Protein AF-0000000069679833 (afdb_homodimer)

Solvent-accessible surface area (backbone atoms only — not comparable to full-atom values): 54817 Å² total; per-residue (Å²): 126,82,73,79,55,44,36,32,39,26,39,21,33,15,62,58,23,42,49,40,37,37,52,37,57,72,70,52,66,48,42,59,41,27,30,17,51,47,87,65,64,36,44,54,43,39,76,55,87,65,67,48,91,70,42,39,51,49,42,84,78,40,56,51,85,48,33,42,67,57,35,17,51,43,86,48,79,66,63,44,75,46,34,39,25,27,32,38,68,57,46,37,48,54,53,48,51,56,29,53,75,58,62,28,65,79,37,50,40,57,31,21,31,71,61,34,38,39,76,30,96,55,22,92,82,67,3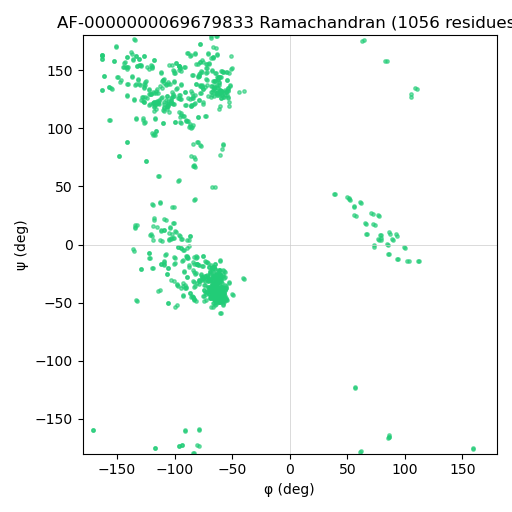6,25,31,30,42,29,36,30,28,68,82,82,61,52,71,51,74,52,77,25,54,26,39,40,45,21,68,69,56,66,30,36,78,39,79,86,85,55,52,46,49,88,53,37,71,56,49,75,46,44,54,57,61,42,59,71,49,72,90,41,48,67,29,32,35,35,28,36,28,67,40,46,64,17,45,50,48,46,57,58,36,31,75,43,26,65,35,28,37,39,20,23,79,45,44,59,61,61,37,41,52,59,17,73,38,47,38,48,25,63,58,68,61,45,21,44,56,58,51,53,48,48,71,73,43,58,67,70,56,51,29,48,50,48,38,59,57,63,26,26,47,59,43,26,59,80,54,36,32,49,49,47,72,62,59,57,73,25,51,74,76,21,56,52,72,53,57,67,55,33,39,40,35,47,37,34,36,58,39,46,28,79,56,30,35,35,53,56,27,34,26,38,55,94,53,88,57,75,46,70,32,55,32,38,36,38,24,59,54,50,44,80,80,64,85,29,49,40,90,70,58,79,42,71,57,96,65,27,61,50,26,33,91,45,28,30,44,36,89,55,90,52,79,31,50,36,41,41,61,58,61,48,46,65,56,51,59,54,33,48,23,49,49,48,41,54,45,50,46,34,35,67,72,64,79,37,79,80,74,54,52,67,58,32,46,50,52,36,51,52,52,41,56,51,34,66,75,56,35,54,90,52,78,61,41,54,35,48,46,54,41,69,65,48,48,45,53,52,29,48,71,57,49,12,44,70,58,61,71,59,28,52,73,76,37,47,69,60,36,49,42,54,38,72,29,49,59,43,39,27,51,48,15,68,36,46,72,81,44,34,93,59,19,64,60,51,64,75,45,42,66,59,37,64,48,28,48,38,20,72,81,64,49,79,75,82,74,71,64,60,63,59,52,51,50,52,45,52,52,48,52,72,72,95,127,84,75,78,55,44,35,31,39,26,39,22,32,15,63,57,23,41,47,41,36,36,49,36,57,71,70,52,66,47,41,61,41,24,31,16,50,46,87,63,63,36,42,54,44,39,76,54,87,63,68,48,90,70,42,38,49,47,42,84,80,38,55,52,84,46,34,41,67,56,35,18,50,43,84,48,77,66,61,43,74,46,35,39,25,28,33,38,67,55,46,36,48,54,54,47,51,55,27,54,75,57,63,26,67,80,38,51,40,57,30,21,32,69,60,35,37,38,77,30,96,55,24,94,81,67,36,24,32,31,41,29,33,30,28,69,82,83,61,53,70,52,72,51,76,26,52,25,38,39,43,21,67,69,56,66,32,36,79,39,78,84,85,53,51,45,48,87,54,37,72,57,49,76,47,45,54,55,62,42,59,71,50,70,90,40,49,67,29,33,35,35,28,35,28,68,41,43,64,17,46,51,48,47,57,58,35,31,74,45,24,64,35,26,38,40,21,24,79,46,44,58,61,61,36,43,51,59,16,73,39,47,40,49,24,62,58,68,62,45,22,44,56,58,52,53,50,49,70,71,42,57,66,69,55,50,27,47,49,48,38,58,57,63,26,25,46,60,44,25,59,79,54,36,33,48,49,47,72,62,60,56,73,25,50,74,74,20,58,52,72,53,58,67,54,32,41,40,36,47,36,34,37,58,39,45,29,79,54,30,36,35,52,56,25,35,24,37,55,94,53,88,58,75,45,68,32,55,30,38,36,37,23,59,54,52,45,79,77,64,84,28,48,43,88,71,59,79,41,72,55,96,65,26,61,49,25,33,94,44,28,29,43,35,88,53,90,51,78,29,49,35,42,40,60,55,59,47,46,65,56,50,58,53,33,48,23,49,48,48,40,54,44,50,44,34,35,67,71,64,78,35,81,79,75,53,52,66,58,30,45,50,52,35,51,51,51,41,56,52,34,66,75,55,33,53,92,52,80,61,41,54,35,48,47,53,42,68,64,49,49,45,53,53,28,49,70,58,50,11,44,71,57,62,72,58,28,53,74,76,37,48,68,60,36,48,41,53,39,72,28,48,60,43,37,27,51,48,14,68,34,46,72,82,44,34,92,58,17,64,57,51,64,74,44,40,65,58,36,63,48,28,49,39,21,72,80,64,50,77,77,81,74,70,64,61,61,58,52,52,51,51,45,50,52,48,50,71,71,96

Organism: Araneus ventricosus (NCBI:txid182803)

pLDDT: mean 92.43, std 10.34, range [39.34, 98.88]

InterPro domains:
  IPR000960 Flavin monooxygenase FMO [PIRSF000332] (5-528)
  IPR000960 Flavin monooxygenase FMO [PR00370] (6-22)
  IPR000960 Flavin monooxygenase FMO [PR00370] (31-55)
  IPR000960 Flavin monooxygenase FMO [PR00370] (59-77)
  IPR000960 Flavin monooxygenase FMO [PR00370] (83-98)
  IPR000960 Flavin monooxygenase FMO [PR00370] (108-120)
  IPR000960 Flavin monooxygenase FMO [PR00370] (146-162)
  IPR000960 Flavin monooxygenase FMO [PR00370] (202-217)
  IPR000960 Flavin monooxygenase FMO [PR00370] (301-318)
  IPR000960 Flavin monooxygenase FMO [PR00370] (320-347)
  IPR000960 Flavin monooxygenase FMO [PR00370] (368-385)
  IPR000960 Flavin monooxygenase FMO [PR00370] (385-398)
  IPR020946 Flavin monooxygenase-like [PF00743] (5-529)
  IPR036188 FAD/NAD(P)-binding domain superfamily [G3DSA:3.50.50.60] (5-182)
  IPR036188 FAD/NAD(P)-binding domain superfamily [G3DSA:3.50.50.60] (324-460)
  IPR036188 FAD/NAD(P)-binding domain superfamily [SSF51905] (4-222)
  IPR036188 FAD/NAD(P)-binding domain superfamily [SSF51905] (319-491)
  IPR050346 Flavin-containing monooxygenases-like [PTHR23023] (5-513)

Structure (mmCIF, N/CA/C/O backbone):
data_AF-0000000069679833-model_v1
#
loop_
_entity.id
_entity.type
_entity.pdbx_description
1 polymer 'Flavin-containing monooxygenase'
#
loop_
_atom_site.group_PDB
_atom_site.id
_atom_site.type_symbol
_atom_site.label_atom_id
_atom_site.label_alt_id
_atom_site.label_comp_id
_atom_site.label_asym_id
_atom_site.label_entity_id
_atom_site.label_seq_id
_atom_site.pdbx_PDB_ins_code
_atom_site.Cartn_x
_atom_site.Cartn_y
_atom_site.Cartn_z
_atom_site.occupancy
_atom_site.B_iso_or_equiv
_atom_site.auth_seq_id
_atom_site.auth_comp_id
_atom_site.auth_asym_id
_atom_site.auth_atom_id
_atom_site.pdbx_PDB_model_num
ATOM 1 N N . MET A 1 1 ? 17.375 -48.25 -36.469 1 39.34 1 MET A N 1
ATOM 2 C CA . MET A 1 1 ? 16.359 -47.25 -36.75 1 39.34 1 MET A CA 1
ATOM 3 C C . MET A 1 1 ? 15.867 -46.625 -35.438 1 39.34 1 MET A C 1
ATOM 5 O O . MET A 1 1 ? 15.617 -47.312 -34.469 1 39.34 1 MET A O 1
ATOM 9 N N . ALA A 1 2 ? 16.109 -45.344 -35.25 1 55.06 2 ALA A N 1
ATOM 10 C CA . ALA A 1 2 ? 15.75 -44.75 -33.969 1 55.06 2 ALA A CA 1
ATOM 11 C C . ALA A 1 2 ? 14.281 -45.031 -33.625 1 55.06 2 ALA A C 1
ATOM 13 O O . ALA A 1 2 ? 13.43 -45.062 -34.531 1 55.06 2 ALA A O 1
ATOM 14 N N . ALA A 1 3 ? 14.023 -45.719 -32.531 1 68.12 3 ALA A N 1
ATOM 15 C CA . ALA A 1 3 ? 12.641 -46 -32.125 1 68.12 3 ALA A CA 1
ATOM 16 C C . ALA A 1 3 ? 11.742 -44.781 -32.375 1 68.12 3 ALA A C 1
ATOM 18 O O . ALA A 1 3 ? 12.18 -43.656 -32.219 1 68.12 3 ALA A O 1
ATOM 19 N N . PRO A 1 4 ? 10.664 -45.031 -32.969 1 85 4 PRO A N 1
ATOM 20 C CA . PRO A 1 4 ? 9.766 -43.906 -33.281 1 85 4 PRO A CA 1
ATOM 21 C C . PRO A 1 4 ? 9.422 -43.062 -32.062 1 85 4 PRO A C 1
ATOM 23 O O . PRO A 1 4 ? 9.297 -43.625 -30.953 1 85 4 PRO A O 1
ATOM 26 N N . LYS A 1 5 ? 9.469 -41.812 -32.188 1 94.5 5 LYS A N 1
ATOM 27 C CA . LYS A 1 5 ? 9.141 -40.906 -31.109 1 94.5 5 LYS A CA 1
ATOM 28 C C . LYS A 1 5 ? 7.66 -41 -30.734 1 94.5 5 LYS A C 1
ATOM 30 O O . LYS A 1 5 ? 6.805 -41.156 -31.609 1 94.5 5 LYS A O 1
ATOM 35 N N . LYS A 1 6 ? 7.371 -41.031 -29.484 1 97.38 6 LYS A N 1
ATOM 36 C CA . LYS A 1 6 ? 5.996 -40.969 -29 1 97.38 6 LYS A CA 1
ATOM 37 C C . LYS A 1 6 ? 5.402 -39.594 -29.203 1 97.38 6 LYS A C 1
ATOM 39 O O . LYS A 1 6 ? 6.012 -38.594 -28.844 1 97.38 6 LYS A O 1
ATOM 44 N N . ARG A 1 7 ? 4.281 -39.5 -29.812 1 98.44 7 ARG A N 1
ATOM 45 C CA . ARG A 1 7 ? 3.59 -38.25 -30.047 1 98.44 7 ARG A CA 1
ATOM 46 C C . ARG A 1 7 ? 2.721 -37.875 -28.844 1 98.44 7 ARG A C 1
ATOM 48 O O . ARG A 1 7 ? 1.828 -38.625 -28.469 1 98.44 7 ARG A O 1
ATOM 55 N N . ILE A 1 8 ? 3.023 -36.75 -28.281 1 98.75 8 ILE A N 1
ATOM 56 C CA . ILE A 1 8 ? 2.291 -36.344 -27.094 1 98.75 8 ILE A CA 1
ATOM 57 C C . ILE A 1 8 ? 1.485 -35.062 -27.422 1 98.75 8 ILE A C 1
ATOM 59 O O . ILE A 1 8 ? 2.049 -34.062 -27.828 1 98.75 8 ILE A O 1
ATOM 63 N N . ALA A 1 9 ? 0.122 -35.094 -27.219 1 98.88 9 ALA A N 1
ATOM 64 C CA . ALA A 1 9 ? -0.739 -33.938 -27.375 1 98.88 9 ALA A CA 1
ATOM 65 C C . ALA A 1 9 ? -0.74 -33.062 -26.094 1 98.88 9 ALA A C 1
ATOM 67 O O . ALA A 1 9 ? -0.991 -33.594 -25 1 98.88 9 ALA A O 1
ATOM 68 N N . ILE A 1 10 ? -0.378 -31.891 -26.234 1 98.75 10 ILE A N 1
ATOM 69 C CA . ILE A 1 10 ? -0.419 -30.922 -25.141 1 98.75 10 ILE A CA 1
ATOM 70 C C . ILE A 1 10 ? -1.558 -29.938 -25.375 1 98.75 10 ILE A C 1
ATOM 72 O O . ILE A 1 10 ? -1.573 -29.219 -26.375 1 98.75 10 ILE A O 1
ATOM 76 N N . LEU A 1 11 ? -2.525 -29.891 -24.453 1 98.31 11 LEU A N 1
ATOM 77 C CA . LEU A 1 11 ? -3.703 -29.047 -24.609 1 98.31 11 LEU A CA 1
ATOM 78 C C . LEU A 1 11 ? -3.514 -27.703 -23.906 1 98.31 11 LEU A C 1
ATOM 80 O O . LEU A 1 11 ? -3.66 -27.625 -22.688 1 98.31 11 LEU A O 1
ATOM 84 N N . GLY A 1 12 ? -3.283 -26.688 -24.688 1 96.81 12 GLY A N 1
ATOM 85 C CA . GLY A 1 12 ? -3.047 -25.359 -24.141 1 96.81 12 GLY A CA 1
ATOM 86 C C . GLY A 1 12 ? -1.592 -24.938 -24.203 1 96.81 12 GLY A C 1
ATOM 87 O O . GLY A 1 12 ? -0.706 -25.672 -23.75 1 96.81 12 GLY A O 1
ATOM 88 N N . GLY A 1 13 ? -1.39 -23.781 -24.719 1 96.31 13 GLY A N 1
ATOM 89 C CA . GLY A 1 13 ? -0.042 -23.25 -24.859 1 96.31 13 GLY A CA 1
ATOM 90 C C . GLY A 1 13 ? 0.312 -22.219 -23.812 1 96.31 13 GLY A C 1
ATOM 91 O O . GLY A 1 13 ? 1.031 -21.266 -24.094 1 96.31 13 GLY A O 1
ATOM 92 N N . GLY A 1 14 ? -0.238 -22.359 -22.594 1 94.94 14 GLY A N 1
ATOM 93 C CA . GLY A 1 14 ? 0.151 -21.516 -21.484 1 94.94 14 GLY A CA 1
ATOM 94 C C . GLY A 1 14 ? 1.469 -21.922 -20.844 1 94.94 14 GLY A C 1
ATOM 95 O O . GLY A 1 14 ? 2.281 -22.609 -21.484 1 94.94 14 GLY A O 1
ATOM 96 N N . PHE A 1 15 ? 1.703 -21.531 -19.625 1 93 15 PHE A N 1
ATOM 97 C CA . PHE A 1 15 ? 2.947 -21.828 -18.938 1 93 15 PHE A CA 1
ATOM 98 C C . PHE A 1 15 ? 3.158 -23.344 -18.844 1 93 15 PHE A C 1
ATOM 100 O O . PHE A 1 15 ? 4.242 -23.844 -19.156 1 93 15 PHE A O 1
ATOM 107 N N . ALA A 1 16 ? 2.146 -24.031 -18.406 1 95.25 16 ALA A N 1
ATOM 108 C CA . ALA A 1 16 ? 2.25 -25.484 -18.281 1 95.25 16 ALA A CA 1
ATOM 109 C C . ALA A 1 16 ? 2.516 -26.141 -19.625 1 95.25 16 ALA A C 1
ATOM 111 O O . ALA A 1 16 ? 3.303 -27.094 -19.719 1 95.25 16 ALA A O 1
ATOM 112 N N . GLY A 1 17 ? 1.812 -25.656 -20.656 1 96.31 17 GLY A N 1
ATOM 113 C CA . GLY A 1 17 ? 2.023 -26.203 -21.984 1 96.31 17 GLY A CA 1
ATOM 114 C C . GLY A 1 17 ? 3.441 -26.016 -22.5 1 96.31 17 GLY A C 1
ATOM 115 O O . GLY A 1 17 ? 4.074 -26.969 -22.969 1 96.31 17 GLY A O 1
ATOM 116 N N . MET A 1 18 ? 3.91 -24.828 -22.406 1 95.12 18 MET A N 1
ATOM 117 C CA . MET A 1 18 ? 5.273 -24.531 -22.844 1 95.12 18 MET A CA 1
ATOM 118 C C . MET A 1 18 ? 6.285 -25.344 -22.047 1 95.12 18 MET A C 1
ATOM 120 O O . MET A 1 18 ? 7.23 -25.891 -22.625 1 95.12 18 MET A O 1
ATOM 124 N N . CYS A 1 19 ? 6.07 -25.469 -20.781 1 93.81 19 CYS A N 1
ATOM 125 C CA . CYS A 1 19 ? 6.953 -26.266 -19.922 1 93.81 19 CYS A CA 1
ATOM 126 C C . CYS A 1 19 ? 6.902 -27.734 -20.281 1 93.81 19 CYS A C 1
ATOM 128 O O . CYS A 1 19 ? 7.91 -28.438 -20.203 1 93.81 19 CYS A O 1
ATOM 130 N N . SER A 1 20 ? 5.75 -28.188 -20.641 1 96.38 20 SER A N 1
ATOM 131 C CA . SER A 1 20 ? 5.605 -29.562 -21.078 1 96.38 20 SER A CA 1
ATOM 132 C C . SER A 1 20 ? 6.465 -29.859 -22.297 1 96.38 20 SER A C 1
ATOM 134 O O . SER A 1 20 ? 7.145 -30.891 -22.359 1 96.38 20 SER A O 1
ATOM 136 N N . ILE A 1 21 ? 6.41 -28.953 -23.266 1 96.75 21 ILE A N 1
ATOM 137 C CA . ILE A 1 21 ? 7.191 -29.125 -24.5 1 96.75 21 ILE A CA 1
ATOM 138 C C . ILE A 1 21 ? 8.672 -29.25 -24.141 1 96.75 21 ILE A C 1
ATOM 140 O O . ILE A 1 21 ? 9.336 -30.203 -24.547 1 96.75 21 ILE A O 1
ATOM 144 N N . TRP A 1 22 ? 9.133 -28.312 -23.391 1 92.69 22 TRP A N 1
ATOM 145 C CA . TRP A 1 22 ? 10.57 -28.297 -23.109 1 92.69 22 TRP A CA 1
ATOM 146 C C . TRP A 1 22 ? 10.977 -29.5 -22.281 1 92.69 22 TRP A C 1
ATOM 148 O O . TRP A 1 22 ? 12.047 -30.078 -22.5 1 92.69 22 TRP A O 1
ATOM 158 N N . THR A 1 23 ? 10.164 -29.953 -21.328 1 93.81 23 THR A N 1
ATOM 159 C CA . THR A 1 23 ? 10.492 -31.109 -20.516 1 93.81 23 THR A CA 1
ATOM 160 C C . THR A 1 23 ? 10.516 -32.375 -21.344 1 93.81 23 THR A C 1
ATOM 162 O O . THR A 1 23 ? 11.406 -33.219 -21.172 1 93.81 23 THR A O 1
ATOM 165 N N . LEU A 1 24 ? 9.609 -32.562 -22.25 1 95.75 24 LEU A N 1
ATOM 166 C CA . LEU A 1 24 ? 9.562 -33.688 -23.141 1 95.75 24 LEU A CA 1
ATOM 167 C C . LEU A 1 24 ? 10.781 -33.719 -24.047 1 95.75 24 LEU A C 1
ATOM 169 O O . LEU A 1 24 ? 11.375 -34.781 -24.281 1 95.75 24 LEU A O 1
ATOM 173 N N . LEU A 1 25 ? 11.07 -32.531 -24.547 1 93.69 25 LEU A N 1
ATOM 174 C CA . LEU A 1 25 ? 12.234 -32.438 -25.422 1 93.69 25 LEU A CA 1
ATOM 175 C C . LEU A 1 25 ? 13.516 -32.781 -24.656 1 93.69 25 LEU A C 1
ATOM 177 O O . LEU A 1 25 ? 14.398 -33.438 -25.188 1 93.69 25 LEU A O 1
ATOM 181 N N . GLU A 1 26 ? 13.594 -32.281 -23.422 1 90.88 26 GLU A N 1
ATOM 182 C CA . GLU A 1 26 ? 14.758 -32.531 -22.578 1 90.88 26 GLU A CA 1
ATOM 183 C C . GLU A 1 26 ? 14.914 -34.031 -22.328 1 90.88 26 GLU A C 1
ATOM 185 O O . GLU A 1 26 ? 16.031 -34.562 -22.328 1 90.88 26 GLU A O 1
ATOM 190 N N . GLU A 1 27 ? 13.867 -34.719 -22.125 1 94 27 GLU A N 1
ATOM 191 C CA . GLU A 1 27 ? 13.891 -36.188 -21.906 1 94 27 GLU A CA 1
ATOM 192 C C . GLU A 1 27 ? 14.273 -36.938 -23.172 1 94 27 GLU A C 1
ATOM 194 O O . GLU A 1 27 ? 15.023 -37.906 -23.109 1 94 27 GLU A O 1
ATOM 199 N N . GLY A 1 28 ? 13.789 -36.5 -24.266 1 93.38 28 GLY A N 1
ATOM 200 C CA . GLY A 1 28 ? 14.008 -37.219 -25.516 1 93.38 28 GLY A CA 1
ATOM 201 C C . GLY A 1 28 ? 13.023 -38.344 -25.75 1 93.38 28 GLY A C 1
ATOM 202 O O . GLY A 1 28 ? 12.336 -38.781 -24.812 1 93.38 28 GLY A O 1
ATOM 203 N N . GLY A 1 29 ? 12.914 -38.688 -27.047 1 95.12 29 GLY A N 1
ATOM 204 C CA . GLY A 1 29 ? 12.047 -39.781 -27.391 1 95.12 29 GLY A CA 1
ATOM 205 C C . GLY A 1 29 ? 10.602 -39.375 -27.594 1 95.12 29 GLY A C 1
ATOM 206 O O . GLY A 1 29 ? 9.727 -40.219 -27.766 1 95.12 29 GLY A O 1
ATOM 207 N N . PHE A 1 30 ? 10.383 -38.125 -27.641 1 97.06 30 PHE A N 1
ATOM 208 C CA . PHE A 1 30 ? 9.016 -37.625 -27.75 1 97.06 30 PHE A CA 1
ATOM 209 C C . PHE A 1 30 ? 8.898 -36.625 -28.875 1 97.06 30 PHE A C 1
ATOM 211 O O . PHE A 1 30 ? 9.891 -36 -29.281 1 97.06 30 PHE A O 1
ATOM 218 N N . GLU A 1 31 ? 7.754 -36.469 -29.438 1 96.94 31 GLU A N 1
ATOM 219 C CA . GLU A 1 31 ? 7.312 -35.406 -30.328 1 96.94 31 GLU A CA 1
ATOM 220 C C . GLU A 1 31 ? 6.133 -34.656 -29.734 1 96.94 31 GLU A C 1
ATOM 222 O O . GLU A 1 31 ? 4.977 -35.031 -29.922 1 96.94 31 GLU A O 1
ATOM 227 N N . PRO A 1 32 ? 6.48 -33.594 -29.125 1 97.75 32 PRO A N 1
ATOM 228 C CA . PRO A 1 32 ? 5.391 -32.812 -28.562 1 97.75 32 PRO A CA 1
ATOM 229 C C . PRO A 1 32 ? 4.574 -32.062 -29.609 1 97.75 32 PRO A C 1
ATOM 231 O O . PRO A 1 32 ? 5.141 -31.516 -30.562 1 97.75 32 PRO A O 1
ATOM 234 N N . VAL A 1 33 ? 3.264 -32.094 -29.5 1 98.44 33 VAL A N 1
ATOM 235 C CA . VAL A 1 33 ? 2.322 -31.328 -30.312 1 98.44 33 VAL A CA 1
ATOM 236 C C . VAL A 1 33 ? 1.394 -30.516 -29.406 1 98.44 33 VAL A C 1
ATOM 238 O O . VAL A 1 33 ? 0.455 -31.062 -28.828 1 98.44 33 VAL A O 1
ATOM 241 N N . CYS A 1 34 ? 1.648 -29.25 -29.375 1 98.56 34 CYS A N 1
ATOM 242 C CA . CYS A 1 34 ? 0.882 -28.391 -28.484 1 98.56 34 CYS A CA 1
ATOM 243 C C . CYS A 1 34 ? -0.178 -27.609 -29.25 1 98.56 34 CYS A C 1
ATOM 245 O O . CYS A 1 34 ? 0.109 -27.047 -30.297 1 98.56 34 CYS A O 1
ATOM 247 N N . PHE A 1 35 ? -1.377 -27.625 -28.766 1 98.69 35 PHE A N 1
ATOM 248 C CA . PHE A 1 35 ? -2.477 -26.906 -29.391 1 98.69 35 PHE A CA 1
ATOM 249 C C . PHE A 1 35 ? -2.848 -25.672 -28.547 1 98.69 35 PHE A C 1
ATOM 251 O O . PHE A 1 35 ? -3.107 -25.781 -27.359 1 98.69 35 PHE A O 1
ATOM 258 N N . GLU A 1 36 ? -2.834 -24.547 -29.109 1 97.75 36 GLU A N 1
ATOM 259 C CA . GLU A 1 36 ? -3.223 -23.281 -28.5 1 97.75 36 GLU A CA 1
ATOM 260 C C . GLU A 1 36 ? -4.352 -22.609 -29.281 1 97.75 36 GLU A C 1
ATOM 262 O O . GLU A 1 36 ? -4.199 -22.312 -30.469 1 97.75 36 GLU A O 1
ATOM 267 N N . LYS A 1 37 ? -5.453 -22.406 -28.594 1 96.06 37 LYS A N 1
ATOM 268 C CA . LYS A 1 37 ? -6.645 -21.922 -29.297 1 96.06 37 LYS A CA 1
ATOM 269 C C . LYS A 1 37 ? -6.465 -20.484 -29.766 1 96.06 37 LYS A C 1
ATOM 271 O O . LYS A 1 37 ? -7.145 -20.031 -30.688 1 96.06 37 LYS A O 1
ATOM 276 N N . THR A 1 38 ? -5.594 -19.719 -29.109 1 96.19 38 THR A N 1
ATOM 277 C CA . THR A 1 38 ? -5.379 -18.328 -29.469 1 96.19 38 THR A CA 1
ATOM 278 C C . THR A 1 38 ? -4.168 -18.188 -30.391 1 96.19 38 THR A C 1
ATOM 280 O O . THR A 1 38 ? -3.588 -19.188 -30.812 1 96.19 38 THR A O 1
ATOM 283 N N . ASP A 1 39 ? -3.75 -16.938 -30.719 1 96.81 39 ASP A N 1
ATOM 284 C CA . ASP A 1 39 ? -2.732 -16.641 -31.719 1 96.81 39 ASP A CA 1
ATOM 285 C C . ASP A 1 39 ? -1.355 -16.5 -31.078 1 96.81 39 ASP A C 1
ATOM 287 O O . ASP A 1 39 ? -0.354 -16.328 -31.781 1 96.81 39 ASP A O 1
ATOM 291 N N . LYS A 1 40 ? -1.276 -16.594 -29.766 1 95.94 40 LYS A N 1
ATOM 292 C CA . LYS A 1 40 ? -0.021 -16.406 -29.047 1 95.94 40 LYS A CA 1
ATOM 293 C C . LYS A 1 40 ? 0.085 -17.391 -27.875 1 95.94 40 LYS A C 1
ATOM 295 O O . LYS A 1 40 ? -0.929 -17.781 -27.297 1 95.94 40 LYS A O 1
ATOM 300 N N . PRO A 1 41 ? 1.286 -17.75 -27.484 1 96.06 41 PRO A N 1
ATOM 301 C CA . PRO A 1 41 ? 1.451 -18.594 -26.281 1 96.06 41 PRO A CA 1
ATOM 302 C C . PRO A 1 41 ? 1.311 -17.797 -24.984 1 96.06 41 PRO A C 1
ATOM 304 O O . PRO A 1 41 ? 1.184 -16.578 -25.016 1 96.06 41 PRO A O 1
ATOM 307 N N . GLY A 1 42 ? 1.288 -18.5 -23.891 1 94.38 42 GLY A N 1
ATOM 308 C CA . GLY A 1 42 ? 1.447 -17.859 -22.609 1 94.38 42 GLY A CA 1
ATOM 309 C C . GLY A 1 42 ? 0.189 -17.891 -21.75 1 94.38 42 GLY A C 1
ATOM 310 O O . GLY A 1 42 ? 0.243 -17.672 -20.547 1 94.38 42 GLY A O 1
ATOM 311 N N . GLY A 1 43 ? -0.979 -18.234 -22.391 1 93.69 43 GLY A N 1
ATOM 312 C CA . GLY A 1 43 ? -2.209 -18.391 -21.625 1 93.69 43 GLY A CA 1
ATOM 313 C C . GLY A 1 43 ? -2.58 -17.156 -20.828 1 93.69 43 GLY A C 1
ATOM 314 O O . GLY A 1 43 ? -2.633 -16.047 -21.375 1 93.69 43 GLY A O 1
ATOM 315 N N . THR A 1 44 ? -2.732 -17.297 -19.516 1 93.31 44 THR A N 1
ATOM 316 C CA . THR A 1 44 ? -3.168 -16.25 -18.594 1 93.31 44 THR A CA 1
ATOM 317 C C . THR A 1 44 ? -2.211 -15.07 -18.625 1 93.31 44 THR A C 1
ATOM 319 O O . THR A 1 44 ? -2.633 -13.922 -18.469 1 93.31 44 THR A O 1
ATOM 322 N N . TRP A 1 45 ? -1 -15.273 -18.891 1 94.44 45 TRP A N 1
ATOM 323 C CA . TRP A 1 45 ? 0.021 -14.25 -18.688 1 94.44 45 TRP A CA 1
ATOM 324 C C . TRP A 1 45 ? 0.313 -13.516 -19.984 1 94.44 45 TRP A C 1
ATOM 326 O O . TRP A 1 45 ? 1.112 -12.578 -20.016 1 94.44 45 TRP A O 1
ATOM 336 N N . CYS A 1 46 ? -0.372 -13.984 -21.016 1 94.88 46 CYS A N 1
ATOM 337 C CA . CYS A 1 46 ? -0.401 -13.195 -22.25 1 94.88 46 CYS A CA 1
ATOM 338 C C . CYS A 1 46 ? -1.506 -12.148 -22.188 1 94.88 46 CYS A C 1
ATOM 340 O O . CYS A 1 46 ? -2.672 -12.453 -22.453 1 94.88 46 CYS A O 1
ATOM 342 N N . TYR A 1 47 ? -1.137 -10.961 -21.891 1 95.25 47 TYR A N 1
ATOM 343 C CA . TYR A 1 47 ? -2.125 -9.891 -21.766 1 95.25 47 TYR A CA 1
ATOM 344 C C . TYR A 1 47 ? -2.779 -9.594 -23.109 1 95.25 47 TYR A C 1
ATOM 346 O O . TYR A 1 47 ? -2.102 -9.523 -24.125 1 95.25 47 TYR A O 1
ATOM 354 N N . ARG A 1 48 ? -4.082 -9.477 -23.031 1 94.81 48 ARG A N 1
ATOM 355 C CA . ARG A 1 48 ? -4.887 -9.086 -24.188 1 94.81 48 ARG A CA 1
ATOM 356 C C . ARG A 1 48 ? -5.766 -7.883 -23.859 1 94.81 48 ARG A C 1
ATOM 358 O O . ARG A 1 48 ? -6.344 -7.809 -22.766 1 94.81 48 ARG A O 1
ATOM 365 N N . GLU A 1 49 ? -5.914 -6.941 -24.766 1 93.31 49 GLU A N 1
ATOM 366 C CA . GLU A 1 49 ? -6.688 -5.723 -24.547 1 93.31 49 GLU A CA 1
ATOM 367 C C . GLU A 1 49 ? -8.18 -6.031 -24.453 1 93.31 49 GLU A C 1
ATOM 369 O O . GLU A 1 49 ? -8.906 -5.359 -23.719 1 93.31 49 GLU A O 1
ATOM 374 N N . GLU A 1 50 ? -8.5 -7.047 -25.156 1 93.12 50 GLU A N 1
ATOM 375 C CA . GLU A 1 50 ? -9.906 -7.441 -25.141 1 93.12 50 GLU A CA 1
ATOM 376 C C . GLU A 1 50 ? -10.102 -8.75 -24.375 1 93.12 50 GLU A C 1
ATOM 378 O O . GLU A 1 50 ? -9.258 -9.648 -24.438 1 93.12 50 GLU A O 1
ATOM 383 N N . ALA A 1 51 ? -11.211 -8.758 -23.672 1 91.12 51 ALA A N 1
ATOM 384 C CA . ALA A 1 51 ? -11.586 -10.008 -23 1 91.12 51 ALA A CA 1
ATOM 385 C C . ALA A 1 51 ? -12.32 -10.938 -23.953 1 91.12 51 ALA A C 1
ATOM 387 O O . ALA A 1 51 ? -13.258 -10.523 -24.641 1 91.12 51 ALA A O 1
ATOM 388 N N . ILE A 1 52 ? -11.82 -12.141 -24.016 1 88.69 52 ILE A N 1
ATOM 389 C CA . ILE A 1 52 ? -12.414 -13.156 -24.875 1 88.69 52 ILE A CA 1
ATOM 390 C C . ILE A 1 52 ? -12.969 -14.289 -24.016 1 88.69 52 ILE A C 1
ATOM 392 O O . ILE A 1 52 ? -12.281 -14.797 -23.125 1 88.69 52 ILE A O 1
ATOM 396 N N . ASP A 1 53 ? -14.203 -14.695 -24.344 1 84.5 53 ASP A N 1
ATOM 397 C CA . ASP A 1 53 ? -14.82 -15.789 -23.609 1 84.5 53 ASP A CA 1
ATOM 398 C C . ASP A 1 53 ? -14 -17.078 -23.734 1 84.5 53 ASP A C 1
ATOM 400 O O . ASP A 1 53 ? -13.555 -17.422 -24.828 1 84.5 53 ASP A O 1
ATOM 404 N N . GLY A 1 54 ? -13.766 -17.656 -22.656 1 87.12 54 GLY A N 1
ATOM 405 C CA . GLY A 1 54 ? -13.039 -18.922 -22.656 1 87.12 54 GLY A CA 1
ATOM 406 C C . GLY A 1 54 ? -11.531 -18.734 -22.641 1 87.12 54 GLY A C 1
ATOM 407 O O . GLY A 1 54 ? -10.781 -19.719 -22.562 1 87.12 54 GLY A O 1
ATOM 408 N N . VAL A 1 55 ? -11.078 -17.562 -22.797 1 91.94 55 VAL A N 1
ATOM 409 C CA . VAL A 1 55 ? -9.656 -17.25 -22.75 1 91.94 55 VAL A CA 1
ATOM 410 C C . VAL A 1 55 ? -9.328 -16.531 -21.438 1 91.94 55 VAL A C 1
ATOM 412 O O . VAL A 1 55 ? -10.039 -15.602 -21.047 1 91.94 55 VAL A O 1
ATOM 415 N N . PRO A 1 56 ? -8.344 -17.047 -20.734 1 93.31 56 PRO A N 1
ATOM 416 C CA . PRO A 1 56 ? -7.977 -16.328 -19.516 1 93.31 56 PRO A CA 1
ATOM 417 C C . PRO A 1 56 ? -7.656 -14.859 -19.75 1 93.31 56 PRO A C 1
ATOM 419 O O . PRO A 1 56 ? -7.184 -14.492 -20.828 1 93.31 56 PRO A O 1
ATOM 422 N N . SER A 1 57 ? -7.953 -14.062 -18.734 1 94.19 57 SER A N 1
ATOM 423 C CA . SER A 1 57 ? -7.777 -12.625 -18.859 1 94.19 57 SER A CA 1
ATOM 424 C C . SER A 1 57 ? -7.234 -12.008 -17.578 1 94.19 57 SER A C 1
ATOM 426 O O . SER A 1 57 ? -7.617 -12.422 -16.484 1 94.19 57 SER A O 1
ATOM 428 N N . ILE A 1 58 ? -6.289 -11.07 -17.719 1 94.5 58 ILE A N 1
ATOM 429 C CA . ILE A 1 58 ? -5.746 -10.344 -16.562 1 94.5 58 ILE A CA 1
ATOM 430 C C . ILE A 1 58 ? -5.867 -8.844 -16.797 1 94.5 58 ILE A C 1
ATOM 432 O O . ILE A 1 58 ? -6.082 -8.398 -17.938 1 94.5 58 ILE A O 1
ATOM 436 N N . MET A 1 59 ? -5.762 -8.117 -15.727 1 93.25 59 MET A N 1
ATOM 437 C CA . MET A 1 59 ? -5.766 -6.656 -15.789 1 93.25 59 MET A CA 1
ATOM 438 C C . MET A 1 59 ? -4.414 -6.125 -16.25 1 93.25 59 MET A C 1
ATOM 440 O O . MET A 1 59 ? -3.393 -6.801 -16.109 1 93.25 59 MET A O 1
ATOM 444 N N . PRO A 1 60 ? -4.391 -4.906 -16.797 1 90.19 60 PRO A N 1
ATOM 445 C CA . PRO A 1 60 ? -3.127 -4.34 -17.266 1 90.19 60 PRO A CA 1
ATOM 446 C C . PRO A 1 60 ? -2.096 -4.191 -16.156 1 90.19 60 PRO A C 1
ATOM 448 O O . PRO A 1 60 ? -0.891 -4.25 -16.406 1 90.19 60 PRO A O 1
ATOM 451 N N . SER A 1 61 ? -2.564 -4.062 -14.953 1 90.56 61 SER A N 1
ATOM 452 C CA . SER A 1 61 ? -1.668 -3.789 -13.836 1 90.56 61 SER A CA 1
ATOM 453 C C . SER A 1 61 ? -1.355 -5.059 -13.047 1 90.56 61 SER A C 1
ATOM 455 O O . SER A 1 61 ? -0.721 -5.004 -11.992 1 90.56 61 SER A O 1
ATOM 457 N N . THR A 1 62 ? -1.704 -6.168 -13.562 1 95.19 62 THR A N 1
ATOM 458 C CA . THR A 1 62 ? -1.596 -7.41 -12.805 1 95.19 62 THR A CA 1
ATOM 459 C C . THR A 1 62 ? -0.137 -7.723 -12.484 1 95.19 62 THR A C 1
ATOM 461 O O . THR A 1 62 ? 0.73 -7.625 -13.352 1 95.19 62 THR A O 1
ATOM 464 N N . ILE A 1 63 ? 0.126 -8.016 -11.242 1 96.12 63 ILE A N 1
ATOM 465 C CA . ILE A 1 63 ? 1.405 -8.461 -10.703 1 96.12 63 ILE A CA 1
ATOM 466 C C . ILE A 1 63 ? 1.253 -9.859 -10.102 1 96.12 63 ILE A C 1
ATOM 468 O O . ILE A 1 63 ? 0.276 -10.141 -9.398 1 96.12 63 ILE A O 1
ATOM 472 N N . ILE A 1 64 ? 2.104 -10.719 -10.445 1 96.75 64 ILE A N 1
ATOM 473 C CA . ILE A 1 64 ? 2.064 -12.078 -9.906 1 96.75 64 ILE A CA 1
ATOM 474 C C . ILE A 1 64 ? 2.188 -12.031 -8.391 1 96.75 64 ILE A C 1
ATOM 476 O O . ILE A 1 64 ? 2.871 -11.164 -7.84 1 96.75 64 ILE A O 1
ATOM 480 N N . ASN A 1 65 ? 1.568 -13.008 -7.719 1 96.5 65 ASN A N 1
ATOM 481 C CA . ASN A 1 65 ? 1.501 -12.977 -6.262 1 96.5 65 ASN A CA 1
ATOM 482 C C . ASN A 1 65 ? 2.652 -13.758 -5.633 1 96.5 65 ASN A C 1
ATOM 484 O O . ASN A 1 65 ? 2.895 -13.648 -4.43 1 96.5 65 ASN A O 1
ATOM 488 N N . HIS A 1 66 ? 3.346 -14.547 -6.371 1 97.12 66 HIS A N 1
ATOM 489 C CA . HIS A 1 66 ? 4.539 -15.188 -5.836 1 97.12 66 HIS A CA 1
ATOM 490 C C . HIS A 1 66 ? 5.805 -14.469 -6.297 1 97.12 66 HIS A C 1
ATOM 492 O O . HIS A 1 66 ? 5.828 -13.875 -7.375 1 97.12 66 HIS A O 1
ATOM 498 N N . SER A 1 67 ? 6.84 -14.477 -5.527 1 98.19 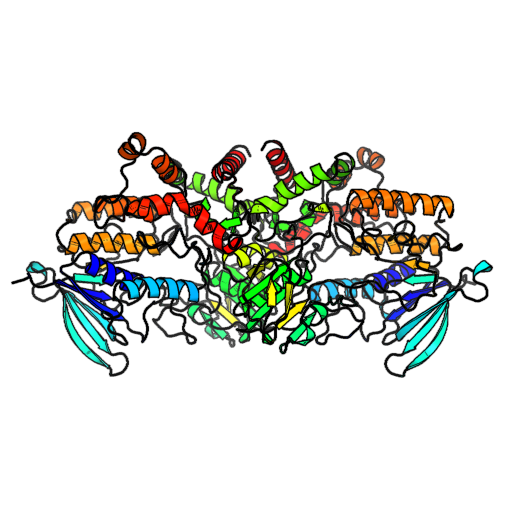67 SER A N 1
ATOM 499 C CA . SER A 1 67 ? 8.094 -13.812 -5.875 1 98.19 67 SER A CA 1
ATOM 500 C C . SER A 1 67 ? 8.875 -14.625 -6.91 1 98.19 67 SER A C 1
ATOM 502 O O . SER A 1 67 ? 8.664 -15.828 -7.051 1 98.19 67 SER A O 1
ATOM 504 N N . LYS A 1 68 ? 9.742 -13.953 -7.59 1 98.12 68 LYS A N 1
ATOM 505 C CA . LYS A 1 68 ? 10.414 -14.531 -8.75 1 98.12 68 LYS A CA 1
ATOM 506 C C . LYS A 1 68 ? 11.172 -15.805 -8.367 1 98.12 68 LYS A C 1
ATOM 508 O O . LYS A 1 68 ? 11.156 -16.781 -9.109 1 98.12 68 LYS A O 1
ATOM 513 N N . GLU A 1 69 ? 11.797 -15.82 -7.18 1 97.75 69 GLU A N 1
ATOM 514 C CA . GLU A 1 69 ? 12.594 -16.969 -6.773 1 97.75 69 GLU A CA 1
ATOM 515 C C . GLU A 1 69 ? 11.711 -18.141 -6.371 1 97.75 69 GLU A C 1
ATOM 517 O O . GLU A 1 69 ? 12 -19.297 -6.707 1 97.75 69 GLU A O 1
ATOM 522 N N . MET A 1 70 ? 10.617 -17.844 -5.691 1 97.88 70 MET A N 1
ATOM 523 C CA . MET A 1 70 ? 9.734 -18.891 -5.195 1 97.88 70 MET A CA 1
ATOM 524 C C . MET A 1 70 ? 8.938 -19.516 -6.336 1 97.88 70 MET A C 1
ATOM 526 O O . MET A 1 70 ? 8.57 -20.703 -6.273 1 97.88 70 MET A O 1
ATOM 530 N N . GLY A 1 71 ? 8.703 -18.781 -7.375 1 97.44 71 GLY A N 1
ATOM 531 C CA . GLY A 1 71 ? 7.926 -19.266 -8.508 1 97.44 71 GLY A CA 1
ATOM 532 C C . GLY A 1 71 ? 8.789 -19.688 -9.68 1 97.44 71 GLY A C 1
ATOM 533 O O . GLY A 1 71 ? 8.281 -19.891 -10.789 1 97.44 71 GLY A O 1
ATOM 534 N N . ALA A 1 72 ? 10.055 -19.938 -9.5 1 97.06 72 ALA A N 1
ATOM 535 C CA . ALA A 1 72 ? 11 -20.219 -10.578 1 97.06 72 ALA A CA 1
ATOM 536 C C . ALA A 1 72 ? 10.859 -21.641 -11.078 1 97.06 72 ALA A C 1
ATOM 538 O O . ALA A 1 72 ? 10.523 -22.547 -10.305 1 97.06 72 ALA A O 1
ATOM 539 N N . ILE A 1 73 ? 11.117 -21.766 -12.336 1 95.31 73 ILE A N 1
ATOM 540 C CA . ILE A 1 73 ? 11.328 -23.094 -12.906 1 95.31 73 ILE A CA 1
ATOM 541 C C . ILE A 1 73 ? 12.609 -23.688 -12.344 1 95.31 73 ILE A C 1
ATOM 543 O O . ILE A 1 73 ? 13.617 -23 -12.195 1 95.31 73 ILE A O 1
ATOM 547 N N . SER A 1 74 ? 12.594 -24.938 -12.07 1 96.75 74 SER A N 1
ATOM 548 C CA . SER A 1 74 ? 13.578 -25.578 -11.195 1 96.75 74 SER A CA 1
ATOM 549 C C . SER A 1 74 ? 14.984 -25.484 -11.781 1 96.75 74 SER A C 1
ATOM 551 O O . SER A 1 74 ? 15.969 -25.531 -11.047 1 96.75 74 SER A O 1
ATOM 553 N N . ASN A 1 75 ? 15.172 -25.422 -13.031 1 95.25 75 ASN A N 1
ATOM 554 C CA . ASN A 1 75 ? 16.516 -25.359 -13.602 1 95.25 75 ASN A CA 1
ATOM 555 C C . ASN A 1 75 ? 16.719 -24.047 -14.367 1 95.25 75 ASN A C 1
ATOM 557 O O . ASN A 1 75 ? 17.562 -23.984 -15.266 1 95.25 75 ASN A O 1
ATOM 561 N N . TRP A 1 76 ? 15.961 -23.062 -14.102 1 94.25 76 TRP A N 1
ATOM 562 C CA . TRP A 1 76 ? 16.078 -21.75 -14.75 1 94.25 76 TRP A CA 1
ATOM 563 C C . TRP A 1 76 ? 15.836 -20.625 -13.75 1 94.25 76 TRP A C 1
ATOM 565 O O . TRP A 1 76 ? 14.734 -20.062 -13.688 1 94.25 76 TRP A O 1
ATOM 575 N N . ALA A 1 77 ? 16.859 -20.234 -13.141 1 95.5 77 ALA A N 1
ATOM 576 C CA . ALA A 1 77 ? 16.75 -19.125 -12.188 1 95.5 77 ALA A CA 1
ATOM 577 C C . ALA A 1 77 ? 16.453 -17.812 -12.898 1 95.5 77 ALA A C 1
ATOM 579 O O . ALA A 1 77 ? 17.016 -17.531 -13.953 1 95.5 77 ALA A O 1
ATOM 580 N N . PRO A 1 78 ? 15.461 -17.062 -12.422 1 96.06 78 PRO A N 1
ATOM 581 C CA . PRO A 1 78 ? 15.219 -15.758 -13.031 1 96.06 78 PRO A CA 1
ATOM 582 C C . PRO A 1 78 ? 16.438 -14.844 -12.984 1 96.06 78 PRO A C 1
ATOM 584 O O . PRO A 1 78 ? 17.25 -14.938 -12.055 1 96.06 78 PRO A O 1
ATOM 587 N N . PRO A 1 79 ? 16.578 -13.984 -13.984 1 94.69 79 PRO A N 1
ATOM 588 C CA . PRO A 1 79 ? 17.672 -13.016 -13.938 1 94.69 79 PRO A CA 1
ATOM 589 C C . PRO A 1 79 ? 17.688 -12.188 -12.656 1 94.69 79 PRO A C 1
ATOM 591 O O . PRO A 1 79 ? 16.625 -11.812 -12.156 1 94.69 79 PRO A O 1
ATOM 594 N N . LYS A 1 80 ? 18.891 -11.938 -12.188 1 94.62 80 LYS A N 1
ATOM 595 C CA . LYS A 1 80 ? 19.031 -11.188 -10.938 1 94.62 80 LYS A CA 1
ATOM 596 C C . LYS A 1 80 ? 18.438 -9.789 -11.078 1 94.62 80 LYS A C 1
ATOM 598 O O . LYS A 1 80 ? 18.047 -9.172 -10.078 1 94.62 80 LYS A O 1
ATOM 603 N N . GLU A 1 81 ? 18.297 -9.234 -12.312 1 94.5 81 GLU A N 1
ATOM 604 C CA . GLU A 1 81 ? 17.797 -7.891 -12.578 1 94.5 81 GLU A CA 1
ATOM 605 C C . GLU A 1 81 ? 16.281 -7.848 -12.539 1 94.5 81 GLU A C 1
ATOM 607 O O . GLU A 1 81 ? 15.688 -6.77 -12.438 1 94.5 81 GLU A O 1
ATOM 612 N N . SER A 1 82 ? 15.633 -9.008 -12.617 1 96.31 82 SER A N 1
ATOM 613 C CA . SER A 1 82 ? 14.18 -9.055 -12.641 1 96.31 82 SER A CA 1
ATOM 614 C C . SER A 1 82 ? 13.594 -8.602 -11.305 1 96.31 82 SER A C 1
ATOM 616 O O . SER A 1 82 ? 14.211 -8.789 -10.258 1 96.31 82 SER A O 1
ATOM 618 N N . SER A 1 83 ? 12.422 -8.023 -11.375 1 97.25 83 SER A N 1
ATOM 619 C CA . SER A 1 83 ? 11.703 -7.625 -10.164 1 97.25 83 SER A CA 1
ATOM 620 C C . SER A 1 83 ? 11.32 -8.836 -9.32 1 97.25 83 SER A C 1
ATOM 622 O O . SER A 1 83 ? 11.078 -9.922 -9.859 1 97.25 83 SER A O 1
ATOM 624 N N . ASN A 1 84 ? 11.289 -8.648 -8.016 1 98.12 84 ASN A N 1
ATOM 625 C CA . ASN A 1 84 ? 10.922 -9.75 -7.133 1 98.12 84 ASN A CA 1
ATOM 626 C C . ASN A 1 84 ? 9.484 -10.203 -7.383 1 98.12 84 ASN A C 1
ATOM 628 O O . ASN A 1 84 ? 9.195 -11.406 -7.375 1 98.12 84 ASN A O 1
ATOM 632 N N . PHE A 1 85 ? 8.633 -9.227 -7.539 1 98.5 85 PHE A N 1
ATOM 633 C CA . PHE A 1 85 ? 7.281 -9.508 -8.016 1 98.5 85 PHE A CA 1
ATOM 634 C C . PHE A 1 85 ? 7.082 -8.977 -9.43 1 98.5 85 PHE A C 1
ATOM 636 O O . PHE A 1 85 ? 6.875 -7.777 -9.625 1 98.5 85 PHE A O 1
ATOM 643 N N . MET A 1 86 ? 7.082 -9.898 -10.359 1 97.94 86 MET A N 1
ATOM 644 C CA . MET A 1 86 ? 7.078 -9.531 -11.773 1 97.94 86 MET A CA 1
ATOM 645 C C . MET A 1 86 ? 5.691 -9.078 -12.219 1 97.94 86 MET A C 1
ATOM 647 O O . MET A 1 86 ? 4.688 -9.711 -11.875 1 97.94 86 MET A O 1
ATOM 651 N N . ARG A 1 87 ? 5.68 -8.008 -12.977 1 96.19 87 ARG A N 1
ATOM 652 C CA . ARG A 1 87 ? 4.477 -7.656 -13.719 1 96.19 87 ARG A CA 1
ATOM 653 C C . ARG A 1 87 ? 4.18 -8.688 -14.805 1 96.19 87 ARG A C 1
ATOM 655 O O . ARG A 1 87 ? 5.07 -9.43 -15.211 1 96.19 87 ARG A O 1
ATOM 662 N N . HIS A 1 88 ? 2.92 -8.602 -15.203 1 95.31 88 HIS A N 1
ATOM 663 C CA . HIS A 1 88 ? 2.51 -9.641 -16.141 1 95.31 88 HIS A CA 1
ATOM 664 C C . HIS A 1 88 ? 3.42 -9.68 -17.359 1 95.31 88 HIS A C 1
ATOM 666 O O . HIS A 1 88 ? 3.732 -10.75 -17.875 1 95.31 88 HIS A O 1
ATOM 672 N N . ASN A 1 89 ? 3.881 -8.492 -17.844 1 94.75 89 ASN A N 1
ATOM 673 C CA . ASN A 1 89 ? 4.727 -8.461 -19.031 1 94.75 89 ASN A CA 1
ATOM 674 C C . ASN A 1 89 ? 6.113 -9.031 -18.75 1 94.75 89 ASN A C 1
ATOM 676 O O . ASN A 1 89 ? 6.684 -9.727 -19.594 1 94.75 89 ASN A O 1
ATOM 680 N N . GLU A 1 90 ? 6.652 -8.742 -17.609 1 96.12 90 GLU A N 1
ATOM 681 C CA . GLU A 1 90 ? 7.938 -9.305 -17.203 1 96.12 90 GLU A CA 1
ATOM 682 C C . GLU A 1 90 ? 7.855 -10.82 -17.047 1 96.12 90 GLU A C 1
ATOM 684 O O . GLU A 1 90 ? 8.758 -11.547 -17.469 1 96.12 90 GLU A O 1
ATOM 689 N N . LEU A 1 91 ? 6.82 -11.266 -16.438 1 96.81 91 LEU A N 1
ATOM 690 C CA . LEU A 1 91 ? 6.598 -12.695 -16.25 1 96.81 91 LEU A CA 1
ATOM 691 C C . LEU A 1 91 ? 6.438 -13.398 -17.594 1 96.81 91 LEU A C 1
ATOM 693 O O . LEU A 1 91 ? 6.965 -14.492 -17.797 1 96.81 91 LEU A O 1
ATOM 697 N N . TYR A 1 92 ? 5.715 -12.734 -18.469 1 96.69 92 TYR A N 1
ATOM 698 C CA . TYR A 1 92 ? 5.527 -13.258 -19.828 1 96.69 92 TYR A CA 1
ATOM 699 C C . TYR A 1 92 ? 6.867 -13.414 -20.531 1 96.69 92 TYR A C 1
ATOM 701 O O . TYR A 1 92 ? 7.129 -14.453 -21.156 1 96.69 92 TYR A O 1
ATOM 709 N N . GLN A 1 93 ? 7.719 -12.461 -20.422 1 96.25 93 GLN A N 1
ATOM 710 C CA . GLN A 1 93 ? 9.031 -12.523 -21.047 1 96.25 93 GLN A CA 1
ATOM 711 C C . GLN A 1 93 ? 9.883 -13.641 -20.453 1 96.25 93 GLN A C 1
ATOM 713 O O . GLN A 1 93 ? 10.609 -14.328 -21.172 1 96.25 93 GLN A O 1
ATOM 718 N N . TYR A 1 94 ? 9.828 -13.781 -19.156 1 94.81 94 TYR A N 1
ATOM 719 C CA . TYR A 1 94 ? 10.516 -14.875 -18.5 1 94.81 94 TYR A CA 1
ATOM 720 C C . TYR A 1 94 ? 10.102 -16.219 -19.078 1 94.81 94 TYR A C 1
ATOM 722 O O . TYR A 1 94 ? 10.945 -17.047 -19.406 1 94.81 94 TYR A O 1
ATOM 730 N N . ALA A 1 95 ? 8.797 -16.422 -19.25 1 93.25 95 ALA A N 1
ATOM 731 C CA . ALA A 1 95 ? 8.273 -17.656 -19.812 1 93.25 95 ALA A CA 1
ATOM 732 C C . ALA A 1 95 ? 8.727 -17.844 -21.266 1 93.25 95 ALA A C 1
ATOM 734 O O . ALA A 1 95 ? 9.102 -18.953 -21.656 1 93.25 95 ALA A O 1
ATOM 735 N N . LEU A 1 96 ? 8.727 -16.797 -22.016 1 94.62 96 LEU A N 1
ATOM 736 C CA . LEU A 1 96 ? 9.125 -16.859 -23.422 1 94.62 96 LEU A CA 1
ATOM 737 C C . LEU A 1 96 ? 10.609 -17.172 -23.547 1 94.62 96 LEU A C 1
ATOM 739 O O . LEU A 1 96 ? 11.016 -17.922 -24.453 1 94.62 96 LEU A O 1
ATOM 743 N N . ASP A 1 97 ? 11.367 -16.578 -22.688 1 93.81 97 ASP A N 1
ATOM 744 C CA . ASP A 1 97 ? 12.805 -16.828 -22.703 1 93.81 97 ASP A CA 1
ATOM 745 C C . ASP A 1 97 ? 13.109 -18.312 -22.484 1 93.81 97 ASP A C 1
ATOM 747 O O . ASP A 1 97 ? 13.945 -18.891 -23.188 1 93.81 97 ASP A O 1
ATOM 751 N N . ILE A 1 98 ? 12.445 -18.891 -21.578 1 89.75 98 ILE A N 1
ATOM 752 C CA . ILE A 1 98 ? 12.633 -20.312 -21.297 1 89.75 98 ILE A CA 1
ATOM 753 C C . ILE A 1 98 ? 12.195 -21.125 -22.5 1 89.75 98 ILE A C 1
ATOM 755 O O . ILE A 1 98 ? 12.93 -22.016 -22.969 1 89.75 98 ILE A O 1
ATOM 759 N N . ALA A 1 99 ? 11.023 -20.812 -23.031 1 90.56 99 ALA A N 1
ATOM 760 C CA . ALA A 1 99 ? 10.477 -21.562 -24.156 1 90.56 99 ALA A CA 1
ATOM 761 C C . ALA A 1 99 ? 11.383 -21.453 -25.375 1 90.56 99 ALA A C 1
ATOM 763 O O . ALA A 1 99 ? 11.609 -22.438 -26.078 1 90.56 99 ALA A O 1
ATOM 764 N N . ASN A 1 100 ? 11.875 -20.312 -25.594 1 91.06 100 ASN A N 1
ATOM 765 C CA . ASN A 1 100 ? 12.742 -20.062 -26.734 1 91.06 100 ASN A CA 1
ATOM 766 C C . ASN A 1 100 ? 14.078 -20.781 -26.594 1 91.06 100 ASN A C 1
ATOM 768 O O . ASN A 1 100 ? 14.617 -21.297 -27.578 1 91.06 100 ASN A O 1
ATOM 772 N N . SER A 1 101 ? 14.57 -20.766 -25.531 1 87.5 101 SER A N 1
ATOM 773 C CA . SER A 1 101 ? 15.867 -21.391 -25.281 1 87.5 101 SER A CA 1
ATOM 774 C C . SER A 1 101 ? 15.844 -22.875 -25.641 1 87.5 101 SER A C 1
ATOM 776 O O . SER A 1 101 ? 16.875 -23.453 -26 1 87.5 101 SER A O 1
ATOM 778 N N . LYS A 1 102 ? 14.75 -23.469 -25.688 1 78.69 102 LYS A N 1
ATOM 779 C CA . LYS A 1 102 ? 14.648 -24.906 -25.953 1 78.69 102 LYS A CA 1
ATOM 780 C C . LYS A 1 102 ? 13.852 -25.156 -27.234 1 78.69 102 LYS A C 1
ATOM 782 O O . LYS A 1 102 ? 13.352 -26.266 -27.453 1 78.69 102 LYS A O 1
ATOM 787 N N . ASP A 1 103 ? 13.672 -24.109 -28.047 1 84.69 103 ASP A N 1
ATOM 788 C CA . ASP A 1 103 ? 12.953 -24.141 -29.312 1 84.69 103 ASP A CA 1
ATOM 789 C C . ASP A 1 103 ? 11.578 -24.766 -29.156 1 84.69 103 ASP A C 1
ATOM 791 O O . ASP A 1 103 ? 11.156 -25.578 -29.984 1 84.69 103 ASP A O 1
ATOM 795 N N . ALA A 1 104 ? 10.953 -24.469 -28.125 1 89.69 104 ALA A N 1
ATOM 796 C CA . ALA A 1 104 ? 9.656 -25.047 -27.781 1 89.69 104 ALA A CA 1
ATOM 797 C C . ALA A 1 104 ? 8.539 -24.438 -28.625 1 89.69 104 ALA A C 1
ATOM 799 O O . ALA A 1 104 ? 7.57 -25.125 -28.969 1 89.69 104 ALA A O 1
ATOM 800 N N . LEU A 1 105 ? 8.664 -23.234 -29.062 1 93.31 105 LEU A N 1
ATOM 801 C CA . LEU A 1 105 ? 7.57 -22.484 -29.672 1 93.31 105 LEU A CA 1
ATOM 802 C C . LEU A 1 105 ? 7.195 -23.062 -31.031 1 93.31 105 LEU A C 1
ATOM 804 O O . LEU A 1 105 ? 6.051 -22.953 -31.469 1 93.31 105 LEU A O 1
ATOM 808 N N . LYS A 1 106 ? 8.148 -23.766 -31.641 1 94.25 106 LYS A N 1
ATOM 809 C CA . LYS A 1 106 ? 7.891 -24.359 -32.938 1 94.25 106 LYS A CA 1
ATOM 810 C C . LYS A 1 106 ? 6.934 -25.531 -32.844 1 94.25 106 LYS A C 1
ATOM 812 O O . LYS A 1 106 ? 6.379 -25.984 -33.844 1 94.25 106 LYS A O 1
ATOM 817 N N . HIS A 1 107 ? 6.73 -26.031 -31.688 1 97.06 107 HIS A N 1
ATOM 818 C CA . HIS A 1 107 ? 5.895 -27.203 -31.453 1 97.06 107 HIS A CA 1
ATOM 819 C C . HIS A 1 107 ? 4.473 -26.812 -31.078 1 97.06 107 HIS A C 1
ATOM 821 O O . HIS A 1 107 ? 3.658 -27.656 -30.719 1 97.06 107 HIS A O 1
ATOM 827 N N . ILE A 1 108 ? 4.152 -25.516 -31.172 1 97.81 108 ILE A N 1
ATOM 828 C CA . ILE A 1 108 ? 2.824 -25.016 -30.828 1 97.81 108 ILE A CA 1
ATOM 829 C C . ILE A 1 108 ? 2.037 -24.734 -32.094 1 97.81 108 ILE A C 1
ATOM 831 O O . ILE A 1 108 ? 2.525 -24.031 -33 1 97.81 108 ILE A O 1
ATOM 835 N N . GLN A 1 109 ? 0.895 -25.328 -32.219 1 98.31 109 GLN A N 1
ATOM 836 C CA . GLN A 1 109 ? -0.069 -25 -33.25 1 98.31 109 GLN A CA 1
ATOM 837 C C . GLN A 1 109 ? -1.067 -23.953 -32.75 1 98.31 109 GLN A C 1
ATOM 839 O O . GLN A 1 109 ? -1.938 -24.25 -31.938 1 98.31 109 GLN A O 1
ATOM 844 N N . TYR A 1 110 ? -0.933 -22.797 -33.312 1 97.94 110 TYR A N 1
ATOM 845 C CA . TYR A 1 110 ? -1.775 -21.672 -32.906 1 97.94 110 TYR A CA 1
ATOM 846 C C . TYR A 1 110 ? -3.129 -21.719 -33.594 1 97.94 110 TYR A C 1
ATOM 848 O O . TYR A 1 110 ? -3.318 -22.484 -34.531 1 97.94 110 TYR A O 1
ATOM 856 N N . ASN A 1 111 ? -4.066 -20.906 -33 1 98.06 111 ASN A N 1
ATOM 857 C CA . ASN A 1 111 ? -5.418 -20.828 -33.562 1 98.06 111 ASN A CA 1
ATOM 858 C C . ASN A 1 111 ? -6.02 -22.219 -33.75 1 98.06 111 ASN A C 1
ATOM 860 O O . ASN A 1 111 ? -6.621 -22.484 -34.812 1 98.06 111 ASN A O 1
ATOM 864 N N . THR A 1 112 ? -5.758 -23.062 -32.812 1 98.38 112 THR A N 1
ATOM 865 C CA . THR A 1 112 ? -6.223 -24.453 -32.875 1 98.38 112 THR A CA 1
ATOM 866 C C . THR A 1 112 ? -6.832 -24.859 -31.531 1 98.38 112 THR A C 1
ATOM 868 O O . THR A 1 112 ? -6.113 -25.047 -30.547 1 98.38 112 THR A O 1
ATOM 871 N N . GLU A 1 113 ? -8.125 -25 -31.484 1 97.5 113 GLU A N 1
ATOM 872 C CA . GLU A 1 113 ? -8.844 -25.375 -30.266 1 97.5 113 GLU A CA 1
ATOM 873 C C . GLU A 1 113 ? -9.094 -26.891 -30.219 1 97.5 113 GLU A C 1
ATOM 875 O O . GLU A 1 113 ? -9.539 -27.469 -31.219 1 97.5 113 GLU A O 1
ATOM 880 N N . VAL A 1 114 ? -8.742 -27.516 -29.141 1 98.31 114 VAL A N 1
ATOM 881 C CA . VAL A 1 114 ? -9.094 -28.922 -28.922 1 98.31 114 VAL A CA 1
ATOM 882 C C . VAL A 1 114 ? -10.57 -29.031 -28.547 1 98.31 114 VAL A C 1
ATOM 884 O O . VAL A 1 114 ? -11 -28.484 -27.531 1 98.31 114 VAL A O 1
ATOM 887 N N . ILE A 1 115 ? -11.336 -29.75 -29.297 1 97.88 115 ILE A N 1
ATOM 888 C CA . ILE A 1 115 ? -12.773 -29.766 -29.062 1 97.88 115 ILE A CA 1
ATOM 889 C C . ILE A 1 115 ? -13.188 -31.141 -28.547 1 97.88 115 ILE A C 1
ATOM 891 O O . ILE A 1 115 ? -14.281 -31.312 -28 1 97.88 115 ILE A O 1
ATOM 895 N N . LYS A 1 116 ? -12.25 -32.188 -28.75 1 98.38 116 LYS A N 1
ATOM 896 C CA . LYS A 1 116 ? -12.586 -33.5 -28.25 1 98.38 116 LYS A CA 1
ATOM 897 C C . LYS A 1 116 ? -11.328 -34.344 -27.984 1 98.38 116 LYS A C 1
ATOM 899 O O . LYS A 1 116 ? -10.391 -34.312 -28.781 1 98.38 116 LYS A O 1
ATOM 904 N N . VAL A 1 117 ? -11.281 -35 -26.875 1 98.69 117 VAL A N 1
ATOM 905 C CA . VAL A 1 117 ? -10.289 -36 -26.516 1 98.69 117 VAL A CA 1
ATOM 906 C C . VAL A 1 117 ? -10.984 -37.281 -26.094 1 98.69 117 VAL A C 1
ATOM 908 O O . VAL A 1 117 ? -11.781 -37.281 -25.141 1 98.69 117 VAL A O 1
ATOM 911 N N . GLU A 1 118 ? -10.68 -38.406 -26.766 1 98.38 118 GLU A N 1
ATOM 912 C CA . GLU A 1 118 ? -11.336 -39.656 -26.469 1 98.38 118 GLU A CA 1
ATOM 913 C C . GLU A 1 118 ? -10.367 -40.844 -26.609 1 98.38 118 GLU A C 1
ATOM 915 O O . GLU A 1 118 ? -9.367 -40.719 -27.312 1 98.38 118 GLU A O 1
ATOM 920 N N . ARG A 1 119 ? -10.688 -41.938 -25.906 1 97.81 119 ARG A N 1
ATOM 921 C CA . ARG A 1 119 ? -9.891 -43.125 -26.062 1 97.81 119 ARG A CA 1
ATOM 922 C C . ARG A 1 119 ? -9.875 -43.594 -27.5 1 97.81 119 ARG A C 1
ATOM 924 O O . ARG A 1 119 ? -10.906 -43.625 -28.172 1 97.81 119 ARG A O 1
ATOM 931 N N . ALA A 1 120 ? -8.656 -43.875 -27.984 1 97.81 120 ALA A N 1
ATOM 932 C CA . ALA A 1 120 ? -8.562 -44.406 -29.328 1 97.81 120 ALA A CA 1
ATOM 933 C C . ALA A 1 120 ? -9.188 -45.812 -29.391 1 97.81 120 ALA A C 1
ATOM 935 O O . ALA A 1 120 ? -9.477 -46.406 -28.359 1 97.81 120 ALA A O 1
ATOM 936 N N . HIS A 1 121 ? -9.344 -46.312 -30.625 1 96.25 121 HIS A N 1
ATOM 937 C CA . HIS A 1 121 ? -9.992 -47.594 -30.844 1 96.25 121 HIS A CA 1
ATOM 938 C C . HIS A 1 121 ? -9.203 -48.719 -30.188 1 96.25 121 HIS A C 1
ATOM 940 O O . HIS A 1 121 ? -9.797 -49.688 -29.688 1 96.25 121 HIS A O 1
ATOM 946 N N . ASP A 1 122 ? -7.961 -48.594 -30.047 1 96.88 122 ASP A N 1
ATOM 947 C CA . ASP A 1 122 ? -7.117 -49.656 -29.469 1 96.88 122 ASP A CA 1
ATOM 948 C C . ASP A 1 122 ? -6.621 -49.25 -28.094 1 96.88 122 ASP A C 1
ATOM 950 O O . ASP A 1 122 ? -5.539 -49.656 -27.656 1 96.88 122 ASP A O 1
ATOM 954 N N . TYR A 1 123 ? -7.258 -48.344 -27.406 1 96.94 123 TYR A N 1
ATOM 955 C CA . TYR A 1 123 ? -6.84 -47.75 -26.141 1 96.94 123 TYR A CA 1
ATOM 956 C C . TYR A 1 123 ? -6.457 -48.844 -25.141 1 96.94 123 TYR A C 1
ATOM 958 O O . TYR A 1 123 ? -5.449 -48.719 -24.438 1 96.94 123 TYR A O 1
ATOM 966 N N . GLU A 1 124 ? -7.215 -49.969 -25.016 1 96 124 GLU A N 1
ATOM 967 C CA . GLU A 1 124 ? -6.973 -51 -24 1 96 124 GLU A CA 1
ATOM 968 C C . GLU A 1 124 ? -5.594 -51.625 -24.172 1 96 124 GLU A C 1
ATOM 970 O O . GLU A 1 124 ? -4.938 -51.969 -23.188 1 96 124 GLU A O 1
ATOM 975 N N . GLU A 1 125 ? -5.141 -51.688 -25.375 1 96.19 125 GLU A N 1
ATOM 976 C CA . GLU A 1 125 ? -3.844 -52.281 -25.656 1 96.19 125 GLU A CA 1
ATOM 977 C C . GLU A 1 125 ? -2.742 -51.25 -25.719 1 96.19 125 GLU A C 1
ATOM 979 O O . GLU A 1 125 ? -1.642 -51.469 -25.203 1 96.19 125 GLU A O 1
ATOM 984 N N . SER A 1 126 ? -3.074 -50.094 -26.266 1 95.31 126 SER A N 1
ATOM 985 C CA . SER A 1 126 ? -2.018 -49.156 -26.625 1 95.31 126 SER A CA 1
ATOM 986 C C . SER A 1 126 ? -1.976 -47.969 -25.641 1 95.31 126 SER A C 1
ATOM 988 O O . SER A 1 126 ? -0.938 -47.344 -25.484 1 95.31 126 SER A O 1
ATOM 990 N N . GLY A 1 127 ? -3.135 -47.688 -25 1 97.25 127 GLY A N 1
ATOM 991 C CA . GLY A 1 127 ? -3.238 -46.531 -24.141 1 97.25 127 GLY A CA 1
ATOM 992 C C . GLY A 1 127 ? -3.277 -45.219 -24.922 1 97.25 127 GLY A C 1
ATOM 993 O O . GLY A 1 127 ? -3.096 -44.156 -24.344 1 97.25 127 GLY A O 1
ATOM 994 N N . ARG A 1 128 ? -3.572 -45.219 -26.234 1 98.5 128 ARG A N 1
ATOM 995 C CA . ARG A 1 128 ? -3.508 -44.031 -27.078 1 98.5 128 ARG A CA 1
ATOM 996 C C . ARG A 1 128 ? -4.836 -43.281 -27.062 1 98.5 128 ARG A C 1
ATOM 998 O O . ARG A 1 128 ? -5.859 -43.812 -26.656 1 98.5 128 ARG A O 1
ATOM 1005 N N . TRP A 1 129 ? -4.805 -42 -27.547 1 98.75 129 TRP A N 1
ATOM 1006 C CA . TRP A 1 129 ? -5.953 -41.125 -27.469 1 98.75 129 TRP A CA 1
ATOM 1007 C C . TRP A 1 129 ? -6.223 -40.469 -28.828 1 98.75 129 TRP A C 1
ATOM 1009 O O . TRP A 1 129 ? -5.289 -40.094 -29.531 1 98.75 129 TRP A O 1
ATOM 1019 N N . GLY A 1 130 ? -7.512 -40.406 -29.188 1 98.69 130 GLY A N 1
ATOM 1020 C CA . GLY A 1 130 ? -7.926 -39.531 -30.297 1 98.69 130 GLY A CA 1
ATOM 1021 C C . GLY A 1 130 ? -8.172 -38.094 -29.891 1 98.69 130 GLY A C 1
ATOM 1022 O O . GLY A 1 130 ? -8.914 -37.844 -28.938 1 98.69 130 GLY A O 1
ATOM 1023 N N . VAL A 1 131 ? -7.5 -37.156 -30.578 1 98.81 131 VAL A N 1
ATOM 1024 C CA . VAL A 1 131 ? -7.656 -35.719 -30.297 1 98.81 131 VAL A CA 1
ATOM 1025 C C . VAL A 1 131 ? -8.219 -35 -31.531 1 98.81 131 VAL A C 1
ATOM 1027 O O . VAL A 1 131 ? -7.637 -35.094 -32.625 1 98.81 131 VAL A O 1
ATOM 1030 N N . THR A 1 132 ? -9.359 -34.406 -31.359 1 98.88 132 THR A N 1
ATOM 1031 C CA . THR A 1 132 ? -9.984 -33.625 -32.406 1 98.88 132 THR A CA 1
ATOM 1032 C C . THR A 1 132 ? -9.781 -32.125 -32.188 1 98.88 132 THR A C 1
ATOM 1034 O O . THR A 1 132 ? -10.055 -31.641 -31.094 1 98.88 132 THR A O 1
ATOM 1037 N N . VAL A 1 133 ? -9.289 -31.453 -33.188 1 98.75 133 VAL A N 1
ATOM 1038 C CA . VAL A 1 133 ? -9.023 -30.031 -33.062 1 98.75 133 VAL A CA 1
ATOM 1039 C C . VAL A 1 133 ? -9.773 -29.266 -34.156 1 98.75 133 VAL A C 1
ATOM 1041 O O . VAL A 1 133 ? -10.156 -29.828 -35.188 1 98.75 133 VAL A O 1
ATOM 1044 N N . GLN A 1 134 ? -10.078 -28.047 -33.844 1 98.56 134 GLN A N 1
ATOM 1045 C CA . GLN A 1 134 ? -10.719 -27.141 -34.781 1 98.56 134 GLN A CA 1
ATOM 1046 C C . GLN A 1 134 ? -9.922 -25.844 -34.938 1 98.56 134 GLN A C 1
ATOM 1048 O O . GLN A 1 134 ? -9.57 -25.203 -33.938 1 98.56 134 GLN A O 1
ATOM 1053 N N . ASN A 1 135 ? -9.594 -25.484 -36.156 1 98.38 135 ASN A N 1
ATOM 1054 C CA . ASN A 1 135 ? -8.984 -24.188 -36.375 1 98.38 135 ASN A CA 1
ATOM 1055 C C . ASN A 1 135 ? -9.953 -23.047 -36.094 1 98.38 135 ASN A C 1
ATOM 1057 O O . ASN A 1 135 ? -11.07 -23.016 -36.594 1 98.38 135 ASN A O 1
ATOM 1061 N N . THR A 1 136 ? -9.516 -22.141 -35.312 1 96.38 136 THR A N 1
ATOM 1062 C CA . THR A 1 136 ? -10.43 -21.109 -34.812 1 96.38 136 THR A CA 1
ATOM 1063 C C . THR A 1 136 ? -10.609 -20.016 -35.844 1 96.38 136 THR A C 1
ATOM 1065 O O . THR A 1 136 ? -11.477 -19.156 -35.719 1 96.38 136 THR A O 1
ATOM 1068 N N . ILE A 1 137 ? -9.828 -20 -36.906 1 96.69 137 ILE A N 1
ATOM 1069 C CA . ILE A 1 137 ? -9.945 -19.016 -38 1 96.69 137 ILE A CA 1
ATOM 1070 C C . ILE A 1 137 ? -10.703 -19.641 -39.156 1 96.69 137 ILE A C 1
ATOM 1072 O O . ILE A 1 137 ? -11.734 -19.109 -39.594 1 96.69 137 ILE A O 1
ATOM 1076 N N . THR A 1 138 ? -10.289 -20.844 -39.688 1 97.44 138 THR A N 1
ATOM 1077 C CA . THR A 1 138 ? -10.844 -21.469 -40.906 1 97.44 138 THR A CA 1
ATOM 1078 C C . THR A 1 138 ? -11.984 -22.406 -40.531 1 97.44 138 THR A C 1
ATOM 1080 O O . THR A 1 138 ? -12.75 -22.828 -41.406 1 97.44 138 THR A O 1
ATOM 1083 N N . GLU A 1 139 ? -12.055 -22.922 -39.312 1 96.94 139 GLU A N 1
ATOM 1084 C CA . GLU A 1 139 ? -13.102 -23.812 -38.812 1 96.94 139 GLU A CA 1
ATOM 1085 C C . GLU A 1 139 ? -12.875 -25.25 -39.281 1 96.94 139 GLU A C 1
ATOM 1087 O O . GLU A 1 139 ? -13.711 -26.125 -39.031 1 96.94 139 GLU A O 1
ATOM 1092 N N . GLN A 1 140 ? -11.766 -25.484 -39.875 1 98.06 140 GLN A N 1
ATOM 1093 C CA . GLN A 1 140 ? -11.438 -26.844 -40.312 1 98.06 140 GLN A CA 1
ATOM 1094 C C . GLN A 1 140 ? -11.227 -27.75 -39.094 1 98.06 140 GLN A C 1
ATOM 1096 O O . GLN A 1 140 ? -10.609 -27.344 -38.125 1 98.06 140 GLN A O 1
ATOM 1101 N N . VAL A 1 141 ? -11.781 -28.922 -39.188 1 98.5 141 VAL A N 1
ATOM 1102 C CA . VAL A 1 141 ? -11.688 -29.891 -38.094 1 98.5 141 VAL A CA 1
ATOM 1103 C C . VAL A 1 141 ? -10.828 -31.078 -38.562 1 98.5 141 VAL A C 1
ATOM 1105 O O . VAL A 1 141 ? -10.898 -31.516 -39.719 1 98.5 141 VAL A O 1
ATOM 1108 N N . SER A 1 142 ? -9.938 -31.547 -37.719 1 98.38 142 SER A N 1
ATOM 1109 C CA . SER A 1 142 ? -9.117 -32.719 -37.969 1 98.38 142 SER A CA 1
ATOM 1110 C C . SER A 1 142 ? -8.938 -33.562 -36.719 1 98.38 142 SER A C 1
ATOM 1112 O O . SER A 1 142 ? -9.039 -33.062 -35.594 1 98.38 142 SER A O 1
ATOM 1114 N N . THR A 1 143 ? -8.758 -34.844 -36.875 1 98.31 143 THR A N 1
ATOM 1115 C CA . THR A 1 143 ? -8.523 -35.781 -35.781 1 98.31 143 THR A CA 1
ATOM 1116 C C . THR A 1 143 ? -7.246 -36.594 -36.031 1 98.31 143 THR A C 1
ATOM 1118 O O . THR A 1 143 ? -6.957 -37 -37.156 1 98.31 143 THR A O 1
ATOM 1121 N N . ASP A 1 144 ? -6.453 -36.719 -35 1 98.44 144 ASP A N 1
ATOM 1122 C CA . ASP A 1 144 ? -5.258 -37.531 -35.031 1 98.44 144 ASP A CA 1
ATOM 1123 C C . ASP A 1 144 ? -5.117 -38.344 -33.75 1 98.44 144 ASP A C 1
ATOM 1125 O O . ASP A 1 144 ? -5.828 -38.094 -32.781 1 98.44 144 ASP A O 1
ATOM 1129 N N . VAL A 1 145 ? -4.27 -39.344 -33.781 1 98.5 145 VAL A N 1
ATOM 1130 C CA . VAL A 1 145 ? -4.055 -40.219 -32.625 1 98.5 145 VAL A CA 1
ATOM 1131 C C . VAL A 1 145 ? -2.707 -39.906 -31.969 1 98.5 145 VAL A C 1
ATOM 1133 O O . VAL A 1 145 ? -1.717 -39.688 -32.688 1 98.5 145 VAL A O 1
ATOM 1136 N N . TYR A 1 146 ? -2.668 -39.906 -30.672 1 98.69 146 TYR A N 1
ATOM 1137 C CA . TYR A 1 146 ? -1.468 -39.562 -29.922 1 98.69 146 TYR A CA 1
ATOM 1138 C C . TYR A 1 146 ? -1.172 -40.625 -28.875 1 98.69 146 TYR A C 1
ATOM 1140 O O . TYR A 1 146 ? -2.084 -41.312 -28.391 1 98.69 146 TYR A O 1
ATOM 1148 N N . ASP A 1 147 ? 0.096 -40.75 -28.484 1 98.38 147 ASP A N 1
ATOM 1149 C CA . ASP A 1 147 ? 0.546 -41.75 -27.516 1 98.38 147 ASP A CA 1
ATOM 1150 C C . ASP A 1 147 ? 0.264 -41.281 -26.078 1 98.38 147 ASP A C 1
ATOM 1152 O O . ASP A 1 147 ? 0.28 -42.094 -25.141 1 98.38 147 ASP A O 1
ATOM 1156 N N . GLY A 1 148 ? 0.021 -40.062 -25.844 1 98.5 148 GLY A N 1
ATOM 1157 C CA . GLY A 1 148 ? -0.306 -39.469 -24.562 1 98.5 148 GLY A CA 1
ATOM 1158 C C . GLY A 1 148 ? -0.92 -38.094 -24.688 1 98.5 148 GLY A C 1
ATOM 1159 O O . GLY A 1 148 ? -0.833 -37.438 -25.734 1 98.5 148 GLY A O 1
ATOM 1160 N N . VAL A 1 149 ? -1.579 -37.625 -23.578 1 98.81 149 VAL A N 1
ATOM 1161 C CA . VAL A 1 149 ? -2.236 -36.312 -23.531 1 98.81 149 VAL A CA 1
ATOM 1162 C C . VAL A 1 149 ? -1.898 -35.625 -22.219 1 98.81 149 VAL A C 1
ATOM 1164 O O . VAL A 1 149 ? -2.057 -36.188 -21.141 1 98.81 149 VAL A O 1
ATOM 1167 N N . LEU A 1 150 ? -1.385 -34.438 -22.297 1 98.81 150 LEU A N 1
ATOM 1168 C CA . LEU A 1 150 ? -1.22 -33.562 -21.141 1 98.81 150 LEU A CA 1
ATOM 1169 C C . LEU A 1 150 ? -2.246 -32.438 -21.172 1 98.81 150 LEU A C 1
ATOM 1171 O O . LEU A 1 150 ? -2.246 -31.609 -22.094 1 98.81 150 LEU A O 1
ATOM 1175 N N . VAL A 1 151 ? -3.129 -32.406 -20.188 1 98.19 151 VAL A N 1
ATOM 1176 C CA . VAL A 1 151 ? -4.176 -31.391 -20.094 1 98.19 151 VAL A CA 1
ATOM 1177 C C . VAL A 1 151 ? -3.635 -30.156 -19.375 1 98.19 151 VAL A C 1
ATOM 1179 O O . VAL A 1 151 ? -3.602 -30.109 -18.156 1 98.19 151 VAL A O 1
ATOM 1182 N N . CYS A 1 152 ? -3.348 -29.125 -20.172 1 97.12 152 CYS A N 1
ATOM 1183 C CA . CYS A 1 152 ? -2.699 -27.922 -19.672 1 97.12 152 CYS A CA 1
ATOM 1184 C C . CYS A 1 152 ? -3.58 -26.703 -19.891 1 97.12 152 CYS A C 1
ATOM 1186 O O . CYS A 1 152 ? -3.076 -25.609 -20.188 1 97.12 152 CYS A O 1
ATOM 1188 N N . VAL A 1 153 ? -4.883 -26.719 -19.812 1 92.06 153 VAL A N 1
ATOM 1189 C CA . VAL A 1 153 ? -5.797 -25.656 -20.219 1 92.06 153 VAL A CA 1
ATOM 1190 C C . VAL A 1 153 ? -6.031 -24.703 -19.047 1 92.06 153 VAL A C 1
ATOM 1192 O O . VAL A 1 153 ? -6.621 -23.641 -19.219 1 92.06 153 VAL A O 1
ATOM 1195 N N . GLY A 1 154 ? -5.547 -24.875 -17.938 1 84.19 154 GLY A N 1
ATOM 1196 C CA . GLY A 1 154 ? -5.812 -24 -16.797 1 84.19 154 GLY A CA 1
ATOM 1197 C C . GLY A 1 154 ? -7.262 -24.031 -16.359 1 84.19 154 GLY A C 1
ATOM 1198 O O . GLY A 1 154 ? -8.102 -24.688 -16.984 1 84.19 154 GLY A O 1
ATOM 1199 N N . HIS A 1 155 ? -7.594 -23.312 -15.25 1 81.06 155 HIS A N 1
ATOM 1200 C CA . HIS A 1 155 ? -8.969 -23.359 -14.758 1 81.06 155 HIS A CA 1
ATOM 1201 C C . HIS A 1 155 ? -9.484 -21.969 -14.422 1 81.06 155 HIS A C 1
ATOM 1203 O O . HIS A 1 155 ? -10.484 -21.828 -13.711 1 81.06 155 HIS A O 1
ATOM 1209 N N . ILE A 1 156 ? -8.82 -20.938 -14.906 1 83.5 156 ILE A N 1
ATOM 1210 C CA . ILE A 1 156 ? -9.258 -19.562 -14.672 1 83.5 156 ILE A CA 1
ATOM 1211 C C . ILE A 1 156 ? -9.68 -18.922 -15.992 1 83.5 156 ILE A C 1
ATOM 1213 O O . ILE A 1 156 ? -9.141 -17.891 -16.391 1 83.5 156 ILE A O 1
ATOM 1217 N N . ASN A 1 157 ? -10.641 -19.484 -16.672 1 85.25 157 ASN A N 1
ATOM 1218 C CA . ASN A 1 157 ? -10.977 -18.984 -18 1 85.25 157 ASN A CA 1
ATOM 1219 C C . ASN A 1 157 ? -12.484 -18.859 -18.188 1 85.25 157 ASN A C 1
ATOM 1221 O O . ASN A 1 157 ? -12.945 -18.328 -19.188 1 85.25 157 ASN A O 1
ATOM 1225 N N . ARG A 1 158 ? -13.258 -19.297 -17.234 1 88.81 158 ARG A N 1
ATOM 1226 C CA . ARG A 1 158 ? -14.711 -19.172 -17.312 1 88.81 158 ARG A CA 1
ATOM 1227 C C . ARG A 1 158 ? -15.273 -18.516 -16.062 1 88.81 158 ARG A C 1
ATOM 1229 O O . ARG A 1 158 ? -15.477 -19.172 -15.047 1 88.81 158 ARG A O 1
ATOM 1236 N N . PRO A 1 159 ? -15.734 -17.25 -16.234 1 93.25 159 PRO A N 1
ATOM 1237 C CA . PRO A 1 159 ? -16.219 -16.5 -15.07 1 93.25 159 PRO A CA 1
ATOM 1238 C C . PRO A 1 159 ? -17.438 -17.141 -14.422 1 93.25 159 PRO A C 1
ATOM 1240 O O . PRO A 1 159 ? -18.328 -17.641 -15.125 1 93.25 159 PRO A O 1
ATOM 1243 N N . LYS A 1 160 ? -17.453 -17.219 -13.133 1 92.75 160 LYS A N 1
ATOM 1244 C CA . LYS A 1 160 ? -18.641 -17.562 -12.367 1 92.75 160 LYS A CA 1
ATOM 1245 C C . LYS A 1 160 ? -19.484 -16.312 -12.094 1 92.75 160 LYS A C 1
ATOM 1247 O O . LYS A 1 160 ? -19.016 -15.352 -11.484 1 92.75 160 LYS A O 1
ATOM 1252 N N . MET A 1 161 ? -20.719 -16.281 -12.547 1 93.75 161 MET A N 1
ATOM 1253 C CA . MET A 1 161 ? -21.625 -15.148 -12.367 1 93.75 161 MET A CA 1
ATOM 1254 C C . MET A 1 161 ? -22.828 -15.539 -11.523 1 93.75 161 MET A C 1
ATOM 1256 O O . MET A 1 161 ? -23.812 -16.062 -12.055 1 93.75 161 MET A O 1
ATOM 1260 N N . PRO A 1 162 ? -22.75 -15.227 -10.242 1 93.56 162 PRO A N 1
ATOM 1261 C CA . PRO A 1 162 ? -23.938 -15.523 -9.422 1 93.56 162 PRO A CA 1
ATOM 1262 C C . PRO A 1 162 ? -25.125 -14.625 -9.742 1 93.56 162 PRO A C 1
ATOM 1264 O O . PRO A 1 162 ? -24.938 -13.531 -10.281 1 93.56 162 PRO A O 1
ATOM 1267 N N . SER A 1 163 ? -26.25 -15.18 -9.43 1 95.12 163 SER A N 1
ATOM 1268 C CA . SER A 1 163 ? -27.484 -14.398 -9.586 1 95.12 163 SER A CA 1
ATOM 1269 C C . SER A 1 163 ? -28 -13.922 -8.242 1 95.12 163 SER A C 1
ATOM 1271 O O . SER A 1 163 ? -27.969 -14.656 -7.254 1 95.12 163 SER A O 1
ATOM 1273 N N . TYR A 1 164 ? -28.438 -12.688 -8.234 1 97.06 164 TYR A N 1
ATOM 1274 C CA . TYR A 1 164 ? -29.016 -12.078 -7.043 1 97.06 164 TYR A CA 1
ATOM 1275 C C . TYR A 1 164 ? -30.453 -11.641 -7.301 1 97.06 164 TYR A C 1
ATOM 1277 O O . TYR A 1 164 ? -30.828 -11.336 -8.438 1 97.06 164 TYR A O 1
ATOM 1285 N N . PRO A 1 165 ? -31.281 -11.617 -6.234 1 97.56 165 PRO A N 1
ATOM 1286 C CA . PRO A 1 165 ? -32.625 -11.07 -6.402 1 97.56 165 PRO A CA 1
ATOM 1287 C C . PRO A 1 165 ? -32.625 -9.648 -6.961 1 97.56 165 PRO A C 1
ATOM 1289 O O . PRO A 1 165 ? -31.797 -8.828 -6.562 1 97.56 165 PRO A O 1
ATOM 1292 N N . GLY A 1 166 ? -33.469 -9.438 -7.973 1 97.94 166 GLY A N 1
ATOM 1293 C CA . GLY A 1 166 ? -33.656 -8.094 -8.5 1 97.94 166 GLY A CA 1
ATOM 1294 C C . GLY A 1 166 ? -32.625 -7.723 -9.539 1 97.94 166 GLY A C 1
ATOM 1295 O O . GLY A 1 166 ? -32.625 -6.617 -10.086 1 97.94 166 GLY A O 1
ATOM 1296 N N . GLN A 1 167 ? -31.734 -8.562 -9.836 1 97.38 167 GLN A N 1
ATOM 1297 C CA . GLN A 1 167 ? -30.641 -8.281 -10.766 1 97.38 167 GLN A CA 1
ATOM 1298 C C . GLN A 1 167 ? -31.172 -7.898 -12.141 1 97.38 167 GLN A C 1
ATOM 1300 O O . GLN A 1 167 ? -30.578 -7.066 -12.836 1 97.38 167 GLN A O 1
ATOM 1305 N N . GLU A 1 168 ? -32.281 -8.453 -12.555 1 96.12 168 GLU A N 1
ATOM 1306 C CA . GLU A 1 168 ? -32.875 -8.195 -13.852 1 96.12 168 GLU A CA 1
ATOM 1307 C C . GLU A 1 168 ? -33.375 -6.754 -13.945 1 96.12 168 GLU A C 1
ATOM 1309 O O . GLU A 1 168 ? -33.594 -6.23 -15.047 1 96.12 168 GLU A O 1
ATOM 1314 N N . LEU A 1 169 ? -33.625 -6.129 -12.789 1 97.12 169 LEU A N 1
ATOM 1315 C CA . LEU A 1 169 ? -34.125 -4.762 -12.742 1 97.12 169 LEU A CA 1
ATOM 1316 C C . LEU A 1 169 ? -33 -3.756 -12.914 1 97.12 169 LEU A C 1
ATOM 1318 O O . LEU A 1 169 ? -33.219 -2.596 -13.258 1 97.12 169 LEU A O 1
ATOM 1322 N N . TYR A 1 170 ? -31.828 -4.191 -12.578 1 97.56 170 TYR A N 1
ATOM 1323 C CA . TYR A 1 170 ? -30.688 -3.299 -12.555 1 97.56 170 TYR A CA 1
ATOM 1324 C C . TYR A 1 170 ? -30.391 -2.744 -13.945 1 97.56 170 TYR A C 1
ATOM 1326 O O . TYR A 1 170 ? -30.234 -3.506 -14.906 1 97.56 170 TYR A O 1
ATOM 1334 N N . LYS A 1 171 ? -30.266 -1.421 -14.102 1 97.69 171 LYS A N 1
ATOM 1335 C CA . LYS A 1 171 ? -30.172 -0.78 -15.414 1 97.69 171 LYS A CA 1
ATOM 1336 C C . LYS A 1 171 ? -28.734 -0.445 -15.773 1 97.69 171 LYS A C 1
ATOM 1338 O O . LYS A 1 171 ? -28.438 -0.146 -16.938 1 97.69 171 LYS A O 1
ATOM 1343 N N . ASN A 1 172 ? -27.891 -0.469 -14.734 1 97.44 172 ASN A N 1
ATOM 1344 C CA . ASN A 1 172 ? -26.5 -0.108 -14.984 1 97.44 172 ASN A CA 1
ATOM 1345 C C . ASN A 1 172 ? -25.656 -1.331 -15.328 1 97.44 172 ASN A C 1
ATOM 1347 O O . ASN A 1 172 ? -26.188 -2.357 -15.758 1 97.44 172 ASN A O 1
ATOM 1351 N N . GLN A 1 173 ? -24.406 -1.254 -15.203 1 97.12 173 GLN A N 1
ATOM 1352 C CA . GLN A 1 173 ? -23.516 -2.252 -15.781 1 97.12 173 GLN A CA 1
ATOM 1353 C C . GLN A 1 173 ? -23.094 -3.279 -14.734 1 97.12 173 GLN A C 1
ATOM 1355 O O . GLN A 1 173 ? -22.797 -2.924 -13.594 1 97.12 173 GLN A O 1
ATOM 1360 N N . ILE A 1 174 ? -23.141 -4.527 -15.117 1 97.69 174 ILE A N 1
ATOM 1361 C CA . ILE A 1 174 ? -22.562 -5.625 -14.352 1 97.69 174 ILE A CA 1
ATOM 1362 C C . ILE A 1 174 ? -21.469 -6.301 -15.172 1 97.69 174 ILE A C 1
ATOM 1364 O O . ILE A 1 174 ? -21.703 -6.746 -16.297 1 97.69 174 ILE A O 1
ATOM 1368 N N . ILE A 1 175 ? -20.266 -6.379 -14.68 1 96.88 175 ILE A N 1
ATOM 1369 C CA . ILE A 1 175 ? -19.188 -7.051 -15.383 1 96.88 175 ILE A CA 1
ATOM 1370 C C . ILE A 1 175 ? -18.438 -7.973 -14.422 1 96.88 175 ILE A C 1
ATOM 1372 O O . ILE A 1 175 ? -18.641 -7.918 -13.211 1 96.88 175 ILE A O 1
ATOM 1376 N N . HIS A 1 176 ? -17.688 -8.906 -14.938 1 97.31 176 HIS A N 1
ATOM 1377 C CA . HIS A 1 176 ? -16.75 -9.734 -14.172 1 97.31 176 HIS A CA 1
ATOM 1378 C C . HIS A 1 176 ? -15.336 -9.164 -14.242 1 97.31 176 HIS A C 1
ATOM 1380 O O . HIS A 1 176 ? -14.977 -8.492 -15.211 1 97.31 176 HIS A O 1
ATOM 1386 N N . THR A 1 177 ? -14.5 -9.438 -13.211 1 96.88 177 THR A N 1
ATOM 1387 C CA . THR A 1 177 ? -13.125 -8.977 -13.219 1 96.88 177 THR A CA 1
ATOM 1388 C C . THR A 1 177 ? -12.391 -9.461 -14.461 1 96.88 177 THR A C 1
ATOM 1390 O O . THR A 1 177 ? -11.422 -8.836 -14.906 1 96.88 177 THR A O 1
ATOM 1393 N N . HIS A 1 178 ? -12.852 -10.508 -15.039 1 96.12 178 HIS A N 1
ATOM 1394 C CA . HIS A 1 178 ? -12.297 -11.062 -16.281 1 96.12 178 HIS A CA 1
ATOM 1395 C C . HIS A 1 178 ? -12.289 -10.023 -17.391 1 96.12 178 HIS A C 1
ATOM 1397 O O . HIS A 1 178 ? -11.383 -10.008 -18.219 1 96.12 178 HIS A O 1
ATOM 1403 N N . SER A 1 179 ? -13.203 -9.094 -17.328 1 95.12 179 SER A N 1
ATOM 1404 C CA . SER A 1 179 ? -13.383 -8.133 -18.422 1 95.12 179 SER A CA 1
ATOM 1405 C C . SER A 1 179 ? -12.82 -6.766 -18.047 1 95.12 179 SER A C 1
ATOM 1407 O O . SER A 1 179 ? -12.977 -5.801 -18.797 1 95.12 179 SER A O 1
ATOM 1409 N N . LEU A 1 180 ? -12.219 -6.633 -16.938 1 95.56 180 LEU A N 1
ATOM 1410 C CA . LEU A 1 180 ? -11.688 -5.348 -16.484 1 95.56 180 LEU A CA 1
ATOM 1411 C C . LEU A 1 180 ? -10.352 -5.051 -17.156 1 95.56 180 LEU A C 1
ATOM 1413 O O . LEU A 1 180 ? -9.336 -5.676 -16.844 1 95.56 180 LEU A O 1
ATOM 1417 N N . LYS A 1 181 ? -10.344 -4.051 -18.078 1 93.88 181 LYS A N 1
ATOM 1418 C CA . LYS A 1 181 ? -9.148 -3.789 -18.875 1 93.88 181 LYS A CA 1
ATOM 1419 C C . LYS A 1 181 ? -8.648 -2.359 -18.672 1 93.88 181 LYS A C 1
ATOM 1421 O O . LYS A 1 181 ? -7.555 -2.008 -19.109 1 93.88 181 LYS A O 1
ATOM 1426 N N . GLU A 1 182 ? -9.469 -1.554 -18.047 1 89.75 182 GLU A N 1
ATOM 1427 C CA . GLU A 1 182 ? -9.102 -0.165 -17.781 1 89.75 182 GLU A CA 1
ATOM 1428 C C . GLU A 1 182 ? -9.812 0.372 -16.547 1 89.75 182 GLU A C 1
ATOM 1430 O O . GLU A 1 182 ? -10.875 -0.124 -16.172 1 89.75 182 GLU A O 1
ATOM 1435 N N . VAL A 1 183 ? -9.188 1.417 -15.992 1 91.12 183 VAL A N 1
ATOM 1436 C CA . VAL A 1 183 ? -9.805 1.972 -14.789 1 91.12 183 VAL A CA 1
ATOM 1437 C C . VAL A 1 183 ? -10.484 3.297 -15.125 1 91.12 183 VAL A C 1
ATOM 1439 O O . VAL A 1 183 ? -11.391 3.73 -14.406 1 91.12 183 VAL A O 1
ATOM 1442 N N . GLU A 1 184 ? -10.094 3.934 -16.234 1 90.44 184 GLU A N 1
ATOM 1443 C CA . GLU A 1 184 ? -10.539 5.285 -16.562 1 90.44 184 GLU A CA 1
ATOM 1444 C C . GLU A 1 184 ? -12.055 5.355 -16.703 1 90.44 184 GLU A C 1
ATOM 1446 O O . GLU A 1 184 ? -12.68 6.324 -16.266 1 90.44 184 GLU A O 1
ATOM 1451 N N . PRO A 1 185 ? -12.695 4.316 -17.281 1 94.44 185 PRO A N 1
ATOM 1452 C CA . PRO A 1 185 ? -14.148 4.352 -17.422 1 94.44 185 PRO A CA 1
ATOM 1453 C C . PRO A 1 185 ? -14.867 4.449 -16.078 1 94.44 185 PRO A C 1
ATOM 1455 O O . PRO A 1 185 ? -16.062 4.742 -16.031 1 94.44 185 PRO A O 1
ATOM 1458 N N . TYR A 1 186 ? -14.227 4.238 -15.008 1 96.44 186 TYR A N 1
ATOM 1459 C CA . TYR A 1 186 ? -14.867 4.215 -13.695 1 96.44 186 TYR A CA 1
ATOM 1460 C C . TYR A 1 186 ? -14.594 5.504 -12.93 1 96.44 186 TYR A C 1
ATOM 1462 O O . TYR A 1 186 ? -14.961 5.629 -11.758 1 96.44 186 TYR A O 1
ATOM 1470 N N . ARG A 1 187 ? -13.938 6.438 -13.57 1 94.56 187 ARG A N 1
ATOM 1471 C CA . ARG A 1 187 ? -13.648 7.727 -12.953 1 94.56 187 ARG A CA 1
ATOM 1472 C C . ARG A 1 187 ? -14.922 8.383 -12.422 1 94.56 187 ARG A C 1
ATOM 1474 O O . ARG A 1 187 ? -15.922 8.469 -13.133 1 94.56 187 ARG A O 1
ATOM 1481 N N . ASN A 1 188 ? -14.945 8.773 -11.148 1 94.88 188 ASN A N 1
ATOM 1482 C CA . ASN A 1 188 ? -15.984 9.508 -10.445 1 94.88 188 ASN A CA 1
ATOM 1483 C C . ASN A 1 188 ? -17.266 8.695 -10.336 1 94.88 188 ASN A C 1
ATOM 1485 O O . ASN A 1 188 ? -18.344 9.258 -10.133 1 94.88 188 ASN A O 1
ATOM 1489 N N . LYS A 1 189 ? -17.203 7.359 -10.508 1 98.06 189 LYS A N 1
ATOM 1490 C CA . LYS A 1 189 ? -18.359 6.484 -10.375 1 98.06 189 LYS A CA 1
ATOM 1491 C C . LYS A 1 189 ? -18.391 5.82 -9 1 98.06 189 LYS A C 1
ATOM 1493 O O . LYS A 1 189 ? -17.375 5.762 -8.312 1 98.06 189 LYS A O 1
ATOM 1498 N N . THR A 1 190 ? -19.578 5.441 -8.641 1 98.62 190 THR A N 1
ATOM 1499 C CA . THR A 1 190 ? -19.75 4.547 -7.504 1 98.62 190 THR A CA 1
ATOM 1500 C C . THR A 1 190 ? -19.75 3.09 -7.953 1 98.62 190 THR A C 1
ATOM 1502 O O . THR A 1 190 ? -20.594 2.674 -8.742 1 98.62 190 THR A O 1
ATOM 1505 N N . VAL A 1 191 ? -18.812 2.322 -7.445 1 98.81 191 VAL A N 1
ATOM 1506 C CA . VAL A 1 191 ? -18.578 0.963 -7.93 1 98.81 191 VAL A CA 1
ATOM 1507 C C . VAL A 1 191 ? -18.719 -0.025 -6.773 1 98.81 191 VAL A C 1
ATOM 1509 O O . VAL A 1 191 ? -18.234 0.225 -5.672 1 98.81 191 VAL A O 1
ATOM 1512 N N . VAL A 1 192 ? -19.438 -1.09 -6.969 1 98.81 192 VAL A N 1
ATOM 1513 C CA . VAL A 1 192 ? -19.484 -2.203 -6.027 1 98.81 192 VAL A CA 1
ATOM 1514 C C . VAL A 1 192 ? -18.688 -3.385 -6.57 1 98.81 192 VAL A C 1
ATOM 1516 O O . VAL A 1 192 ? -18.938 -3.842 -7.691 1 98.81 192 VAL A O 1
ATOM 1519 N N . VAL A 1 193 ? -17.734 -3.822 -5.883 1 98.81 193 VAL A N 1
ATOM 1520 C CA . VAL A 1 193 ? -16.984 -5.031 -6.207 1 98.81 193 VAL A CA 1
ATOM 1521 C C . VAL A 1 193 ? -17.438 -6.176 -5.301 1 98.81 193 VAL A C 1
ATOM 1523 O O . VAL A 1 193 ? -17.391 -6.051 -4.074 1 98.81 193 VAL A O 1
ATOM 1526 N N . VAL A 1 194 ? -17.812 -7.285 -5.895 1 98.69 194 VAL A N 1
ATOM 1527 C CA . VAL A 1 194 ? -18.328 -8.422 -5.133 1 98.69 194 VAL A CA 1
ATOM 1528 C C . VAL A 1 194 ? -17.266 -9.523 -5.086 1 98.69 194 VAL A C 1
ATOM 1530 O O . VAL A 1 194 ? -16.875 -10.07 -6.121 1 98.69 194 VAL A O 1
ATOM 1533 N N . GLY A 1 195 ? -16.875 -9.844 -3.898 1 97.5 195 GLY A N 1
ATOM 1534 C CA . GLY A 1 195 ? -15.844 -10.859 -3.709 1 97.5 195 GLY A CA 1
ATOM 1535 C C . GLY A 1 195 ? -14.516 -10.289 -3.238 1 97.5 195 GLY A C 1
ATOM 1536 O O . GLY A 1 195 ? -14.023 -9.305 -3.799 1 97.5 195 GLY A O 1
ATOM 1537 N N . MET A 1 196 ? -13.938 -10.961 -2.236 1 96.31 196 MET A N 1
ATOM 1538 C CA . MET A 1 196 ? -12.68 -10.508 -1.645 1 96.31 196 MET A CA 1
ATOM 1539 C C . MET A 1 196 ? -11.555 -11.492 -1.939 1 96.31 196 MET A C 1
ATOM 1541 O O . MET A 1 196 ? -10.719 -11.766 -1.074 1 96.31 196 MET A O 1
ATOM 1545 N N . GLY A 1 197 ? -11.555 -12.102 -3.129 1 96.06 197 GLY A N 1
ATOM 1546 C CA . GLY A 1 197 ? -10.391 -12.812 -3.637 1 96.06 197 GLY A CA 1
ATOM 1547 C C . GLY A 1 197 ? -9.336 -11.891 -4.211 1 96.06 197 GLY A C 1
ATOM 1548 O O . GLY A 1 197 ? -9.469 -10.664 -4.145 1 96.06 197 GLY A O 1
ATOM 1549 N N . CYS A 1 198 ? -8.312 -12.453 -4.809 1 96.31 198 CYS A N 1
ATOM 1550 C CA . CYS A 1 198 ? -7.199 -11.656 -5.316 1 96.31 198 CYS A CA 1
ATOM 1551 C C . CYS A 1 198 ? -7.664 -10.703 -6.406 1 96.31 198 CYS A C 1
ATOM 1553 O O . CYS A 1 198 ? -7.379 -9.5 -6.352 1 96.31 198 CYS A O 1
ATOM 1555 N N . SER A 1 199 ? -8.398 -11.18 -7.348 1 96.19 199 SER A N 1
ATOM 1556 C CA . SER A 1 199 ? -8.852 -10.336 -8.453 1 96.19 199 SER A CA 1
ATOM 1557 C C . SER A 1 199 ? -9.82 -9.258 -7.973 1 96.19 199 SER A C 1
ATOM 1559 O O . SER A 1 199 ? -9.805 -8.141 -8.477 1 96.19 199 SER A O 1
ATOM 1561 N N . GLY A 1 200 ? -10.711 -9.656 -7.043 1 97.81 200 GLY A N 1
ATOM 1562 C CA . GLY A 1 200 ? -11.625 -8.672 -6.477 1 97.81 200 GLY A CA 1
ATOM 1563 C C . GLY A 1 200 ? -10.914 -7.547 -5.75 1 97.81 200 GLY A C 1
ATOM 1564 O O . GLY A 1 200 ? -11.258 -6.375 -5.938 1 97.81 200 GLY A O 1
ATOM 1565 N N . LEU A 1 201 ? -9.938 -7.895 -4.945 1 98.25 201 LEU A N 1
ATOM 1566 C CA . LEU A 1 201 ? -9.18 -6.895 -4.203 1 98.25 201 LEU A CA 1
ATOM 1567 C C . LEU A 1 201 ? -8.391 -5.996 -5.148 1 98.25 201 LEU A C 1
ATOM 1569 O O . LEU A 1 201 ? -8.328 -4.781 -4.957 1 98.25 201 LEU A O 1
ATOM 1573 N N . ASP A 1 202 ? -7.797 -6.613 -6.164 1 97.44 202 ASP A N 1
ATOM 1574 C CA . ASP A 1 202 ? -7.066 -5.816 -7.148 1 97.44 202 ASP A CA 1
ATOM 1575 C C . ASP A 1 202 ? -7.992 -4.824 -7.844 1 97.44 202 ASP A C 1
ATOM 1577 O O . ASP A 1 202 ? -7.641 -3.656 -8.016 1 97.44 202 ASP A O 1
ATOM 1581 N N . ALA A 1 203 ? -9.133 -5.316 -8.219 1 98 203 ALA A N 1
ATOM 1582 C CA . ALA A 1 203 ? -10.109 -4.445 -8.867 1 98 203 ALA A CA 1
ATOM 1583 C C . ALA A 1 203 ? -10.508 -3.289 -7.961 1 98 203 ALA A C 1
ATOM 1585 O O . ALA A 1 203 ? -10.492 -2.127 -8.375 1 98 203 ALA A O 1
ATOM 1586 N N . ALA A 1 204 ? -10.836 -3.625 -6.715 1 98.56 204 ALA A N 1
ATOM 1587 C CA . ALA A 1 204 ? -11.273 -2.613 -5.758 1 98.56 204 ALA A CA 1
ATOM 1588 C C . ALA A 1 204 ? -10.195 -1.553 -5.551 1 98.56 204 ALA A C 1
ATOM 1590 O O . ALA A 1 204 ? -10.484 -0.353 -5.598 1 98.56 204 ALA A O 1
ATOM 1591 N N . VAL A 1 205 ? -8.992 -1.99 -5.387 1 97.62 205 VAL A N 1
ATOM 1592 C CA . VAL A 1 205 ? -7.875 -1.097 -5.09 1 97.62 205 VAL A CA 1
ATOM 1593 C C . VAL A 1 205 ? -7.562 -0.238 -6.312 1 97.62 205 VAL A C 1
ATOM 1595 O O . VAL A 1 205 ? -7.438 0.984 -6.207 1 97.62 205 VAL A O 1
ATOM 1598 N N . GLU A 1 206 ? -7.492 -0.818 -7.457 1 95.69 206 GLU A N 1
ATOM 1599 C CA . GLU A 1 206 ? -7.141 -0.085 -8.672 1 95.69 206 GLU A CA 1
ATOM 1600 C C . GLU A 1 206 ? -8.219 0.933 -9.031 1 95.69 206 GLU A C 1
ATOM 1602 O O . GLU A 1 206 ? -7.91 2.088 -9.336 1 95.69 206 GLU A O 1
ATOM 1607 N N . ILE A 1 207 ? -9.422 0.517 -8.953 1 96.88 207 ILE A N 1
ATOM 1608 C CA . ILE A 1 207 ? -10.531 1.382 -9.344 1 96.88 207 ILE A CA 1
ATOM 1609 C C . ILE A 1 207 ? -10.672 2.525 -8.344 1 96.88 207 ILE A C 1
ATOM 1611 O O . ILE A 1 207 ? -11.047 3.643 -8.711 1 96.88 207 ILE A O 1
ATOM 1615 N N . SER A 1 208 ? -10.297 2.283 -7.109 1 96.69 208 SER A N 1
ATOM 1616 C CA . SER A 1 208 ? -10.453 3.287 -6.059 1 96.69 208 SER A CA 1
ATOM 1617 C C . SER A 1 208 ? -9.578 4.508 -6.332 1 96.69 208 SER A C 1
ATOM 1619 O O . SER A 1 208 ? -9.797 5.574 -5.758 1 96.69 208 SER A O 1
ATOM 1621 N N . SER A 1 209 ? -8.617 4.383 -7.188 1 91.38 209 SER A N 1
ATOM 1622 C CA . SER A 1 209 ? -7.734 5.5 -7.512 1 91.38 209 SER A CA 1
ATOM 1623 C C . SER A 1 209 ? -8.469 6.566 -8.312 1 91.38 209 SER A C 1
ATOM 1625 O O . SER A 1 209 ? -8.031 7.719 -8.375 1 91.38 209 SER A O 1
ATOM 1627 N N . VAL A 1 210 ? -9.617 6.215 -8.953 1 92.69 210 VAL A N 1
ATOM 1628 C CA . VAL A 1 210 ? -10.281 7.184 -9.812 1 92.69 210 VAL A CA 1
ATOM 1629 C C . VAL A 1 210 ? -11.758 7.281 -9.445 1 92.69 210 VAL A C 1
ATOM 1631 O O . VAL A 1 210 ? -12.422 8.266 -9.773 1 92.69 210 VAL A O 1
ATOM 1634 N N . ALA A 1 211 ? -12.289 6.258 -8.781 1 96.31 211 ALA A N 1
ATOM 1635 C CA . ALA A 1 211 ? -13.719 6.195 -8.492 1 96.31 211 ALA A CA 1
ATOM 1636 C C . ALA A 1 211 ? -14.102 7.203 -7.41 1 96.31 211 ALA A C 1
ATOM 16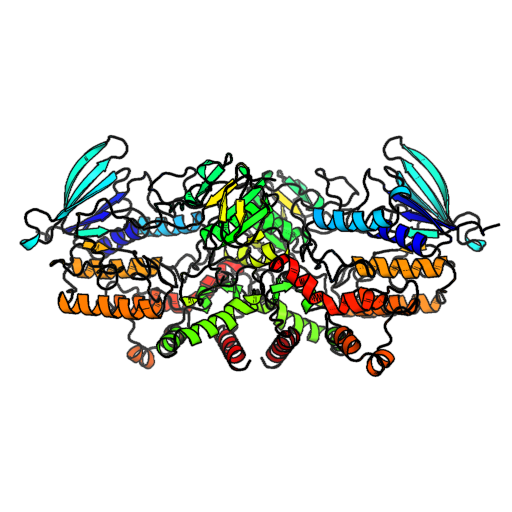38 O O . ALA A 1 211 ? -13.25 7.637 -6.629 1 96.31 211 ALA A O 1
ATOM 1639 N N . LYS A 1 212 ? -15.367 7.582 -7.438 1 96.31 212 LYS A N 1
ATOM 1640 C CA . LYS A 1 212 ? -15.914 8.359 -6.332 1 96.31 212 LYS A CA 1
ATOM 1641 C C . LYS A 1 212 ? -15.945 7.543 -5.043 1 96.31 212 LYS A C 1
ATOM 1643 O O . LYS A 1 212 ? -15.562 8.039 -3.98 1 96.31 212 LYS A O 1
ATOM 1648 N N . GLN A 1 213 ? -16.406 6.355 -5.18 1 97.62 213 GLN A N 1
ATOM 1649 C CA . GLN A 1 213 ? -16.484 5.445 -4.039 1 97.62 213 GLN A CA 1
ATOM 1650 C C . GLN A 1 213 ? -16.5 3.99 -4.496 1 97.62 213 GLN A C 1
ATOM 1652 O O . GLN A 1 213 ? -17.156 3.648 -5.477 1 97.62 213 GLN A O 1
ATOM 1657 N N . VAL A 1 214 ? -15.719 3.152 -3.822 1 98.69 214 VAL A N 1
ATOM 1658 C CA . VAL A 1 214 ? -15.75 1.713 -4.062 1 98.69 214 VAL A CA 1
ATOM 1659 C C . VAL A 1 214 ? -16.281 0.995 -2.826 1 98.69 214 VAL A C 1
ATOM 1661 O O . VAL A 1 214 ? -15.789 1.203 -1.717 1 98.69 214 VAL A O 1
ATOM 1664 N N . TYR A 1 215 ? -17.328 0.218 -2.986 1 98.62 215 TYR A N 1
ATOM 1665 C CA . TYR A 1 215 ? -17.812 -0.696 -1.965 1 98.62 215 TYR A CA 1
ATOM 1666 C C . TYR A 1 215 ? -17.375 -2.125 -2.244 1 98.62 215 TYR A C 1
ATOM 1668 O O . TYR A 1 215 ? -17.625 -2.664 -3.324 1 98.62 215 TYR A O 1
ATOM 1676 N N . LEU A 1 216 ? -16.656 -2.705 -1.316 1 98.69 216 LEU A N 1
ATOM 1677 C CA . LEU A 1 216 ? -16.172 -4.074 -1.429 1 98.69 216 LEU A CA 1
ATOM 1678 C C . LEU A 1 216 ? -17.047 -5.039 -0.648 1 98.69 216 LEU A C 1
ATOM 1680 O O . LEU A 1 216 ? -16.984 -5.094 0.581 1 98.69 216 LEU A O 1
ATOM 1684 N N . SER A 1 217 ? -17.812 -5.773 -1.361 1 98.44 217 SER A N 1
ATOM 1685 C CA . SER A 1 217 ? -18.797 -6.68 -0.766 1 98.44 217 SER A CA 1
ATOM 1686 C C . SER A 1 217 ? -18.219 -8.086 -0.613 1 98.44 217 SER A C 1
ATOM 1688 O O . SER A 1 217 ? -17.531 -8.586 -1.507 1 98.44 217 SER A O 1
ATOM 1690 N N . THR A 1 218 ? -18.484 -8.695 0.487 1 97.06 218 THR A N 1
ATOM 1691 C CA . THR A 1 218 ? -18 -10.047 0.729 1 97.06 218 THR A CA 1
ATOM 1692 C C . THR A 1 218 ? -18.953 -10.812 1.643 1 97.06 218 THR A C 1
ATOM 1694 O O . THR A 1 218 ? -19.578 -10.227 2.529 1 97.06 218 THR A O 1
ATOM 1697 N N . ARG A 1 219 ? -19.062 -12.047 1.36 1 94.06 219 ARG A N 1
ATOM 1698 C CA . ARG A 1 219 ? -19.938 -12.906 2.154 1 94.06 219 ARG A CA 1
ATOM 1699 C C . ARG A 1 219 ? -19.219 -13.406 3.402 1 94.06 219 ARG A C 1
ATOM 1701 O O . ARG A 1 219 ? -19.766 -13.336 4.508 1 94.06 219 ARG A O 1
ATOM 1708 N N . SER A 1 220 ? -17.969 -13.859 3.24 1 93.75 220 SER A N 1
ATOM 1709 C CA . SER A 1 220 ? -17.328 -14.586 4.332 1 93.75 220 SER A CA 1
ATOM 1710 C C . SER A 1 220 ? -16.047 -13.898 4.766 1 93.75 220 SER A C 1
ATOM 1712 O O . SER A 1 220 ? -15.289 -14.438 5.582 1 93.75 220 SER A O 1
ATOM 1714 N N . GLY A 1 221 ? -15.75 -12.719 4.285 1 94.12 221 GLY A N 1
ATOM 1715 C CA . GLY A 1 221 ? -14.5 -12.055 4.625 1 94.12 221 GLY A CA 1
ATOM 1716 C C . GLY A 1 221 ? -13.273 -12.828 4.172 1 94.12 221 GLY A C 1
ATOM 1717 O O . GLY A 1 221 ? -13.391 -13.836 3.477 1 94.12 221 GLY A O 1
ATOM 1718 N N . ALA A 1 222 ? -12.094 -12.305 4.484 1 95.38 222 ALA A N 1
ATOM 1719 C CA . ALA A 1 222 ? -10.852 -12.969 4.109 1 95.38 222 ALA A CA 1
ATOM 1720 C C . ALA A 1 222 ? -9.68 -12.445 4.941 1 95.38 222 ALA A C 1
ATOM 1722 O O . ALA A 1 222 ? -9.695 -11.297 5.391 1 95.38 222 ALA A O 1
ATOM 1723 N N . HIS A 1 223 ? -8.773 -13.375 5.234 1 96 223 HIS A N 1
ATOM 1724 C CA . HIS A 1 223 ? -7.453 -12.961 5.707 1 96 223 HIS A CA 1
ATOM 1725 C C . HIS A 1 223 ? -6.57 -12.5 4.551 1 96 223 HIS A C 1
ATOM 1727 O O . HIS A 1 223 ? -6.395 -13.227 3.574 1 96 223 HIS A O 1
ATOM 1733 N N . VAL A 1 224 ? -6.043 -11.281 4.621 1 96.81 224 VAL A N 1
ATOM 1734 C CA . VAL A 1 224 ? -5.312 -10.711 3.492 1 96.81 224 VAL A CA 1
ATOM 1735 C C . VAL A 1 224 ? -3.824 -10.641 3.822 1 96.81 224 VAL A C 1
ATOM 1737 O O . VAL A 1 224 ? -3.426 -9.984 4.789 1 96.81 224 VAL A O 1
ATOM 1740 N N . PHE A 1 225 ? -3.016 -11.359 3.037 1 95.62 225 PHE A N 1
ATOM 1741 C CA . PHE A 1 225 ? -1.563 -11.25 3.107 1 95.62 225 PHE A CA 1
ATOM 1742 C C . PHE A 1 225 ? -1.062 -10.117 2.225 1 95.62 225 PHE A C 1
ATOM 1744 O O . PHE A 1 225 ? -1.798 -9.609 1.374 1 95.62 225 PHE A O 1
ATOM 1751 N N . GLN A 1 226 ? 0.162 -9.719 2.5 1 95.94 226 GLN A N 1
ATOM 1752 C CA . GLN A 1 226 ? 0.844 -8.75 1.644 1 95.94 226 GLN A CA 1
ATOM 1753 C C . GLN A 1 226 ? 2.014 -9.398 0.909 1 95.94 226 GLN A C 1
ATOM 1755 O O . GLN A 1 226 ? 2.611 -10.359 1.404 1 95.94 226 GLN A O 1
ATOM 1760 N N . ARG A 1 227 ? 2.299 -8.93 -0.287 1 97.38 227 ARG A N 1
ATOM 1761 C CA . ARG A 1 227 ? 3.521 -9.328 -0.975 1 97.38 227 ARG A CA 1
ATOM 1762 C C . ARG A 1 227 ? 4.758 -8.875 -0.203 1 97.38 227 ARG A C 1
ATOM 1764 O O . ARG A 1 227 ? 5.738 -9.609 -0.104 1 97.38 227 ARG A O 1
ATOM 1771 N N . VAL A 1 228 ? 4.605 -7.648 0.329 1 96.62 228 VAL A N 1
ATOM 1772 C CA . VAL A 1 228 ? 5.684 -7.105 1.145 1 96.62 228 VAL A CA 1
ATOM 1773 C C . VAL A 1 228 ? 5.723 -7.816 2.494 1 96.62 228 VAL A C 1
ATOM 1775 O O . VAL A 1 228 ? 4.824 -7.641 3.322 1 96.62 228 VAL A O 1
ATOM 1778 N N . GLY A 1 229 ? 6.754 -8.609 2.707 1 94 229 GLY A N 1
ATOM 1779 C CA . GLY A 1 229 ? 6.898 -9.328 3.965 1 94 229 GLY A CA 1
ATOM 1780 C C . GLY A 1 229 ? 7.75 -8.586 4.977 1 94 229 GLY A C 1
ATOM 1781 O O . GLY A 1 229 ? 8.062 -7.406 4.789 1 94 229 GLY A O 1
ATOM 1782 N N . PRO A 1 230 ? 8.016 -9.234 6.012 1 89.94 230 PRO A N 1
ATOM 1783 C CA . PRO A 1 230 ? 8.836 -8.617 7.059 1 89.94 230 PRO A CA 1
ATOM 1784 C C . PRO A 1 230 ? 10.164 -8.086 6.535 1 89.94 230 PRO A C 1
ATOM 1786 O O . PRO A 1 230 ? 10.812 -8.727 5.703 1 89.94 230 PRO A O 1
ATOM 1789 N N . HIS A 1 231 ? 10.492 -6.824 6.93 1 91.62 231 HIS A N 1
ATOM 1790 C CA . HIS A 1 231 ? 11.742 -6.148 6.617 1 91.62 231 HIS A CA 1
ATOM 1791 C C . HIS A 1 231 ? 11.867 -5.875 5.121 1 91.62 231 HIS A C 1
ATOM 1793 O O . HIS A 1 231 ? 12.961 -5.59 4.625 1 91.62 231 HIS A O 1
ATOM 1799 N N . GLY A 1 232 ? 10.812 -6.105 4.422 1 93.38 232 GLY A N 1
ATOM 1800 C CA . GLY A 1 232 ? 10.805 -5.754 3.012 1 93.38 232 GLY A CA 1
ATOM 1801 C C . GLY A 1 232 ? 11.062 -6.938 2.1 1 93.38 232 GLY A C 1
ATOM 1802 O O . GLY A 1 232 ? 11.008 -6.809 0.875 1 93.38 232 GLY A O 1
ATOM 1803 N N . TYR A 1 233 ? 11.312 -8.117 2.658 1 94.81 233 TYR A N 1
ATOM 1804 C CA . TYR A 1 233 ? 11.477 -9.32 1.85 1 94.81 233 TYR A CA 1
ATOM 1805 C C . TYR A 1 233 ? 10.133 -9.781 1.282 1 94.81 233 TYR A C 1
ATOM 1807 O O . TYR A 1 233 ? 9.078 -9.492 1.854 1 94.81 233 TYR A O 1
ATOM 1815 N N . PRO A 1 234 ? 10.195 -10.469 0.096 1 96.56 234 PRO A N 1
ATOM 1816 C CA . PRO A 1 234 ? 8.945 -11.078 -0.353 1 96.56 234 PRO A CA 1
ATOM 1817 C C . PRO A 1 234 ? 8.336 -12.016 0.692 1 96.56 234 PRO A C 1
ATOM 1819 O O . PRO A 1 234 ? 9.047 -12.82 1.294 1 96.56 234 PRO A O 1
ATOM 1822 N N . PHE A 1 235 ? 7.113 -11.883 0.966 1 96.06 235 PHE A N 1
ATOM 1823 C CA . PHE A 1 235 ? 6.441 -12.609 2.037 1 96.06 235 PHE A CA 1
ATOM 1824 C C . PHE A 1 235 ? 6.594 -14.109 1.852 1 96.06 235 PHE A C 1
ATOM 1826 O O . PHE A 1 235 ? 6.859 -14.836 2.811 1 96.06 235 PHE A O 1
ATOM 1833 N N . ASP A 1 236 ? 6.34 -14.602 0.623 1 95.5 236 ASP A N 1
ATOM 1834 C CA . ASP A 1 236 ? 6.434 -16.031 0.372 1 95.5 236 ASP A CA 1
ATOM 1835 C C . ASP A 1 236 ? 7.863 -16.531 0.585 1 95.5 236 ASP A C 1
ATOM 1837 O O . ASP A 1 236 ? 8.07 -17.672 1.026 1 95.5 236 ASP A O 1
ATOM 1841 N N . TYR A 1 237 ? 8.852 -15.656 0.265 1 95.12 237 TYR A N 1
ATOM 1842 C CA . TYR A 1 237 ? 10.266 -15.945 0.508 1 95.12 237 TYR A CA 1
ATOM 1843 C C . TYR A 1 237 ? 10.523 -16.156 1.994 1 95.12 237 TYR A C 1
ATOM 1845 O O . TYR A 1 237 ? 11.398 -16.953 2.367 1 95.12 237 TYR A O 1
ATOM 1853 N N . ILE A 1 238 ? 9.711 -15.531 2.824 1 93 238 ILE A N 1
ATOM 1854 C CA . ILE A 1 238 ? 9.883 -15.617 4.27 1 93 238 ILE A CA 1
ATOM 1855 C C . ILE A 1 238 ? 9.078 -16.797 4.816 1 93 238 ILE A C 1
ATOM 1857 O O . ILE A 1 238 ? 9.547 -17.531 5.691 1 93 238 ILE A O 1
ATOM 1861 N N . LEU A 1 239 ? 7.953 -17.047 4.316 1 91.69 239 LEU A N 1
ATOM 1862 C CA . LEU A 1 239 ? 7 -17.969 4.922 1 91.69 239 LEU A CA 1
ATOM 1863 C C . LEU A 1 239 ? 7.281 -19.391 4.496 1 91.69 239 LEU A C 1
ATOM 1865 O O . LEU A 1 239 ? 7.227 -20.312 5.316 1 91.69 239 LEU A O 1
ATOM 1869 N N . LEU A 1 240 ? 7.535 -19.641 3.209 1 94.31 240 LEU A N 1
ATOM 1870 C CA . LEU A 1 240 ? 7.617 -21 2.67 1 94.31 240 LEU A CA 1
ATOM 1871 C C . LEU A 1 240 ? 8.977 -21.609 2.963 1 94.31 240 LEU A C 1
ATOM 1873 O O . LEU A 1 240 ? 9.875 -21.594 2.113 1 94.31 240 LEU A O 1
ATOM 1877 N N . ARG A 1 241 ? 9 -22.203 4.105 1 92.81 241 ARG A N 1
ATOM 1878 C CA . ARG A 1 241 ? 10.203 -22.875 4.602 1 92.81 241 ARG A CA 1
ATOM 1879 C C . ARG A 1 241 ? 9.867 -24.266 5.109 1 92.81 241 ARG A C 1
ATOM 1881 O O . ARG A 1 241 ? 8.828 -24.484 5.738 1 92.81 241 ARG A O 1
ATOM 1888 N N . ARG A 1 242 ? 10.727 -25.141 4.855 1 93.94 242 ARG A N 1
ATOM 1889 C CA . ARG A 1 242 ? 10.477 -26.547 5.129 1 93.94 242 ARG A CA 1
ATOM 1890 C C . ARG A 1 242 ? 10.227 -26.781 6.613 1 93.94 242 ARG A C 1
ATOM 1892 O O . ARG A 1 242 ? 9.305 -27.516 6.988 1 93.94 242 ARG A O 1
ATOM 1899 N N . TRP A 1 243 ? 11.062 -26.266 7.488 1 90 243 TRP A N 1
ATOM 1900 C CA . TRP A 1 243 ? 10.914 -26.516 8.914 1 90 243 TRP A CA 1
ATOM 1901 C C . TRP A 1 243 ? 9.562 -26.031 9.422 1 90 243 TRP A C 1
ATOM 1903 O O . TRP A 1 243 ? 8.945 -26.672 10.281 1 90 243 TRP A O 1
ATOM 1913 N N . LEU A 1 244 ? 9.07 -24.922 8.906 1 87.38 244 LEU A N 1
ATOM 1914 C CA . LEU A 1 244 ? 7.77 -24.406 9.305 1 87.38 244 LEU A CA 1
ATOM 1915 C C . LEU A 1 244 ? 6.652 -25.344 8.867 1 87.38 244 LEU A C 1
ATOM 1917 O O . LEU A 1 244 ? 5.699 -25.562 9.617 1 87.38 244 LEU A O 1
ATOM 1921 N N . PHE A 1 245 ? 6.789 -25.875 7.734 1 86.5 245 PHE A N 1
ATOM 1922 C CA . PHE A 1 245 ? 5.75 -26.75 7.211 1 86.5 245 PHE A CA 1
ATOM 1923 C C . PHE A 1 245 ? 5.801 -28.125 7.883 1 86.5 245 PHE A C 1
ATOM 1925 O O . PHE A 1 245 ? 4.793 -28.828 7.941 1 86.5 245 PHE A O 1
ATOM 1932 N N . ILE A 1 246 ? 6.98 -28.531 8.328 1 85.88 246 ILE A N 1
ATOM 1933 C CA . ILE A 1 246 ? 7.066 -29.719 9.18 1 85.88 246 ILE A CA 1
ATOM 1934 C C . ILE A 1 246 ? 6.285 -29.469 10.469 1 85.88 246 ILE A C 1
ATOM 1936 O O . ILE A 1 246 ? 5.531 -30.344 10.914 1 85.88 246 ILE A O 1
ATOM 1940 N N . LEU A 1 247 ? 6.434 -28.344 10.969 1 84.12 247 LEU A N 1
ATOM 1941 C CA . LEU A 1 247 ? 5.695 -27.969 12.172 1 84.12 247 LEU A CA 1
ATOM 1942 C C . LEU A 1 247 ? 4.195 -27.984 11.914 1 84.12 247 LEU A C 1
ATOM 1944 O O . LEU A 1 247 ? 3.412 -28.406 12.766 1 84.12 247 LEU A O 1
ATOM 1948 N N . PHE A 1 248 ? 3.85 -27.562 10.711 1 81.88 248 PHE A N 1
ATOM 1949 C CA . PHE A 1 248 ? 2.447 -27.531 10.312 1 81.88 248 PHE A CA 1
ATOM 1950 C C . PHE A 1 248 ? 1.872 -28.938 10.25 1 81.88 248 PHE A C 1
ATOM 1952 O O . PHE A 1 248 ? 0.683 -29.141 10.5 1 81.88 248 PHE A O 1
ATOM 1959 N N . ASP A 1 249 ? 2.666 -29.844 9.984 1 83.62 249 ASP A N 1
ATOM 1960 C CA . ASP A 1 249 ? 2.229 -31.234 9.859 1 83.62 249 ASP A CA 1
ATOM 1961 C C . ASP A 1 249 ? 1.999 -31.859 11.234 1 83.62 249 ASP A C 1
ATOM 1963 O O . ASP A 1 249 ? 1.201 -32.781 11.375 1 83.62 249 ASP A O 1
ATOM 1967 N N . ILE A 1 250 ? 2.676 -31.312 12.148 1 86.81 250 ILE A N 1
ATOM 1968 C CA . ILE A 1 250 ? 2.645 -31.906 13.484 1 86.81 250 ILE A CA 1
ATOM 1969 C C . ILE A 1 250 ? 1.523 -31.266 14.305 1 86.81 250 ILE A C 1
ATOM 1971 O O . ILE A 1 250 ? 0.82 -31.953 15.047 1 86.81 250 ILE A O 1
ATOM 1975 N N . LEU A 1 251 ? 1.288 -30 14.094 1 86.38 251 LEU A N 1
ATOM 1976 C CA . LEU A 1 251 ? 0.334 -29.25 14.898 1 86.38 251 LEU A CA 1
ATOM 1977 C C . LEU A 1 251 ? -1.055 -29.281 14.273 1 86.38 251 LEU A C 1
ATOM 1979 O O . LEU A 1 251 ? -1.183 -29.375 13.047 1 86.38 251 LEU A O 1
ATOM 1983 N N . PRO A 1 252 ? -2.053 -29.156 15.148 1 86.75 252 PRO A N 1
ATOM 1984 C CA . PRO A 1 252 ? -3.412 -29.078 14.602 1 86.75 252 PRO A CA 1
ATOM 1985 C C . PRO A 1 252 ? -3.619 -27.859 13.695 1 86.75 252 PRO A C 1
ATOM 1987 O O . PRO A 1 252 ? -3.09 -26.781 13.969 1 86.75 252 PRO A O 1
ATOM 1990 N N . PRO A 1 253 ? -4.375 -28.031 12.688 1 83.31 253 PRO A N 1
ATOM 1991 C CA . PRO A 1 253 ? -4.562 -26.984 11.695 1 83.31 253 PRO A CA 1
ATOM 1992 C C . PRO A 1 253 ? -5.074 -25.672 12.305 1 83.31 253 PRO A C 1
ATOM 1994 O O . PRO A 1 253 ? -4.672 -24.594 11.883 1 83.31 253 PRO A O 1
ATOM 1997 N N . HIS A 1 254 ? -5.883 -25.734 13.281 1 84.5 254 HIS A N 1
ATOM 1998 C CA . HIS A 1 254 ? -6.422 -24.516 13.898 1 84.5 254 HIS A CA 1
ATOM 1999 C C . HIS A 1 254 ? -5.332 -23.734 14.617 1 84.5 254 HIS A C 1
ATOM 2001 O O . HIS A 1 254 ? -5.359 -22.5 14.633 1 84.5 254 HIS A O 1
ATOM 2007 N N . PHE A 1 255 ? -4.434 -24.438 15.148 1 86.88 255 PHE A N 1
ATOM 2008 C CA . PHE A 1 255 ? -3.359 -23.797 15.883 1 86.88 255 PHE A CA 1
ATOM 2009 C C . PHE A 1 255 ? -2.391 -23.094 14.938 1 86.88 255 PHE A C 1
ATOM 2011 O O . PHE A 1 255 ? -1.988 -21.953 15.18 1 86.88 255 PHE A O 1
ATOM 2018 N N . TYR A 1 256 ? -2.004 -23.812 13.93 1 86.88 256 TYR A N 1
ATOM 2019 C CA . TYR A 1 256 ? -1.071 -23.188 12.992 1 86.88 256 TYR A CA 1
ATOM 2020 C C . TYR A 1 256 ? -1.729 -22.031 12.25 1 86.88 256 TYR A C 1
ATOM 2022 O O . TYR A 1 256 ? -1.072 -21.031 11.93 1 86.88 256 TYR A O 1
ATOM 2030 N N . SER A 1 257 ? -2.994 -22.172 11.953 1 90.12 257 SER A N 1
ATOM 2031 C CA . SER A 1 257 ? -3.717 -21.047 11.359 1 90.12 257 SER A CA 1
ATOM 2032 C C . SER A 1 257 ? -3.725 -19.844 12.281 1 90.12 257 SER A C 1
ATOM 2034 O O . SER A 1 257 ? -3.496 -18.719 11.836 1 90.12 257 SER A O 1
ATOM 2036 N N . TRP A 1 258 ? -3.949 -20.141 13.484 1 88.5 258 TRP A N 1
ATOM 2037 C CA . TRP A 1 258 ? -3.939 -19.062 14.477 1 88.5 258 TRP A CA 1
ATOM 2038 C C . TRP A 1 258 ? -2.572 -18.391 14.531 1 88.5 258 TRP A C 1
ATOM 2040 O O . TRP A 1 258 ? -2.48 -17.156 14.609 1 88.5 258 TRP A O 1
ATOM 2050 N N . LEU A 1 259 ? -1.562 -19.188 14.5 1 85.69 259 LEU A N 1
ATOM 2051 C CA . LEU A 1 259 ? -0.202 -18.672 14.539 1 85.69 259 LEU A CA 1
ATOM 2052 C C . LEU A 1 259 ? 0.075 -17.781 13.328 1 85.69 259 LEU A C 1
ATOM 2054 O O . LEU A 1 259 ? 0.61 -16.688 13.469 1 85.69 259 LEU A O 1
ATOM 2058 N N . LEU A 1 260 ? -0.297 -18.281 12.18 1 88.81 260 LEU A N 1
ATOM 2059 C CA . LEU A 1 260 ? -0.081 -17.516 10.961 1 88.81 260 LEU A CA 1
ATOM 2060 C C . LEU A 1 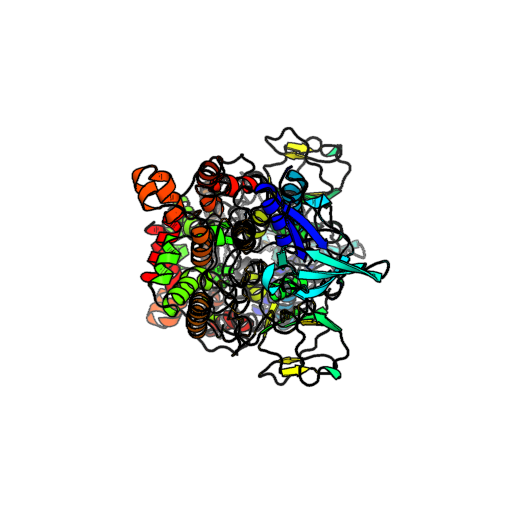260 ? -0.856 -16.203 10.992 1 88.81 260 LEU A C 1
ATOM 2062 O O . LEU A 1 260 ? -0.327 -15.148 10.617 1 88.81 260 LEU A O 1
ATOM 2066 N N . GLU A 1 261 ? -2.09 -16.25 11.43 1 92.38 261 GLU A N 1
ATOM 2067 C CA . GLU A 1 261 ? -2.932 -15.062 11.531 1 92.38 261 GLU A CA 1
ATOM 2068 C C . GLU A 1 261 ? -2.35 -14.055 12.516 1 92.38 261 GLU A C 1
ATOM 2070 O O . GLU A 1 261 ? -2.25 -12.867 12.211 1 92.38 261 GLU A O 1
ATOM 2075 N N . SER A 1 262 ? -1.842 -14.547 13.625 1 87.69 262 SER A N 1
ATOM 2076 C CA . SER A 1 262 ? -1.37 -13.695 14.719 1 87.69 262 SER A CA 1
ATOM 2077 C C . SER A 1 262 ? -0.027 -13.062 14.383 1 87.69 262 SER A C 1
ATOM 2079 O O . SER A 1 262 ? 0.266 -11.945 14.828 1 87.69 262 SER A O 1
ATOM 2081 N N . VAL A 1 263 ? 0.723 -13.75 13.57 1 84.69 263 VAL A N 1
ATOM 2082 C CA . VAL A 1 263 ? 2.094 -13.305 13.336 1 84.69 263 VAL A CA 1
ATOM 2083 C C . VAL A 1 263 ? 2.164 -12.508 12.039 1 84.69 263 VAL A C 1
ATOM 2085 O O . VAL A 1 263 ? 2.906 -11.523 11.945 1 84.69 263 VAL A O 1
ATOM 2088 N N . PHE A 1 264 ? 1.34 -12.922 11.094 1 87.94 264 PHE A N 1
ATOM 2089 C CA . PHE A 1 264 ? 1.611 -12.367 9.773 1 87.94 264 PHE A CA 1
ATOM 2090 C C . PHE A 1 264 ? 0.417 -11.57 9.266 1 87.94 264 PHE A C 1
ATOM 2092 O O . PHE A 1 264 ? 0.561 -10.727 8.383 1 87.94 264 PHE A O 1
ATOM 2099 N N . VAL A 1 265 ? -0.759 -11.781 9.781 1 92.5 265 VAL A N 1
ATOM 2100 C CA . VAL A 1 265 ? -1.952 -11.148 9.234 1 92.5 265 VAL A CA 1
ATOM 2101 C C . VAL A 1 265 ? -2.424 -10.031 10.164 1 92.5 265 VAL A C 1
ATOM 2103 O O . VAL A 1 265 ? -2.408 -8.852 9.789 1 92.5 265 VAL A O 1
ATOM 2106 N N . ASP A 1 266 ? -2.568 -10.289 11.391 1 91.81 266 ASP A N 1
ATOM 2107 C CA . ASP A 1 266 ? -3.195 -9.383 12.344 1 91.81 266 ASP A CA 1
ATOM 2108 C C . ASP A 1 266 ? -2.301 -8.172 12.625 1 91.81 266 ASP A C 1
ATOM 2110 O O . ASP A 1 266 ? -2.793 -7.055 12.797 1 91.81 266 ASP A O 1
ATOM 2114 N N . PRO A 1 267 ? -0.995 -8.383 12.664 1 88.31 267 PRO A N 1
ATOM 2115 C CA . PRO A 1 267 ? -0.153 -7.207 12.914 1 88.31 267 PRO A CA 1
ATOM 2116 C C . PRO A 1 267 ? -0.221 -6.18 11.781 1 88.31 267 PRO A C 1
ATOM 2118 O O . PRO A 1 267 ? 0.04 -4.996 12.008 1 88.31 267 PRO A O 1
ATOM 2121 N N . GLN A 1 268 ? -0.559 -6.625 10.594 1 89.88 268 GLN A N 1
ATOM 2122 C CA . GLN A 1 268 ? -0.667 -5.715 9.461 1 89.88 268 GLN A CA 1
ATOM 2123 C C . GLN A 1 268 ? -2.029 -5.027 9.438 1 89.88 268 GLN A C 1
ATOM 2125 O O . GLN A 1 268 ? -2.111 -3.809 9.266 1 89.88 268 GLN A O 1
ATOM 2130 N N . PHE A 1 269 ? -3.014 -5.77 9.602 1 93.94 269 PHE A N 1
ATOM 2131 C CA . PHE A 1 269 ? -4.391 -5.293 9.688 1 93.94 269 PHE A CA 1
ATOM 2132 C C . PHE A 1 269 ? -5.262 -6.293 10.438 1 93.94 269 PHE A C 1
ATOM 2134 O O . PHE A 1 269 ? -5.637 -7.332 9.891 1 93.94 269 PHE A O 1
ATOM 2141 N N . ASN A 1 270 ? -5.594 -5.957 11.57 1 92.75 270 ASN A N 1
ATOM 2142 C CA . ASN A 1 270 ? -6.281 -6.879 12.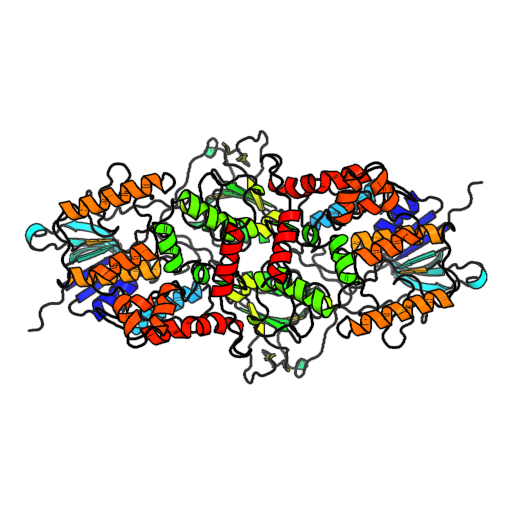469 1 92.75 270 ASN A CA 1
ATOM 2143 C C . ASN A 1 270 ? -7.664 -7.25 11.938 1 92.75 270 ASN A C 1
ATOM 2145 O O . ASN A 1 270 ? -8.414 -6.379 11.492 1 92.75 270 ASN A O 1
ATOM 2149 N N . THR A 1 271 ? -7.992 -8.531 12.117 1 90.69 271 THR A N 1
ATOM 2150 C CA . THR A 1 271 ? -9.25 -9.062 11.594 1 90.69 271 THR A CA 1
ATOM 2151 C C . THR A 1 271 ? -10.438 -8.391 12.273 1 90.69 271 THR A C 1
ATOM 2153 O O . THR A 1 271 ? -11.508 -8.25 11.664 1 90.69 271 THR A O 1
ATOM 2156 N N . ASN A 1 272 ? -10.234 -7.926 13.422 1 87.88 272 ASN A N 1
ATOM 2157 C CA . ASN A 1 272 ? -11.328 -7.32 14.18 1 87.88 272 ASN A CA 1
ATOM 2158 C C . ASN A 1 272 ? -11.672 -5.934 13.648 1 87.88 272 ASN A C 1
ATOM 2160 O O . ASN A 1 272 ? -12.711 -5.371 14 1 87.88 272 ASN A O 1
ATOM 2164 N N . MET A 1 273 ? -10.859 -5.426 12.773 1 92 273 MET A N 1
ATOM 2165 C CA . MET A 1 273 ? -11.094 -4.09 12.234 1 92 273 MET A CA 1
ATOM 2166 C C . MET A 1 273 ? -11.977 -4.148 10.992 1 92 273 MET A C 1
ATOM 2168 O O . MET A 1 273 ? -12.516 -3.131 10.555 1 92 273 MET A O 1
ATOM 2172 N N . TYR A 1 274 ? -12.211 -5.32 10.469 1 93.69 274 TYR A N 1
ATOM 2173 C CA . TYR A 1 274 ? -13.016 -5.484 9.266 1 93.69 274 TYR A CA 1
ATOM 2174 C C . TYR A 1 274 ? -14.5 -5.391 9.578 1 93.69 274 TYR A C 1
ATOM 2176 O O . TYR A 1 274 ? -14.945 -5.816 10.641 1 93.69 274 TYR A O 1
ATOM 2184 N N . ALA A 1 275 ? -15.219 -4.832 8.656 1 94.19 275 ALA A N 1
ATOM 2185 C CA . ALA A 1 275 ? -16.672 -4.832 8.766 1 94.19 275 ALA A CA 1
ATOM 2186 C C . ALA A 1 275 ? -17.234 -6.254 8.695 1 94.19 275 ALA A C 1
ATOM 2188 O O . ALA A 1 275 ? -18.203 -6.578 9.367 1 94.19 275 ALA A O 1
ATOM 2189 N N . VAL A 1 276 ? -16.641 -7.016 7.855 1 95.12 276 VAL A N 1
ATOM 2190 C CA . VAL A 1 276 ? -16.953 -8.438 7.738 1 95.12 276 VAL A CA 1
ATOM 2191 C C . VAL A 1 276 ? -15.719 -9.266 8.102 1 95.12 276 VAL A C 1
ATOM 2193 O O . VAL A 1 276 ? -14.766 -9.344 7.324 1 95.12 276 VAL A O 1
ATOM 2196 N N . LYS A 1 277 ? -15.805 -9.867 9.234 1 93.94 277 LYS A N 1
ATOM 2197 C CA . LYS A 1 277 ? -14.695 -10.695 9.711 1 93.94 277 LYS A CA 1
ATOM 2198 C C . LYS A 1 277 ? -14.594 -11.992 8.914 1 93.94 277 LYS A C 1
ATOM 2200 O O . LYS A 1 277 ? -15.609 -12.531 8.469 1 93.94 277 LYS A O 1
ATOM 2205 N N . PRO A 1 278 ? -13.398 -12.469 8.773 1 94.38 278 PRO A N 1
ATOM 2206 C CA . PRO A 1 278 ? -13.273 -13.758 8.094 1 94.38 278 PRO A CA 1
ATOM 2207 C C . PRO A 1 278 ? -14.008 -14.883 8.82 1 94.38 278 PRO A C 1
ATOM 2209 O O . PRO A 1 278 ? -13.836 -15.07 10.023 1 94.38 278 PRO A O 1
ATOM 2212 N N . GLN A 1 279 ? -14.75 -15.609 8.039 1 93.06 279 GLN A N 1
ATOM 2213 C CA . GLN A 1 279 ? -15.531 -16.719 8.586 1 93.06 279 GLN A CA 1
ATOM 2214 C C . GLN A 1 279 ? -14.656 -17.938 8.844 1 93.06 279 GLN A C 1
ATOM 2216 O O . GLN A 1 279 ? -14.914 -18.703 9.766 1 93.06 279 GLN A O 1
ATOM 2221 N N . TYR A 1 280 ? -13.648 -18.125 8.078 1 92.38 280 TYR A N 1
ATOM 2222 C CA . TYR A 1 280 ? -12.789 -19.312 8.133 1 92.38 280 TYR A CA 1
ATOM 2223 C C . TYR A 1 280 ? -11.352 -18.922 8.484 1 92.38 280 TYR A C 1
ATOM 2225 O O . TYR A 1 280 ? -10.961 -17.766 8.328 1 92.38 280 TYR A O 1
ATOM 2233 N N . HIS A 1 281 ? -10.633 -19.906 8.977 1 92 281 HIS A N 1
ATOM 2234 C CA . HIS A 1 281 ? -9.234 -19.641 9.297 1 92 281 HIS A CA 1
ATOM 2235 C C . HIS A 1 281 ? -8.398 -19.469 8.031 1 92 281 HIS A C 1
ATOM 2237 O O . HIS A 1 281 ? -8.836 -19.844 6.945 1 92 281 HIS A O 1
ATOM 2243 N N . VAL A 1 282 ? -7.254 -18.938 8.148 1 91.94 282 VAL A N 1
ATOM 2244 C CA . VAL A 1 282 ? -6.449 -18.406 7.051 1 91.94 282 VAL A CA 1
ATOM 2245 C C . VAL A 1 282 ? -6.059 -19.547 6.109 1 91.94 282 VAL A C 1
ATOM 2247 O O . VAL A 1 282 ? -5.922 -19.344 4.898 1 91.94 282 VAL A O 1
ATOM 2250 N N . LEU A 1 283 ? -5.867 -20.766 6.566 1 89.62 283 LEU A N 1
ATOM 2251 C CA . LEU A 1 283 ? -5.391 -21.859 5.734 1 89.62 283 LEU A CA 1
ATOM 2252 C C . LEU A 1 283 ? -6.559 -22.672 5.172 1 89.62 283 LEU A C 1
ATOM 2254 O O . LEU A 1 283 ? -6.352 -23.672 4.48 1 89.62 283 LEU A O 1
ATOM 2258 N N . ALA A 1 284 ? -7.762 -22.188 5.445 1 89.69 284 ALA A N 1
ATOM 2259 C CA . ALA A 1 284 ? -8.945 -22.906 4.984 1 89.69 284 ALA A CA 1
ATOM 2260 C C . ALA A 1 284 ? -9.273 -22.547 3.537 1 89.69 284 ALA A C 1
ATOM 2262 O O . ALA A 1 284 ? -10.039 -23.266 2.877 1 89.69 284 ALA A O 1
ATOM 2263 N N . LYS A 1 285 ? -8.68 -21.484 3.092 1 87.69 285 LYS A N 1
ATOM 2264 C CA . LYS A 1 285 ? -8.938 -21.016 1.734 1 87.69 285 LYS A CA 1
ATOM 2265 C C . LYS A 1 285 ? -7.637 -20.625 1.031 1 87.69 285 LYS A C 1
ATOM 2267 O O . LYS A 1 285 ? -6.555 -20.75 1.606 1 87.69 285 LYS A O 1
ATOM 2272 N N . ASP A 1 286 ? -7.836 -20.266 -0.236 1 86.44 286 ASP A N 1
ATOM 2273 C CA . ASP A 1 286 ? -6.691 -19.75 -0.985 1 86.44 286 ASP A CA 1
ATOM 2274 C C . ASP A 1 286 ? -6.152 -18.469 -0.363 1 86.44 286 ASP A C 1
ATOM 2276 O O . ASP A 1 286 ? -6.918 -17.656 0.164 1 86.44 286 ASP A O 1
ATOM 2280 N N . PRO A 1 287 ? -4.863 -18.438 -0.431 1 89.25 287 PRO A N 1
ATOM 2281 C CA . PRO A 1 287 ? -4.316 -17.188 0.095 1 89.25 287 PRO A CA 1
ATOM 2282 C C . PRO A 1 287 ? -4.805 -15.961 -0.672 1 89.25 287 PRO A C 1
ATOM 2284 O O . PRO A 1 287 ? -4.859 -15.977 -1.904 1 89.25 287 PRO A O 1
ATOM 2287 N N . VAL A 1 288 ? -5.219 -14.961 0.021 1 95.44 288 VAL A N 1
ATOM 2288 C CA . VAL A 1 288 ? -5.609 -13.672 -0.541 1 95.44 288 VAL A CA 1
ATOM 2289 C C . VAL A 1 288 ? -4.492 -12.648 -0.318 1 95.44 288 VAL A C 1
ATOM 2291 O O . VAL A 1 288 ? -4.059 -12.438 0.815 1 95.44 288 VAL A O 1
ATOM 2294 N N . VAL A 1 289 ? -4.027 -12.109 -1.451 1 97.12 289 VAL A N 1
ATOM 2295 C CA . VAL A 1 289 ? -2.852 -11.25 -1.365 1 97.12 289 VAL A CA 1
ATOM 2296 C C . VAL A 1 289 ? -3.182 -9.867 -1.922 1 97.12 289 VAL A C 1
ATOM 2298 O O . VAL A 1 289 ? -3.699 -9.75 -3.033 1 97.12 289 VAL A O 1
ATOM 2301 N N . ASN A 1 290 ? -2.885 -8.852 -1.188 1 97.5 290 ASN A N 1
ATOM 2302 C CA . ASN A 1 290 ? -2.992 -7.457 -1.618 1 97.5 290 ASN A CA 1
ATOM 2303 C C . ASN A 1 290 ? -2.205 -6.523 -0.703 1 97.5 290 ASN A C 1
ATOM 2305 O O . ASN A 1 290 ? -2.338 -6.59 0.521 1 97.5 290 ASN A O 1
ATOM 2309 N N . ASP A 1 291 ? -1.438 -5.629 -1.275 1 97 291 ASP A N 1
ATOM 2310 C CA . ASP A 1 291 ? -0.545 -4.789 -0.484 1 97 291 ASP A CA 1
ATOM 2311 C C . ASP A 1 291 ? -1.242 -3.5 -0.055 1 97 291 ASP A C 1
ATOM 2313 O O . ASP A 1 291 ? -0.75 -2.781 0.817 1 97 291 ASP A O 1
ATOM 2317 N N . HIS A 1 292 ? -2.424 -3.199 -0.587 1 97.12 292 HIS A N 1
ATOM 2318 C CA . HIS A 1 292 ? -2.863 -1.811 -0.524 1 97.12 292 HIS A CA 1
ATOM 2319 C C . HIS A 1 292 ? -4.203 -1.689 0.196 1 97.12 292 HIS A C 1
ATOM 2321 O O . HIS A 1 292 ? -4.641 -0.583 0.52 1 97.12 292 HIS A O 1
ATOM 2327 N N . LEU A 1 293 ? -4.844 -2.781 0.52 1 97.88 293 LEU A N 1
ATOM 2328 C CA . LEU A 1 293 ? -6.219 -2.748 1.013 1 97.88 293 LEU A CA 1
ATOM 2329 C C . LEU A 1 293 ? -6.309 -1.961 2.316 1 97.88 293 LEU A C 1
ATOM 2331 O O . LEU A 1 293 ? -7.199 -1.121 2.479 1 97.88 293 LEU A O 1
ATOM 2335 N N . ALA A 1 294 ? -5.387 -2.182 3.219 1 97.31 294 ALA A N 1
ATOM 2336 C CA . ALA A 1 294 ? -5.43 -1.542 4.531 1 97.31 294 ALA A CA 1
ATOM 2337 C C . ALA A 1 294 ? -5.445 -0.021 4.402 1 97.31 294 ALA A C 1
ATOM 2339 O O . ALA A 1 294 ? -6.254 0.654 5.039 1 97.31 294 ALA A O 1
ATOM 2340 N N . SER A 1 295 ? -4.57 0.469 3.57 1 97.69 295 SER A N 1
ATOM 2341 C CA . SER A 1 295 ? -4.484 1.909 3.348 1 97.69 295 SER A CA 1
ATOM 2342 C C . SER A 1 295 ? -5.773 2.449 2.734 1 97.69 295 SER A C 1
ATOM 2344 O O . SER A 1 295 ? -6.246 3.523 3.113 1 97.69 295 SER A O 1
ATOM 2346 N N . LYS A 1 296 ? -6.363 1.669 1.78 1 98.19 296 LYS A N 1
ATOM 2347 C CA . LYS A 1 296 ? -7.586 2.098 1.11 1 98.19 296 LYS A CA 1
ATOM 2348 C C . LYS A 1 296 ? -8.773 2.084 2.072 1 98.19 296 LYS A C 1
ATOM 2350 O O . LYS A 1 296 ? -9.672 2.922 1.97 1 98.19 296 LYS A O 1
ATOM 2355 N N . LEU A 1 297 ? -8.727 1.178 3.043 1 98 297 LEU A N 1
ATOM 2356 C CA . LEU A 1 297 ? -9.781 1.128 4.055 1 98 297 LEU A CA 1
ATOM 2357 C C . LEU A 1 297 ? -9.672 2.311 5.012 1 98 297 LEU A C 1
ATOM 2359 O O . LEU A 1 297 ? -10.672 2.969 5.309 1 98 297 LEU A O 1
ATOM 2363 N N . LEU A 1 298 ? -8.477 2.654 5.398 1 98.06 298 LEU A N 1
ATOM 2364 C CA . LEU A 1 298 ? -8.266 3.723 6.371 1 98.06 298 LEU A CA 1
ATOM 2365 C C . LEU A 1 298 ? -8.57 5.086 5.758 1 98.06 298 LEU A C 1
ATOM 2367 O O . LEU A 1 298 ? -9 6.004 6.461 1 98.06 298 LEU A O 1
ATOM 2371 N N . SER A 1 299 ? -8.398 5.207 4.469 1 97.5 299 SER A N 1
ATOM 2372 C CA . SER A 1 299 ? -8.664 6.473 3.795 1 97.5 299 SER A CA 1
ATOM 2373 C C . SER A 1 299 ? -10.094 6.539 3.27 1 97.5 299 SER A C 1
ATOM 2375 O O . SER A 1 299 ? -10.5 7.551 2.699 1 97.5 299 SER A O 1
ATOM 2377 N N . GLY A 1 300 ? -10.836 5.414 3.41 1 96.88 300 GLY A N 1
ATOM 2378 C CA . GLY A 1 300 ? -12.234 5.387 3.023 1 96.88 300 GLY A CA 1
ATOM 2379 C C . GLY A 1 300 ? -12.445 5.238 1.529 1 96.88 300 GLY A C 1
ATOM 2380 O O . GLY A 1 300 ? -13.578 5.289 1.044 1 96.88 300 GLY A O 1
ATOM 2381 N N . LEU A 1 301 ? -11.352 5.066 0.795 1 97.44 301 LEU A N 1
ATOM 2382 C CA . LEU A 1 301 ? -11.461 4.871 -0.647 1 97.44 301 LEU A CA 1
ATOM 2383 C C . LEU A 1 301 ? -12.188 3.568 -0.967 1 97.44 301 LEU A C 1
ATOM 2385 O O . LEU A 1 301 ? -12.867 3.465 -1.991 1 97.44 301 LEU A O 1
ATOM 2389 N N . VAL A 1 302 ? -11.969 2.639 -0.128 1 98.25 302 VAL A N 1
ATOM 2390 C CA . VAL A 1 302 ? -12.695 1.372 -0.176 1 98.25 302 VAL A CA 1
ATOM 2391 C C . VAL A 1 302 ? -13.453 1.161 1.132 1 98.25 302 VAL A C 1
ATOM 2393 O O . VAL A 1 302 ? -12.914 1.394 2.215 1 98.25 302 VAL A O 1
ATOM 2396 N N . LYS A 1 303 ? -14.664 0.868 1.037 1 97.69 303 LYS A N 1
ATOM 2397 C CA . LYS A 1 303 ? -15.484 0.499 2.189 1 97.69 303 LYS A CA 1
ATOM 2398 C C . LYS A 1 303 ? -15.945 -0.954 2.096 1 97.69 303 LYS A C 1
ATOM 2400 O O . LYS A 1 303 ? -16.578 -1.352 1.113 1 97.69 303 LYS A O 1
ATOM 2405 N N . GLN A 1 304 ? -15.609 -1.719 3.08 1 97.56 304 GLN A N 1
ATOM 2406 C CA . GLN A 1 304 ? -16.031 -3.117 3.092 1 97.56 304 GLN A CA 1
ATOM 2407 C C . GLN A 1 304 ? -17.484 -3.252 3.504 1 97.56 304 GLN A C 1
ATOM 2409 O O . GLN A 1 304 ? -17.938 -2.584 4.438 1 97.56 304 GLN A O 1
ATOM 2414 N N . MET A 1 305 ? -18.234 -4.09 2.818 1 97.06 305 MET A N 1
ATOM 2415 C CA . MET A 1 305 ? -19.656 -4.293 3.049 1 97.06 305 MET A CA 1
ATOM 2416 C C . MET A 1 305 ? -20 -5.777 3.104 1 97.06 305 MET A C 1
ATOM 2418 O O . MET A 1 305 ? -19.297 -6.598 2.508 1 97.06 305 MET A O 1
ATOM 2422 N N . PRO A 1 306 ? -21.078 -6.098 3.811 1 96.38 306 PRO A N 1
ATOM 2423 C CA . PRO A 1 306 ? -21.562 -7.48 3.738 1 96.38 306 PRO A CA 1
ATOM 2424 C C . PRO A 1 306 ? -22.016 -7.875 2.336 1 96.38 306 PRO A C 1
ATOM 2426 O O . PRO A 1 306 ? -21.969 -7.055 1.415 1 96.38 306 PRO A O 1
ATOM 2429 N N . ASP A 1 307 ? -22.438 -9.102 2.234 1 96.75 307 ASP A N 1
ATOM 2430 C CA . ASP A 1 307 ? -22.844 -9.641 0.943 1 96.75 307 ASP A CA 1
ATOM 2431 C C . ASP A 1 307 ? -24.047 -8.898 0.39 1 96.75 307 ASP A C 1
ATOM 2433 O O . ASP A 1 307 ? -24.703 -8.141 1.111 1 96.75 307 ASP A O 1
ATOM 2437 N N . LEU A 1 308 ? -24.297 -9.078 -0.928 1 97.75 308 LEU A N 1
ATOM 2438 C CA . LEU A 1 308 ? -25.469 -8.477 -1.566 1 97.75 308 LEU A CA 1
ATOM 2439 C C . LEU A 1 308 ? -26.734 -9.234 -1.195 1 97.75 308 LEU A C 1
ATOM 2441 O O . LEU A 1 308 ? -26.75 -10.469 -1.22 1 97.75 308 LEU A O 1
ATOM 2445 N N . GLN A 1 309 ? -27.719 -8.461 -0.854 1 97.5 309 GLN A N 1
ATOM 2446 C CA . GLN A 1 309 ? -29.031 -9.031 -0.638 1 97.5 309 GLN A CA 1
ATOM 2447 C C . GLN A 1 309 ? -29.875 -8.984 -1.913 1 97.5 309 GLN A C 1
ATOM 2449 O O . GLN A 1 309 ? -30.578 -9.945 -2.242 1 97.5 309 GLN A O 1
ATOM 2454 N N . ALA A 1 310 ? -29.781 -7.816 -2.541 1 98.06 310 ALA A N 1
ATOM 2455 C CA . ALA A 1 310 ? -30.594 -7.652 -3.746 1 98.06 310 ALA A CA 1
ATOM 2456 C C . ALA A 1 310 ? -30.094 -6.473 -4.582 1 98.06 310 ALA A C 1
ATOM 2458 O O . ALA A 1 310 ? -29.344 -5.637 -4.094 1 98.06 310 ALA A O 1
ATOM 2459 N N . PHE A 1 311 ? -30.5 -6.52 -5.891 1 98.19 311 PHE A N 1
ATOM 2460 C CA . PHE A 1 311 ? -30.312 -5.383 -6.789 1 98.19 311 PHE A CA 1
ATOM 2461 C C . PHE A 1 311 ? -31.594 -4.543 -6.852 1 98.19 311 PHE A C 1
ATOM 2463 O O . PHE A 1 311 ? -32.688 -5.039 -6.574 1 98.19 311 PHE A O 1
ATOM 2470 N N . THR A 1 312 ? -31.406 -3.301 -7.066 1 98 312 THR A N 1
ATOM 2471 C CA . THR A 1 312 ? -32.469 -2.393 -7.457 1 98 312 THR A CA 1
ATOM 2472 C C . THR A 1 312 ? -32.219 -1.804 -8.836 1 98 312 THR A C 1
ATOM 2474 O O . THR A 1 312 ? -31.281 -2.223 -9.531 1 98 312 THR A O 1
ATOM 2477 N N . GLU A 1 313 ? -33.062 -0.875 -9.273 1 97.88 313 GLU A N 1
ATOM 2478 C CA . GLU A 1 313 ? -32.938 -0.308 -10.609 1 97.88 313 GLU A CA 1
ATOM 2479 C C . GLU A 1 313 ? -31.625 0.429 -10.789 1 97.88 313 GLU A C 1
ATOM 2481 O O . GLU A 1 313 ? -31.047 0.423 -11.883 1 97.88 313 GLU A O 1
ATOM 2486 N N . ASP A 1 314 ? -31.172 1.015 -9.688 1 97.81 314 ASP A N 1
ATOM 2487 C CA . ASP A 1 314 ? -29.984 1.858 -9.859 1 97.81 314 ASP A CA 1
ATOM 2488 C C . ASP A 1 314 ? -28.953 1.582 -8.773 1 97.81 314 ASP A C 1
ATOM 2490 O O . ASP A 1 314 ? -28.031 2.379 -8.562 1 97.81 314 ASP A O 1
ATOM 2494 N N . GLY A 1 315 ? -29.156 0.427 -8.047 1 98.31 315 GLY A N 1
ATOM 2495 C CA . GLY A 1 315 ? -28.203 0.154 -6.977 1 98.31 315 GLY A CA 1
ATOM 2496 C C . GLY A 1 315 ? -28.359 -1.231 -6.379 1 98.31 315 GLY A C 1
ATOM 2497 O O . GLY A 1 315 ? -28.812 -2.156 -7.055 1 98.31 315 GLY A O 1
ATOM 2498 N N . VAL A 1 316 ? -27.812 -1.354 -5.121 1 98.5 316 VAL A N 1
ATOM 2499 C CA . VAL A 1 316 ? -27.828 -2.639 -4.43 1 98.5 316 VAL A CA 1
ATOM 2500 C C . VAL A 1 316 ? -28.234 -2.438 -2.971 1 98.5 316 VAL A C 1
ATOM 2502 O O . VAL A 1 316 ? -28.172 -1.319 -2.453 1 98.5 316 VAL A O 1
ATOM 2505 N N . ILE A 1 317 ? -28.672 -3.484 -2.389 1 98.38 317 ILE A N 1
ATOM 2506 C CA . ILE A 1 317 ? -28.922 -3.562 -0.953 1 98.38 317 ILE A CA 1
ATOM 2507 C C . ILE A 1 317 ? -28 -4.617 -0.331 1 98.38 317 ILE A C 1
ATOM 2509 O O . ILE A 1 317 ? -28 -5.77 -0.761 1 98.38 317 ILE A O 1
ATOM 2513 N N . PHE A 1 318 ? -27.219 -4.168 0.567 1 97.25 318 PHE A N 1
ATOM 2514 C CA . PHE A 1 318 ? -26.344 -5.102 1.266 1 97.25 318 PHE A CA 1
ATOM 2515 C C . PHE A 1 318 ? -27.109 -5.84 2.361 1 97.25 318 PHE A C 1
ATOM 2517 O O . PHE A 1 318 ? -28.094 -5.336 2.885 1 97.25 318 PHE A O 1
ATOM 2524 N N . GLU A 1 319 ? -26.609 -7.016 2.695 1 95.88 319 GLU A N 1
ATOM 2525 C CA . GLU A 1 319 ? -27.219 -7.781 3.779 1 95.88 319 GLU A CA 1
ATOM 2526 C C . GLU A 1 319 ? -27.234 -6.98 5.082 1 95.88 319 GLU A C 1
ATOM 2528 O O . GLU A 1 319 ? -26.203 -6.434 5.488 1 95.88 319 GLU A O 1
ATOM 2533 N N . GLY A 1 320 ? -28.391 -6.867 5.684 1 91.62 320 GLY A N 1
ATOM 2534 C CA . GLY A 1 320 ? -28.531 -6.16 6.949 1 91.62 320 GLY A CA 1
ATOM 2535 C C . GLY A 1 320 ? -28.906 -4.699 6.777 1 91.62 320 GLY A C 1
ATOM 2536 O O . GLY A 1 320 ? -29.266 -4.027 7.746 1 91.62 320 GLY A O 1
ATOM 2537 N N . ASP A 1 321 ? -28.812 -4.184 5.516 1 92.06 321 ASP A N 1
ATOM 2538 C CA . ASP A 1 321 ? -29.172 -2.793 5.254 1 92.06 321 ASP A CA 1
ATOM 2539 C C . ASP A 1 321 ? -30.609 -2.688 4.746 1 92.06 321 ASP A C 1
ATOM 2541 O O . ASP A 1 321 ? -31.156 -3.66 4.227 1 92.06 321 ASP A O 1
ATOM 2545 N N . THR A 1 322 ? -31.172 -1.508 5.023 1 91.5 322 THR A N 1
ATOM 2546 C CA . THR A 1 322 ? -32.5 -1.24 4.504 1 91.5 322 THR A CA 1
ATOM 2547 C C . THR A 1 322 ? -32.469 -0.192 3.395 1 91.5 322 THR A C 1
ATOM 2549 O O . THR A 1 322 ? -33.406 -0.085 2.592 1 91.5 322 THR A O 1
ATOM 2552 N N . GLU A 1 323 ? -31.391 0.45 3.314 1 93.94 323 GLU A N 1
ATOM 2553 C CA . GLU A 1 323 ? -31.281 1.526 2.336 1 93.94 323 GLU A CA 1
ATOM 2554 C C . GLU A 1 323 ? -30.516 1.071 1.099 1 93.94 323 GLU A C 1
ATOM 2556 O O . GLU A 1 323 ? -29.641 0.209 1.188 1 93.94 323 GLU A O 1
ATOM 2561 N N . VAL A 1 324 ? -30.953 1.673 0.03 1 96.31 324 VAL A N 1
ATOM 2562 C CA . VAL A 1 324 ? -30.297 1.391 -1.245 1 96.31 324 VAL A CA 1
ATOM 2563 C C . VAL A 1 324 ? -28.984 2.154 -1.332 1 96.31 324 VAL A C 1
ATOM 2565 O O . VAL A 1 324 ? -28.922 3.342 -1.006 1 96.31 324 VAL A O 1
ATOM 2568 N N . THR A 1 325 ? -27.922 1.445 -1.688 1 97.25 325 THR A N 1
ATOM 2569 C CA . THR A 1 325 ? -26.672 2.082 -2.104 1 97.25 325 THR A CA 1
ATOM 2570 C C . THR A 1 325 ? -26.625 2.213 -3.623 1 97.25 325 THR A C 1
ATOM 2572 O O . THR A 1 325 ? -26.516 1.21 -4.332 1 97.25 325 THR A O 1
ATOM 2575 N N . LYS A 1 326 ? -26.688 3.398 -4.078 1 97.94 326 LYS A N 1
ATOM 2576 C CA . LYS A 1 326 ? -26.609 3.617 -5.52 1 97.94 326 LYS A CA 1
ATOM 2577 C C . LYS A 1 326 ? -25.266 3.162 -6.066 1 97.94 326 LYS A C 1
ATOM 2579 O O . LYS A 1 326 ? -24.234 3.346 -5.418 1 97.94 326 LYS A O 1
ATOM 2584 N N . ALA A 1 327 ? -25.266 2.486 -7.203 1 98.44 327 ALA A N 1
ATOM 2585 C CA . ALA A 1 327 ? -24.047 1.974 -7.832 1 98.44 327 ALA A CA 1
ATOM 2586 C C . ALA A 1 327 ? -24.109 2.123 -9.352 1 98.44 327 ALA A C 1
ATOM 2588 O O . ALA A 1 327 ? -25.078 1.691 -9.984 1 98.44 327 ALA A O 1
ATOM 2589 N N . ASP A 1 328 ? -23.062 2.707 -9.883 1 98.5 328 ASP A N 1
ATOM 2590 C CA . ASP A 1 328 ? -22.984 2.881 -11.336 1 98.5 328 ASP A CA 1
ATOM 2591 C C . ASP A 1 328 ? -22.562 1.586 -12.023 1 98.5 328 ASP A C 1
ATOM 2593 O O . ASP A 1 328 ? -22.906 1.351 -13.18 1 98.5 328 ASP A O 1
ATOM 2597 N N . VAL A 1 329 ? -21.781 0.825 -11.344 1 98.5 329 VAL A N 1
ATOM 2598 C CA . VAL A 1 329 ? -21.25 -0.42 -11.883 1 98.5 329 VAL A CA 1
ATOM 2599 C C . VAL A 1 329 ? -21.109 -1.445 -10.758 1 98.5 329 VAL A C 1
ATOM 2601 O O . VAL A 1 329 ? -20.75 -1.094 -9.633 1 98.5 329 VAL A O 1
ATOM 2604 N N . VAL A 1 330 ? -21.406 -2.652 -11.039 1 98.62 330 VAL A N 1
ATOM 2605 C CA . VAL A 1 330 ? -21.125 -3.779 -10.156 1 98.62 330 VAL A CA 1
ATOM 2606 C C . VAL A 1 330 ? -20.125 -4.723 -10.828 1 98.62 330 VAL A C 1
ATOM 2608 O O . VAL A 1 330 ? -20.359 -5.188 -11.953 1 98.62 330 VAL A O 1
ATOM 2611 N N . ILE A 1 331 ? -19.016 -4.98 -10.219 1 98.44 331 ILE A N 1
ATOM 2612 C CA . ILE A 1 331 ? -17.969 -5.855 -10.734 1 98.44 331 ILE A CA 1
ATOM 2613 C C . ILE A 1 331 ? -17.922 -7.145 -9.922 1 98.44 331 ILE A C 1
ATOM 2615 O O . ILE A 1 331 ? -17.688 -7.117 -8.711 1 98.44 331 ILE A O 1
ATOM 2619 N N . MET A 1 332 ? -18.109 -8.227 -10.609 1 98.25 332 MET A N 1
ATOM 2620 C CA . MET A 1 332 ? -18.109 -9.539 -9.969 1 98.25 332 MET A CA 1
ATOM 2621 C C . MET A 1 332 ? -16.703 -10.133 -9.914 1 98.25 332 MET A C 1
ATOM 2623 O O . MET A 1 332 ? -16.125 -10.453 -10.953 1 98.25 332 MET A O 1
ATOM 2627 N N . GLY A 1 333 ? -16.125 -10.141 -8.742 1 97.19 333 GLY A N 1
ATOM 2628 C CA . GLY A 1 333 ? -14.93 -10.922 -8.469 1 97.19 333 GLY A CA 1
ATOM 2629 C C . GLY A 1 333 ? -15.227 -12.258 -7.816 1 97.19 333 GLY A C 1
ATOM 2630 O O . GLY A 1 333 ? -14.68 -12.578 -6.762 1 97.19 333 GLY A O 1
ATOM 2631 N N . THR A 1 334 ? -16.062 -13.016 -8.438 1 95.62 334 THR A N 1
ATOM 2632 C CA . THR A 1 334 ? -16.703 -14.188 -7.848 1 95.62 334 THR A CA 1
ATOM 2633 C C . THR A 1 334 ? -16.062 -15.469 -8.359 1 95.62 334 THR A C 1
ATOM 2635 O O . THR A 1 334 ? -16.656 -16.547 -8.266 1 95.62 334 THR A O 1
ATOM 2638 N N . GLY A 1 335 ? -14.961 -15.383 -8.945 1 92.56 335 GLY A N 1
ATOM 2639 C CA . GLY A 1 335 ? -14.18 -16.562 -9.297 1 92.56 335 GLY A CA 1
ATOM 2640 C C . GLY A 1 335 ? -14.57 -17.156 -10.633 1 92.56 335 GLY A C 1
ATOM 2641 O O . GLY A 1 335 ? -15.133 -16.469 -11.484 1 92.56 335 GLY A O 1
ATOM 2642 N N . TYR A 1 336 ? -14.102 -18.406 -10.883 1 91.5 336 TYR A N 1
ATOM 2643 C CA . TYR A 1 336 ? -14.266 -19.094 -12.156 1 91.5 336 TYR A CA 1
ATOM 2644 C C . TYR A 1 336 ? -14.797 -20.516 -11.945 1 91.5 336 TYR A C 1
ATOM 2646 O O . TYR A 1 336 ? -14.68 -21.062 -10.852 1 91.5 336 TYR A O 1
ATOM 2654 N N . THR A 1 337 ? -15.336 -20.984 -12.992 1 86.44 337 THR A N 1
ATOM 2655 C CA . THR A 1 337 ? -15.797 -22.359 -13.008 1 86.44 337 THR A CA 1
ATOM 2656 C C . THR A 1 337 ? -14.789 -23.266 -13.727 1 86.44 337 THR A C 1
ATOM 2658 O O . THR A 1 337 ? -14.148 -22.844 -14.688 1 86.44 337 THR A O 1
ATOM 2661 N N . CYS A 1 338 ? -14.609 -24.484 -13.164 1 82.69 338 CYS A N 1
ATOM 2662 C CA . CYS A 1 338 ? -13.711 -25.438 -13.797 1 82.69 338 CYS A CA 1
ATOM 2663 C C . CYS A 1 338 ? -14.477 -26.406 -14.68 1 82.69 338 CYS A C 1
ATOM 2665 O O . CYS A 1 338 ? -15.328 -27.156 -14.195 1 82.69 338 CYS A O 1
ATOM 2667 N N . LYS A 1 339 ? -14.266 -26.344 -15.961 1 83.5 339 LYS A N 1
ATOM 2668 C CA . LYS A 1 339 ? -14.883 -27.281 -16.891 1 83.5 339 LYS A CA 1
ATOM 2669 C C . LYS A 1 339 ? -13.883 -27.75 -17.953 1 83.5 339 LYS A C 1
ATOM 2671 O O . LYS A 1 339 ? -12.977 -27 -18.328 1 83.5 339 LYS A O 1
ATOM 2676 N N . PHE A 1 340 ? -14.078 -29.031 -18.312 1 91.31 340 PHE A N 1
ATOM 2677 C CA . PHE A 1 340 ? -13.289 -29.641 -19.375 1 91.31 340 PHE A CA 1
ATOM 2678 C C . PHE A 1 340 ? -14.203 -30.234 -20.453 1 91.31 340 PHE A C 1
ATOM 2680 O O . PHE A 1 340 ? -14.227 -31.453 -20.625 1 91.31 340 PHE A O 1
ATOM 2687 N N . PRO A 1 341 ? -14.82 -29.391 -21.203 1 90.25 341 PRO A N 1
ATOM 2688 C CA . PRO A 1 341 ? -15.859 -29.859 -22.109 1 90.25 341 PRO A CA 1
ATOM 2689 C C . PRO A 1 341 ? -15.297 -30.734 -23.234 1 90.25 341 PRO A C 1
ATOM 2691 O O . PRO A 1 341 ? -16.031 -31.516 -23.844 1 90.25 341 PRO A O 1
ATOM 2694 N N . PHE A 1 342 ? -14.055 -30.672 -23.516 1 95.44 342 PHE A N 1
ATOM 2695 C CA . PHE A 1 342 ? -13.43 -31.406 -24.625 1 95.44 342 PHE A CA 1
ATOM 2696 C C . PHE A 1 342 ? -13.172 -32.844 -24.219 1 95.44 342 PHE A C 1
ATOM 2698 O O . PHE A 1 342 ? -12.914 -33.719 -25.078 1 95.44 342 PHE A O 1
ATOM 2705 N N . LEU A 1 343 ? -13.195 -33.125 -22.984 1 96.25 343 LEU A N 1
ATOM 2706 C CA . LEU A 1 343 ? -12.859 -34.469 -22.5 1 96.25 343 LEU A CA 1
ATOM 2707 C C . LEU A 1 343 ? -14.047 -35.406 -22.625 1 96.25 343 LEU A C 1
ATOM 2709 O O . LEU A 1 343 ? -15.18 -35.031 -22.312 1 96.25 343 LEU A O 1
ATOM 2713 N N . GLU A 1 344 ? -13.766 -36.594 -23.062 1 96.06 344 GLU A N 1
ATOM 2714 C CA . GLU A 1 344 ? -14.781 -37.625 -23.062 1 96.06 344 GLU A CA 1
ATOM 2715 C C . GLU A 1 344 ? -15.453 -37.781 -21.703 1 96.06 344 GLU A C 1
ATOM 2717 O O . GLU A 1 344 ? -14.789 -37.719 -20.672 1 96.06 344 GLU A O 1
ATOM 2722 N N . GLU A 1 345 ? -16.797 -37.938 -21.766 1 92.56 345 GLU A N 1
ATOM 2723 C CA . GLU A 1 345 ? -17.547 -38.094 -20.516 1 92.56 345 GLU A CA 1
ATOM 2724 C C . GLU A 1 345 ? -17.016 -39.281 -19.703 1 92.56 345 GLU A C 1
ATOM 2726 O O . GLU A 1 345 ? -16.719 -40.344 -20.25 1 92.56 345 GLU A O 1
ATOM 2731 N N . GLY A 1 346 ? -16.75 -39 -18.484 1 91.38 346 GLY A N 1
ATOM 2732 C CA . GLY A 1 346 ? -16.344 -40.094 -17.594 1 91.38 346 GLY A CA 1
ATOM 2733 C C . GLY A 1 346 ? -14.852 -40.094 -17.328 1 91.38 346 GLY A C 1
ATOM 2734 O O . GLY A 1 346 ? -14.383 -40.812 -16.422 1 91.38 346 GLY A O 1
ATOM 2735 N N . ILE A 1 347 ? -14.125 -39.375 -18.078 1 93.25 347 ILE A N 1
ATOM 2736 C CA . ILE A 1 347 ? -12.688 -39.375 -17.859 1 93.25 347 ILE A CA 1
ATOM 2737 C C . ILE A 1 347 ? -12.391 -38.688 -16.531 1 93.25 347 ILE A C 1
ATOM 2739 O O . ILE A 1 347 ? -11.656 -39.219 -15.688 1 93.25 347 ILE A O 1
ATOM 2743 N N . LEU A 1 348 ? -12.891 -37.469 -16.375 1 90.44 348 LEU A N 1
ATOM 2744 C CA . LEU A 1 348 ? -12.797 -36.812 -15.086 1 90.44 348 LEU A CA 1
ATOM 2745 C C . LEU A 1 348 ? -14 -37.125 -14.211 1 90.44 348 LEU A C 1
ATOM 2747 O O . LEU A 1 348 ? -15.102 -36.656 -14.461 1 90.44 348 LEU A O 1
ATOM 2751 N N . VAL A 1 349 ? -13.781 -37.938 -13.242 1 84.25 349 VAL A N 1
ATOM 2752 C CA . VAL A 1 349 ? -14.859 -38.406 -12.383 1 84.25 349 VAL A CA 1
ATOM 2753 C C . VAL A 1 349 ? -14.961 -37.531 -11.141 1 84.25 349 VAL A C 1
ATOM 2755 O O . VAL A 1 349 ? -13.953 -37.25 -10.484 1 84.25 349 VAL A O 1
ATOM 2758 N N . ARG A 1 350 ? -16.156 -37.062 -11.016 1 84.25 350 ARG A N 1
ATOM 2759 C CA . ARG A 1 350 ? -16.5 -36.344 -9.789 1 84.25 350 ARG A CA 1
ATOM 2760 C C . ARG A 1 350 ? -17.453 -37.156 -8.922 1 84.25 350 ARG A C 1
ATOM 2762 O O . ARG A 1 350 ? -18.547 -37.531 -9.367 1 84.25 350 ARG A O 1
ATOM 2769 N N . LYS A 1 351 ? -17 -37.531 -7.809 1 80.75 351 LYS A N 1
ATOM 2770 C CA . LYS A 1 351 ? -17.828 -38.312 -6.879 1 80.75 351 LYS A CA 1
ATOM 2771 C C . LYS A 1 351 ? -17.844 -37.656 -5.496 1 80.75 351 LYS A C 1
ATOM 2773 O O . LYS A 1 351 ? -16.797 -37.375 -4.926 1 80.75 351 LYS A O 1
ATOM 2778 N N . GLN A 1 352 ? -19.016 -37.406 -4.961 1 77.44 352 GLN A N 1
ATOM 2779 C CA . GLN A 1 352 ? -19.203 -36.875 -3.621 1 77.44 352 GLN A CA 1
ATOM 2780 C C . GLN A 1 352 ? -18.438 -35.562 -3.447 1 77.44 352 GLN A C 1
ATOM 2782 O O . GLN A 1 352 ? -17.719 -35.375 -2.461 1 77.44 352 GLN A O 1
ATOM 2787 N N . GLY A 1 353 ? -18.375 -34.844 -4.566 1 75.81 353 GLY A N 1
ATOM 2788 C CA . GLY A 1 353 ? -17.797 -33.5 -4.461 1 75.81 353 GLY A CA 1
ATOM 2789 C C . GLY A 1 353 ? -16.297 -33.5 -4.66 1 75.81 353 GLY A C 1
ATOM 2790 O O . GLY A 1 353 ? -15.656 -32.438 -4.484 1 75.81 353 GLY A O 1
ATOM 2791 N N . ARG A 1 354 ? -15.734 -34.688 -5.004 1 85.25 354 ARG A N 1
ATOM 2792 C CA . ARG A 1 354 ? -14.281 -34.719 -5.176 1 85.25 354 ARG A CA 1
ATOM 2793 C C . ARG A 1 354 ? -13.914 -35.156 -6.59 1 85.25 354 ARG A C 1
ATOM 2795 O O . ARG A 1 354 ? -14.672 -35.875 -7.246 1 85.25 354 ARG A O 1
ATOM 2802 N N . PHE A 1 355 ? -12.773 -34.75 -7.027 1 90.56 355 PHE A N 1
ATOM 2803 C CA . PHE A 1 355 ? -12.164 -35.25 -8.25 1 90.56 355 PHE A CA 1
ATOM 2804 C C . PHE A 1 355 ? -11.344 -36.531 -7.969 1 90.56 355 PHE A C 1
ATOM 2806 O O . PHE A 1 355 ? -10.508 -36.531 -7.062 1 90.56 355 PHE A O 1
ATOM 2813 N N . ASP A 1 356 ? -11.602 -37.531 -8.625 1 93.62 356 ASP A N 1
ATOM 2814 C CA . ASP A 1 356 ? -10.852 -38.781 -8.445 1 93.62 356 ASP A CA 1
ATOM 2815 C C . ASP A 1 356 ? -9.562 -38.781 -9.266 1 93.62 356 ASP A C 1
ATOM 2817 O O . ASP A 1 356 ? -9.406 -39.562 -10.188 1 93.62 356 ASP A O 1
ATOM 2821 N N . LEU A 1 357 ? -8.695 -37.938 -8.859 1 96 357 LEU A N 1
ATOM 2822 C CA . LEU A 1 357 ? -7.387 -37.812 -9.484 1 96 357 LEU A CA 1
ATOM 2823 C C . LEU A 1 357 ? -6.273 -38.188 -8.516 1 96 357 LEU A C 1
ATOM 2825 O O . LEU A 1 357 ? -6.113 -37.531 -7.469 1 96 357 LEU A O 1
ATOM 2829 N N . TYR A 1 358 ? -5.551 -39.25 -8.867 1 97.19 358 TYR A N 1
ATOM 2830 C CA . TYR A 1 358 ? -4.371 -39.594 -8.086 1 97.19 358 TYR A CA 1
ATOM 2831 C C . TYR A 1 358 ? -3.34 -38.5 -8.109 1 97.19 358 TYR A C 1
ATOM 2833 O O . TYR A 1 358 ? -2.889 -38.062 -9.18 1 97.19 358 TYR A O 1
ATOM 2841 N N . LYS A 1 359 ? -3.01 -37.875 -6.918 1 97.44 359 LYS A N 1
ATOM 2842 C CA . LYS A 1 359 ? -2.08 -36.781 -6.715 1 97.44 359 LYS A CA 1
ATOM 2843 C C . LYS A 1 359 ? -2.475 -35.562 -7.559 1 97.44 359 LYS A C 1
ATOM 2845 O O . LYS A 1 359 ? -1.612 -34.844 -8.039 1 97.44 359 LYS A O 1
ATOM 2850 N N . CYS A 1 360 ? -3.73 -35.438 -7.922 1 96.06 360 CYS A N 1
ATOM 2851 C CA . CYS A 1 360 ? -4.324 -34.312 -8.664 1 96.06 360 CYS A CA 1
ATOM 2852 C C . CYS A 1 360 ? -3.877 -34.344 -10.125 1 96.06 360 CYS A C 1
ATOM 2854 O O . CYS A 1 360 ? -3.828 -33.312 -10.781 1 96.06 360 CYS A O 1
ATOM 2856 N N . MET A 1 361 ? -3.531 -35.531 -10.641 1 97.81 361 MET A N 1
ATOM 2857 C CA . MET A 1 361 ? -3.004 -35.562 -12 1 97.81 361 MET A CA 1
ATOM 2858 C C . MET A 1 361 ? -3.695 -36.656 -12.812 1 97.81 361 MET A C 1
ATOM 2860 O O . MET A 1 361 ? -4.168 -36.406 -13.922 1 97.81 361 MET A O 1
ATOM 2864 N N . TYR A 1 362 ? -3.773 -37.875 -12.227 1 98.06 362 TYR A N 1
ATOM 2865 C CA . TYR A 1 362 ? -4.141 -39.031 -13.023 1 98.06 362 TYR A CA 1
ATOM 2866 C C . TYR A 1 362 ? -5.516 -39.531 -12.625 1 98.06 362 TYR A C 1
ATOM 2868 O O . TYR A 1 362 ? -5.758 -39.844 -11.453 1 98.06 362 TYR A O 1
ATOM 2876 N N . PRO A 1 363 ? -6.43 -39.688 -13.602 1 97.06 363 PRO A N 1
ATOM 2877 C CA . PRO A 1 363 ? -7.695 -40.344 -13.289 1 97.06 363 PRO A CA 1
ATOM 2878 C C . PRO A 1 363 ? -7.496 -41.781 -12.797 1 97.06 363 PRO A C 1
ATOM 2880 O O . PRO A 1 363 ? -6.891 -42.594 -13.5 1 97.06 363 PRO A O 1
ATOM 2883 N N . VAL A 1 364 ? -8.07 -42.125 -11.711 1 96.38 364 VAL A N 1
ATOM 2884 C CA . VAL A 1 364 ? -7.789 -43.344 -10.984 1 96.38 364 VAL A CA 1
ATOM 2885 C C . VAL A 1 364 ? -8.289 -44.531 -11.789 1 96.38 364 VAL A C 1
ATOM 2887 O O . VAL A 1 364 ? -7.668 -45.594 -11.773 1 96.38 364 VAL A O 1
ATOM 2890 N N . HIS A 1 365 ? -9.391 -44.438 -12.477 1 95 365 HIS A N 1
ATOM 2891 C CA . HIS A 1 365 ? -10.07 -45.594 -13.086 1 95 365 HIS A CA 1
ATOM 2892 C C . HIS A 1 365 ? -9.43 -45.969 -14.414 1 95 365 HIS A C 1
ATOM 2894 O O . HIS A 1 365 ? -9.727 -47.031 -14.969 1 95 365 HIS A O 1
ATOM 2900 N N . LEU A 1 366 ? -8.562 -45.125 -14.953 1 95.81 366 LEU A N 1
ATOM 2901 C CA . LEU A 1 366 ? -7.938 -45.438 -16.234 1 95.81 366 LEU A CA 1
ATOM 2902 C C . LEU A 1 366 ? -6.812 -46.438 -16.062 1 95.81 366 LEU A C 1
ATOM 2904 O O . LEU A 1 366 ? -6.055 -46.375 -15.094 1 95.81 366 LEU A O 1
ATOM 2908 N N . HIS A 1 367 ? -6.652 -47.312 -17.031 1 92.44 367 HIS A N 1
ATOM 2909 C CA . HIS A 1 367 ? -5.668 -48.406 -16.984 1 92.44 367 HIS A CA 1
ATOM 2910 C C . HIS A 1 367 ? -4.273 -47.906 -17.344 1 92.44 367 HIS A C 1
ATOM 2912 O O . HIS A 1 367 ? -3.273 -48.438 -16.875 1 92.44 367 HIS A O 1
ATOM 2918 N N . HIS A 1 368 ? -4.246 -46.938 -18.219 1 95.62 368 HIS A N 1
ATOM 2919 C CA . HIS A 1 368 ? -2.971 -46.438 -18.703 1 95.62 368 HIS A CA 1
ATOM 2920 C C . HIS A 1 368 ? -2.703 -45.031 -18.141 1 95.62 368 HIS A C 1
ATOM 2922 O O . HIS A 1 368 ? -3.629 -44.25 -17.984 1 95.62 368 HIS A O 1
ATOM 2928 N N . GLY A 1 369 ? -1.546 -44.75 -17.75 1 96.81 369 GLY A N 1
ATOM 2929 C CA . GLY A 1 369 ? -1.138 -43.438 -17.281 1 96.81 369 GLY A CA 1
ATOM 2930 C C . GLY A 1 369 ? -0.771 -42.469 -18.406 1 96.81 369 GLY A C 1
ATOM 2931 O O . GLY A 1 369 ? 0.206 -41.75 -18.297 1 96.81 369 GLY A O 1
ATOM 2932 N N . THR A 1 370 ? -1.498 -42.5 -19.531 1 98.31 370 THR A N 1
ATOM 2933 C CA . THR A 1 370 ? -1.107 -41.75 -20.734 1 98.31 370 THR A CA 1
ATOM 2934 C C . THR A 1 370 ? -1.914 -40.469 -20.844 1 98.31 370 THR A C 1
ATOM 2936 O O . THR A 1 370 ? -1.808 -39.75 -21.844 1 98.31 370 THR A O 1
ATOM 2939 N N . LEU A 1 371 ? -2.756 -40.125 -19.844 1 98.5 371 LEU A N 1
ATOM 2940 C CA . LEU A 1 371 ? -3.426 -38.844 -19.719 1 98.5 371 LEU A CA 1
ATOM 2941 C C . LEU A 1 371 ? -3.199 -38.219 -18.344 1 98.5 371 LEU A C 1
ATOM 2943 O O . LEU A 1 371 ? -3.471 -38.875 -17.328 1 98.5 371 LEU A O 1
ATOM 2947 N N . ALA A 1 372 ? -2.697 -37.062 -18.297 1 98.5 372 ALA A N 1
ATOM 2948 C CA . ALA A 1 372 ? -2.408 -36.406 -17.031 1 98.5 372 ALA A CA 1
ATOM 2949 C C . ALA A 1 372 ? -2.902 -34.969 -17.016 1 98.5 372 ALA A C 1
ATOM 2951 O O . ALA A 1 372 ? -2.775 -34.25 -18.016 1 98.5 372 ALA A O 1
ATOM 2952 N N . PHE A 1 373 ? -3.494 -34.531 -15.906 1 97.44 373 PHE A N 1
ATOM 2953 C CA . PHE A 1 373 ? -3.812 -33.125 -15.672 1 97.44 373 PHE A CA 1
ATOM 2954 C C . PHE A 1 373 ? -2.613 -32.406 -15.086 1 97.44 373 PHE A C 1
ATOM 2956 O O . PHE A 1 373 ? -1.982 -32.875 -14.141 1 97.44 373 PHE A O 1
ATOM 2963 N N . ILE A 1 374 ? -2.305 -31.25 -15.672 1 97.81 374 ILE A N 1
ATOM 2964 C CA . ILE A 1 374 ? -1.16 -30.469 -15.219 1 97.81 374 ILE A CA 1
ATOM 2965 C C . ILE A 1 374 ? -1.641 -29.125 -14.656 1 97.81 374 ILE A C 1
ATOM 2967 O O . ILE A 1 374 ? -2.436 -28.438 -15.289 1 97.81 374 ILE A O 1
ATOM 2971 N N . GLY A 1 375 ? -1.179 -28.781 -13.477 1 95.25 375 GLY A N 1
ATOM 2972 C CA . GLY A 1 375 ? -1.478 -27.484 -12.875 1 95.25 375 GLY A CA 1
ATOM 2973 C C . GLY A 1 375 ? -2.875 -27.406 -12.297 1 95.25 375 GLY A C 1
ATOM 2974 O O . GLY A 1 375 ? -3.32 -26.328 -11.875 1 95.25 375 GLY A O 1
ATOM 2975 N N . PHE A 1 376 ? -3.617 -28.516 -12.312 1 93.81 376 PHE A N 1
ATOM 2976 C CA . PHE A 1 376 ? -4.965 -28.531 -11.758 1 93.81 376 PHE A CA 1
ATOM 2977 C C . PHE A 1 376 ? -4.926 -28.734 -10.25 1 93.81 376 PHE A C 1
ATOM 2979 O O . PHE A 1 376 ? -5.363 -29.766 -9.742 1 93.81 376 PHE A O 1
ATOM 2986 N N . VAL A 1 377 ? -4.406 -27.734 -9.555 1 93.38 377 VAL A N 1
ATOM 2987 C CA . VAL A 1 377 ? -4.207 -27.719 -8.109 1 93.38 377 VAL A CA 1
ATOM 2988 C C . VAL A 1 377 ? -4.449 -26.312 -7.566 1 93.38 377 VAL A C 1
ATOM 2990 O O . VAL A 1 377 ? -4.375 -25.328 -8.312 1 93.38 377 VAL A O 1
ATOM 2993 N N . LEU A 1 378 ? -4.824 -26.219 -6.379 1 91.94 378 LEU A N 1
ATOM 2994 C CA . LEU A 1 378 ? -4.93 -24.969 -5.637 1 91.94 378 LEU A CA 1
ATOM 2995 C C . LEU A 1 378 ? -4 -24.969 -4.43 1 91.94 378 LEU A C 1
ATOM 2997 O O . LEU A 1 378 ? -4.391 -25.406 -3.342 1 91.94 378 LEU A O 1
ATOM 3001 N N . PRO A 1 379 ? -2.84 -24.438 -4.617 1 91.5 379 PRO A N 1
ATOM 3002 C CA . PRO A 1 379 ? -1.837 -24.516 -3.555 1 91.5 379 PRO A CA 1
ATOM 3003 C C . PRO A 1 379 ? -1.818 -23.266 -2.67 1 91.5 379 PRO A C 1
ATOM 3005 O O . PRO A 1 379 ? -2.23 -22.188 -3.109 1 91.5 379 PRO A O 1
ATOM 3008 N N . PHE A 1 380 ? -1.418 -23.453 -1.422 1 89.44 380 PHE A N 1
ATOM 3009 C CA . PHE A 1 380 ? -0.899 -22.328 -0.64 1 89.44 380 PHE A CA 1
ATOM 3010 C C . PHE A 1 380 ? 0.572 -22.094 -0.951 1 89.44 380 PHE A C 1
ATOM 3012 O O . PHE A 1 380 ? 1.448 -22.469 -0.17 1 89.44 380 PHE A O 1
ATOM 3019 N N . GLY A 1 381 ? 0.839 -21.547 -2.047 1 92.75 381 GLY A N 1
ATOM 3020 C CA . GLY A 1 381 ? 2.168 -21.375 -2.609 1 92.75 381 GLY A CA 1
ATOM 3021 C C . GLY A 1 381 ? 2.156 -21.156 -4.109 1 92.75 381 GLY A C 1
ATOM 3022 O O . GLY A 1 381 ? 1.092 -21.031 -4.715 1 92.75 381 GLY A O 1
ATOM 3023 N N . PRO A 1 382 ? 3.365 -21.094 -4.668 1 95.88 382 PRO A N 1
ATOM 3024 C CA . PRO A 1 382 ? 3.471 -20.812 -6.105 1 95.88 382 PRO A CA 1
ATOM 3025 C C . PRO A 1 382 ? 3.035 -22 -6.961 1 95.88 382 PRO A C 1
ATOM 3027 O O . PRO A 1 382 ? 3.35 -23.156 -6.641 1 95.88 382 PRO A O 1
ATOM 3030 N N . GLY A 1 383 ? 2.373 -21.734 -8.055 1 94.94 383 GLY A N 1
ATOM 3031 C CA . GLY A 1 383 ? 1.831 -22.781 -8.898 1 94.94 383 GLY A CA 1
ATOM 3032 C C . GLY A 1 383 ? 2.807 -23.25 -9.961 1 94.94 383 GLY A C 1
ATOM 3033 O O . GLY A 1 383 ? 2.793 -24.422 -10.352 1 94.94 383 GLY A O 1
ATOM 3034 N N . PHE A 1 384 ? 3.746 -22.422 -10.43 1 95.56 384 PHE A N 1
ATOM 3035 C CA . PHE A 1 384 ? 4.605 -22.75 -11.57 1 95.56 384 PHE A CA 1
ATOM 3036 C C . PHE A 1 384 ? 5.523 -23.922 -11.242 1 95.56 384 PHE A C 1
ATOM 3038 O O . PHE A 1 384 ? 5.582 -24.891 -11.992 1 95.56 384 PHE A O 1
ATOM 3045 N N . PRO A 1 385 ? 6.164 -23.875 -10.07 1 96.81 385 PRO A N 1
ATOM 3046 C CA . PRO A 1 385 ? 7.023 -25 -9.742 1 96.81 385 PRO A CA 1
ATOM 3047 C C . PRO A 1 385 ? 6.246 -26.312 -9.609 1 96.81 385 PRO A C 1
ATOM 3049 O O . PRO A 1 385 ? 6.766 -27.375 -9.953 1 96.81 385 PRO A O 1
ATOM 3052 N N . ILE A 1 386 ? 5.035 -26.219 -9.148 1 97.5 386 ILE A N 1
ATOM 3053 C CA . ILE A 1 386 ? 4.199 -27.406 -9 1 97.5 386 ILE A CA 1
ATOM 3054 C C . ILE A 1 386 ? 3.9 -27.984 -10.383 1 97.5 386 ILE A C 1
ATOM 3056 O O . ILE A 1 386 ? 4.074 -29.188 -10.602 1 97.5 386 ILE A O 1
ATOM 3060 N N . GLY A 1 387 ? 3.447 -27.125 -11.25 1 97.06 387 GLY A N 1
ATOM 3061 C CA . GLY A 1 387 ? 3.176 -27.578 -12.602 1 97.06 387 GLY A CA 1
ATOM 3062 C C . GLY A 1 387 ? 4.383 -28.219 -13.273 1 97.06 387 GLY A C 1
ATOM 3063 O O . GLY A 1 387 ? 4.266 -29.266 -13.914 1 97.06 387 GLY A O 1
ATOM 3064 N N . GLU A 1 388 ? 5.512 -27.625 -13.133 1 96.94 388 GLU A N 1
ATOM 3065 C CA . GLU A 1 388 ? 6.738 -28.156 -13.719 1 96.94 388 GLU A CA 1
ATOM 3066 C C . GLU A 1 388 ? 7.078 -29.531 -13.156 1 96.94 388 GLU A C 1
ATOM 3068 O O . GLU A 1 388 ? 7.445 -30.438 -13.898 1 96.94 388 GLU A O 1
ATOM 3073 N N . LEU A 1 389 ? 6.969 -29.641 -11.867 1 98 389 LEU A N 1
ATOM 3074 C CA . LEU A 1 389 ? 7.262 -30.906 -11.234 1 98 389 LEU A CA 1
ATOM 3075 C C . LEU A 1 389 ? 6.293 -31.984 -11.703 1 98 389 LEU A C 1
ATOM 3077 O O . LEU A 1 389 ? 6.688 -33.125 -11.922 1 98 389 LEU A O 1
ATOM 3081 N N . GLN A 1 390 ? 5.047 -31.625 -11.828 1 98.56 390 GLN A N 1
ATOM 3082 C CA . GLN A 1 390 ? 4.055 -32.562 -12.359 1 98.56 390 GLN A CA 1
ATOM 3083 C C . GLN A 1 390 ? 4.441 -33.031 -13.758 1 98.56 390 GLN A C 1
ATOM 3085 O O . GLN A 1 390 ? 4.328 -34.219 -14.07 1 98.56 390 GLN A O 1
ATOM 3090 N N . ILE A 1 391 ? 4.906 -32.156 -14.578 1 98.19 391 ILE A N 1
ATOM 3091 C CA . ILE A 1 391 ? 5.27 -32.469 -15.961 1 98.19 391 ILE A CA 1
ATOM 3092 C C . ILE A 1 391 ? 6.48 -33.375 -15.969 1 98.19 391 ILE A C 1
ATOM 3094 O O . ILE A 1 391 ? 6.551 -34.312 -16.781 1 98.19 391 ILE A O 1
ATOM 3098 N N . ARG A 1 392 ? 7.418 -33.094 -15.125 1 98.19 392 ARG A N 1
ATOM 3099 C CA . ARG A 1 392 ? 8.594 -33.969 -15.031 1 98.19 392 ARG A CA 1
ATOM 3100 C C . ARG A 1 392 ? 8.188 -35.406 -14.672 1 98.19 392 ARG A C 1
ATOM 3102 O O . ARG A 1 392 ? 8.695 -36.344 -15.258 1 98.19 392 ARG A O 1
ATOM 3109 N N . TRP A 1 393 ? 7.297 -35.5 -13.711 1 98.69 393 TRP A N 1
ATOM 3110 C CA . TRP A 1 393 ? 6.82 -36.844 -13.336 1 98.69 393 TRP A CA 1
ATOM 3111 C C . TRP A 1 393 ? 6.051 -37.469 -14.484 1 98.69 393 TRP A C 1
ATOM 3113 O O . TRP A 1 393 ? 6.301 -38.625 -14.828 1 98.69 393 TRP A O 1
ATOM 3123 N N . ALA A 1 394 ? 5.141 -36.75 -15.102 1 98.69 394 ALA A N 1
ATOM 3124 C CA . ALA A 1 394 ? 4.355 -37.281 -16.219 1 98.69 394 ALA A CA 1
ATOM 3125 C C . ALA A 1 394 ? 5.258 -37.75 -17.359 1 98.69 394 ALA A C 1
ATOM 3127 O O . ALA A 1 394 ? 4.977 -38.781 -17.984 1 98.69 394 ALA A O 1
ATOM 3128 N N . THR A 1 395 ? 6.285 -37 -17.641 1 98.19 395 THR A N 1
ATOM 3129 C CA . THR A 1 395 ? 7.23 -37.344 -18.688 1 98.19 395 THR A CA 1
ATOM 3130 C C . THR A 1 395 ? 7.898 -38.688 -18.391 1 98.19 395 THR A C 1
ATOM 3132 O O . THR A 1 395 ? 8.047 -39.531 -19.297 1 98.19 395 THR A O 1
ATOM 3135 N N . GLN A 1 396 ? 8.281 -38.906 -17.156 1 98.06 396 GLN A N 1
ATOM 3136 C CA . GLN A 1 396 ? 8.906 -40.156 -16.781 1 98.06 396 GLN A CA 1
ATOM 3137 C C . GLN A 1 396 ? 7.926 -41.312 -16.875 1 98.06 396 GLN A C 1
ATOM 3139 O O . GLN A 1 396 ? 8.312 -42.438 -17.219 1 98.06 396 GLN A O 1
ATOM 3144 N N . VAL A 1 397 ? 6.688 -41.062 -16.547 1 98.12 397 VAL A N 1
ATOM 3145 C CA . VAL A 1 397 ? 5.656 -42.094 -16.688 1 98.12 397 VAL A CA 1
ATOM 3146 C C . VAL A 1 397 ? 5.465 -42.438 -18.156 1 98.12 397 VAL A C 1
ATOM 3148 O O . VAL A 1 397 ? 5.426 -43.625 -18.547 1 98.12 397 VAL A O 1
ATOM 3151 N N . LEU A 1 398 ? 5.379 -41.438 -19.016 1 97.88 398 LEU A N 1
ATOM 3152 C CA . LEU A 1 398 ? 5.195 -41.625 -20.453 1 97.88 398 LEU A CA 1
ATOM 3153 C C . LEU A 1 398 ? 6.391 -42.344 -21.062 1 97.88 398 LEU A C 1
ATOM 3155 O O . LEU A 1 398 ? 6.238 -43.125 -22.016 1 97.88 398 LEU A O 1
ATOM 3159 N N . ALA A 1 399 ? 7.562 -42.062 -20.531 1 96.44 399 ALA A N 1
ATOM 3160 C CA . ALA A 1 399 ? 8.789 -42.688 -21.031 1 96.44 399 ALA A CA 1
ATOM 3161 C C . ALA A 1 399 ? 8.906 -44.156 -20.562 1 96.44 399 ALA A C 1
ATOM 3163 O O . ALA A 1 399 ? 9.703 -44.906 -21.109 1 96.44 399 ALA A O 1
ATOM 3164 N N . GLY A 1 400 ? 8.164 -44.5 -19.531 1 95.12 400 GLY A N 1
ATOM 3165 C CA . GLY A 1 400 ? 8.211 -45.875 -19.016 1 95.12 400 GLY A CA 1
ATOM 3166 C C . GLY A 1 400 ? 9.211 -46.031 -17.891 1 95.12 400 GLY A C 1
ATOM 3167 O O . GLY A 1 400 ? 9.453 -47.156 -17.422 1 95.12 400 GLY A O 1
ATOM 3168 N N . ASN A 1 401 ? 9.766 -44.938 -17.438 1 95.62 401 ASN A N 1
ATOM 3169 C CA . ASN A 1 401 ? 10.773 -44.969 -16.375 1 95.62 401 ASN A CA 1
ATOM 3170 C C . ASN A 1 401 ? 10.125 -45.062 -14.992 1 95.62 401 ASN A C 1
ATOM 3172 O O . ASN A 1 401 ? 10.781 -45.406 -14.016 1 95.62 401 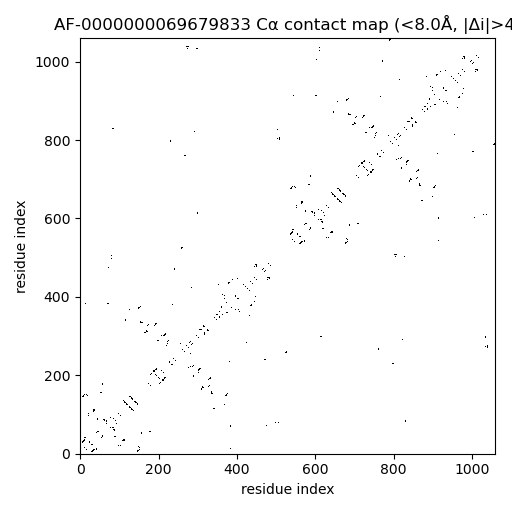ASN A O 1
ATOM 3176 N N . CYS A 1 402 ? 8.875 -44.594 -14.891 1 94.19 402 CYS A N 1
ATOM 3177 C CA . CYS A 1 402 ? 8.078 -44.625 -13.672 1 94.19 402 CYS A CA 1
ATOM 3178 C C . CYS A 1 402 ? 6.738 -45.312 -13.922 1 94.19 402 CYS A C 1
ATOM 3180 O O . CYS A 1 402 ? 6.121 -45.125 -14.969 1 94.19 402 CYS A O 1
ATOM 3182 N N . LYS A 1 403 ? 6.363 -46.156 -12.969 1 94 403 LYS A N 1
ATOM 3183 C CA . LYS A 1 403 ? 5.062 -46.812 -13.086 1 94 403 LYS A CA 1
ATOM 3184 C C . LYS A 1 403 ? 4.09 -46.281 -12.031 1 94 403 LYS A C 1
ATOM 3186 O O . LYS A 1 403 ? 4.477 -46.031 -10.891 1 94 403 LYS A O 1
ATOM 3191 N N . LEU A 1 404 ? 2.838 -46.125 -12.453 1 97.44 404 LEU A N 1
ATOM 3192 C CA . LEU A 1 404 ? 1.789 -45.75 -11.508 1 97.44 404 LEU A CA 1
ATOM 3193 C C . LEU A 1 404 ? 1.377 -46.938 -10.648 1 97.44 404 LEU A C 1
ATOM 3195 O O . LEU A 1 404 ? 1.48 -48.094 -11.086 1 97.44 404 LEU A O 1
ATOM 3199 N N . PRO A 1 405 ? 1.001 -46.688 -9.477 1 96.69 405 PRO A N 1
ATOM 3200 C CA . PRO A 1 405 ? 0.513 -47.781 -8.641 1 96.69 405 PRO A CA 1
ATOM 3201 C C . PRO A 1 405 ? -0.812 -48.344 -9.141 1 96.69 405 PRO A C 1
ATOM 3203 O O . PRO A 1 405 ? -1.346 -47.906 -10.156 1 96.69 405 PRO A O 1
ATOM 3206 N N . SER A 1 406 ? -1.273 -49.344 -8.414 1 96.75 406 SER A N 1
ATOM 3207 C CA . SER A 1 406 ? -2.547 -49.969 -8.766 1 96.75 406 SER A CA 1
ATOM 3208 C C . SER A 1 406 ? -3.713 -49.031 -8.523 1 96.75 406 SER A C 1
ATOM 3210 O O . SER A 1 406 ? -3.576 -48.031 -7.785 1 96.75 406 SER A O 1
ATOM 3212 N N . LYS A 1 407 ? -4.816 -49.344 -9.172 1 96.38 407 LYS A N 1
ATOM 3213 C CA . LYS A 1 407 ? -6.031 -48.531 -9.016 1 96.38 407 LYS A CA 1
ATOM 3214 C C . LYS A 1 407 ? -6.438 -48.438 -7.551 1 96.38 407 LYS A C 1
ATOM 3216 O O . LYS A 1 407 ? -6.863 -47.375 -7.09 1 96.38 407 LYS A O 1
ATOM 3221 N N . GLU A 1 408 ? -6.301 -49.5 -6.844 1 96.62 408 GLU A N 1
ATOM 3222 C CA . GLU A 1 408 ? -6.68 -49.531 -5.434 1 96.62 408 GLU A CA 1
ATOM 3223 C C . GLU A 1 408 ? -5.809 -48.594 -4.605 1 96.62 408 GLU A C 1
ATOM 3225 O O . GLU A 1 408 ? -6.316 -47.875 -3.746 1 96.62 408 GLU A O 1
ATOM 3230 N N . VAL A 1 409 ? -4.574 -48.656 -4.883 1 97.38 409 VAL A N 1
ATOM 3231 C CA . VAL A 1 409 ? -3.635 -47.812 -4.152 1 97.38 409 VAL A CA 1
ATOM 3232 C C . VAL A 1 409 ? -3.891 -46.344 -4.488 1 97.38 409 VAL A C 1
ATOM 3234 O O . VAL A 1 409 ? -3.879 -45.469 -3.6 1 97.38 409 VAL A O 1
ATOM 3237 N N . MET A 1 410 ? -4.148 -46.031 -5.746 1 97.56 410 MET A N 1
ATOM 3238 C CA . MET A 1 410 ? -4.426 -44.656 -6.172 1 97.56 410 MET A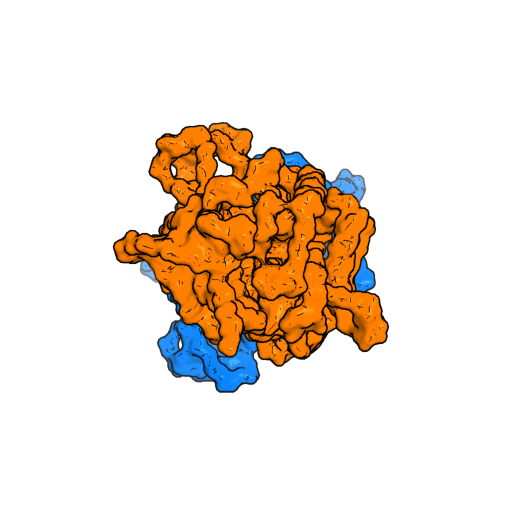 CA 1
ATOM 3239 C C . MET A 1 410 ? -5.703 -44.125 -5.527 1 97.56 410 MET A C 1
ATOM 3241 O O . MET A 1 410 ? -5.75 -43 -5.062 1 97.56 410 MET A O 1
ATOM 3245 N N . LEU A 1 411 ? -6.707 -44.969 -5.508 1 95.88 411 LEU A N 1
ATOM 3246 C CA . LEU A 1 411 ? -7.984 -44.562 -4.922 1 95.88 411 LEU A CA 1
ATOM 3247 C C . LEU A 1 411 ? -7.836 -44.312 -3.426 1 95.88 411 LEU A C 1
ATOM 3249 O O . LEU A 1 411 ? -8.422 -43.375 -2.891 1 95.88 411 LEU A O 1
ATOM 3253 N N . LYS A 1 412 ? -7.086 -45.188 -2.785 1 96.69 412 LYS A N 1
ATOM 3254 C CA . LYS A 1 412 ? -6.84 -45 -1.357 1 96.69 412 LYS A CA 1
ATOM 3255 C C . LYS A 1 412 ? -6.172 -43.656 -1.087 1 96.69 412 LYS A C 1
ATOM 3257 O O . LYS A 1 412 ? -6.5 -42.969 -0.11 1 96.69 412 LYS A O 1
ATOM 3262 N N . ASP A 1 413 ? -5.23 -43.312 -1.88 1 95.69 413 ASP A N 1
ATOM 3263 C CA . ASP A 1 413 ? -4.547 -42.031 -1.764 1 95.69 413 ASP A CA 1
ATOM 3264 C C . ASP A 1 413 ? -5.523 -40.875 -1.939 1 95.69 413 ASP A C 1
ATOM 3266 O O . ASP A 1 413 ? -5.488 -39.906 -1.18 1 95.69 413 ASP A O 1
ATOM 3270 N N . VAL A 1 414 ? -6.406 -40.906 -2.953 1 95 414 VAL A N 1
ATOM 3271 C CA . VAL A 1 414 ? -7.395 -39.875 -3.246 1 95 414 VAL A CA 1
ATOM 3272 C C . VAL A 1 414 ? -8.344 -39.719 -2.061 1 95 414 VAL A C 1
ATOM 3274 O O . VAL A 1 414 ? -8.633 -38.594 -1.635 1 95 414 VAL A O 1
ATOM 3277 N N . LEU A 1 415 ? -8.773 -40.844 -1.523 1 94.25 415 LEU A N 1
ATOM 3278 C CA . LEU A 1 415 ? -9.727 -40.812 -0.415 1 94.25 415 LEU A CA 1
ATOM 3279 C C . LEU A 1 415 ? -9.078 -40.25 0.845 1 94.25 415 LEU A C 1
ATOM 3281 O O . LEU A 1 415 ? -9.711 -39.5 1.594 1 94.25 415 LEU A O 1
ATOM 3285 N N . LYS A 1 416 ? -7.879 -40.625 1.063 1 93.75 416 LYS A N 1
ATOM 3286 C CA . LYS A 1 416 ? -7.148 -40.125 2.211 1 93.75 416 LYS A CA 1
ATOM 3287 C C . LYS A 1 416 ? -7.016 -38.594 2.129 1 93.75 416 LYS A C 1
ATOM 3289 O O . LYS A 1 416 ? -7.25 -37.875 3.115 1 93.75 416 LYS A O 1
ATOM 3294 N N . ARG A 1 417 ? -6.613 -38.062 1.006 1 92 417 ARG A N 1
ATOM 3295 C CA . ARG A 1 417 ? -6.484 -36.625 0.81 1 92 417 ARG A CA 1
ATOM 3296 C C . ARG A 1 417 ? -7.832 -35.906 0.977 1 92 417 ARG A C 1
ATOM 3298 O O . ARG A 1 417 ? -7.906 -34.844 1.57 1 92 417 ARG A O 1
ATOM 3305 N N . HIS A 1 418 ? -8.836 -36.5 0.396 1 91.12 418 HIS A N 1
ATOM 3306 C CA . HIS A 1 418 ? -10.172 -35.938 0.502 1 91.12 418 HIS A CA 1
ATOM 3307 C C . HIS A 1 418 ? -10.609 -35.812 1.958 1 91.12 418 HIS A C 1
ATOM 3309 O O . HIS A 1 418 ? -11.164 -34.812 2.367 1 91.12 418 HIS A O 1
ATOM 3315 N N . SER A 1 419 ? -10.375 -36.875 2.707 1 90 419 SER A N 1
ATOM 3316 C CA . SER A 1 419 ? -10.727 -36.875 4.121 1 90 419 SER A CA 1
ATOM 3317 C C . SER A 1 419 ? -9.961 -35.781 4.883 1 90 419 SER A C 1
ATOM 3319 O O . SER A 1 419 ? -10.531 -35.094 5.738 1 90 419 SER A O 1
ATOM 3321 N N . TYR A 1 420 ? -8.758 -35.719 4.543 1 87.88 420 TYR A N 1
ATOM 3322 C CA . TYR A 1 420 ? -7.941 -34.688 5.16 1 87.88 420 TYR A CA 1
ATOM 3323 C C . TYR A 1 420 ? -8.461 -33.281 4.82 1 87.88 420 TYR A C 1
ATOM 3325 O O . TYR A 1 420 ? -8.586 -32.438 5.699 1 87.88 420 TYR A O 1
ATOM 3333 N N . ASN A 1 421 ? -8.789 -33 3.602 1 90.5 421 ASN A N 1
ATOM 3334 C CA . ASN A 1 421 ? -9.25 -31.719 3.119 1 90.5 421 ASN A CA 1
ATOM 3335 C C . ASN A 1 421 ? -10.602 -31.344 3.725 1 90.5 421 ASN A C 1
ATOM 3337 O O . ASN A 1 421 ? -10.859 -30.156 3.982 1 90.5 421 ASN A O 1
ATOM 3341 N N . LEU A 1 422 ? -11.422 -32.312 3.934 1 88.25 422 LEU A N 1
ATOM 3342 C CA . LEU A 1 422 ? -12.734 -32.062 4.523 1 88.25 422 LEU A CA 1
ATOM 3343 C C . LEU A 1 422 ? -12.602 -31.469 5.922 1 88.25 422 LEU A C 1
ATOM 3345 O O . LEU A 1 422 ? -13.422 -30.656 6.336 1 88.25 422 LEU A O 1
ATOM 3349 N N . GLY A 1 423 ? -11.586 -31.844 6.59 1 84.06 423 GLY A N 1
ATOM 3350 C CA . GLY A 1 423 ? -11.398 -31.375 7.953 1 84.06 423 GLY A CA 1
ATOM 3351 C C . GLY A 1 423 ? -10.633 -30.062 8.031 1 84.06 423 GLY A C 1
ATOM 3352 O O . GLY A 1 423 ? -10.664 -29.375 9.055 1 84.06 423 GLY A O 1
ATOM 3353 N N . ARG A 1 424 ? -10.109 -29.719 6.965 1 86.75 424 ARG A N 1
ATOM 3354 C CA . ARG A 1 424 ? -9.164 -28.609 7.023 1 86.75 424 ARG A CA 1
ATOM 3355 C C . ARG A 1 424 ? -9.688 -27.406 6.25 1 86.75 424 ARG A C 1
ATOM 3357 O O . ARG A 1 424 ? -9.594 -26.266 6.715 1 86.75 424 ARG A O 1
ATOM 3364 N N . TYR A 1 425 ? -10.273 -27.625 5.152 1 88 425 TYR A N 1
ATOM 3365 C CA . TYR A 1 425 ? -10.602 -26.531 4.246 1 88 425 TYR A CA 1
ATOM 3366 C C . TYR A 1 425 ? -12.086 -26.172 4.332 1 88 425 TYR A C 1
ATOM 3368 O O . TYR A 1 425 ? -12.906 -27.016 4.719 1 88 425 TYR A O 1
ATOM 3376 N N . ALA A 1 426 ? -12.352 -24.906 3.984 1 86.38 426 ALA A N 1
ATOM 3377 C CA . ALA A 1 426 ? -13.742 -24.484 3.836 1 86.38 426 ALA A CA 1
ATOM 3378 C C . ALA A 1 426 ? -14.438 -25.281 2.732 1 86.38 426 ALA A C 1
ATOM 3380 O O . ALA A 1 426 ? -13.828 -25.594 1.71 1 86.38 426 ALA A O 1
ATOM 3381 N N . PRO A 1 427 ? -15.672 -25.547 2.959 1 82.44 427 PRO A N 1
ATOM 3382 C CA . PRO A 1 427 ? -16.406 -26.312 1.953 1 82.44 427 PRO A CA 1
ATOM 3383 C C . PRO A 1 427 ? -16.453 -25.625 0.592 1 82.44 427 PRO A C 1
ATOM 3385 O O . PRO A 1 427 ? -16.703 -24.422 0.516 1 82.44 427 PRO A O 1
ATOM 3388 N N . SER A 1 428 ? -16.016 -26.375 -0.415 1 82.56 428 SER A N 1
ATOM 3389 C CA . SER A 1 428 ? -16.047 -25.875 -1.784 1 82.56 428 SER A CA 1
ATOM 3390 C C . SER A 1 428 ? -15.906 -27.016 -2.793 1 82.56 428 SER A C 1
ATOM 3392 O O . SER A 1 428 ? -15.438 -28.109 -2.447 1 82.56 428 SER A O 1
ATOM 3394 N N . GLU A 1 429 ? -16.281 -26.688 -4 1 76.75 429 GLU A N 1
ATOM 3395 C CA . GLU A 1 429 ? -16.141 -27.672 -5.078 1 76.75 429 GLU A CA 1
ATOM 3396 C C . GLU A 1 429 ? -14.68 -27.922 -5.398 1 76.75 429 GLU A C 1
ATOM 3398 O O . GLU A 1 429 ? -14.328 -28.984 -5.926 1 76.75 429 GLU A O 1
ATOM 3403 N N . LYS A 1 430 ? -13.844 -27.016 -4.965 1 79.69 430 LYS A N 1
ATOM 3404 C CA . LYS A 1 430 ? -12.438 -27.109 -5.352 1 79.69 430 LYS A CA 1
ATOM 3405 C C . LYS A 1 430 ? -11.586 -27.609 -4.199 1 79.69 430 LYS A C 1
ATOM 3407 O O . LYS A 1 430 ? -10.359 -27.703 -4.316 1 79.69 430 LYS A O 1
ATOM 3412 N N . MET A 1 431 ? -12.234 -28.031 -3.217 1 84.31 431 MET A N 1
ATOM 3413 C CA . MET A 1 431 ? -11.508 -28.422 -2.016 1 84.31 431 MET A CA 1
ATOM 3414 C C . MET A 1 431 ? -10.648 -29.672 -2.277 1 84.31 431 MET A C 1
ATOM 3416 O O . MET A 1 431 ? -9.57 -29.812 -1.703 1 84.31 431 MET A O 1
ATOM 3420 N N . SER A 1 432 ? -11.117 -30.469 -3.229 1 85.44 432 SER A N 1
ATOM 3421 C CA . SER A 1 432 ? -10.461 -31.766 -3.457 1 85.44 432 SER A CA 1
ATOM 3422 C C . SER A 1 432 ? -9.102 -31.578 -4.129 1 85.44 432 SER A C 1
ATOM 3424 O O . SER A 1 432 ? -8.266 -32.469 -4.113 1 85.44 432 SER A O 1
ATOM 3426 N N . ILE A 1 433 ? -8.852 -30.391 -4.68 1 89.19 433 ILE A N 1
ATOM 3427 C CA . ILE A 1 433 ? -7.586 -30.203 -5.387 1 89.19 433 ILE A CA 1
ATOM 3428 C C . ILE A 1 433 ? -6.695 -29.234 -4.617 1 89.19 433 ILE A C 1
ATOM 3430 O O . ILE A 1 433 ? -5.703 -28.734 -5.148 1 89.19 433 ILE A O 1
ATOM 3434 N N . ARG A 1 434 ? -7.043 -28.938 -3.445 1 91.5 434 ARG A N 1
ATOM 3435 C CA . ARG A 1 434 ? -6.207 -28.094 -2.584 1 91.5 434 ARG A CA 1
ATOM 3436 C C . ARG A 1 434 ? -5.043 -28.906 -2.014 1 91.5 434 ARG A C 1
ATOM 3438 O O . ARG A 1 434 ? -5.207 -30.062 -1.637 1 91.5 434 ARG A O 1
ATOM 3445 N N . ILE A 1 435 ? -3.895 -28.297 -2.025 1 91.81 435 ILE A N 1
ATOM 3446 C CA . ILE A 1 435 ? -2.707 -29 -1.557 1 91.81 435 ILE A CA 1
ATOM 3447 C C . ILE A 1 435 ? -1.815 -28.031 -0.771 1 91.81 435 ILE A C 1
ATOM 3449 O O . ILE A 1 435 ? -1.968 -26.812 -0.869 1 91.81 435 ILE A O 1
ATOM 3453 N N . ASP A 1 436 ? -0.934 -28.625 0.013 1 90.56 436 ASP A N 1
ATOM 3454 C CA . ASP A 1 436 ? 0.143 -27.891 0.66 1 90.56 436 ASP A CA 1
ATOM 3455 C C . ASP A 1 436 ? 1.399 -27.875 -0.209 1 90.56 436 ASP A C 1
ATOM 3457 O O . ASP A 1 436 ? 1.853 -28.922 -0.671 1 90.56 436 ASP A O 1
ATOM 3461 N N . PHE A 1 437 ? 1.93 -26.812 -0.372 1 94.56 437 PHE A N 1
ATOM 3462 C CA . PHE A 1 437 ? 2.939 -26.562 -1.392 1 94.56 437 PHE A CA 1
ATOM 3463 C C . PHE A 1 437 ? 4.148 -27.453 -1.193 1 94.56 437 PHE A C 1
ATOM 3465 O O . PHE A 1 437 ? 4.492 -28.25 -2.076 1 94.56 437 PHE A O 1
ATOM 3472 N N . ILE A 1 438 ? 4.816 -27.391 -0.066 1 96.31 438 ILE A N 1
ATOM 3473 C CA . ILE A 1 438 ? 6.09 -28.062 0.147 1 96.31 438 ILE A CA 1
ATOM 3474 C C . ILE A 1 438 ? 5.867 -29.578 0.208 1 96.31 438 ILE A C 1
ATOM 3476 O O . ILE A 1 438 ? 6.586 -30.344 -0.438 1 96.31 438 ILE A O 1
ATOM 3480 N N . GLN A 1 439 ? 4.832 -29.984 0.895 1 94.31 439 GLN A N 1
ATOM 3481 C CA . GLN A 1 439 ? 4.527 -31.406 1.022 1 94.31 439 GLN A CA 1
ATOM 3482 C C . GLN A 1 439 ? 4.199 -32.031 -0.335 1 94.31 439 GLN A C 1
ATOM 3484 O O . GLN A 1 439 ? 4.652 -33.125 -0.649 1 94.31 439 GLN A O 1
ATOM 3489 N N . TYR A 1 440 ? 3.42 -31.328 -1.035 1 96.56 440 TYR A N 1
ATOM 3490 C CA . TYR A 1 440 ? 3.035 -31.828 -2.35 1 96.56 440 TYR A CA 1
ATOM 3491 C C . TYR A 1 440 ? 4.242 -31.922 -3.277 1 96.56 440 TYR A C 1
ATOM 3493 O O . TYR A 1 440 ? 4.426 -32.906 -3.98 1 96.56 440 TYR A O 1
ATOM 3501 N N . CYS A 1 441 ? 5.09 -30.875 -3.336 1 98.06 441 CYS A N 1
ATOM 3502 C CA . CYS A 1 441 ? 6.285 -30.891 -4.176 1 98.06 441 CYS A CA 1
ATOM 3503 C C . CYS A 1 441 ? 7.195 -32.062 -3.807 1 98.06 441 CYS A C 1
ATOM 3505 O O . CYS A 1 441 ? 7.703 -32.75 -4.684 1 98.06 441 CYS A O 1
ATOM 3507 N N . ASP A 1 442 ? 7.363 -32.25 -2.533 1 97.31 442 ASP A N 1
ATOM 3508 C CA . ASP A 1 442 ? 8.188 -33.375 -2.074 1 97.31 442 ASP A CA 1
ATOM 3509 C C . ASP A 1 442 ? 7.594 -34.719 -2.514 1 97.31 442 ASP A C 1
ATOM 3511 O O . ASP A 1 442 ? 8.328 -35.625 -2.887 1 97.31 442 ASP A O 1
ATOM 3515 N N . ASP A 1 443 ? 6.305 -34.781 -2.393 1 97.19 443 ASP A N 1
ATOM 3516 C CA . ASP A 1 443 ? 5.609 -36 -2.773 1 97.19 443 ASP A CA 1
ATOM 3517 C C . ASP A 1 443 ? 5.82 -36.312 -4.254 1 97.19 443 ASP A C 1
ATOM 3519 O O . ASP A 1 443 ? 6.199 -37.438 -4.609 1 97.19 443 ASP A O 1
ATOM 3523 N N . ILE A 1 444 ? 5.605 -35.344 -5.109 1 98.31 444 ILE A N 1
ATOM 3524 C CA . ILE A 1 444 ? 5.758 -35.562 -6.547 1 98.31 444 ILE A CA 1
ATOM 3525 C C . ILE A 1 444 ? 7.23 -35.781 -6.883 1 98.31 444 ILE A C 1
ATOM 3527 O O . ILE A 1 444 ? 7.559 -36.656 -7.68 1 98.31 444 ILE A O 1
ATOM 3531 N N . ALA A 1 445 ? 8.148 -35.031 -6.289 1 98.44 445 ALA A N 1
ATOM 3532 C CA . ALA A 1 445 ? 9.586 -35.188 -6.527 1 98.44 445 ALA A CA 1
ATOM 3533 C C . ALA A 1 445 ? 10.047 -36.594 -6.145 1 98.44 445 ALA A C 1
ATOM 3535 O O . ALA A 1 445 ? 10.938 -37.156 -6.789 1 98.44 445 ALA A O 1
ATOM 3536 N N . SER A 1 446 ? 9.5 -37.125 -5.121 1 97.69 446 SER A N 1
ATOM 3537 C CA . SER A 1 446 ? 9.883 -38.469 -4.656 1 97.69 446 SER A CA 1
ATOM 3538 C C . SER A 1 446 ? 9.523 -39.531 -5.68 1 97.69 446 SER A C 1
ATOM 3540 O O . SER A 1 446 ? 10.195 -40.562 -5.766 1 97.69 446 SER A O 1
ATOM 3542 N N . GLN A 1 447 ? 8.484 -39.281 -6.449 1 97.44 447 GLN A N 1
ATOM 3543 C CA . GLN A 1 447 ? 8.062 -40.25 -7.453 1 97.44 447 GLN A CA 1
ATOM 3544 C C . GLN A 1 447 ? 9.156 -40.469 -8.5 1 97.44 447 GLN A C 1
ATOM 3546 O O . GLN A 1 447 ? 9.211 -41.531 -9.133 1 97.44 447 GLN A O 1
ATOM 3551 N N . ILE A 1 448 ? 10.039 -39.531 -8.68 1 97.44 448 ILE A N 1
ATOM 3552 C CA . ILE A 1 448 ? 11.039 -39.625 -9.734 1 97.44 448 ILE A CA 1
ATOM 3553 C C . ILE A 1 448 ? 12.438 -39.625 -9.125 1 97.44 448 ILE A C 1
ATOM 3555 O O . ILE A 1 448 ? 13.43 -39.469 -9.844 1 97.44 448 ILE A O 1
ATOM 3559 N N . GLY A 1 449 ? 12.492 -39.625 -7.809 1 97.19 449 GLY A N 1
ATOM 3560 C CA . GLY A 1 449 ? 13.781 -39.656 -7.133 1 97.19 449 GLY A CA 1
ATOM 3561 C C . GLY A 1 449 ? 14.484 -38.312 -7.113 1 97.19 449 GLY A C 1
ATOM 3562 O O . GLY A 1 449 ? 15.719 -38.25 -7.055 1 97.19 449 GLY A O 1
ATOM 3563 N N . ALA A 1 450 ? 13.727 -37.281 -7.211 1 98.06 450 ALA A N 1
ATOM 3564 C CA . ALA A 1 450 ? 14.32 -35.938 -7.281 1 98.06 450 ALA A CA 1
ATOM 3565 C C . ALA A 1 450 ? 14.281 -35.25 -5.922 1 98.06 450 ALA A C 1
ATOM 3567 O O . ALA A 1 450 ? 14.883 -34.188 -5.742 1 98.06 450 ALA A O 1
ATOM 3568 N N . LYS A 1 451 ? 13.57 -35.75 -4.957 1 98.25 451 LYS A N 1
ATOM 3569 C CA . LYS A 1 451 ? 13.562 -35.188 -3.617 1 98.25 451 LYS A CA 1
ATOM 3570 C C . LYS A 1 451 ? 14.945 -35.281 -2.979 1 98.25 451 LYS A C 1
ATOM 3572 O O . LYS A 1 451 ? 15.57 -36.344 -2.982 1 98.25 451 LYS A O 1
ATOM 3577 N N . PRO A 1 452 ? 15.406 -34.156 -2.439 1 97.31 452 PRO A N 1
ATOM 3578 C CA . PRO A 1 452 ? 16.734 -34.219 -1.825 1 97.31 452 PRO A CA 1
ATOM 3579 C C . PRO A 1 452 ? 16.812 -35.219 -0.674 1 97.31 452 PRO A C 1
ATOM 3581 O O . PRO A 1 452 ? 15.852 -35.375 0.084 1 97.31 452 PRO A O 1
ATOM 3584 N N . SER A 1 453 ? 18 -35.875 -0.572 1 96.25 453 SER A N 1
ATOM 3585 C CA . SER A 1 453 ? 18.281 -36.75 0.563 1 96.25 453 SER A CA 1
ATOM 3586 C C . SER A 1 453 ? 18.859 -35.938 1.738 1 96.25 453 SER A C 1
ATOM 3588 O O . SER A 1 453 ? 20.078 -35.812 1.86 1 96.25 453 SER A O 1
ATOM 3590 N N . PHE A 1 454 ? 18.062 -35.688 2.629 1 95.44 454 PHE A N 1
ATOM 3591 C CA . PHE A 1 454 ? 18.422 -34.781 3.703 1 95.44 454 PHE A CA 1
ATOM 3592 C C . PHE A 1 454 ? 19.469 -35.406 4.617 1 95.44 454 PHE A C 1
ATOM 3594 O O . PHE A 1 454 ? 20.391 -34.719 5.07 1 95.44 454 PHE A O 1
ATOM 3601 N N . VAL A 1 455 ? 19.359 -36.719 4.859 1 95.12 455 VAL A N 1
ATOM 3602 C CA . VAL A 1 455 ? 20.328 -37.406 5.703 1 95.12 455 VAL A CA 1
ATOM 3603 C C . VAL A 1 455 ? 21.703 -37.375 5.035 1 95.12 455 VAL A C 1
ATOM 3605 O O . VAL A 1 455 ? 22.703 -37.094 5.688 1 95.12 455 VAL A O 1
ATOM 3608 N N . LYS A 1 456 ? 21.719 -37.688 3.859 1 96.62 456 LYS A N 1
ATOM 3609 C CA . LYS A 1 456 ? 22.969 -37.688 3.107 1 96.62 456 LYS A CA 1
ATOM 3610 C C . LYS A 1 456 ? 23.578 -36.281 3.09 1 96.62 456 LYS A C 1
ATOM 3612 O O . LYS A 1 456 ? 24.781 -36.125 3.271 1 96.62 456 LYS A O 1
ATOM 3617 N N . LEU A 1 457 ? 22.75 -35.312 2.885 1 96.88 457 LEU A N 1
ATOM 3618 C CA . LEU A 1 457 ? 23.234 -33.938 2.781 1 96.88 457 LEU A CA 1
ATOM 3619 C C . LEU A 1 457 ? 23.75 -33.438 4.129 1 96.88 457 LEU A C 1
ATOM 3621 O O . LEU A 1 457 ? 24.688 -32.656 4.18 1 96.88 457 LEU A O 1
ATOM 3625 N N . LEU A 1 458 ? 23.062 -33.844 5.234 1 96.75 458 LEU A N 1
ATOM 3626 C CA . LEU A 1 458 ? 23.531 -33.5 6.566 1 96.75 458 LEU A CA 1
ATOM 3627 C C . LEU A 1 458 ? 24.984 -33.906 6.77 1 96.75 458 LEU A C 1
ATOM 3629 O O . LEU A 1 458 ? 25.75 -33.219 7.41 1 96.75 458 LEU A O 1
ATOM 3633 N N . LEU A 1 459 ? 25.391 -35.031 6.113 1 96.69 459 LEU A N 1
ATOM 3634 C CA . LEU A 1 459 ? 26.703 -35.594 6.309 1 96.69 459 LEU A CA 1
ATOM 3635 C C . LEU A 1 459 ? 27.688 -35.062 5.277 1 96.69 459 LEU A C 1
ATOM 3637 O O . LEU A 1 459 ? 28.859 -34.844 5.59 1 96.69 459 LEU A O 1
ATOM 3641 N N . THR A 1 460 ? 27.297 -34.781 4.094 1 97.19 460 THR A N 1
ATOM 3642 C CA . THR A 1 460 ? 28.219 -34.5 2.996 1 97.19 460 THR A CA 1
ATOM 3643 C C . THR A 1 460 ? 28.281 -33 2.729 1 97.19 460 THR A C 1
ATOM 3645 O O . THR A 1 460 ? 29.281 -32.5 2.236 1 97.19 460 THR A O 1
ATOM 3648 N N . ASP A 1 461 ? 27.234 -32.25 2.961 1 97.69 461 ASP A N 1
ATOM 3649 C CA . ASP A 1 461 ? 27.141 -30.812 2.701 1 97.69 461 ASP A CA 1
ATOM 3650 C C . ASP A 1 461 ? 26.219 -30.141 3.705 1 97.69 461 ASP A C 1
ATOM 3652 O O . ASP A 1 461 ? 25.141 -29.656 3.34 1 97.69 461 ASP A O 1
ATOM 3656 N N . PRO A 1 462 ? 26.688 -29.938 4.926 1 96.88 462 PRO A N 1
ATOM 3657 C CA . PRO A 1 462 ? 25.844 -29.391 6 1 96.88 462 PRO A CA 1
ATOM 3658 C C . PRO A 1 462 ? 25.359 -27.969 5.699 1 96.88 462 PRO A C 1
ATOM 3660 O O . PRO A 1 462 ? 24.25 -27.594 6.125 1 96.88 462 PRO A O 1
ATOM 3663 N N . LYS A 1 463 ? 26.109 -27.188 4.969 1 96.12 463 LYS A N 1
ATOM 3664 C CA . LYS A 1 463 ? 25.688 -25.828 4.609 1 96.12 463 LYS A CA 1
ATOM 3665 C C . LYS A 1 463 ? 24.438 -25.859 3.725 1 96.12 463 LYS A C 1
ATOM 3667 O O . LYS A 1 463 ? 23.484 -25.125 3.953 1 96.12 463 LYS A O 1
ATOM 3672 N N . LEU A 1 464 ? 24.516 -26.688 2.719 1 97.19 464 LEU A N 1
ATOM 3673 C CA . LEU A 1 464 ? 23.359 -26.844 1.841 1 97.19 464 LEU A CA 1
ATOM 3674 C C . LEU A 1 464 ? 22.172 -27.391 2.609 1 97.19 464 LEU A C 1
ATOM 3676 O O . LEU A 1 464 ? 21.031 -26.953 2.396 1 97.19 464 LEU A O 1
ATOM 3680 N N . PHE A 1 465 ? 22.469 -28.344 3.486 1 97.12 465 PHE A N 1
ATOM 3681 C CA . PHE A 1 465 ? 21.406 -28.922 4.316 1 97.12 465 PHE A CA 1
ATOM 3682 C C . PHE A 1 465 ? 20.672 -27.844 5.09 1 97.12 465 PHE A C 1
ATOM 3684 O O . PHE A 1 465 ? 19.438 -27.812 5.094 1 97.12 465 PHE A O 1
ATOM 3691 N N . LEU A 1 466 ? 21.375 -26.969 5.711 1 95.69 466 LEU A N 1
ATOM 3692 C CA . LEU A 1 466 ? 20.781 -25.906 6.512 1 95.69 466 LEU A CA 1
ATOM 3693 C C . LEU A 1 466 ? 19.953 -24.969 5.641 1 95.69 466 LEU A C 1
ATOM 3695 O O . LEU A 1 466 ? 18.875 -24.531 6.051 1 95.69 466 LEU A O 1
ATOM 3699 N N . LYS A 1 467 ? 20.391 -24.656 4.414 1 95.81 467 LYS A N 1
ATOM 3700 C CA . LYS A 1 467 ? 19.656 -23.797 3.492 1 95.81 467 LYS A CA 1
ATOM 3701 C C . LYS A 1 467 ? 18.344 -24.469 3.055 1 95.81 467 LYS A C 1
ATOM 3703 O O . LYS A 1 467 ? 17.328 -23.797 2.869 1 95.81 467 LYS A O 1
ATOM 3708 N N . LEU A 1 468 ? 18.391 -25.719 2.895 1 97 468 LEU A N 1
ATOM 3709 C CA . LEU A 1 468 ? 17.219 -26.453 2.418 1 97 468 LEU A CA 1
ATOM 3710 C C . LEU A 1 468 ? 16.156 -26.562 3.514 1 97 468 LEU A C 1
ATOM 3712 O O . LEU A 1 468 ? 14.961 -26.547 3.23 1 97 468 LEU A O 1
ATOM 3716 N N . VAL A 1 469 ? 16.578 -26.688 4.754 1 94.81 469 VAL A N 1
ATOM 3717 C CA . VAL A 1 469 ? 15.664 -26.922 5.859 1 94.81 469 VAL A CA 1
ATOM 3718 C C . VAL A 1 469 ? 15.133 -25.594 6.387 1 94.81 469 VAL A C 1
ATOM 3720 O O . VAL A 1 469 ? 13.938 -25.453 6.66 1 94.81 469 VAL A O 1
ATOM 3723 N N . PHE A 1 470 ? 16.031 -24.578 6.504 1 92.88 470 PHE A N 1
ATOM 3724 C CA . PHE A 1 470 ? 15.656 -23.359 7.211 1 92.88 470 PHE A CA 1
ATOM 3725 C C . PHE A 1 470 ? 15.5 -22.203 6.238 1 92.88 470 PHE A C 1
ATOM 3727 O O . PHE A 1 470 ? 14.922 -21.172 6.586 1 92.88 470 PHE A O 1
ATOM 3734 N N . GLY A 1 471 ? 16.031 -22.312 5.008 1 94.44 471 GLY A N 1
ATOM 3735 C CA . GLY A 1 471 ? 15.867 -21.281 3.992 1 94.44 471 GLY A CA 1
ATOM 3736 C C . GLY A 1 471 ? 14.57 -21.406 3.217 1 94.44 471 GLY A C 1
ATOM 3737 O O . GLY A 1 471 ? 13.719 -22.234 3.547 1 94.44 471 GLY A O 1
ATOM 3738 N N . PRO A 1 472 ? 14.406 -20.484 2.27 1 96.12 472 PRO A N 1
ATOM 3739 C CA . PRO A 1 472 ? 13.211 -20.578 1.427 1 96.12 472 PRO A CA 1
ATOM 3740 C C . PRO A 1 472 ? 13.164 -21.875 0.619 1 96.12 472 PRO A C 1
ATOM 3742 O O . PRO A 1 472 ? 14.195 -22.344 0.143 1 96.12 472 PRO A O 1
ATOM 3745 N N . SER A 1 473 ? 11.984 -22.469 0.507 1 97.31 473 SER A N 1
ATOM 3746 C CA . SER A 1 473 ? 11.82 -23.719 -0.232 1 97.31 473 SER A CA 1
ATOM 3747 C C . SER A 1 473 ? 11.805 -23.469 -1.736 1 97.31 473 SER A C 1
ATOM 3749 O O . SER A 1 473 ? 10.742 -23.469 -2.357 1 97.31 473 SER A O 1
ATOM 3751 N N . LEU A 1 474 ? 12.992 -23.422 -2.305 1 98.25 474 LEU A N 1
ATOM 3752 C CA . LEU A 1 474 ? 13.172 -23.109 -3.715 1 98.25 474 LEU A CA 1
ATOM 3753 C C . LEU A 1 474 ? 13.023 -24.344 -4.582 1 98.25 474 LEU A C 1
ATOM 3755 O O . LEU A 1 474 ? 13.438 -25.438 -4.188 1 98.25 474 LEU A O 1
ATOM 3759 N N . SER A 1 475 ? 12.5 -24.188 -5.762 1 98.25 475 SER A N 1
ATOM 3760 C CA . SER A 1 475 ? 12.289 -25.312 -6.676 1 98.25 475 SER A CA 1
ATOM 3761 C C . SER A 1 475 ? 13.609 -25.922 -7.113 1 98.25 475 SER A C 1
ATOM 3763 O O . SER A 1 475 ? 13.664 -27.094 -7.496 1 98.25 475 SER A O 1
ATOM 3765 N N . TYR A 1 476 ? 14.719 -25.188 -7.012 1 98.56 476 TYR A N 1
ATOM 3766 C CA . TYR A 1 476 ? 16.047 -25.641 -7.434 1 98.56 476 TYR A CA 1
ATOM 3767 C C . TYR A 1 476 ? 16.438 -26.922 -6.707 1 98.56 476 TYR A C 1
ATOM 3769 O O . TYR A 1 476 ? 17.25 -27.703 -7.203 1 98.56 476 TYR A O 1
ATOM 3777 N N . GLN A 1 477 ? 15.906 -27.125 -5.535 1 98.62 477 GLN A N 1
ATOM 3778 C CA . GLN A 1 477 ? 16.281 -28.266 -4.699 1 98.62 477 GLN A CA 1
ATOM 3779 C C . GLN A 1 477 ? 15.953 -29.594 -5.383 1 98.62 477 GLN A C 1
ATOM 3781 O O . GLN A 1 477 ? 16.625 -30.594 -5.156 1 98.62 477 GLN A O 1
ATOM 3786 N N . TYR A 1 478 ? 14.992 -29.562 -6.262 1 98.62 478 TYR A N 1
ATOM 3787 C CA . TYR A 1 478 ? 14.547 -30.781 -6.918 1 98.62 478 TYR A CA 1
ATOM 3788 C C . TYR A 1 478 ? 15.383 -31.078 -8.156 1 98.62 478 TYR A C 1
ATOM 3790 O O . TYR A 1 478 ? 15.047 -31.953 -8.953 1 98.62 478 TYR A O 1
ATOM 3798 N N . ARG A 1 479 ? 16.438 -30.328 -8.367 1 98.44 479 ARG A N 1
ATOM 3799 C CA . ARG A 1 479 ? 17.406 -30.547 -9.438 1 98.44 479 ARG A CA 1
ATOM 3800 C C . ARG A 1 479 ? 18.766 -30.969 -8.867 1 98.44 479 ARG A C 1
ATOM 3802 O O . ARG A 1 479 ? 19.719 -31.141 -9.617 1 98.44 479 ARG A O 1
ATOM 3809 N N . LEU A 1 480 ? 18.844 -31.141 -7.582 1 98.31 480 LEU A N 1
ATOM 3810 C CA . LEU A 1 480 ? 20.094 -31.547 -6.945 1 98.31 480 LEU A CA 1
ATOM 3811 C C . LEU A 1 480 ? 20.406 -33 -7.262 1 98.31 480 LEU A C 1
ATOM 3813 O O . LEU A 1 480 ? 21.562 -33.406 -7.293 1 98.31 480 LEU A O 1
ATOM 3817 N N . GLN A 1 481 ? 19.406 -33.781 -7.461 1 97.75 481 GLN A N 1
ATOM 3818 C CA . GLN A 1 481 ? 19.562 -35.219 -7.781 1 97.75 481 GLN A CA 1
ATOM 3819 C C . GLN A 1 481 ? 18.391 -35.719 -8.625 1 97.75 481 GLN A C 1
ATOM 3821 O O . GLN A 1 481 ? 17.422 -35 -8.836 1 97.75 481 GLN A O 1
ATOM 3826 N N . GLY A 1 482 ? 18.531 -36.938 -9.133 1 96.12 482 GLY A N 1
ATOM 3827 C CA . GLY A 1 482 ? 17.469 -37.531 -9.938 1 96.12 482 GLY A CA 1
ATOM 3828 C C . GLY A 1 482 ? 17.547 -37.156 -11.406 1 96.12 482 GLY A C 1
ATOM 3829 O O . GLY A 1 482 ? 18.594 -36.656 -11.867 1 96.12 482 GLY A O 1
ATOM 3830 N N . PRO A 1 483 ? 16.453 -37.375 -12.117 1 96.19 483 PRO A N 1
ATOM 3831 C CA . PRO A 1 483 ? 16.469 -37.094 -13.555 1 96.19 483 PRO A CA 1
ATOM 3832 C C . PRO A 1 483 ? 16.625 -35.625 -13.859 1 96.19 483 PRO A C 1
ATOM 3834 O O . PRO A 1 483 ? 16.031 -34.781 -13.18 1 96.19 483 PRO A O 1
ATOM 3837 N N . HIS A 1 484 ? 17.578 -35.375 -14.867 1 95.06 484 HIS A N 1
ATOM 3838 C CA . HIS A 1 484 ? 17.812 -34.031 -15.367 1 95.06 484 HIS A CA 1
ATOM 3839 C C . HIS A 1 484 ? 18.297 -33.125 -14.25 1 95.06 484 HIS A C 1
ATOM 3841 O O . HIS A 1 484 ? 17.812 -31.984 -14.133 1 95.06 484 HIS A O 1
ATOM 3847 N N . SER A 1 485 ? 19.062 -33.625 -13.383 1 97 485 SER A N 1
ATOM 3848 C CA . SER A 1 485 ? 19.734 -32.781 -12.391 1 97 485 SER A CA 1
ATOM 3849 C C . SER A 1 485 ? 20.438 -31.594 -13.047 1 97 485 SER A C 1
ATOM 3851 O O . SER A 1 485 ? 20.797 -31.656 -14.227 1 97 485 SER A O 1
ATOM 3853 N N . TRP A 1 486 ? 20.562 -30.516 -12.312 1 97.12 486 TRP A N 1
ATOM 3854 C CA . TRP A 1 486 ? 21.141 -29.266 -12.797 1 97.12 486 TRP A CA 1
ATOM 3855 C C . TRP A 1 486 ? 22.391 -28.891 -12 1 97.12 486 TRP A C 1
ATOM 3857 O O . TRP A 1 486 ? 22.328 -28.734 -10.781 1 97.12 486 TRP A O 1
ATOM 3867 N N . ASN A 1 487 ? 23.531 -28.75 -12.695 1 96.69 487 ASN A N 1
ATOM 3868 C CA . ASN A 1 487 ? 24.812 -28.453 -12.039 1 96.69 487 ASN A CA 1
ATOM 3869 C C . ASN A 1 487 ? 24.766 -27.125 -11.289 1 96.69 487 ASN A C 1
ATOM 3871 O O . ASN A 1 487 ? 25.5 -26.922 -10.328 1 96.69 487 ASN A O 1
ATOM 3875 N N . GLY A 1 488 ? 23.891 -26.234 -11.711 1 97.19 488 GLY A N 1
ATOM 3876 C CA . GLY A 1 488 ? 23.797 -24.906 -11.109 1 97.19 488 GLY A CA 1
ATOM 3877 C C . GLY A 1 488 ? 22.844 -24.859 -9.93 1 97.19 488 GLY A C 1
ATOM 3878 O O . GLY A 1 488 ? 22.641 -23.812 -9.328 1 97.19 488 GLY A O 1
ATOM 3879 N N . ALA A 1 489 ? 22.266 -26 -9.523 1 98.38 489 ALA A N 1
ATOM 3880 C CA . ALA A 1 489 ? 21.203 -26.031 -8.516 1 98.38 489 ALA A CA 1
ATOM 3881 C C . ALA A 1 489 ? 21.734 -25.547 -7.164 1 98.38 489 ALA A C 1
ATOM 3883 O O . ALA A 1 489 ? 21.125 -24.672 -6.531 1 98.38 489 ALA A O 1
ATOM 3884 N N . ARG A 1 490 ? 22.844 -26.141 -6.699 1 98.12 490 ARG A N 1
ATOM 3885 C CA . ARG A 1 490 ? 23.406 -25.75 -5.41 1 98.12 490 ARG A CA 1
ATOM 3886 C C . ARG A 1 490 ? 23.719 -24.25 -5.379 1 98.12 490 ARG A C 1
ATOM 3888 O O . ARG A 1 490 ? 23.391 -23.562 -4.414 1 98.12 490 ARG A O 1
ATOM 3895 N N . GLU A 1 491 ? 24.406 -23.812 -6.422 1 97.69 491 GLU A N 1
ATOM 3896 C CA . GLU A 1 491 ? 24.781 -22.391 -6.484 1 97.69 491 GLU A CA 1
ATOM 3897 C C . GLU A 1 491 ? 23.547 -21.5 -6.453 1 97.69 491 GLU A C 1
ATOM 3899 O O . GLU A 1 491 ? 23.531 -20.469 -5.773 1 97.69 491 GLU A O 1
ATOM 3904 N N . ALA A 1 492 ? 22.516 -21.875 -7.203 1 98.06 492 ALA A N 1
ATOM 3905 C CA . ALA A 1 492 ? 21.266 -21.094 -7.238 1 98.06 492 ALA A CA 1
ATOM 3906 C C . ALA A 1 492 ? 20.656 -21 -5.848 1 98.06 492 ALA A C 1
ATOM 3908 O O . ALA A 1 492 ? 20.125 -19.953 -5.473 1 98.06 492 ALA A O 1
ATOM 3909 N N . ILE A 1 493 ? 20.688 -22.047 -5.086 1 98.19 493 ILE A N 1
ATOM 3910 C CA . ILE A 1 493 ? 20.141 -22.094 -3.738 1 98.19 493 ILE A CA 1
ATOM 3911 C C . ILE A 1 493 ? 20.969 -21.203 -2.812 1 98.19 493 ILE A C 1
ATOM 3913 O O . ILE A 1 493 ? 20.422 -20.391 -2.062 1 98.19 493 ILE A O 1
ATOM 3917 N N . MET A 1 494 ? 22.25 -21.312 -2.943 1 97 494 MET A N 1
ATOM 3918 C CA . MET A 1 494 ? 23.156 -20.625 -2.027 1 97 494 MET A CA 1
ATOM 3919 C C . MET A 1 494 ? 23.156 -19.125 -2.281 1 97 494 MET A C 1
ATOM 3921 O O . MET A 1 494 ? 23.406 -18.328 -1.364 1 97 494 MET A O 1
ATOM 3925 N N . THR A 1 495 ? 22.844 -18.672 -3.52 1 95.25 495 THR A N 1
ATOM 3926 C CA . THR A 1 495 ? 23 -17.266 -3.871 1 95.25 495 THR A CA 1
ATOM 3927 C C . THR A 1 495 ? 21.625 -16.609 -4.027 1 95.25 495 THR A C 1
ATOM 3929 O O . THR A 1 495 ? 21.531 -15.5 -4.566 1 95.25 495 THR A O 1
ATOM 3932 N N . CYS A 1 496 ? 20.594 -17.266 -3.611 1 96.12 496 CYS A N 1
ATOM 3933 C CA . CYS A 1 496 ? 19.234 -16.797 -3.818 1 96.12 496 CYS A CA 1
ATOM 3934 C C . CYS A 1 496 ? 19.031 -15.406 -3.232 1 96.12 496 CYS A C 1
ATOM 3936 O O . CYS A 1 496 ? 18.422 -14.547 -3.861 1 96.12 496 CYS A O 1
ATOM 3938 N N . GLU A 1 497 ? 19.484 -15.133 -2.037 1 93.38 497 GLU A N 1
ATOM 3939 C CA . GLU A 1 497 ? 19.281 -13.852 -1.367 1 93.38 497 GLU A CA 1
ATOM 3940 C C . GLU A 1 497 ? 19.891 -12.703 -2.174 1 93.38 497 GLU A C 1
ATOM 3942 O O . GLU A 1 497 ? 19.328 -11.617 -2.244 1 93.38 497 GLU A O 1
ATOM 3947 N N . GLU A 1 498 ? 21.062 -12.945 -2.793 1 93.19 498 GLU A N 1
ATOM 3948 C CA . GLU A 1 498 ? 21.688 -11.938 -3.641 1 93.19 498 GLU A CA 1
ATOM 3949 C C . GLU A 1 498 ? 20.766 -11.555 -4.801 1 93.19 498 GLU A C 1
ATOM 3951 O O . GLU A 1 498 ? 20.656 -10.375 -5.141 1 93.19 498 GLU A O 1
ATOM 3956 N N . ARG A 1 499 ? 20.141 -12.523 -5.375 1 95.44 499 ARG A N 1
ATOM 3957 C CA . ARG A 1 499 ? 19.25 -12.266 -6.508 1 95.44 499 ARG A CA 1
ATOM 3958 C C . ARG A 1 499 ? 17.984 -11.547 -6.066 1 95.44 499 ARG A C 1
ATOM 3960 O O . ARG A 1 499 ? 17.422 -10.75 -6.82 1 95.44 499 ARG A O 1
ATOM 3967 N N . VAL A 1 500 ? 17.531 -11.812 -4.801 1 95.75 500 VAL A N 1
ATOM 3968 C CA . VAL A 1 500 ? 16.359 -11.148 -4.258 1 95.75 500 VAL A CA 1
ATOM 3969 C C . VAL A 1 500 ? 16.672 -9.672 -4.008 1 95.75 500 VAL A C 1
ATOM 3971 O O . VAL A 1 500 ? 15.844 -8.805 -4.289 1 95.75 500 VAL A O 1
ATOM 3974 N N . LEU A 1 501 ? 17.875 -9.328 -3.564 1 94.5 501 LEU A N 1
ATOM 3975 C CA . LEU A 1 501 ? 18.234 -7.977 -3.145 1 94.5 501 LEU A CA 1
ATOM 3976 C C . LEU A 1 501 ? 18.719 -7.145 -4.332 1 94.5 501 LEU A C 1
ATOM 3978 O O . LEU A 1 501 ? 18.656 -5.914 -4.293 1 94.5 501 LEU A O 1
ATOM 3982 N N . TYR A 1 502 ? 19.094 -7.793 -5.438 1 95 502 TYR A N 1
ATOM 3983 C CA . TYR A 1 502 ? 19.797 -7.133 -6.539 1 95 502 TYR A CA 1
ATOM 3984 C C . TYR A 1 502 ? 18.922 -6.059 -7.172 1 95 502 TYR A C 1
ATOM 3986 O O . TYR A 1 502 ? 19.359 -4.93 -7.375 1 95 502 TYR A O 1
ATOM 3994 N N . PRO A 1 503 ? 17.688 -6.344 -7.5 1 95.12 503 PRO A N 1
ATOM 3995 C CA . PRO A 1 503 ? 16.891 -5.324 -8.188 1 95.12 503 PRO A CA 1
ATOM 3996 C C . PRO A 1 503 ? 16.609 -4.109 -7.312 1 95.12 503 PRO A C 1
ATOM 3998 O O . PRO A 1 503 ? 16.203 -3.059 -7.82 1 95.12 503 PRO A O 1
ATOM 4001 N N . LEU A 1 504 ? 16.719 -4.207 -6.016 1 95.12 504 LEU A N 1
ATOM 4002 C CA . LEU A 1 504 ? 16.469 -3.104 -5.094 1 95.12 504 LEU A CA 1
ATOM 4003 C C . LEU A 1 504 ? 17.688 -2.203 -4.977 1 95.12 504 LEU A C 1
ATOM 4005 O O . LEU A 1 504 ? 17.562 -0.977 -4.93 1 95.12 504 LEU A O 1
ATOM 4009 N N . LYS A 1 505 ? 18.875 -2.768 -5.027 1 88.69 505 LYS A N 1
ATOM 4010 C CA . LYS A 1 505 ? 20.109 -2.041 -4.727 1 88.69 505 LYS A CA 1
ATOM 4011 C C . LYS A 1 505 ? 20.922 -1.786 -5.988 1 88.69 505 LYS A C 1
ATOM 4013 O O . LYS A 1 505 ? 21.734 -0.859 -6.035 1 88.69 505 LYS A O 1
ATOM 4018 N N . LYS A 1 506 ? 20.625 -2.311 -7.066 1 73.38 506 LYS A N 1
ATOM 4019 C CA . LYS A 1 506 ? 21.375 -2.242 -8.32 1 73.38 506 LYS A CA 1
ATOM 4020 C C . LYS A 1 506 ? 22.875 -2.318 -8.062 1 73.38 506 LYS A C 1
ATOM 4022 O O . LYS A 1 506 ? 23.641 -1.532 -8.617 1 73.38 506 LYS A O 1
ATOM 4027 N N . GLY A 1 507 ? 23.266 -3.271 -7.133 1 66 507 GLY A N 1
ATOM 4028 C CA . GLY A 1 507 ? 24.672 -3.494 -6.867 1 66 507 GLY A CA 1
ATOM 4029 C C . GLY A 1 507 ? 25.312 -2.373 -6.07 1 66 507 GLY A C 1
ATOM 4030 O O . GLY A 1 507 ? 26.531 -2.344 -5.902 1 66 507 GLY A O 1
ATOM 4031 N N . ARG A 1 508 ? 24.672 -1.37 -5.703 1 63.38 508 ARG A N 1
ATOM 4032 C CA . ARG A 1 508 ? 25.219 -0.149 -5.125 1 63.38 508 ARG A CA 1
ATOM 4033 C C . ARG A 1 508 ? 25.453 -0.312 -3.627 1 63.38 508 ARG A C 1
ATOM 4035 O O . ARG A 1 508 ? 26.328 0.358 -3.055 1 63.38 508 ARG A O 1
ATOM 4042 N N . SER A 1 509 ? 24.469 -0.844 -2.828 1 60.12 509 SER A N 1
ATOM 4043 C CA . SER A 1 509 ? 24.656 -0.823 -1.381 1 60.12 509 SER A CA 1
ATOM 4044 C C . SER A 1 509 ? 25.203 -2.158 -0.875 1 60.12 509 SER A C 1
ATOM 4046 O O . SER A 1 509 ? 24.891 -3.211 -1.441 1 60.12 509 SER A O 1
ATOM 4048 N N . GLU A 1 510 ? 26.312 -2.096 -0.155 1 54.22 510 GLU A N 1
ATOM 4049 C CA . GLU A 1 510 ? 27.016 -3.236 0.427 1 54.22 510 GLU A CA 1
ATOM 4050 C C . GLU A 1 510 ? 26.078 -4.098 1.26 1 54.22 510 GLU A C 1
ATOM 4052 O O . GLU A 1 510 ? 25.047 -3.609 1.752 1 54.22 510 GLU A O 1
ATOM 4057 N N . GLU A 1 511 ? 26.234 -5.445 1.366 1 52.72 511 GLU A N 1
ATOM 4058 C CA . GLU A 1 511 ? 25.594 -6.707 1.709 1 52.72 511 GLU A CA 1
ATOM 4059 C C . GLU A 1 511 ? 25.219 -6.754 3.189 1 52.72 511 GLU A C 1
ATOM 4061 O O . GLU A 1 511 ? 24.766 -7.785 3.689 1 52.72 511 GLU A O 1
ATOM 4066 N N . THR A 1 512 ? 24.547 -5.855 3.965 1 51.06 512 THR A N 1
ATOM 4067 C CA . THR A 1 512 ? 24.531 -6.375 5.328 1 51.06 512 THR A CA 1
ATOM 4068 C C . THR A 1 512 ? 23.391 -7.363 5.52 1 51.06 512 THR A C 1
ATOM 4070 O O . THR A 1 512 ? 22.219 -7.012 5.32 1 51.06 512 THR A O 1
ATOM 4073 N N . SER A 1 513 ? 23.578 -8.617 5.219 1 48.59 513 SER A N 1
ATOM 4074 C CA . SER A 1 513 ? 22.594 -9.68 5.355 1 48.59 513 SER A CA 1
ATOM 4075 C C . SER A 1 513 ? 22.109 -9.812 6.797 1 48.59 513 SER A C 1
ATOM 4077 O O . SER A 1 513 ? 22.922 -10.039 7.707 1 48.59 513 SER A O 1
ATOM 4079 N N . GLU A 1 514 ? 21.203 -9.062 7.285 1 49.16 514 GLU A N 1
ATOM 4080 C CA . GLU A 1 514 ? 20.672 -9.508 8.562 1 49.16 514 GLU A CA 1
ATOM 4081 C C . GLU A 1 514 ? 20.016 -10.883 8.438 1 49.16 514 GLU A C 1
ATOM 4083 O O . GLU A 1 514 ? 19.438 -11.211 7.398 1 49.16 514 GLU A O 1
ATOM 4088 N N . ASN A 1 515 ? 20.344 -11.789 9.289 1 52.53 515 ASN A N 1
ATOM 4089 C CA . ASN A 1 515 ? 19.875 -13.164 9.344 1 52.53 515 ASN A CA 1
ATOM 4090 C C . ASN A 1 515 ? 18.359 -13.242 9.461 1 52.53 515 ASN A C 1
ATOM 4092 O O . ASN A 1 515 ? 17.797 -13.047 10.547 1 52.53 515 ASN A O 1
ATOM 4096 N N . ILE A 1 516 ? 17.625 -13.219 8.453 1 53.72 516 ILE A N 1
ATOM 4097 C CA . ILE A 1 516 ? 16.188 -13.328 8.258 1 53.72 516 ILE A CA 1
ATOM 4098 C C . ILE A 1 516 ? 15.625 -14.406 9.18 1 53.72 516 ILE A C 1
ATOM 4100 O O . ILE A 1 516 ? 14.523 -14.266 9.711 1 53.72 516 ILE A O 1
ATOM 4104 N N . PHE A 1 517 ? 16.469 -15.344 9.453 1 49.34 517 PHE A N 1
ATOM 4105 C CA . PHE A 1 517 ? 16.047 -16.422 10.336 1 49.34 517 PHE A CA 1
ATOM 4106 C C . PHE A 1 517 ? 15.789 -15.898 11.742 1 49.34 517 PHE A C 1
ATOM 4108 O O . PHE A 1 517 ? 14.797 -16.266 12.375 1 49.34 517 PHE A O 1
ATOM 4115 N N . VAL A 1 518 ? 16.672 -15.062 12.109 1 50.34 518 VAL A N 1
ATOM 4116 C CA . VAL A 1 518 ? 16.562 -14.508 13.453 1 50.34 518 VAL A CA 1
ATOM 4117 C C . VAL A 1 518 ? 15.305 -13.633 13.555 1 50.34 518 VAL A C 1
ATOM 4119 O O . VAL A 1 518 ? 14.578 -13.688 14.547 1 50.34 518 VAL A O 1
ATOM 4122 N N . THR A 1 519 ? 14.992 -13.148 12.414 1 53.47 519 THR A N 1
ATOM 4123 C CA . THR A 1 519 ? 13.828 -12.266 12.398 1 53.47 519 THR A CA 1
ATOM 4124 C C . THR A 1 519 ? 12.539 -13.07 12.516 1 53.47 519 THR A C 1
ATOM 4126 O O . THR A 1 519 ? 11.664 -12.734 13.32 1 53.47 519 THR A O 1
ATOM 4129 N N . ILE A 1 520 ? 12.43 -14.125 11.812 1 53.06 520 ILE A N 1
ATOM 4130 C CA . ILE A 1 520 ? 11.242 -14.969 11.812 1 53.06 520 ILE A CA 1
ATOM 4131 C C . ILE A 1 520 ? 11.102 -15.664 13.172 1 53.06 520 ILE A C 1
ATOM 4133 O O . ILE A 1 520 ? 10.008 -15.695 13.742 1 53.06 520 ILE A O 1
ATOM 4137 N N . PHE A 1 521 ? 12.242 -16.156 13.562 1 54.28 521 PHE A N 1
ATOM 4138 C CA . PHE A 1 521 ? 12.227 -16.844 14.844 1 54.28 521 PHE A CA 1
ATOM 4139 C C . PHE A 1 521 ? 11.781 -15.898 15.961 1 54.28 521 PHE A C 1
ATOM 4141 O O . PHE A 1 521 ? 10.969 -16.281 16.812 1 54.28 521 PHE A O 1
ATOM 4148 N N . LYS A 1 522 ? 12.219 -14.734 15.914 1 52.62 522 LYS A N 1
ATOM 4149 C CA . LYS A 1 522 ? 11.836 -13.727 16.906 1 52.62 522 LYS A CA 1
ATOM 4150 C C . LYS A 1 522 ? 10.352 -13.398 16.812 1 52.62 522 LYS A C 1
ATOM 4152 O O . LYS A 1 522 ? 9.68 -13.25 17.828 1 52.62 522 LYS A O 1
ATOM 4157 N N . LYS A 1 523 ? 9.836 -13.461 15.633 1 57.75 523 LYS A N 1
ATOM 4158 C CA . LYS A 1 523 ? 8.414 -13.172 15.438 1 57.75 523 LYS A CA 1
ATOM 4159 C C . LYS A 1 523 ? 7.543 -14.312 15.961 1 57.75 523 LYS A C 1
ATOM 4161 O O . LYS A 1 523 ? 6.508 -14.07 16.578 1 57.75 523 LYS A O 1
ATOM 4166 N N . ILE A 1 524 ? 7.984 -15.461 15.695 1 54.41 524 ILE A N 1
ATOM 4167 C CA . ILE A 1 524 ? 7.262 -16.641 16.172 1 54.41 524 ILE A CA 1
ATOM 4168 C C . ILE A 1 524 ? 7.293 -16.688 17.688 1 54.41 524 ILE A C 1
ATOM 4170 O O . ILE A 1 524 ? 6.262 -16.906 18.328 1 54.41 524 ILE A O 1
ATOM 4174 N N . LEU A 1 525 ? 8.484 -16.5 18.172 1 50.59 525 LEU A N 1
ATOM 4175 C CA . LEU A 1 525 ? 8.633 -16.531 19.625 1 50.59 525 LEU A CA 1
ATOM 4176 C C . LEU A 1 525 ? 7.75 -15.477 20.281 1 50.59 525 LEU A C 1
ATOM 4178 O O . LEU A 1 525 ? 7.137 -15.742 21.328 1 50.59 525 LEU A O 1
ATOM 4182 N N . ARG A 1 526 ? 7.648 -14.438 19.672 1 50.03 526 ARG A N 1
ATOM 4183 C CA . ARG A 1 526 ? 6.84 -13.336 20.188 1 50.03 526 ARG A CA 1
ATOM 4184 C C . ARG A 1 526 ? 5.355 -13.695 20.172 1 50.03 526 ARG A C 1
ATOM 4186 O O . ARG A 1 526 ? 4.629 -13.359 21.109 1 50.03 526 ARG A O 1
ATOM 4193 N N . ALA A 1 527 ? 4.879 -14.328 19.172 1 48.59 527 ALA A N 1
ATOM 4194 C CA . ALA A 1 527 ? 3.479 -14.734 19.062 1 48.59 527 ALA A CA 1
ATOM 4195 C C . ALA A 1 527 ? 3.127 -15.781 20.109 1 48.59 527 ALA A C 1
ATOM 4197 O O . ALA A 1 527 ? 1.987 -15.844 20.578 1 48.59 527 ALA A O 1
ATOM 4198 N N . LEU A 1 528 ? 4.102 -16.609 20.391 1 46.28 528 LEU A N 1
ATOM 4199 C CA . LEU A 1 528 ? 3.889 -17.672 21.375 1 46.28 528 LEU A CA 1
ATOM 4200 C C . LEU A 1 528 ? 3.879 -17.094 22.797 1 46.28 528 LEU A C 1
ATOM 4202 O O . LEU A 1 528 ? 3.254 -17.672 23.688 1 46.28 528 LEU A O 1
ATOM 4206 N N . VAL A 1 529 ? 4.613 -16.062 22.969 1 42.34 529 VAL A N 1
ATOM 4207 C CA . VAL A 1 529 ? 4.684 -15.508 24.312 1 42.34 529 VAL A CA 1
ATOM 4208 C C . VAL A 1 529 ? 3.494 -14.586 24.562 1 42.34 529 VAL A C 1
ATOM 4210 O O . VAL A 1 529 ? 3.059 -14.406 25.703 1 42.34 529 VAL A O 1
ATOM 4213 N N . LEU A 1 530 ? 3.066 -13.953 23.547 1 41.12 530 LEU A N 1
ATOM 4214 C CA . LEU A 1 530 ? 1.944 -13.055 23.812 1 41.12 530 LEU A CA 1
ATOM 4215 C C . LEU A 1 530 ? 0.621 -13.812 23.75 1 41.12 530 LEU A C 1
ATOM 4217 O O . LEU A 1 530 ? 0.375 -14.562 22.797 1 41.12 530 LEU A O 1
ATOM 4221 N N . MET B 1 1 ? -20.797 52.562 25.969 1 40.5 1 MET B N 1
ATOM 4222 C CA . MET B 1 1 ? -20.453 52.344 24.562 1 40.5 1 MET B CA 1
ATOM 4223 C C . MET B 1 1 ? -19.484 51.156 24.422 1 40.5 1 MET B C 1
ATOM 4225 O O . MET B 1 1 ? -18.531 51.031 25.203 1 40.5 1 MET B O 1
ATOM 4229 N N . ALA B 1 2 ? -19.938 50.062 23.812 1 52.81 2 ALA B N 1
ATOM 4230 C CA . ALA B 1 2 ? -19.078 48.875 23.797 1 52.81 2 ALA B CA 1
ATOM 4231 C C . ALA B 1 2 ? -17.688 49.219 23.25 1 52.81 2 ALA B C 1
ATOM 4233 O O . ALA B 1 2 ? -17.547 50.062 22.375 1 52.81 2 ALA B O 1
ATOM 4234 N N . ALA B 1 3 ? -16.625 48.969 24.031 1 65.69 3 ALA B N 1
ATOM 4235 C CA . ALA B 1 3 ? -15.266 49.281 23.594 1 65.69 3 ALA B CA 1
ATOM 4236 C C . ALA B 1 3 ? -15.055 48.844 22.141 1 65.69 3 ALA B C 1
ATOM 4238 O O . ALA B 1 3 ? -15.602 47.844 21.688 1 65.69 3 ALA B O 1
ATOM 4239 N N . PRO B 1 4 ? -14.531 49.688 21.359 1 84.38 4 PRO B N 1
ATOM 4240 C CA . PRO B 1 4 ? -14.344 49.375 19.938 1 84.38 4 PRO B CA 1
ATOM 4241 C C . PRO B 1 4 ? -13.586 48.062 19.734 1 84.38 4 PRO B C 1
ATOM 4243 O O . PRO B 1 4 ? -12.703 47.719 20.516 1 84.38 4 PRO B O 1
ATOM 4246 N N . LYS B 1 5 ? -14.078 47.281 18.859 1 94.56 5 LYS B N 1
ATOM 4247 C CA . LYS B 1 5 ? -13.453 46 18.516 1 94.56 5 LYS B CA 1
ATOM 4248 C C . LYS B 1 5 ? -12.078 46.219 17.875 1 94.56 5 LYS B C 1
ATOM 4250 O O . LYS B 1 5 ? -11.906 47.125 17.078 1 94.56 5 LYS B O 1
ATOM 4255 N N . LYS B 1 6 ? -11.109 45.5 18.312 1 97.44 6 LYS B N 1
ATOM 4256 C CA . LYS B 1 6 ? -9.797 45.5 17.672 1 97.44 6 LYS B CA 1
ATOM 4257 C C . LYS B 1 6 ? -9.852 44.844 16.297 1 97.44 6 LYS B C 1
ATOM 4259 O O . LYS B 1 6 ? -10.383 43.75 16.141 1 97.44 6 LYS B O 1
ATOM 4264 N N . ARG B 1 7 ? -9.398 45.5 15.297 1 98.44 7 ARG B N 1
ATOM 4265 C CA . ARG B 1 7 ? -9.359 44.969 13.938 1 98.44 7 ARG B CA 1
ATOM 4266 C C . ARG B 1 7 ? -8.102 44.156 13.703 1 98.44 7 ARG B C 1
ATOM 4268 O O . ARG B 1 7 ? -6.984 44.656 13.859 1 98.44 7 ARG B O 1
ATOM 4275 N N . ILE B 1 8 ? -8.312 42.938 13.406 1 98.75 8 ILE B N 1
ATOM 4276 C CA . ILE B 1 8 ? -7.176 42.031 13.219 1 98.75 8 ILE B CA 1
ATOM 4277 C C . ILE B 1 8 ? -7.102 41.594 11.75 1 98.75 8 ILE B C 1
ATOM 4279 O O . ILE B 1 8 ? -8.055 41.031 11.227 1 98.75 8 ILE B O 1
ATOM 4283 N N . ALA B 1 9 ? -5.949 41.875 11.047 1 98.88 9 ALA B N 1
ATOM 4284 C CA . ALA B 1 9 ? -5.711 41.406 9.68 1 98.88 9 ALA B CA 1
ATOM 4285 C C . ALA B 1 9 ? -5.195 39.969 9.68 1 98.88 9 ALA B C 1
ATOM 4287 O O . ALA B 1 9 ? -4.223 39.625 10.367 1 98.88 9 ALA B O 1
ATOM 4288 N N . ILE B 1 10 ? -5.883 39.125 9.047 1 98.75 10 ILE B N 1
ATOM 4289 C CA . ILE B 1 10 ? -5.473 37.75 8.859 1 98.75 10 ILE B CA 1
ATOM 4290 C C . ILE B 1 10 ? -5.023 37.531 7.414 1 98.75 10 ILE B C 1
ATOM 4292 O O . ILE B 1 10 ? -5.805 37.719 6.48 1 98.75 10 ILE B O 1
ATOM 4296 N N . LEU B 1 11 ? -3.768 37.156 7.223 1 98.31 11 LEU B N 1
ATOM 4297 C CA . LEU B 1 11 ? -3.205 37 5.883 1 98.31 11 LEU B CA 1
ATOM 4298 C C . LEU B 1 11 ? -3.293 35.562 5.43 1 98.31 11 LEU B C 1
ATOM 4300 O O . LEU B 1 11 ? -2.479 34.719 5.832 1 98.31 11 LEU B O 1
ATOM 4304 N N . GLY B 1 12 ? -4.223 35.312 4.516 1 96.81 12 GLY B N 1
ATOM 4305 C CA . GLY B 1 12 ? -4.438 33.969 4.027 1 96.81 12 GLY B CA 1
ATOM 4306 C C . GLY B 1 12 ? -5.695 33.312 4.582 1 96.81 12 GLY B C 1
ATOM 4307 O O . GLY B 1 12 ? -5.891 33.281 5.797 1 96.81 12 GLY B O 1
ATOM 4308 N N . GLY B 1 13 ? -6.48 32.844 3.699 1 96.38 13 GLY B N 1
ATOM 4309 C CA . GLY B 1 13 ? -7.734 32.219 4.082 1 96.38 13 GLY B CA 1
ATOM 4310 C C . GLY B 1 13 ? -7.668 30.688 4.074 1 96.38 13 GLY B C 1
ATOM 4311 O O . GLY B 1 13 ? -8.641 30.016 3.73 1 96.38 13 GLY B O 1
ATOM 4312 N N . GLY B 1 14 ? -6.496 30.125 4.391 1 95 14 GLY B N 1
ATOM 4313 C CA . GLY B 1 14 ? -6.367 28.688 4.555 1 95 14 GLY B CA 1
ATOM 4314 C C . GLY B 1 14 ? -6.883 28.188 5.891 1 95 14 GLY B C 1
ATOM 4315 O O . GLY B 1 14 ? -7.68 28.859 6.543 1 95 14 GLY B O 1
ATOM 4316 N N . PHE B 1 15 ? -6.449 27.031 6.297 1 93.12 15 PHE B N 1
ATOM 4317 C CA . PHE B 1 15 ? -6.895 26.438 7.547 1 93.12 15 PHE B CA 1
ATOM 4318 C C . PHE B 1 15 ? -6.586 27.344 8.727 1 93.12 15 PHE B C 1
ATOM 4320 O O . PHE B 1 15 ? -7.449 27.594 9.57 1 93.12 15 PHE B O 1
ATOM 4327 N N . ALA B 1 16 ? -5.375 27.812 8.773 1 95.31 16 ALA B N 1
ATOM 4328 C CA . ALA B 1 16 ? -4.973 28.703 9.867 1 95.31 16 ALA B CA 1
ATOM 4329 C C . ALA B 1 16 ? -5.785 29.984 9.867 1 95.31 16 ALA B C 1
ATOM 4331 O O . ALA B 1 16 ? -6.168 30.5 10.922 1 95.31 16 ALA B O 1
ATOM 4332 N N . GLY B 1 17 ? -6 30.531 8.656 1 96.5 17 GLY B N 1
ATOM 4333 C CA . GLY B 1 17 ? -6.793 31.75 8.555 1 96.5 17 GLY B CA 1
ATOM 4334 C C . GLY B 1 17 ? -8.219 31.578 9.039 1 96.5 17 GLY B C 1
ATOM 4335 O O . GLY B 1 17 ? -8.711 32.375 9.844 1 96.5 17 GLY B O 1
ATOM 4336 N N . MET B 1 18 ? -8.852 30.547 8.57 1 95.44 18 MET B N 1
ATOM 4337 C CA . MET B 1 18 ? -10.219 30.281 8.992 1 95.44 18 MET B CA 1
ATOM 4338 C C . MET B 1 18 ? -10.289 30.031 10.492 1 95.44 18 MET B C 1
ATOM 4340 O O . MET B 1 18 ? -11.195 30.531 11.172 1 95.44 18 MET B O 1
ATOM 4344 N N . CYS B 1 19 ? -9.336 29.328 11.016 1 94 19 CYS B N 1
ATOM 4345 C CA . CYS B 1 19 ? -9.281 29.047 12.445 1 94 19 CYS B CA 1
ATOM 4346 C C . CYS B 1 19 ? -9.047 30.328 13.234 1 94 19 CYS B C 1
ATOM 4348 O O . CYS B 1 19 ? -9.562 30.484 14.344 1 94 19 CYS B O 1
ATOM 4350 N N . SER B 1 20 ? -8.25 31.188 12.688 1 96.5 20 SER B N 1
ATOM 4351 C CA . SER B 1 20 ? -8.008 32.469 13.336 1 96.5 20 SER B CA 1
ATOM 4352 C C . SER B 1 20 ? -9.297 33.25 13.492 1 96.5 20 SER B C 1
ATOM 4354 O O . SER B 1 20 ? -9.562 33.844 14.555 1 96.5 20 SER B O 1
ATOM 4356 N N . ILE B 1 21 ? -10.086 33.281 12.422 1 96.88 21 ILE B N 1
ATOM 4357 C CA . ILE B 1 21 ? -11.352 34.031 12.453 1 96.88 21 ILE B CA 1
ATOM 4358 C C . ILE B 1 21 ? -12.234 33.5 13.57 1 96.88 21 ILE B C 1
ATOM 4360 O O . ILE B 1 21 ? -12.711 34.25 14.422 1 96.88 21 ILE B O 1
ATOM 4364 N N . TRP B 1 22 ? -12.398 32.219 13.562 1 93 22 TRP B N 1
ATOM 4365 C CA . TRP B 1 22 ? -13.336 31.641 14.523 1 93 22 TRP B CA 1
ATOM 4366 C C . TRP B 1 22 ? -12.82 31.812 15.945 1 93 22 TRP B C 1
ATOM 4368 O O . TRP B 1 22 ? -13.594 32.062 16.875 1 93 22 TRP B O 1
ATOM 4378 N N . THR B 1 23 ? -11.531 31.672 16.172 1 94.12 23 THR B N 1
ATOM 4379 C CA . THR B 1 23 ? -10.969 31.828 17.516 1 94.12 23 THR B CA 1
ATOM 4380 C C . THR B 1 23 ? -11.133 33.25 18 1 94.12 23 THR B C 1
ATOM 4382 O O . THR B 1 23 ? -11.469 33.469 19.172 1 94.12 23 THR B O 1
ATOM 4385 N N . LEU B 1 24 ? -10.906 34.219 17.172 1 96 24 LEU B N 1
ATOM 4386 C CA . LEU B 1 24 ? -11.078 35.625 17.531 1 96 24 LEU B CA 1
ATOM 4387 C C . LEU B 1 24 ? -12.539 35.938 17.859 1 96 24 LEU B C 1
ATOM 4389 O O . LEU B 1 24 ? -12.82 36.656 18.812 1 96 24 LEU B O 1
ATOM 4393 N N . LEU B 1 25 ? -13.375 35.375 17.016 1 94.06 25 LEU B N 1
ATOM 4394 C CA . LEU B 1 25 ? -14.805 35.562 17.25 1 94.06 25 LEU B CA 1
ATOM 4395 C C . LEU B 1 25 ? -15.227 34.938 18.578 1 94.06 25 LEU B C 1
ATOM 4397 O O . LEU B 1 25 ? -16.016 35.531 19.312 1 94.06 25 LEU B O 1
ATOM 4401 N N . GLU B 1 26 ? -14.703 33.75 18.828 1 90.94 26 GLU B N 1
ATOM 4402 C CA . GLU B 1 26 ? -15.016 33.062 20.078 1 90.94 26 GLU B CA 1
ATOM 4403 C C . GLU B 1 26 ? -14.57 33.875 21.281 1 90.94 26 GLU B C 1
ATOM 4405 O O . GLU B 1 26 ? -15.273 33.906 22.297 1 90.94 26 GLU B O 1
ATOM 4410 N N . GLU B 1 27 ? -13.453 34.469 21.219 1 94.06 27 GLU B N 1
ATOM 4411 C CA . GLU B 1 27 ? -12.938 35.312 22.297 1 94.06 27 GLU B CA 1
ATOM 4412 C C . GLU B 1 27 ? -13.766 36.594 22.453 1 94.06 27 GLU B C 1
ATOM 4414 O O . GLU B 1 27 ? -14.031 37.031 23.578 1 94.06 27 GLU B O 1
ATOM 4419 N N . GLY B 1 28 ? -14.172 37.125 21.406 1 93.5 28 GLY B N 1
ATOM 4420 C CA . GLY B 1 28 ? -14.875 38.406 21.453 1 93.5 28 GLY B CA 1
ATOM 4421 C C . GLY B 1 28 ? -13.953 39.594 21.516 1 93.5 28 GLY B C 1
ATOM 4422 O O . GLY B 1 28 ? -12.766 39.469 21.812 1 93.5 28 GLY B O 1
ATOM 4423 N N . GLY B 1 29 ? -14.539 40.75 21.094 1 95.31 29 GLY B N 1
ATOM 4424 C CA . GLY B 1 29 ? -13.773 41.969 21.172 1 95.31 29 GLY B CA 1
ATOM 4425 C C . GLY B 1 29 ? -12.922 42.219 19.953 1 95.31 29 GLY B C 1
ATOM 4426 O O . GLY B 1 29 ? -12.125 43.156 19.922 1 95.31 29 GLY B O 1
ATOM 4427 N N . PHE B 1 30 ? -13.125 41.438 18.953 1 97.19 30 PHE B N 1
ATOM 4428 C CA . PHE B 1 30 ? -12.297 41.562 17.766 1 97.19 30 PHE B CA 1
ATOM 4429 C C . PHE B 1 30 ? -13.156 41.625 16.516 1 97.19 30 PHE B C 1
ATOM 4431 O O . PHE B 1 30 ? -14.305 41.219 16.516 1 97.19 30 PHE B O 1
ATOM 4438 N N . GLU B 1 31 ? -12.656 42.219 15.5 1 97.06 31 GLU B N 1
ATOM 4439 C CA . GLU B 1 31 ? -13.141 42.219 14.125 1 97.06 31 GLU B CA 1
ATOM 4440 C C . GLU B 1 31 ? -12.109 41.594 13.18 1 97.06 31 GLU B C 1
ATOM 4442 O O . GLU B 1 31 ? -11.242 42.312 12.672 1 97.06 31 GLU B O 1
ATOM 4447 N N . PRO B 1 32 ? -12.297 40.375 12.961 1 97.81 32 PRO B N 1
ATOM 4448 C CA . PRO B 1 32 ? -11.352 39.75 12.039 1 97.81 32 PRO B CA 1
ATOM 4449 C C . PRO B 1 32 ? -11.57 40.188 10.586 1 97.81 32 PRO B C 1
ATOM 4451 O O . PRO B 1 32 ? -12.711 40.281 10.133 1 97.81 32 PRO B O 1
ATOM 4454 N N . VAL B 1 33 ? -10.516 40.469 9.875 1 98.44 33 VAL B N 1
ATOM 4455 C CA . VAL B 1 33 ? -10.492 40.75 8.445 1 98.44 33 VAL B CA 1
ATOM 4456 C C . VAL B 1 33 ? -9.477 39.844 7.754 1 98.44 33 VAL B C 1
ATOM 4458 O O . VAL B 1 33 ? -8.273 40.094 7.824 1 98.44 33 VAL B O 1
ATOM 4461 N N . CYS B 1 34 ? -10 38.875 7.082 1 98.56 34 CYS B N 1
ATOM 4462 C CA . CYS B 1 34 ? -9.133 37.875 6.449 1 98.56 34 CYS B CA 1
ATOM 4463 C C . CYS B 1 34 ? -9.008 38.156 4.953 1 98.56 34 CYS B C 1
ATOM 4465 O O . CYS B 1 34 ? -10.008 38.375 4.273 1 98.56 34 CYS B O 1
ATOM 4467 N N . PHE B 1 35 ? -7.805 38.188 4.469 1 98.69 35 PHE B N 1
ATOM 4468 C CA . PHE B 1 35 ? -7.539 38.375 3.051 1 98.69 35 PHE B CA 1
ATOM 4469 C C . PHE B 1 35 ? -7.109 37.094 2.383 1 98.69 35 PHE B C 1
ATOM 4471 O O . PHE B 1 35 ? -6.176 36.438 2.844 1 98.69 35 PHE B O 1
ATOM 4478 N N . GLU B 1 36 ? -7.762 36.688 1.396 1 97.75 36 GLU B N 1
ATOM 4479 C CA . GLU B 1 36 ? -7.453 35.5 0.593 1 97.75 36 GLU B CA 1
ATOM 4480 C C . GLU B 1 36 ? -7.246 35.875 -0.873 1 97.75 36 GLU B C 1
ATOM 4482 O O . GLU B 1 36 ? -8.148 36.406 -1.517 1 97.75 36 GLU B O 1
ATOM 4487 N N . LYS B 1 37 ? -6.066 35.562 -1.36 1 96 37 LYS B N 1
ATOM 4488 C CA . LYS B 1 37 ? -5.703 36.031 -2.699 1 96 37 LYS B CA 1
ATOM 4489 C C . LYS B 1 37 ? -6.523 35.312 -3.766 1 96 37 LYS B C 1
ATOM 4491 O O . LYS B 1 37 ? -6.684 35.812 -4.879 1 96 37 LYS B O 1
ATOM 4496 N N . THR B 1 38 ? -7 34.094 -3.463 1 96.12 38 THR B N 1
ATOM 4497 C CA . THR B 1 38 ? -7.77 33.344 -4.434 1 96.12 38 THR B CA 1
ATOM 4498 C C . THR B 1 38 ? -9.266 33.531 -4.215 1 96.12 38 THR B C 1
ATOM 4500 O O . THR B 1 38 ? -9.68 34.344 -3.389 1 96.12 38 THR B O 1
ATOM 4503 N N . ASP B 1 39 ? -10.125 32.781 -4.949 1 96.81 39 ASP B N 1
ATOM 4504 C CA . ASP B 1 39 ? -11.57 32.969 -4.992 1 96.81 39 ASP B CA 1
ATOM 4505 C C . ASP B 1 39 ? -12.273 32.062 -3.99 1 96.81 39 ASP B C 1
ATOM 4507 O O . ASP B 1 39 ? -13.492 32.125 -3.824 1 96.81 39 ASP B O 1
ATOM 4511 N N . LYS B 1 40 ? -11.531 31.234 -3.299 1 95.94 40 LYS B N 1
ATOM 4512 C CA . LYS B 1 40 ? -12.102 30.281 -2.35 1 95.94 40 LYS B CA 1
ATOM 4513 C C . LYS B 1 40 ? -11.219 30.141 -1.112 1 95.94 40 LYS B C 1
ATOM 4515 O O . LYS B 1 40 ? -10 30.297 -1.192 1 95.94 40 LYS B O 1
ATOM 4520 N N . PRO B 1 41 ? -11.797 29.797 0.014 1 96.12 41 PRO B N 1
ATOM 4521 C CA . PRO B 1 41 ? -10.984 29.531 1.202 1 96.12 41 PRO B CA 1
ATOM 4522 C C . PRO B 1 41 ? -10.32 28.156 1.169 1 96.12 41 PRO B C 1
ATOM 4524 O O . PRO B 1 41 ? -10.578 27.359 0.256 1 96.12 41 PRO B O 1
ATOM 4527 N N . GLY B 1 42 ? -9.484 27.922 2.111 1 94.44 42 GLY B N 1
ATOM 4528 C CA . GLY B 1 42 ? -9.016 26.562 2.348 1 94.44 42 GLY B CA 1
ATOM 4529 C C . GLY B 1 42 ? -7.547 26.375 2.006 1 94.44 42 GLY B C 1
ATOM 4530 O O . GLY B 1 42 ? -6.93 25.391 2.43 1 94.44 42 GLY B O 1
ATOM 4531 N N . GLY B 1 43 ? -6.941 27.359 1.274 1 93.62 43 GLY B N 1
ATOM 4532 C CA . GLY B 1 43 ? -5.516 27.297 0.993 1 93.62 43 GLY B CA 1
ATOM 4533 C C . GLY B 1 43 ? -5.098 26.016 0.293 1 93.62 43 GLY B C 1
ATOM 4534 O O . GLY B 1 43 ? -5.684 25.641 -0.725 1 93.62 43 GLY B O 1
ATOM 4535 N N . THR B 1 44 ? -4.176 25.281 0.874 1 93.25 44 THR B N 1
ATOM 4536 C CA . THR B 1 44 ? -3.586 24.062 0.321 1 93.25 44 THR B CA 1
ATOM 4537 C C . THR B 1 44 ? -4.656 23 0.075 1 93.25 44 THR B C 1
ATOM 4539 O O . THR B 1 44 ? -4.559 22.219 -0.878 1 93.25 44 THR B O 1
ATOM 4542 N N . TRP B 1 45 ? -5.672 22.984 0.82 1 94.44 45 TRP B N 1
ATOM 4543 C CA . TRP B 1 45 ? -6.609 21.859 0.82 1 94.44 45 TRP B CA 1
ATOM 4544 C C . TRP B 1 45 ? -7.805 22.156 -0.08 1 94.44 45 TRP B C 1
ATOM 4546 O O . TRP B 1 45 ? -8.68 21.297 -0.25 1 94.44 45 TRP B O 1
ATOM 4556 N N . CYS B 1 46 ? -7.773 23.359 -0.624 1 94.88 46 CYS B N 1
ATOM 4557 C CA . CYS B 1 46 ? -8.695 23.641 -1.718 1 94.88 46 CYS B CA 1
ATOM 4558 C C . CYS B 1 46 ? -8.109 23.188 -3.053 1 94.88 46 CYS B C 1
ATOM 4560 O O . CYS B 1 46 ? -7.305 23.906 -3.656 1 94.88 46 CYS B O 1
ATOM 4562 N N . TYR B 1 47 ? -8.547 22.078 -3.504 1 95.25 47 TYR B N 1
ATOM 4563 C CA . TYR B 1 47 ? -8.016 21.516 -4.746 1 95.25 47 TYR B CA 1
ATOM 4564 C C . TYR B 1 47 ? -8.398 22.391 -5.938 1 95.25 47 TYR B C 1
ATOM 4566 O O . TYR B 1 47 ? -9.539 22.859 -6.031 1 95.25 47 TYR B O 1
ATOM 4574 N N . ARG B 1 48 ? -7.391 22.641 -6.742 1 94.81 48 ARG B N 1
ATOM 4575 C CA . ARG B 1 48 ? -7.574 23.359 -7.996 1 94.81 48 ARG B CA 1
ATOM 4576 C C . ARG B 1 48 ? -7.043 22.547 -9.18 1 94.81 48 ARG B C 1
ATOM 4578 O O . ARG B 1 48 ? -5.988 21.922 -9.086 1 94.81 48 ARG B O 1
ATOM 4585 N N . GLU B 1 49 ? -7.723 22.562 -10.305 1 93.25 49 GLU B N 1
ATOM 4586 C CA . GLU B 1 49 ? -7.344 21.781 -11.477 1 93.25 49 GLU B CA 1
ATOM 4587 C C . GLU B 1 49 ? -6.066 22.328 -12.117 1 93.25 49 GLU B C 1
ATOM 4589 O O . GLU B 1 49 ? -5.273 21.578 -12.672 1 93.25 49 GLU B O 1
ATOM 4594 N N . GLU B 1 50 ? -5.957 23.594 -11.938 1 93.12 50 GLU B N 1
ATOM 4595 C CA . GLU B 1 50 ? -4.773 24.234 -12.5 1 93.12 50 GLU B CA 1
ATOM 4596 C C . GLU B 1 50 ? -3.816 24.688 -11.398 1 93.12 50 GLU B C 1
ATOM 4598 O O . GLU B 1 50 ? -4.25 25.141 -10.336 1 93.12 50 GLU B O 1
ATOM 4603 N N . ALA B 1 51 ? -2.562 24.5 -11.727 1 91.12 51 ALA B N 1
ATOM 4604 C CA . ALA B 1 51 ? -1.549 25.016 -10.812 1 91.12 51 ALA B CA 1
ATOM 4605 C C . ALA B 1 51 ? -1.305 26.516 -11.047 1 91.12 51 ALA B C 1
ATOM 4607 O O . ALA B 1 51 ? -1.123 26.938 -12.188 1 91.12 51 ALA B O 1
ATOM 4608 N N . ILE B 1 52 ? -1.384 27.234 -9.977 1 88.5 52 ILE B N 1
ATOM 4609 C CA . ILE B 1 52 ? -1.16 28.672 -10.031 1 88.5 52 ILE B CA 1
ATOM 4610 C C . ILE B 1 52 ? 0.08 29.047 -9.211 1 88.5 52 ILE B C 1
ATOM 4612 O O . ILE B 1 52 ? 0.226 28.609 -8.07 1 88.5 52 ILE B O 1
ATOM 4616 N N . ASP B 1 53 ? 0.941 29.859 -9.828 1 84.31 53 ASP B N 1
ATOM 4617 C CA . ASP B 1 53 ? 2.15 30.281 -9.125 1 84.31 53 ASP B CA 1
ATOM 4618 C C . ASP B 1 53 ? 1.805 31.031 -7.844 1 84.31 53 ASP B C 1
ATOM 4620 O O . ASP B 1 53 ? 0.914 31.891 -7.836 1 84.31 53 ASP B O 1
ATOM 4624 N N . GLY B 1 54 ? 2.424 30.656 -6.816 1 86.69 54 GLY B N 1
ATOM 4625 C CA . GLY B 1 54 ? 2.217 31.328 -5.543 1 86.69 54 GLY B CA 1
ATOM 4626 C C . GLY B 1 54 ? 1.03 30.781 -4.77 1 86.69 54 GLY B C 1
ATOM 4627 O O . GLY B 1 54 ? 0.776 31.203 -3.639 1 86.69 54 GLY B O 1
ATOM 4628 N N . VAL B 1 55 ? 0.273 29.953 -5.352 1 91.75 55 VAL B N 1
ATOM 4629 C CA . VAL B 1 55 ? -0.864 29.312 -4.699 1 91.75 55 VAL B CA 1
ATOM 4630 C C . VAL B 1 55 ? -0.535 27.844 -4.406 1 91.75 55 VAL B C 1
ATOM 4632 O O . VAL B 1 55 ? -0.008 27.141 -5.27 1 91.75 55 VAL B O 1
ATOM 4635 N N . PRO B 1 56 ? -0.735 27.453 -3.166 1 93.31 56 PRO B N 1
ATOM 4636 C CA . PRO B 1 56 ? -0.483 26.047 -2.881 1 93.31 56 PRO B CA 1
ATOM 4637 C C . PRO B 1 56 ? -1.276 25.109 -3.791 1 93.31 56 PRO B C 1
ATOM 4639 O O . PRO B 1 56 ? -2.369 25.453 -4.242 1 93.31 56 PRO B O 1
ATOM 4642 N N . SER B 1 57 ? -0.657 23.969 -4.039 1 94.19 57 SER B N 1
ATOM 4643 C CA . SER B 1 57 ? -1.266 23.016 -4.969 1 94.19 57 SER B CA 1
ATOM 4644 C C . SER B 1 57 ? -1.081 21.578 -4.488 1 94.19 57 SER B C 1
ATOM 4646 O O . SER B 1 57 ? -0.026 21.234 -3.955 1 94.19 57 SER B O 1
ATOM 4648 N N . ILE B 1 58 ? -2.15 20.766 -4.625 1 94.38 58 ILE B N 1
ATOM 4649 C CA . ILE B 1 58 ? -2.076 19.344 -4.281 1 94.38 58 ILE B CA 1
ATOM 4650 C C . ILE B 1 58 ? -2.541 18.5 -5.465 1 94.38 58 ILE B C 1
ATOM 4652 O O . ILE B 1 58 ? -3.18 19.016 -6.391 1 94.38 58 ILE B O 1
ATOM 4656 N N . MET B 1 59 ? -2.184 17.25 -5.41 1 93.25 59 MET B N 1
ATOM 4657 C CA . MET B 1 59 ? -2.619 16.297 -6.418 1 93.25 59 MET B CA 1
ATOM 4658 C C . MET B 1 59 ? -4.062 15.859 -6.172 1 93.25 59 MET B C 1
ATOM 4660 O O . MET B 1 59 ? -4.559 15.953 -5.047 1 93.25 59 MET B O 1
ATOM 4664 N N . PRO B 1 60 ? -4.746 15.391 -7.215 1 90 60 PRO B N 1
ATOM 4665 C CA . PRO B 1 60 ? -6.137 14.961 -7.051 1 90 60 PRO B CA 1
ATOM 4666 C C . PRO B 1 60 ? -6.293 13.82 -6.047 1 90 60 PRO B C 1
ATOM 4668 O O . PRO B 1 60 ? -7.336 13.703 -5.402 1 90 60 PRO B O 1
ATOM 4671 N N . SER B 1 61 ? -5.262 13.055 -5.887 1 90.5 61 SER B N 1
ATOM 4672 C CA . SER B 1 61 ? -5.348 11.867 -5.043 1 90.5 61 SER B CA 1
ATOM 4673 C C . SER B 1 61 ? -4.773 12.133 -3.656 1 90.5 61 SER B C 1
ATOM 4675 O O . SER B 1 61 ? -4.641 11.211 -2.848 1 90.5 61 SER B O 1
ATOM 4677 N N . THR B 1 62 ? -4.508 13.344 -3.352 1 95.19 62 THR B N 1
ATOM 4678 C CA . THR B 1 62 ? -3.797 13.664 -2.117 1 95.19 62 THR B CA 1
ATOM 4679 C C . THR B 1 62 ? -4.625 13.266 -0.9 1 95.19 62 THR B C 1
ATOM 4681 O O . THR B 1 62 ? -5.824 13.539 -0.84 1 95.19 62 THR B O 1
ATOM 4684 N N . ILE B 1 63 ? -4 12.562 0.008 1 96 63 ILE B N 1
ATOM 4685 C CA . ILE B 1 63 ? -4.527 12.156 1.307 1 96 63 ILE B CA 1
ATOM 4686 C C . ILE B 1 63 ? -3.678 12.758 2.422 1 96 63 ILE B C 1
ATOM 4688 O O . ILE B 1 63 ? -2.447 12.75 2.344 1 96 63 ILE B O 1
ATOM 4692 N N . ILE B 1 64 ? -4.297 13.352 3.352 1 96.69 64 ILE B N 1
ATOM 4693 C CA . ILE B 1 64 ? -3.578 13.93 4.48 1 96.69 64 ILE B CA 1
ATOM 4694 C C . ILE B 1 64 ? -2.781 12.844 5.199 1 96.69 64 ILE B C 1
ATOM 4696 O O . ILE B 1 64 ? -3.207 11.688 5.258 1 96.69 64 ILE B O 1
ATOM 4700 N N . ASN B 1 65 ? -1.647 13.242 5.785 1 96.5 65 ASN B N 1
ATOM 4701 C CA . ASN B 1 65 ? -0.739 12.266 6.375 1 96.5 65 ASN B CA 1
ATOM 4702 C C . ASN B 1 65 ? -1.021 12.062 7.859 1 96.5 65 ASN B C 1
ATOM 4704 O O . ASN B 1 65 ? -0.516 11.117 8.469 1 96.5 65 ASN B O 1
ATOM 4708 N N . HIS B 1 66 ? -1.779 12.906 8.461 1 97.12 66 HIS B N 1
ATOM 4709 C CA . HIS B 1 66 ? -2.186 12.656 9.844 1 97.12 66 HIS B CA 1
ATOM 4710 C C . HIS B 1 66 ? -3.613 12.125 9.906 1 97.12 66 HIS B C 1
ATOM 4712 O O . HIS B 1 66 ? -4.434 12.43 9.039 1 97.12 66 HIS B O 1
ATOM 4718 N N . SER B 1 67 ? -3.939 11.328 10.867 1 98.19 67 SER B N 1
ATOM 4719 C CA . SER B 1 67 ? -5.277 10.766 11.023 1 98.19 67 SER B CA 1
ATOM 4720 C C . SER B 1 67 ? -6.254 11.797 11.562 1 98.19 67 SER B C 1
ATOM 4722 O O . SER B 1 67 ? -5.848 12.781 12.188 1 98.19 67 SER B O 1
ATOM 4724 N N . LYS B 1 68 ? -7.508 11.562 11.312 1 98.12 68 LYS B N 1
ATOM 4725 C CA . LYS B 1 68 ? -8.539 12.562 11.586 1 98.12 68 LYS B CA 1
ATOM 4726 C C . LYS B 1 68 ? -8.539 12.969 13.055 1 98.12 68 LYS B C 1
ATOM 4728 O O . LYS B 1 68 ? -8.688 14.156 13.375 1 98.12 68 LYS B O 1
ATOM 4733 N N . GLU B 1 69 ? -8.305 12.016 13.961 1 97.75 69 GLU B N 1
ATOM 4734 C CA . GLU B 1 69 ? -8.344 12.32 15.391 1 97.75 69 GLU B CA 1
ATOM 4735 C C . GLU B 1 69 ? -7.113 13.102 15.828 1 97.75 69 GLU B C 1
ATOM 4737 O O . GLU B 1 69 ? -7.215 14.031 16.625 1 97.75 69 GLU B O 1
ATOM 4742 N N . MET B 1 70 ? -5.969 12.734 15.281 1 97.88 70 MET B N 1
ATOM 4743 C CA . MET B 1 70 ? -4.719 13.367 15.688 1 97.88 70 MET B CA 1
ATOM 4744 C C . MET B 1 70 ? -4.617 14.781 15.125 1 97.88 70 MET B C 1
ATOM 4746 O O . MET B 1 70 ? -3.973 15.648 15.719 1 97.88 70 MET B O 1
ATOM 4750 N N . GLY B 1 71 ? -5.258 15.023 14.016 1 97.38 71 GLY B N 1
ATOM 4751 C CA . GLY B 1 71 ? -5.207 16.328 13.375 1 97.38 71 GLY B CA 1
ATOM 4752 C C . GLY B 1 71 ? -6.438 17.172 13.641 1 97.38 71 GLY B C 1
ATOM 4753 O O . GLY B 1 71 ? -6.652 18.188 12.984 1 97.38 71 GLY B O 1
ATOM 4754 N N . ALA B 1 72 ? -7.215 16.875 14.648 1 97.06 72 ALA B N 1
ATOM 4755 C CA . ALA B 1 72 ? -8.492 17.531 14.906 1 97.06 72 ALA B CA 1
ATOM 4756 C C . ALA B 1 72 ? -8.289 18.891 15.562 1 97.06 72 ALA B C 1
ATOM 4758 O O . ALA B 1 72 ? -7.332 19.094 16.312 1 97.06 72 ALA B O 1
ATOM 4759 N N . ILE B 1 73 ? -9.188 19.75 15.211 1 95.38 73 ILE B N 1
ATOM 4760 C CA . ILE B 1 73 ? -9.32 20.984 15.977 1 95.38 73 ILE B CA 1
ATOM 4761 C C . ILE B 1 73 ? -9.789 20.656 17.391 1 95.38 73 ILE B C 1
ATOM 4763 O O . ILE B 1 73 ? -10.656 19.797 17.594 1 95.38 73 ILE B O 1
ATOM 4767 N N . SER B 1 74 ? -9.266 21.344 18.344 1 96.81 74 SER B N 1
ATOM 4768 C CA . SER B 1 74 ? -9.312 20.922 19.75 1 96.81 74 SER B CA 1
ATOM 4769 C C . SER B 1 74 ? -10.75 20.859 20.25 1 96.81 74 SER B C 1
ATOM 4771 O O . SER B 1 74 ? -11.055 20.125 21.188 1 96.81 74 SER B O 1
ATOM 4773 N N . ASN B 1 75 ? -11.648 21.609 19.766 1 95.38 75 ASN B N 1
ATOM 4774 C CA . ASN B 1 75 ? -13.023 21.562 20.266 1 95.38 75 ASN B CA 1
ATOM 4775 C C . ASN B 1 75 ? -14 21.141 19.172 1 95.38 75 ASN B C 1
ATOM 4777 O O . ASN B 1 75 ? -15.18 21.469 19.234 1 95.38 75 ASN B O 1
ATOM 4781 N N . TRP B 1 76 ? -13.539 20.484 18.172 1 94.5 76 TRP B N 1
ATOM 4782 C CA . TRP B 1 76 ? -14.375 19.984 17.078 1 94.5 76 TRP B CA 1
ATOM 4783 C C . TRP B 1 76 ? -13.914 18.609 16.625 1 94.5 76 TRP B C 1
ATOM 4785 O O . TRP B 1 76 ? -13.195 18.484 15.617 1 94.5 76 TRP B O 1
ATOM 4795 N N . ALA B 1 77 ? -14.422 17.641 17.234 1 95.62 77 ALA B N 1
ATOM 4796 C CA . ALA B 1 77 ? -14.086 16.281 16.859 1 95.62 77 ALA B CA 1
ATOM 4797 C C . ALA B 1 77 ? -14.633 15.938 15.484 1 95.62 77 ALA B C 1
ATOM 4799 O O . ALA B 1 77 ? -15.773 16.297 15.156 1 95.62 77 ALA B O 1
ATOM 4800 N N . PRO B 1 78 ? -13.82 15.375 14.609 1 96.06 78 PRO B N 1
ATOM 4801 C CA . PRO B 1 78 ? -14.367 14.953 13.32 1 96.06 78 PRO B CA 1
ATOM 4802 C C . PRO B 1 78 ? -15.516 13.953 13.453 1 96.06 78 PRO B C 1
ATOM 4804 O O . PRO B 1 78 ? -15.547 13.172 14.414 1 96.06 78 PRO B O 1
ATOM 4807 N N . PRO B 1 79 ? -16.438 14 12.523 1 94.62 79 PRO B N 1
ATOM 4808 C CA . PRO B 1 79 ? -17.516 13.008 12.539 1 94.62 79 PRO B CA 1
ATOM 4809 C C . PRO B 1 79 ? -16.984 11.57 12.562 1 94.62 79 PRO B C 1
ATOM 4811 O O . PRO B 1 79 ? -15.992 11.266 11.898 1 94.62 79 PRO B O 1
ATOM 4814 N N . LYS B 1 80 ? -17.703 10.75 13.328 1 94.62 80 LYS B N 1
ATOM 4815 C CA . LYS B 1 80 ? -17.266 9.359 13.453 1 94.62 80 LYS B CA 1
ATOM 4816 C C . LYS B 1 80 ? -17.281 8.648 12.109 1 94.62 80 LYS B C 1
ATOM 4818 O O . LYS B 1 80 ? -16.578 7.668 11.906 1 94.62 80 LYS B O 1
ATOM 4823 N N . GLU B 1 81 ? -18.062 9.141 11.109 1 94.5 81 GLU B N 1
ATOM 4824 C CA . GLU B 1 81 ? -18.219 8.531 9.789 1 94.5 81 GLU B CA 1
ATOM 4825 C C . GLU B 1 81 ? -17.047 8.891 8.875 1 94.5 81 GLU B C 1
ATOM 4827 O O . GLU B 1 81 ? -16.844 8.242 7.848 1 94.5 81 GLU B O 1
ATOM 4832 N N . SER B 1 82 ? -16.297 9.914 9.234 1 96.31 82 SER B N 1
ATOM 4833 C CA . SER B 1 82 ? -15.195 10.359 8.391 1 96.31 82 SER B CA 1
ATOM 4834 C C . SER B 1 82 ? -14.086 9.32 8.344 1 96.31 82 SER B C 1
ATOM 4836 O O . SER B 1 82 ? -13.883 8.57 9.305 1 96.31 82 SER B O 1
ATOM 4838 N N . SER B 1 83 ? -13.391 9.289 7.234 1 97.25 83 SER B N 1
ATOM 4839 C CA . SER B 1 83 ? -12.242 8.398 7.082 1 97.25 83 SER B CA 1
ATOM 4840 C C . SER B 1 83 ? -11.125 8.773 8.047 1 97.25 83 SER B C 1
ATOM 4842 O O . SER B 1 83 ? -10.961 9.945 8.383 1 97.25 83 SER B O 1
ATOM 4844 N N . ASN B 1 84 ? -10.383 7.785 8.5 1 98.12 84 ASN B N 1
ATOM 4845 C CA . ASN B 1 84 ? -9.273 8.055 9.406 1 98.12 84 ASN B CA 1
ATOM 4846 C C . ASN B 1 84 ? -8.211 8.93 8.75 1 98.12 84 ASN B C 1
ATOM 4848 O O . ASN B 1 84 ? -7.656 9.828 9.383 1 98.12 84 ASN B O 1
ATOM 4852 N N . PHE B 1 85 ? -7.93 8.586 7.523 1 98.5 85 PHE B N 1
ATOM 4853 C CA . PHE B 1 85 ? -7.109 9.469 6.695 1 98.5 85 PHE B CA 1
ATOM 4854 C C . PHE B 1 85 ? -7.941 10.102 5.59 1 98.5 85 PHE B C 1
ATOM 4856 O O . PHE B 1 85 ? -8.219 9.469 4.57 1 98.5 85 PHE B O 1
ATOM 4863 N N . MET B 1 86 ? -8.242 11.359 5.789 1 97.94 86 MET B N 1
ATOM 4864 C CA . MET B 1 86 ? -9.172 12.062 4.906 1 97.94 86 MET B CA 1
ATOM 4865 C C . MET B 1 86 ? -8.508 12.422 3.584 1 97.94 86 MET B C 1
ATOM 4867 O O . MET B 1 86 ? -7.367 12.891 3.564 1 97.94 86 MET B O 1
ATOM 4871 N N . ARG B 1 87 ? -9.242 12.188 2.523 1 96.19 87 ARG B N 1
ATOM 4872 C CA . ARG B 1 87 ? -8.867 12.773 1.239 1 96.19 87 ARG B CA 1
ATOM 4873 C C . ARG B 1 87 ? -9 14.289 1.268 1 96.19 87 ARG B C 1
ATOM 4875 O O . ARG B 1 87 ? -9.703 14.844 2.113 1 96.19 87 ARG B O 1
ATOM 4882 N N . HIS B 1 88 ? -8.305 14.844 0.293 1 95.31 88 HIS B N 1
ATOM 4883 C CA . HIS B 1 88 ? -8.258 16.297 0.328 1 95.31 88 HIS B CA 1
ATOM 4884 C C . HIS B 1 88 ? -9.664 16.891 0.345 1 95.31 88 HIS B C 1
ATOM 4886 O O . HIS B 1 88 ? -9.906 17.906 1.02 1 95.31 88 HIS B O 1
ATOM 4892 N N . ASN B 1 89 ? -10.617 16.266 -0.394 1 94.75 89 ASN B N 1
ATOM 4893 C CA . ASN B 1 89 ? -11.969 16.812 -0.449 1 94.75 89 ASN B CA 1
ATOM 4894 C C . ASN B 1 89 ? -12.695 16.641 0.882 1 94.75 89 ASN B C 1
ATOM 4896 O O . ASN B 1 89 ? -13.445 17.516 1.305 1 94.75 89 ASN B O 1
ATOM 4900 N N . GLU B 1 90 ? -12.5 15.523 1.521 1 96.12 90 GLU B N 1
ATOM 4901 C CA . GLU B 1 90 ? -13.094 15.289 2.836 1 96.12 90 GLU B CA 1
ATOM 4902 C C . GLU B 1 90 ? -12.516 16.25 3.877 1 96.12 90 GLU B C 1
ATOM 4904 O O . GLU B 1 90 ? -13.25 16.781 4.711 1 96.12 90 GLU B O 1
ATOM 4909 N N . LEU B 1 91 ? -11.266 16.422 3.824 1 96.81 91 LEU B N 1
ATOM 4910 C CA . LEU B 1 91 ? -10.594 17.359 4.734 1 96.81 91 LEU B CA 1
ATOM 4911 C C . LEU B 1 91 ? -11.078 18.781 4.512 1 96.81 91 LEU B C 1
ATOM 4913 O O . LEU B 1 91 ? -11.297 19.531 5.473 1 96.81 91 LEU B O 1
ATOM 4917 N N . TYR B 1 92 ?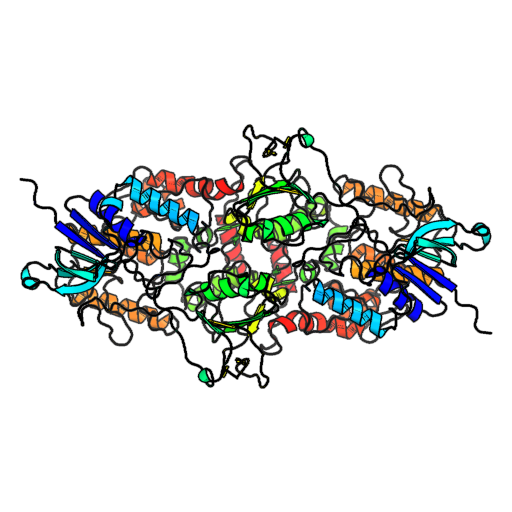 -11.211 19.109 3.254 1 96.75 92 TYR B N 1
ATOM 4918 C CA . TYR B 1 92 ? -11.727 20.422 2.893 1 96.75 92 TYR B CA 1
ATOM 4919 C C . TYR B 1 92 ? -13.125 20.641 3.467 1 96.75 92 TYR B C 1
ATOM 4921 O O . TYR B 1 92 ? -13.406 21.688 4.039 1 96.75 92 TYR B O 1
ATOM 4929 N N . GLN B 1 93 ? -13.953 19.672 3.385 1 96.31 93 GLN B N 1
ATOM 4930 C CA . GLN B 1 93 ? -15.312 19.766 3.916 1 96.31 93 GLN B CA 1
ATOM 4931 C C . GLN B 1 93 ? -15.297 19.906 5.438 1 96.31 93 GLN B C 1
ATOM 4933 O O . GLN B 1 93 ? -16.094 20.656 6.004 1 96.31 93 GLN B O 1
ATOM 4938 N N . TYR B 1 94 ? -14.453 19.156 6.066 1 95.06 94 TYR B N 1
ATOM 4939 C CA . TYR B 1 94 ? -14.281 19.266 7.512 1 95.06 94 TYR B CA 1
ATOM 4940 C C . TYR B 1 94 ? -13.945 20.703 7.906 1 95.06 94 TYR B C 1
ATOM 4942 O O . TYR B 1 94 ? -14.562 21.266 8.82 1 95.06 94 TYR B O 1
ATOM 4950 N N . ALA B 1 95 ? -13.008 21.297 7.188 1 93.56 95 ALA B N 1
ATOM 4951 C CA . ALA B 1 95 ? -12.602 22.672 7.461 1 93.56 95 ALA B CA 1
ATOM 4952 C C . ALA B 1 95 ? -13.742 23.656 7.211 1 93.56 95 ALA B C 1
ATOM 4954 O O . ALA B 1 95 ? -13.969 24.578 7.996 1 93.56 95 ALA B O 1
ATOM 4955 N N . LEU B 1 96 ? -14.477 23.438 6.164 1 94.94 96 LEU B N 1
ATOM 4956 C CA . LEU B 1 96 ? -15.586 24.312 5.812 1 94.94 96 LEU B CA 1
ATOM 4957 C C . LEU B 1 96 ? -16.703 24.203 6.844 1 94.94 96 LEU B C 1
ATOM 4959 O O . LEU B 1 96 ? -17.344 25.203 7.18 1 94.94 96 LEU B O 1
ATOM 4963 N N . ASP B 1 97 ? -16.938 23 7.277 1 94.12 97 ASP B N 1
ATOM 4964 C CA . ASP B 1 97 ? -17.969 22.797 8.281 1 94.12 97 ASP B CA 1
ATOM 4965 C C . ASP B 1 97 ? -17.672 23.578 9.555 1 94.12 97 ASP B C 1
ATOM 4967 O O . ASP B 1 97 ? -18.562 24.219 10.125 1 94.12 97 ASP B O 1
ATOM 4971 N N . ILE B 1 98 ? -16.484 23.531 9.953 1 90.31 98 ILE B N 1
ATOM 4972 C CA . ILE B 1 98 ? -16.062 24.266 11.148 1 90.31 98 ILE B CA 1
ATOM 4973 C C . ILE B 1 98 ? -16.219 25.766 10.906 1 90.31 98 ILE B C 1
ATOM 4975 O O . ILE B 1 98 ? -16.812 26.484 11.719 1 90.31 98 ILE B O 1
ATOM 4979 N N . ALA B 1 99 ? -15.703 26.219 9.773 1 91.12 99 ALA B N 1
ATOM 4980 C CA . ALA B 1 99 ? -15.742 27.641 9.445 1 91.12 99 ALA B CA 1
ATOM 4981 C C . ALA B 1 99 ? -17.188 28.156 9.359 1 91.12 99 ALA B C 1
ATOM 4983 O O . ALA B 1 99 ? -17.5 29.234 9.867 1 91.12 99 ALA B O 1
ATOM 4984 N N . ASN B 1 100 ? -17.984 27.375 8.766 1 91.5 100 ASN B N 1
ATOM 4985 C CA . ASN B 1 100 ? -19.391 27.734 8.609 1 91.5 100 ASN B CA 1
ATOM 4986 C C . ASN B 1 100 ? -20.125 27.766 9.945 1 91.5 100 ASN B C 1
ATOM 4988 O O . ASN B 1 100 ? -20.953 28.656 10.188 1 91.5 100 ASN B O 1
ATOM 4992 N N . SER B 1 101 ? -19.875 26.875 10.688 1 88.12 101 SER B N 1
ATOM 4993 C CA . SER B 1 101 ? -20.547 26.781 11.984 1 88.12 101 SER B CA 1
ATOM 4994 C C . SER B 1 101 ? -20.266 28.016 12.836 1 88.12 101 SER B C 1
ATOM 4996 O O . SER B 1 101 ? -21.094 28.375 13.688 1 88.12 101 SER B O 1
ATOM 4998 N N . LYS B 1 102 ? -19.234 28.688 12.562 1 80.5 102 LYS B N 1
ATOM 4999 C CA . LYS B 1 102 ? -18.859 29.844 13.383 1 80.5 102 LYS B CA 1
ATOM 5000 C C . LYS B 1 102 ? -18.938 31.141 12.578 1 80.5 102 LYS B C 1
ATOM 5002 O O . LYS B 1 102 ? -18.359 32.156 12.969 1 80.5 102 LYS B O 1
ATOM 5007 N N . ASP B 1 103 ? -19.625 31.062 11.398 1 85.75 103 ASP B N 1
ATOM 5008 C CA . ASP B 1 103 ? -19.844 32.188 10.492 1 85.75 103 ASP B CA 1
ATOM 5009 C C . ASP B 1 103 ? -18.531 32.875 10.148 1 85.75 103 ASP B C 1
ATOM 5011 O O . ASP B 1 103 ? -18.469 34.125 10.102 1 85.75 103 ASP B O 1
ATOM 5015 N N . ALA B 1 104 ? -17.547 32.156 9.977 1 90.25 104 ALA B N 1
ATOM 5016 C CA . ALA B 1 104 ? -16.203 32.656 9.727 1 90.25 104 ALA B CA 1
ATOM 5017 C C . ALA B 1 104 ? -16.062 33.125 8.273 1 90.25 104 ALA B C 1
ATOM 5019 O O . ALA B 1 104 ? -15.352 34.094 7.996 1 90.25 104 ALA B O 1
ATOM 5020 N N . LEU B 1 105 ? -16.75 32.562 7.352 1 93.69 105 LEU B N 1
ATOM 5021 C CA . LEU B 1 105 ? -16.516 32.75 5.926 1 93.69 105 LEU B CA 1
ATOM 5022 C C . LEU B 1 105 ? -16.891 34.156 5.512 1 93.69 105 LEU B C 1
ATOM 5024 O O . LEU B 1 105 ? -16.328 34.719 4.555 1 93.69 105 LEU B O 1
ATOM 5028 N N . LYS B 1 106 ? -17.766 34.781 6.281 1 94.38 106 LYS B N 1
ATOM 5029 C CA . LYS B 1 106 ? -18.203 36.156 5.953 1 94.38 106 LYS B CA 1
ATOM 5030 C C . LYS B 1 106 ? -17.094 37.156 6.211 1 94.38 106 LYS B C 1
ATOM 5032 O O . LYS B 1 106 ? -17.156 38.281 5.73 1 94.38 106 LYS B O 1
ATOM 5037 N N . HIS B 1 107 ? -16.109 36.781 6.914 1 97.12 107 HIS B N 1
ATOM 5038 C CA . HIS B 1 107 ? -15.023 37.688 7.301 1 97.12 107 HIS B CA 1
ATOM 5039 C C . HIS B 1 107 ? -13.836 37.562 6.355 1 97.12 107 HIS B C 1
ATOM 5041 O O . HIS B 1 107 ? -12.766 38.125 6.609 1 97.12 107 HIS B O 1
ATOM 5047 N N . ILE B 1 108 ? -13.992 36.812 5.266 1 97.88 108 ILE B N 1
ATOM 5048 C CA . ILE B 1 108 ? -12.922 36.594 4.301 1 97.88 108 ILE B CA 1
ATOM 5049 C C . ILE B 1 108 ? -13.164 37.469 3.068 1 97.88 108 ILE B C 1
ATOM 5051 O O . ILE B 1 108 ? -14.25 37.438 2.49 1 97.88 108 ILE B O 1
ATOM 5055 N N . GLN B 1 109 ? -12.195 38.281 2.758 1 98.31 109 GLN B N 1
ATOM 5056 C CA . GLN B 1 109 ? -12.18 39 1.495 1 98.31 109 GLN B CA 1
ATOM 5057 C C . GLN B 1 109 ? -11.422 38.219 0.421 1 98.31 109 GLN B C 1
ATOM 5059 O O . GLN B 1 109 ? -10.195 38.125 0.466 1 98.31 109 GLN B O 1
ATOM 5064 N N . TYR B 1 110 ? -12.164 37.75 -0.525 1 97.94 110 TYR B N 1
ATOM 5065 C CA . TYR B 1 110 ? -11.586 36.938 -1.581 1 97.94 110 TYR B CA 1
ATOM 5066 C C . TYR B 1 110 ? -10.953 37.812 -2.666 1 97.94 110 TYR B C 1
ATOM 5068 O O . TYR B 1 110 ? -11.172 39 -2.701 1 97.94 110 TYR B O 1
ATOM 5076 N N . ASN B 1 111 ? -10.125 37.125 -3.51 1 98.06 111 ASN B N 1
ATOM 5077 C CA . ASN B 1 111 ? -9.453 37.781 -4.609 1 98.06 111 ASN B CA 1
ATOM 5078 C C . ASN B 1 111 ? -8.734 39.062 -4.129 1 98.06 111 ASN B C 1
ATOM 5080 O O . ASN B 1 111 ? -8.82 40.094 -4.77 1 98.06 111 ASN B O 1
ATOM 5084 N N . THR B 1 112 ? -8.141 38.938 -2.984 1 98.38 112 THR B N 1
ATOM 5085 C CA . THR B 1 112 ? -7.434 40.062 -2.354 1 98.38 112 THR B CA 1
ATOM 5086 C C . THR B 1 112 ? -6.066 39.594 -1.846 1 98.38 112 THR B C 1
ATOM 5088 O O . THR B 1 112 ? -5.977 38.875 -0.86 1 98.38 112 THR B O 1
ATOM 5091 N N . GLU B 1 113 ? -5.012 40.031 -2.504 1 97.44 113 GLU B N 1
ATOM 5092 C CA . GLU B 1 113 ? -3.648 39.656 -2.131 1 97.44 113 GLU B CA 1
ATOM 5093 C C . GLU B 1 113 ? -3.014 40.719 -1.252 1 97.44 113 GLU B C 1
ATOM 5095 O O . GLU B 1 113 ? -3.102 41.906 -1.558 1 97.44 113 GLU B O 1
ATOM 5100 N N . VAL B 1 114 ? -2.477 40.344 -0.135 1 98.25 114 VAL B N 1
ATOM 5101 C CA . VAL B 1 114 ? -1.697 41.281 0.687 1 98.25 114 VAL B CA 1
ATOM 5102 C C . VAL B 1 114 ? -0.326 41.5 0.053 1 98.25 114 VAL B C 1
ATOM 5104 O O . VAL B 1 114 ? 0.451 40.562 -0.109 1 98.25 114 VAL B O 1
ATOM 5107 N N . ILE B 1 115 ? 0.007 42.688 -0.248 1 97.81 115 ILE B N 1
ATOM 5108 C CA . ILE B 1 115 ? 1.247 42.938 -0.977 1 97.81 115 ILE B CA 1
ATOM 5109 C C . ILE B 1 115 ? 2.246 43.656 -0.07 1 97.81 115 ILE B C 1
ATOM 5111 O O . ILE B 1 115 ? 3.441 43.688 -0.368 1 97.81 115 ILE B O 1
ATOM 5115 N N . LYS B 1 116 ? 1.697 44.25 1.077 1 98.38 116 LYS B N 1
ATOM 5116 C CA . LYS B 1 116 ? 2.613 44.938 1.992 1 98.38 116 LYS B CA 1
ATOM 5117 C C . LYS B 1 116 ? 2.045 44.969 3.408 1 98.38 116 LYS B C 1
ATOM 5119 O O . LYS B 1 116 ? 0.854 45.219 3.596 1 98.38 116 LYS B O 1
ATOM 5124 N N . VAL B 1 117 ? 2.844 44.656 4.363 1 98.69 117 VAL B N 1
ATOM 5125 C CA . VAL B 1 117 ? 2.58 44.844 5.785 1 98.69 117 VAL B CA 1
ATOM 5126 C C . VAL B 1 117 ? 3.719 45.625 6.43 1 98.69 117 VAL B C 1
ATOM 5128 O O . VAL B 1 117 ? 4.879 45.219 6.379 1 98.69 117 VAL B O 1
ATOM 5131 N N . GLU B 1 118 ? 3.406 46.75 7.051 1 98.31 118 GLU B N 1
ATOM 5132 C CA . GLU B 1 118 ? 4.43 47.594 7.641 1 98.31 118 GLU B CA 1
ATOM 5133 C C . GLU B 1 118 ? 3.939 48.219 8.938 1 98.31 118 GLU B C 1
ATOM 5135 O O . GLU B 1 118 ? 2.732 48.375 9.156 1 98.31 118 GLU B O 1
ATOM 5140 N N . ARG B 1 119 ? 4.902 48.594 9.789 1 97.75 119 ARG B N 1
ATOM 5141 C CA . ARG B 1 119 ? 4.551 49.312 11.016 1 97.75 119 ARG B CA 1
ATOM 5142 C C . ARG B 1 119 ? 3.814 50.594 10.695 1 97.75 119 ARG B C 1
ATOM 5144 O O . ARG B 1 119 ? 4.215 51.344 9.797 1 97.75 119 ARG B O 1
ATOM 5151 N N . ALA B 1 120 ? 2.674 50.75 11.367 1 97.75 120 ALA B N 1
ATOM 5152 C CA . ALA B 1 120 ? 1.963 52.031 11.195 1 97.75 120 ALA B CA 1
ATOM 5153 C C . ALA B 1 120 ? 2.787 53.188 11.719 1 97.75 120 ALA B C 1
ATOM 5155 O O . ALA B 1 120 ? 3.789 53 12.414 1 97.75 120 ALA B O 1
ATOM 5156 N N . HIS B 1 121 ? 2.318 54.406 11.406 1 96.19 121 HIS B N 1
ATOM 5157 C CA . HIS B 1 121 ? 3.041 55.625 11.789 1 96.19 121 HIS B CA 1
ATOM 5158 C C . HIS B 1 121 ? 3.152 55.75 13.305 1 96.19 121 HIS B C 1
ATOM 5160 O O . HIS B 1 121 ? 4.156 56.219 13.82 1 96.19 121 HIS B O 1
ATOM 5166 N N . ASP B 1 122 ? 2.25 55.25 14.023 1 96.81 122 ASP B N 1
ATOM 5167 C CA . ASP B 1 122 ? 2.236 55.344 15.484 1 96.81 122 ASP B CA 1
ATOM 5168 C C . ASP B 1 122 ? 2.566 54 16.125 1 96.81 122 ASP B C 1
ATOM 5170 O O . ASP B 1 122 ? 2.107 53.688 17.234 1 96.81 122 ASP B O 1
ATOM 5174 N N . TYR B 1 123 ? 3.195 53.094 15.445 1 96.88 123 TYR B N 1
ATOM 5175 C CA . TYR B 1 123 ? 3.465 51.719 15.867 1 96.88 123 TYR B CA 1
ATOM 5176 C C . TYR B 1 123 ? 4.066 51.688 17.266 1 96.88 123 TYR B C 1
ATOM 5178 O O . TYR B 1 123 ? 3.689 50.844 18.094 1 96.88 123 TYR B O 1
ATOM 5186 N N . GLU B 1 124 ? 5.039 52.562 17.625 1 95.94 124 GLU B N 1
ATOM 5187 C CA . GLU B 1 124 ? 5.738 52.531 18.906 1 95.94 124 GLU B CA 1
ATOM 5188 C C . GLU B 1 124 ? 4.77 52.719 20.078 1 95.94 124 GLU B C 1
ATOM 5190 O O . GLU B 1 124 ? 4.953 52.125 21.141 1 95.94 124 GLU B O 1
ATOM 5195 N N . GLU B 1 125 ? 3.717 53.438 19.828 1 96.19 125 GLU B N 1
ATOM 5196 C CA . GLU B 1 125 ? 2.738 53.688 20.891 1 96.19 125 GLU B CA 1
ATOM 5197 C C . GLU B 1 125 ? 1.578 52.719 20.812 1 96.19 125 GLU B C 1
ATOM 5199 O O . GLU B 1 125 ? 1.106 52.219 21.844 1 96.19 125 GLU B O 1
ATOM 5204 N N . SER B 1 126 ? 1.193 52.375 19.594 1 95.31 126 SER B N 1
ATOM 5205 C CA . SER B 1 126 ? -0.076 51.688 19.438 1 95.31 126 SER B CA 1
ATOM 5206 C C . SER B 1 126 ? 0.144 50.219 19.109 1 95.31 126 SER B C 1
ATOM 5208 O O . SER B 1 126 ? -0.73 49.375 19.359 1 95.31 126 SER B O 1
ATOM 5210 N N . GLY B 1 127 ? 1.306 49.906 18.516 1 97.25 127 GLY B N 1
ATOM 5211 C CA . GLY B 1 127 ? 1.563 48.531 18.062 1 97.25 127 GLY B CA 1
ATOM 5212 C C . GLY B 1 127 ? 0.775 48.188 16.812 1 97.25 127 GLY B C 1
ATOM 5213 O O . GLY B 1 127 ? 0.683 47 16.453 1 97.25 127 GLY B O 1
ATOM 5214 N N . ARG B 1 128 ? 0.22 49.156 16.047 1 98.5 128 ARG B N 1
ATOM 5215 C CA . ARG B 1 128 ? -0.658 48.875 14.914 1 98.5 128 ARG B CA 1
ATOM 5216 C C . ARG B 1 128 ? 0.146 48.719 13.633 1 98.5 128 ARG B C 1
ATOM 5218 O O . ARG B 1 128 ? 1.321 49.094 13.578 1 98.5 128 ARG B O 1
ATOM 5225 N N . TRP B 1 129 ? -0.501 48.156 12.602 1 98.75 129 TRP B N 1
ATOM 5226 C CA . TRP B 1 129 ? 0.165 47.812 11.352 1 98.75 129 TRP B CA 1
ATOM 5227 C C . TRP B 1 129 ? -0.61 48.344 10.148 1 98.75 129 TRP B C 1
ATOM 5229 O O . TRP B 1 129 ? -1.843 48.281 10.133 1 98.75 129 TRP B O 1
ATOM 5239 N N . GLY B 1 130 ? 0.129 48.906 9.172 1 98.69 130 GLY B N 1
ATOM 5240 C CA . GLY B 1 130 ? -0.449 49.156 7.867 1 98.69 130 GLY B CA 1
ATOM 5241 C C . GLY B 1 130 ? -0.424 47.969 6.945 1 98.69 130 GLY B C 1
ATOM 5242 O O . GLY B 1 130 ? 0.625 47.344 6.754 1 98.69 130 GLY B O 1
ATOM 5243 N N . VAL B 1 131 ? -1.6 47.594 6.406 1 98.81 131 VAL B N 1
ATOM 5244 C CA . VAL B 1 131 ? -1.715 46.469 5.484 1 98.81 131 VAL B CA 1
ATOM 5245 C C . VAL B 1 131 ? -2.217 46.938 4.129 1 98.81 131 VAL B C 1
ATOM 5247 O O . VAL B 1 131 ? -3.277 47.562 4.039 1 98.81 131 VAL B O 1
ATOM 5250 N N . THR B 1 132 ? -1.408 46.75 3.123 1 98.88 132 THR B N 1
ATOM 5251 C CA . THR B 1 132 ? -1.777 47.094 1.754 1 98.88 132 THR B CA 1
ATOM 5252 C C . THR B 1 132 ? -2.207 45.844 0.98 1 98.88 132 THR B C 1
ATOM 5254 O O . THR B 1 132 ? -1.492 44.844 0.961 1 98.88 132 THR B O 1
ATOM 5257 N N . VAL B 1 133 ? -3.375 45.906 0.371 1 98.75 133 VAL B N 1
ATOM 5258 C CA . VAL B 1 133 ? -3.9 44.781 -0.367 1 98.75 133 VAL B CA 1
ATOM 5259 C C . VAL B 1 133 ? -4.18 45.156 -1.812 1 98.75 133 VAL B C 1
ATOM 5261 O O . VAL B 1 133 ? -4.34 46.344 -2.113 1 98.75 133 VAL B O 1
ATOM 5264 N N . GLN B 1 134 ? -4.09 44.219 -2.66 1 98.56 134 GLN B N 1
ATOM 5265 C CA . GLN B 1 134 ? -4.41 44.375 -4.074 1 98.56 134 GLN B CA 1
ATOM 5266 C C . GLN B 1 134 ? -5.457 43.375 -4.527 1 98.56 134 GLN B C 1
ATOM 5268 O O . GLN B 1 134 ? -5.312 42.188 -4.297 1 98.56 134 GLN B O 1
ATOM 5273 N N . ASN B 1 135 ? -6.527 43.875 -5.113 1 98.38 135 ASN B N 1
ATOM 5274 C CA . ASN B 1 135 ? -7.5 42.969 -5.73 1 98.38 135 ASN B CA 1
ATOM 5275 C C . ASN B 1 135 ? -6.902 42.219 -6.934 1 98.38 135 ASN B C 1
ATOM 5277 O O . ASN B 1 135 ? -6.371 42.875 -7.848 1 98.38 135 ASN B O 1
ATOM 5281 N N . THR B 1 136 ? -7.016 40.969 -6.926 1 96.19 136 THR B N 1
ATOM 5282 C CA . THR B 1 136 ? -6.32 40.188 -7.938 1 96.19 136 THR B CA 1
ATOM 5283 C C . THR B 1 136 ? -7.105 40.188 -9.25 1 96.19 136 THR B C 1
ATOM 5285 O O . THR B 1 136 ? -6.602 39.719 -10.273 1 96.19 136 THR B O 1
ATOM 5288 N N . ILE B 1 137 ? -8.336 40.656 -9.258 1 96.56 137 ILE B N 1
ATOM 5289 C CA . ILE B 1 137 ? -9.156 40.75 -10.453 1 96.56 137 ILE B CA 1
ATOM 5290 C C . ILE B 1 137 ? -9.117 42.156 -11.016 1 96.56 137 ILE B C 1
ATOM 5292 O O . ILE B 1 137 ? -8.742 42.375 -12.172 1 96.56 137 ILE B O 1
ATOM 5296 N N . THR B 1 138 ? -9.398 43.219 -10.195 1 97.38 138 THR B N 1
ATOM 5297 C CA . THR B 1 138 ? -9.516 44.625 -10.641 1 97.38 138 THR B CA 1
ATOM 5298 C C . THR B 1 138 ? -8.172 45.344 -10.531 1 97.38 138 THR B C 1
ATOM 5300 O O . THR B 1 138 ? -7.992 46.406 -11.094 1 97.38 138 THR B O 1
ATOM 5303 N N . GLU B 1 139 ? -7.25 44.875 -9.695 1 96.81 139 GLU B N 1
ATOM 5304 C CA . GLU B 1 139 ? -5.914 45.438 -9.5 1 96.81 139 GLU B CA 1
ATOM 5305 C C . GLU B 1 139 ? -5.961 46.688 -8.609 1 96.81 139 GLU B C 1
ATOM 5307 O O . GLU B 1 139 ? -4.945 47.344 -8.422 1 96.81 139 GLU B O 1
ATOM 5312 N N . GLN B 1 140 ? -7.102 46.938 -8.055 1 98 140 GLN B N 1
ATOM 5313 C CA . GLN B 1 140 ? -7.219 48.094 -7.145 1 98 140 GLN B CA 1
ATOM 5314 C C . GLN B 1 140 ? -6.418 47.844 -5.867 1 98 140 GLN B C 1
ATOM 5316 O O . GLN B 1 140 ? -6.406 46.719 -5.332 1 98 140 GLN B O 1
ATOM 5321 N N . VAL B 1 141 ? -5.719 48.844 -5.457 1 98.5 141 VAL B N 1
ATOM 5322 C CA . VAL B 1 141 ? -4.879 48.781 -4.266 1 98.5 141 VAL B CA 1
ATOM 5323 C C . VAL B 1 141 ? -5.469 49.656 -3.162 1 98.5 141 VAL B C 1
ATOM 5325 O O . VAL B 1 141 ? -5.973 50.75 -3.43 1 98.5 141 VAL B O 1
ATOM 5328 N N . SER B 1 142 ? -5.527 49.156 -1.95 1 98.38 142 SER B N 1
ATOM 5329 C CA . SER B 1 142 ? -5.973 49.938 -0.79 1 98.38 142 SER B CA 1
ATOM 5330 C C . SER B 1 142 ? -5.125 49.625 0.438 1 98.38 142 SER B C 1
ATOM 5332 O O . SER B 1 142 ? -4.531 48.531 0.529 1 98.38 142 SER B O 1
ATOM 5334 N N . THR B 1 143 ? -5.012 50.562 1.324 1 98.31 143 THR B N 1
ATOM 5335 C CA . THR B 1 143 ? -4.277 50.406 2.576 1 98.31 143 THR B CA 1
ATOM 5336 C C . THR B 1 143 ? -5.164 50.781 3.768 1 98.31 143 THR B C 1
ATOM 5338 O O . THR B 1 143 ? -5.938 51.719 3.709 1 98.31 143 THR B O 1
ATOM 5341 N N . ASP B 1 144 ? -5.121 49.969 4.762 1 98.44 144 ASP B N 1
ATOM 5342 C CA . ASP B 1 144 ? -5.809 50.25 6.02 1 98.44 144 ASP B CA 1
ATOM 5343 C C . ASP B 1 144 ? -4.93 49.875 7.215 1 98.44 144 ASP B C 1
ATOM 5345 O O . ASP B 1 144 ? -3.885 49.25 7.055 1 98.44 144 ASP B O 1
ATOM 5349 N N . VAL B 1 145 ? -5.305 50.344 8.375 1 98.5 145 VAL B N 1
ATOM 5350 C CA . VAL B 1 145 ? -4.543 50.125 9.602 1 98.5 145 VAL B CA 1
ATOM 5351 C C . VAL B 1 145 ? -5.27 49.125 10.477 1 98.5 145 VAL B C 1
ATOM 5353 O O . VAL B 1 145 ? -6.496 49.156 10.602 1 98.5 145 VAL B O 1
ATOM 5356 N N . TYR B 1 146 ? -4.535 48.219 11.07 1 98.75 146 TYR B N 1
ATOM 5357 C CA . TYR B 1 146 ? -5.09 47.156 11.898 1 98.75 146 TYR B CA 1
ATOM 5358 C C . TYR B 1 146 ? -4.395 47.094 13.25 1 98.75 146 TYR B C 1
ATOM 5360 O O . TYR B 1 146 ? -3.236 47.5 13.383 1 98.75 146 TYR B O 1
ATOM 5368 N N . ASP B 1 147 ? -5.098 46.594 14.258 1 98.44 147 ASP B N 1
ATOM 5369 C CA . ASP B 1 147 ? -4.586 46.5 15.617 1 98.44 147 ASP B CA 1
ATOM 5370 C C . ASP B 1 147 ? -3.662 45.312 15.781 1 98.44 147 ASP B C 1
ATOM 5372 O O . ASP B 1 147 ? -2.896 45.219 16.734 1 98.44 147 ASP B O 1
ATOM 5376 N N . GLY B 1 148 ? -3.688 44.375 14.914 1 98.5 148 GLY B N 1
ATOM 5377 C CA . GLY B 1 148 ? -2.848 43.188 14.891 1 98.5 148 GLY B CA 1
ATOM 5378 C C . GLY B 1 148 ? -2.838 42.5 13.547 1 98.5 148 GLY B C 1
ATOM 5379 O O . GLY B 1 148 ? -3.703 42.75 12.703 1 98.5 148 GLY B O 1
ATOM 5380 N N . VAL B 1 149 ? -1.825 41.625 13.336 1 98.81 149 VAL B N 1
ATOM 5381 C CA . VAL B 1 149 ? -1.663 40.875 12.094 1 98.81 149 VAL B CA 1
ATOM 5382 C C . VAL B 1 149 ? -1.337 39.406 12.406 1 98.81 149 VAL B C 1
ATOM 5384 O O . VAL B 1 149 ? -0.42 39.125 13.18 1 98.81 149 VAL B O 1
ATOM 5387 N N . LEU B 1 150 ? -2.1 38.531 11.906 1 98.81 150 LEU B N 1
ATOM 5388 C CA . LEU B 1 150 ? -1.789 37.094 11.922 1 98.81 150 LEU B CA 1
ATOM 5389 C C . LEU B 1 150 ? -1.345 36.625 10.547 1 98.81 150 LEU B C 1
ATOM 5391 O O . LEU B 1 150 ? -2.117 36.688 9.586 1 98.81 150 LEU B O 1
ATOM 5395 N N . VAL B 1 151 ? -0.095 36.219 10.445 1 98.19 151 VAL B N 1
ATOM 5396 C CA . VAL B 1 151 ? 0.47 35.719 9.188 1 98.19 151 VAL B CA 1
ATOM 5397 C C . VAL B 1 151 ? 0.143 34.25 9 1 98.19 151 VAL B C 1
ATOM 5399 O O . VAL B 1 151 ? 0.843 33.375 9.531 1 98.19 151 VAL B O 1
ATOM 5402 N N . CYS B 1 152 ? -0.837 34 8.141 1 97.12 152 CYS B N 1
ATOM 5403 C CA . CYS B 1 152 ? -1.361 32.656 7.938 1 97.12 152 CYS B CA 1
ATOM 5404 C C . CYS B 1 152 ? -1.167 32.188 6.496 1 97.12 152 CYS B C 1
ATOM 5406 O O . CYS B 1 152 ? -2.025 31.5 5.938 1 97.12 152 CYS B O 1
ATOM 5408 N N . VAL B 1 153 ? -0.125 32.531 5.781 1 92 153 VAL B N 1
ATOM 5409 C CA . VAL B 1 153 ? 0.031 32.312 4.348 1 92 153 VAL B CA 1
ATOM 5410 C C . VAL B 1 153 ? 0.638 30.938 4.09 1 92 153 VAL B C 1
ATOM 5412 O O . VAL B 1 153 ? 0.681 30.469 2.949 1 92 153 VAL B O 1
ATOM 5415 N N . GLY B 1 154 ? 0.96 30.172 4.973 1 84.12 154 GLY B N 1
ATOM 5416 C CA . GLY B 1 154 ? 1.601 28.875 4.746 1 84.12 154 GLY B CA 1
ATOM 5417 C C . GLY B 1 154 ? 2.961 29 4.086 1 84.12 154 GLY B C 1
ATOM 5418 O O . GLY B 1 154 ? 3.383 30.094 3.715 1 84.12 154 GLY B O 1
ATOM 5419 N N . HIS B 1 155 ? 3.678 27.875 3.93 1 81.06 155 HIS B N 1
ATOM 5420 C CA . HIS B 1 155 ? 5.02 27.969 3.359 1 81.06 155 HIS B CA 1
ATOM 5421 C C . HIS B 1 155 ? 5.227 26.922 2.264 1 81.06 155 HIS B C 1
ATOM 5423 O O . HIS B 1 155 ? 6.363 26.641 1.877 1 81.06 155 HIS B O 1
ATOM 5429 N N . ILE B 1 156 ? 4.152 26.344 1.761 1 83.69 156 ILE B N 1
ATOM 5430 C CA . ILE B 1 156 ? 4.242 25.359 0.686 1 83.69 156 ILE B CA 1
ATOM 5431 C C . ILE B 1 156 ? 3.605 25.922 -0.583 1 83.69 156 ILE B C 1
ATOM 5433 O O . ILE B 1 156 ? 2.68 25.328 -1.137 1 83.69 156 ILE B O 1
ATOM 5437 N N . ASN B 1 157 ? 4.098 27.031 -1.086 1 85.06 157 ASN B N 1
ATOM 5438 C CA . ASN B 1 157 ? 3.426 27.656 -2.219 1 85.06 157 ASN B CA 1
ATOM 5439 C C . ASN B 1 157 ? 4.426 28.125 -3.277 1 85.06 157 ASN B C 1
ATOM 5441 O O . ASN B 1 157 ? 4.031 28.562 -4.359 1 85.06 157 ASN B O 1
ATOM 5445 N N . ARG B 1 158 ? 5.695 28 -3.02 1 88.75 158 ARG B N 1
ATOM 5446 C CA . ARG B 1 158 ? 6.715 28.375 -3.99 1 88.75 158 ARG B CA 1
ATOM 5447 C C . ARG B 1 158 ? 7.699 27.234 -4.219 1 88.75 158 ARG B C 1
ATOM 5449 O O . ARG B 1 158 ? 8.641 27.047 -3.443 1 88.75 158 ARG B O 1
ATOM 5456 N N . PRO B 1 159 ? 7.594 26.594 -5.402 1 93.25 159 PRO B N 1
ATOM 5457 C CA . PRO B 1 159 ? 8.438 25.438 -5.676 1 93.25 159 PRO B CA 1
ATOM 5458 C C . PRO B 1 159 ? 9.922 25.766 -5.684 1 93.25 159 PRO B C 1
ATOM 5460 O O . PRO B 1 159 ? 10.32 26.828 -6.18 1 93.25 159 PRO B O 1
ATOM 5463 N N . LYS B 1 160 ? 10.711 24.969 -5.055 1 92.69 160 LYS B N 1
ATOM 5464 C CA . LYS B 1 160 ? 12.164 25.016 -5.191 1 92.69 160 LYS B CA 1
ATOM 5465 C C . LYS B 1 160 ? 12.625 24.203 -6.402 1 92.69 160 LYS B C 1
ATOM 5467 O O . LYS B 1 160 ? 12.359 23 -6.492 1 92.69 160 LYS B O 1
ATOM 5472 N N . MET B 1 161 ? 13.281 24.828 -7.363 1 93.75 161 MET B N 1
ATOM 5473 C CA . MET B 1 161 ? 13.758 24.172 -8.578 1 93.75 161 MET B CA 1
ATOM 5474 C C . MET B 1 161 ? 15.273 24.203 -8.656 1 93.75 161 MET B C 1
ATOM 5476 O O . MET B 1 161 ? 15.859 25.203 -9.117 1 93.75 161 MET B O 1
ATOM 5480 N N . PRO B 1 162 ? 15.883 23.109 -8.25 1 93.44 162 PRO B N 1
ATOM 5481 C CA . PRO B 1 162 ? 17.344 23.094 -8.383 1 93.44 162 PRO B CA 1
ATOM 5482 C C . PRO B 1 162 ? 17.797 23.016 -9.836 1 93.44 162 PRO B C 1
ATOM 5484 O O . PRO B 1 162 ? 17.031 22.578 -10.703 1 93.44 162 PRO B O 1
ATOM 5487 N N . SER B 1 163 ? 19 23.5 -9.984 1 95 163 SER B N 1
ATOM 5488 C CA . SER B 1 163 ? 19.609 23.406 -11.305 1 95 163 SER B CA 1
ATOM 5489 C C . SER B 1 163 ? 20.688 22.312 -11.336 1 95 163 SER B C 1
ATOM 5491 O O . SER B 1 163 ? 21.438 22.141 -10.383 1 95 163 SER B O 1
ATOM 5493 N N . TYR B 1 164 ? 20.672 21.578 -12.422 1 97 164 TYR B N 1
ATOM 5494 C CA . TYR B 1 164 ? 21.656 20.531 -12.641 1 97 164 TYR B CA 1
ATOM 5495 C C . TYR B 1 164 ? 22.469 20.797 -13.906 1 97 164 TYR B C 1
ATOM 5497 O O . TYR B 1 164 ? 21.984 21.453 -14.828 1 97 164 TYR B O 1
ATOM 5505 N N . PRO B 1 165 ? 23.703 20.281 -13.922 1 97.56 165 PRO B N 1
ATOM 5506 C CA . PRO B 1 165 ? 24.484 20.391 -15.164 1 97.56 165 PRO B CA 1
ATOM 5507 C C . PRO B 1 165 ? 23.75 19.781 -16.359 1 97.56 165 PRO B C 1
ATOM 5509 O O . PRO B 1 165 ? 23.125 18.734 -16.25 1 97.56 165 PRO B O 1
ATOM 5512 N N . GLY B 1 166 ? 23.734 20.547 -17.453 1 97.94 166 GLY B N 1
ATOM 5513 C CA . GLY B 1 166 ? 23.188 20.031 -18.703 1 97.94 166 GLY B CA 1
ATOM 5514 C C . GLY B 1 166 ? 21.672 20.188 -18.797 1 97.94 166 GLY B C 1
ATOM 5515 O O . GLY B 1 166 ? 21.078 19.797 -19.797 1 97.94 166 GLY B O 1
ATOM 5516 N N . GLN B 1 167 ? 21.062 20.719 -17.844 1 97.38 167 GLN B N 1
ATOM 5517 C CA . GLN B 1 167 ? 19.609 20.844 -17.797 1 97.38 167 GLN B CA 1
ATOM 5518 C C . GLN B 1 167 ? 19.094 21.656 -18.984 1 97.38 167 GLN B C 1
ATOM 5520 O O . GLN B 1 167 ? 18.016 21.391 -19.5 1 97.38 167 GLN B O 1
ATOM 5525 N N . GLU B 1 168 ? 19.859 22.625 -19.469 1 96.12 168 GLU B N 1
ATOM 5526 C CA . GLU B 1 168 ? 19.484 23.484 -20.578 1 96.12 168 GLU B CA 1
ATOM 5527 C C . GLU B 1 168 ? 19.406 22.703 -21.891 1 96.12 168 GLU B C 1
ATOM 5529 O O . GLU B 1 168 ? 18.766 23.125 -22.844 1 96.12 168 GLU B O 1
ATOM 5534 N N . LEU B 1 169 ? 20.094 21.547 -21.922 1 97.12 169 LEU B N 1
ATOM 5535 C CA . LEU B 1 169 ? 20.125 20.719 -23.125 1 97.12 169 LEU B CA 1
ATOM 5536 C C . LEU B 1 169 ? 18.891 19.828 -23.203 1 97.12 169 LEU B C 1
ATOM 5538 O O . LEU B 1 169 ? 18.547 19.328 -24.281 1 97.12 169 LEU B O 1
ATOM 5542 N N . TYR B 1 170 ? 18.328 19.594 -22.078 1 97.5 170 TYR B N 1
ATOM 5543 C CA . TYR B 1 170 ? 17.219 18.641 -21.984 1 97.5 170 TYR B CA 1
ATOM 5544 C C . TYR B 1 170 ? 16.016 19.125 -22.797 1 97.5 170 TYR B C 1
ATOM 5546 O O . TYR B 1 170 ? 15.539 20.234 -22.625 1 97.5 170 TYR B O 1
ATOM 5554 N N . LYS B 1 171 ? 15.461 18.281 -23.672 1 97.69 171 LYS B N 1
ATOM 5555 C CA . LYS B 1 171 ? 14.453 18.688 -24.641 1 97.69 171 LYS B CA 1
ATOM 5556 C C . LYS B 1 171 ? 13.055 18.312 -24.172 1 97.69 171 LYS B C 1
ATOM 5558 O O . LYS B 1 171 ? 12.055 18.797 -24.703 1 97.69 171 LYS B O 1
ATOM 5563 N N . ASN B 1 172 ? 13.039 17.406 -23.188 1 97.38 172 ASN B N 1
ATOM 5564 C CA . ASN B 1 172 ? 11.742 16.938 -22.719 1 97.38 172 ASN B CA 1
ATOM 5565 C C . ASN B 1 172 ? 11.234 17.781 -21.562 1 97.38 172 ASN B C 1
ATOM 5567 O O . ASN B 1 172 ? 11.664 18.922 -21.375 1 97.38 172 ASN B O 1
ATOM 5571 N N . GLN B 1 173 ? 10.344 17.297 -20.797 1 97.12 173 GLN B N 1
ATOM 5572 C CA . GLN B 1 173 ? 9.594 18.125 -19.859 1 97.12 173 GLN B CA 1
ATOM 5573 C C . GLN B 1 173 ? 10.18 18.016 -18.453 1 97.12 173 GLN B C 1
ATOM 5575 O O . GLN B 1 173 ? 10.531 16.922 -18 1 97.12 173 GLN B O 1
ATOM 5580 N N . ILE B 1 174 ? 10.336 19.141 -17.828 1 97.62 174 ILE B N 1
ATOM 5581 C CA . ILE B 1 174 ? 10.648 19.234 -16.406 1 97.62 174 ILE B CA 1
ATOM 5582 C C . ILE B 1 174 ? 9.523 19.953 -15.672 1 97.62 174 ILE B C 1
ATOM 5584 O O . ILE B 1 174 ? 9.164 21.078 -16.016 1 97.62 174 ILE B O 1
ATOM 5588 N N . ILE B 1 175 ? 8.938 19.344 -14.688 1 96.81 175 ILE B N 1
ATOM 5589 C CA . ILE B 1 175 ? 7.883 19.984 -13.906 1 96.81 175 ILE B CA 1
ATOM 5590 C C . ILE B 1 175 ? 8.141 19.766 -12.414 1 96.81 175 ILE B C 1
ATOM 5592 O O . ILE B 1 175 ? 9.008 18.969 -12.039 1 96.81 175 ILE B O 1
ATOM 5596 N N . HIS B 1 176 ? 7.527 20.547 -11.578 1 97.25 176 HIS B N 1
ATOM 5597 C CA . HIS B 1 176 ? 7.5 20.344 -10.133 1 97.25 176 HIS B CA 1
ATOM 5598 C C . HIS B 1 176 ? 6.234 19.609 -9.703 1 97.25 176 HIS B C 1
ATOM 5600 O O . HIS B 1 176 ? 5.203 19.703 -10.375 1 97.25 176 HIS B O 1
ATOM 5606 N N . THR B 1 177 ? 6.289 18.891 -8.562 1 96.88 177 THR B N 1
ATOM 5607 C CA . THR B 1 177 ? 5.109 18.188 -8.055 1 96.88 177 THR B CA 1
ATOM 5608 C C . THR B 1 177 ? 3.955 19.156 -7.848 1 96.88 177 THR B C 1
ATOM 5610 O O . THR B 1 177 ? 2.787 18.766 -7.883 1 96.88 177 THR B O 1
ATOM 5613 N N . HIS B 1 178 ? 4.25 20.391 -7.688 1 96.12 178 HIS B N 1
ATOM 5614 C CA . HIS B 1 178 ? 3.26 21.453 -7.543 1 96.12 178 HIS B CA 1
ATOM 5615 C C . HIS B 1 178 ? 2.307 21.484 -8.734 1 96.12 178 HIS B C 1
ATOM 5617 O O . HIS B 1 178 ? 1.121 21.797 -8.578 1 96.12 178 HIS B O 1
ATOM 5623 N N . SER B 1 179 ? 2.787 21.062 -9.867 1 95.06 179 SER B N 1
ATOM 5624 C CA . SER B 1 179 ? 2.014 21.188 -11.102 1 95.06 179 SER B CA 1
ATOM 5625 C C . SER B 1 179 ? 1.435 19.828 -11.523 1 95.06 179 SER B C 1
ATOM 5627 O O . SER B 1 179 ? 0.851 19.719 -12.602 1 95.06 179 SER B O 1
ATOM 5629 N N . LEU B 1 180 ? 1.601 18.828 -10.758 1 95.62 180 LEU B N 1
ATOM 5630 C CA . LEU B 1 180 ? 1.108 17.5 -11.102 1 95.62 180 LEU B CA 1
ATOM 5631 C C . LEU B 1 180 ? -0.383 17.375 -10.812 1 95.62 180 LEU B C 1
ATOM 5633 O O . LEU B 1 180 ? -0.787 17.312 -9.648 1 95.62 180 LEU B O 1
ATOM 5637 N N . LYS B 1 181 ? -1.207 17.297 -11.875 1 93.94 181 LYS B N 1
ATOM 5638 C CA . LYS B 1 181 ? -2.656 17.328 -11.695 1 93.94 181 LYS B CA 1
ATOM 5639 C C . LYS B 1 181 ? -3.307 16.078 -12.273 1 93.94 181 LYS B C 1
ATOM 5641 O O . LYS B 1 181 ? -4.492 15.82 -12.039 1 93.94 181 LYS B O 1
ATOM 5646 N N . GLU B 1 182 ? -2.545 15.328 -13.023 1 89.81 182 GLU B N 1
ATOM 5647 C CA . GLU B 1 182 ? -3.055 14.094 -13.617 1 89.81 182 GLU B CA 1
ATOM 5648 C C . GLU B 1 182 ? -1.932 13.086 -13.852 1 89.81 182 GLU B C 1
ATOM 5650 O O . GLU B 1 182 ? -0.766 13.469 -13.984 1 89.81 182 GLU B O 1
ATOM 5655 N N . VAL B 1 183 ? -2.365 11.836 -13.938 1 91.19 183 VAL B N 1
ATOM 5656 C CA . VAL B 1 183 ? -1.344 10.812 -14.141 1 91.19 183 VAL B CA 1
ATOM 5657 C C . VAL B 1 183 ? -1.388 10.305 -15.578 1 91.19 183 VAL B C 1
ATOM 5659 O O . VAL B 1 183 ? -0.397 9.781 -16.094 1 91.19 183 VAL B O 1
ATOM 5662 N N . GLU B 1 184 ? -2.514 10.516 -16.266 1 90.44 184 GLU B N 1
ATOM 5663 C CA . GLU B 1 184 ? -2.744 9.922 -17.578 1 90.44 184 GLU B CA 1
ATOM 5664 C C . GLU B 1 184 ? -1.696 10.383 -18.594 1 90.44 184 GLU B C 1
ATOM 5666 O O . GLU B 1 184 ? -1.239 9.602 -19.422 1 90.44 184 GLU B O 1
ATOM 5671 N N . PRO B 1 185 ? -1.267 11.664 -18.531 1 94.5 185 PRO B N 1
ATOM 5672 C CA . PRO B 1 185 ? -0.257 12.125 -19.484 1 94.5 185 PRO B CA 1
ATOM 5673 C C . PRO B 1 185 ? 1.057 11.352 -19.391 1 94.5 185 PRO B C 1
ATOM 5675 O O . PRO B 1 185 ? 1.905 11.445 -20.281 1 94.5 185 PRO B O 1
ATOM 5678 N N . TYR B 1 186 ? 1.256 10.609 -18.375 1 96.5 186 TYR B N 1
ATOM 5679 C CA . TYR B 1 186 ? 2.521 9.922 -18.156 1 96.5 186 TYR B CA 1
ATOM 5680 C C . TYR B 1 186 ? 2.41 8.445 -18.516 1 96.5 186 TYR B C 1
ATOM 5682 O O . TYR B 1 186 ? 3.346 7.672 -18.297 1 96.5 186 TYR B O 1
ATOM 5690 N N . ARG B 1 187 ? 1.285 8.055 -19.047 1 94.69 187 ARG B N 1
ATOM 5691 C CA . ARG B 1 187 ? 1.073 6.676 -19.469 1 94.69 187 ARG B CA 1
ATOM 5692 C C . ARG B 1 187 ? 2.168 6.219 -20.422 1 94.69 187 ARG B C 1
ATOM 5694 O O . ARG B 1 187 ? 2.479 6.914 -21.391 1 94.69 187 ARG B O 1
ATOM 5701 N N . ASN B 1 188 ? 2.824 5.105 -20.125 1 94.94 188 ASN B N 1
ATOM 5702 C CA . ASN B 1 188 ? 3.824 4.41 -20.938 1 94.94 188 ASN B CA 1
ATOM 5703 C C . ASN B 1 188 ? 5.09 5.246 -21.094 1 94.94 188 ASN B C 1
ATOM 5705 O O . ASN B 1 188 ? 5.863 5.035 -22.031 1 94.94 188 ASN B O 1
ATOM 5709 N N . LYS B 1 189 ? 5.305 6.266 -20.234 1 98.06 189 LYS B N 1
ATOM 5710 C CA . LYS B 1 189 ? 6.504 7.098 -20.281 1 98.06 189 LYS B CA 1
ATOM 5711 C C . LYS B 1 189 ? 7.523 6.645 -19.234 1 98.06 189 LYS B C 1
ATOM 5713 O O . LYS B 1 189 ? 7.176 5.949 -18.281 1 98.06 189 LYS B O 1
ATOM 5718 N N . THR B 1 190 ? 8.734 6.977 -19.531 1 98.62 190 THR B N 1
ATOM 5719 C CA . THR B 1 190 ? 9.789 6.875 -18.516 1 98.62 190 THR B CA 1
ATOM 5720 C C . THR B 1 190 ? 9.914 8.18 -17.734 1 98.62 190 THR B C 1
ATOM 5722 O O . THR B 1 190 ? 10.203 9.234 -18.312 1 98.62 190 THR B O 1
ATOM 5725 N N . VAL B 1 191 ? 9.711 8.117 -16.438 1 98.81 191 VAL B N 1
ATOM 5726 C CA . VAL B 1 191 ? 9.633 9.312 -15.609 1 98.81 191 VAL B CA 1
ATOM 5727 C C . VAL B 1 191 ? 10.695 9.258 -14.508 1 98.81 191 VAL B C 1
ATOM 5729 O O . VAL B 1 191 ? 10.898 8.211 -13.891 1 98.81 191 VAL B O 1
ATOM 5732 N N . VAL B 1 192 ? 11.406 10.312 -14.305 1 98.81 192 VAL B N 1
ATOM 5733 C CA . VAL B 1 192 ? 12.312 10.461 -13.172 1 98.81 192 VAL B CA 1
ATOM 5734 C C . VAL B 1 192 ? 11.711 11.422 -12.148 1 98.81 192 VAL B C 1
ATOM 5736 O O . VAL B 1 192 ? 11.352 12.555 -12.484 1 98.81 192 VAL B O 1
ATOM 5739 N N . VAL B 1 193 ? 11.516 10.992 -10.984 1 98.81 193 VAL B N 1
ATOM 5740 C CA . VAL B 1 193 ? 11.086 11.836 -9.875 1 98.81 193 VAL B CA 1
ATOM 5741 C C . VAL B 1 193 ? 12.281 12.133 -8.961 1 98.81 193 VAL B C 1
ATOM 5743 O O . VAL B 1 193 ? 12.945 11.211 -8.484 1 98.81 193 VAL B O 1
ATOM 5746 N N . VAL B 1 194 ? 12.531 13.406 -8.711 1 98.69 194 VAL B N 1
ATOM 5747 C CA . VAL B 1 194 ? 13.68 13.82 -7.914 1 98.69 194 VAL B CA 1
ATOM 5748 C C . VAL B 1 194 ? 13.211 14.258 -6.527 1 98.69 194 VAL B C 1
ATOM 5750 O O . VAL B 1 194 ? 12.453 15.227 -6.395 1 98.69 194 VAL B O 1
ATOM 5753 N N . GLY B 1 195 ? 13.688 13.57 -5.547 1 97.5 195 GLY B N 1
ATOM 5754 C CA . GLY B 1 195 ? 13.305 13.867 -4.176 1 97.5 195 GLY B CA 1
ATOM 5755 C C . GLY B 1 195 ? 12.43 12.789 -3.561 1 97.5 195 GLY B C 1
ATOM 5756 O O . GLY B 1 195 ? 11.461 12.344 -4.176 1 97.5 195 GLY B O 1
ATOM 5757 N N . MET B 1 196 ? 12.781 12.414 -2.316 1 96.44 196 MET B N 1
ATOM 5758 C CA . MET B 1 196 ? 12.07 11.359 -1.61 1 96.44 196 MET B CA 1
ATOM 5759 C C . MET B 1 196 ? 11.32 11.922 -0.408 1 96.44 196 MET B C 1
ATOM 5761 O O . MET B 1 196 ? 11.297 11.305 0.66 1 96.44 196 MET B O 1
ATOM 5765 N N . GLY B 1 197 ? 10.766 13.133 -0.541 1 96 197 GLY B N 1
ATOM 5766 C CA . GLY B 1 197 ? 9.781 13.641 0.401 1 96 197 GLY B CA 1
ATOM 5767 C C . GLY B 1 197 ? 8.383 13.102 0.153 1 96 197 GLY B C 1
ATOM 5768 O O . GLY B 1 197 ? 8.188 12.258 -0.721 1 96 197 GLY B O 1
ATOM 5769 N N . CYS B 1 198 ? 7.414 13.617 0.864 1 96.25 198 CYS B N 1
ATOM 5770 C CA . CYS B 1 198 ? 6.047 13.109 0.761 1 96.25 198 CYS B CA 1
ATOM 5771 C C . CYS B 1 198 ? 5.496 13.312 -0.644 1 96.25 198 CYS B C 1
ATOM 5773 O O . CYS B 1 198 ? 4.977 12.383 -1.256 1 96.25 198 CYS B O 1
ATOM 5775 N N . SER B 1 199 ? 5.625 14.484 -1.176 1 96.19 199 SER B N 1
ATOM 5776 C CA . SER B 1 199 ? 5.086 14.773 -2.498 1 96.19 199 SER B CA 1
ATOM 5777 C C . SER B 1 199 ? 5.801 13.969 -3.58 1 96.19 199 SER B C 1
ATOM 5779 O O . SER B 1 199 ? 5.184 13.539 -4.555 1 96.19 199 SER B O 1
ATOM 5781 N N . GLY B 1 200 ? 7.141 13.852 -3.426 1 97.81 200 GLY B N 1
ATOM 5782 C CA . GLY B 1 200 ? 7.895 13.047 -4.371 1 97.81 200 GLY B CA 1
ATOM 5783 C C . GLY B 1 200 ? 7.473 11.594 -4.387 1 97.81 200 GLY B C 1
ATOM 5784 O O . GLY B 1 200 ? 7.293 11 -5.453 1 97.81 200 GLY B O 1
ATOM 5785 N N . LEU B 1 201 ? 7.301 11.023 -3.215 1 98.25 201 LEU B N 1
ATOM 5786 C CA . LEU B 1 201 ? 6.887 9.625 -3.105 1 98.25 201 LEU B CA 1
ATOM 5787 C C . LEU B 1 201 ? 5.477 9.438 -3.66 1 98.25 201 LEU B C 1
ATOM 5789 O O . LEU B 1 201 ? 5.211 8.453 -4.355 1 98.25 201 LEU B O 1
ATOM 5793 N N . ASP B 1 202 ? 4.602 10.383 -3.344 1 97.44 202 ASP B N 1
ATOM 5794 C CA . ASP B 1 202 ? 3.248 10.297 -3.883 1 97.44 202 ASP B CA 1
ATOM 5795 C C . ASP B 1 202 ? 3.262 10.328 -5.41 1 97.44 202 ASP B C 1
ATOM 5797 O O . ASP B 1 202 ? 2.566 9.547 -6.059 1 97.44 202 ASP B O 1
ATOM 5801 N N . ALA B 1 203 ? 4.043 11.234 -5.926 1 98 203 ALA B N 1
ATOM 5802 C CA . ALA B 1 203 ? 4.152 11.336 -7.379 1 98 203 ALA B CA 1
ATOM 5803 C C . ALA B 1 203 ? 4.676 10.039 -7.984 1 98 203 ALA B C 1
ATOM 5805 O O . ALA B 1 203 ? 4.098 9.516 -8.945 1 98 203 ALA B O 1
ATOM 5806 N N . ALA B 1 204 ? 5.754 9.523 -7.398 1 98.56 204 ALA B N 1
ATOM 5807 C CA . ALA B 1 204 ? 6.375 8.305 -7.91 1 98.56 204 ALA B CA 1
ATOM 5808 C C . ALA B 1 204 ? 5.387 7.141 -7.891 1 98.56 204 ALA B C 1
ATOM 5810 O O . ALA B 1 204 ? 5.242 6.426 -8.883 1 98.56 204 ALA B O 1
ATOM 5811 N N . VAL B 1 205 ? 4.688 7 -6.805 1 97.62 205 VAL B N 1
ATOM 5812 C CA . VAL B 1 205 ? 3.77 5.883 -6.613 1 97.62 205 VAL B CA 1
ATOM 5813 C C . VAL B 1 205 ? 2.572 6.031 -7.551 1 97.62 205 VAL B C 1
ATOM 5815 O O . VAL B 1 205 ? 2.205 5.082 -8.25 1 97.62 205 VAL B O 1
ATOM 5818 N N . GLU B 1 206 ? 2.006 7.18 -7.629 1 95.69 206 GLU B N 1
ATOM 5819 C CA . GLU B 1 206 ? 0.819 7.395 -8.453 1 95.69 206 GLU B CA 1
ATOM 5820 C C . GLU B 1 206 ? 1.14 7.23 -9.938 1 95.69 206 GLU B C 1
ATOM 5822 O O . GLU B 1 206 ? 0.409 6.555 -10.664 1 95.69 206 GLU B O 1
ATOM 5827 N N . ILE B 1 207 ? 2.219 7.801 -10.336 1 96.88 207 ILE B N 1
ATOM 5828 C CA . ILE B 1 207 ? 2.59 7.773 -11.75 1 96.88 207 ILE B CA 1
ATOM 5829 C C . ILE B 1 207 ? 2.973 6.348 -12.156 1 96.88 207 ILE B C 1
ATOM 5831 O O . ILE B 1 207 ? 2.727 5.934 -13.289 1 96.88 207 ILE B O 1
ATOM 5835 N N . SER B 1 208 ? 3.486 5.582 -11.219 1 96.69 208 SER B N 1
ATOM 5836 C CA . SER B 1 208 ? 3.943 4.227 -11.516 1 96.69 208 SER B CA 1
ATOM 5837 C C . SER B 1 208 ? 2.783 3.332 -11.938 1 96.69 208 SER B C 1
ATOM 5839 O O . SER B 1 208 ? 2.994 2.271 -12.531 1 96.69 208 SER B O 1
ATOM 5841 N N . SER B 1 209 ? 1.581 3.73 -11.664 1 91.44 209 SER B N 1
ATOM 5842 C CA . SER B 1 209 ? 0.415 2.938 -12.039 1 91.44 209 SER B CA 1
ATOM 5843 C C . SER B 1 209 ? 0.203 2.945 -13.555 1 91.44 209 SER B C 1
ATOM 5845 O O . SER B 1 209 ? -0.474 2.068 -14.094 1 91.44 209 SER B O 1
ATOM 5847 N N . VAL B 1 210 ? 0.797 3.932 -14.281 1 92.75 210 VAL B N 1
ATOM 5848 C CA . VAL B 1 210 ? 0.521 4.027 -15.711 1 92.75 210 VAL B CA 1
ATOM 5849 C C . VAL B 1 210 ? 1.833 4.113 -16.484 1 92.75 210 VAL B C 1
ATOM 5851 O O . VAL B 1 210 ? 1.872 3.836 -17.688 1 92.75 210 VAL B O 1
ATOM 5854 N N . ALA B 1 211 ? 2.906 4.52 -15.82 1 96.38 211 ALA B N 1
ATOM 5855 C CA . ALA B 1 211 ? 4.18 4.762 -16.484 1 96.38 211 ALA B CA 1
ATOM 5856 C C . ALA B 1 211 ? 4.836 3.447 -16.906 1 96.38 211 ALA B C 1
ATOM 5858 O O . ALA B 1 211 ? 4.539 2.391 -16.344 1 96.38 211 ALA B O 1
ATOM 5859 N N . LYS B 1 212 ? 5.672 3.557 -17.922 1 96.38 212 LYS B N 1
ATOM 5860 C CA . LYS B 1 212 ? 6.531 2.432 -18.281 1 96.38 212 LYS B CA 1
ATOM 5861 C C . LYS B 1 212 ? 7.543 2.135 -17.188 1 96.38 212 LYS B C 1
ATOM 5863 O O . LYS B 1 212 ? 7.746 0.977 -16.812 1 96.38 212 LYS B O 1
ATOM 5868 N N . GLN B 1 213 ? 8.125 3.16 -16.719 1 97.69 213 GLN B N 1
ATOM 5869 C CA . GLN B 1 213 ? 9.109 3.043 -15.648 1 97.69 213 GLN B CA 1
ATOM 5870 C C . GLN B 1 213 ? 9.25 4.355 -14.883 1 97.69 213 GLN B C 1
ATOM 5872 O O . GLN B 1 213 ? 9.266 5.434 -15.484 1 97.69 213 GLN B O 1
ATOM 5877 N N . VAL B 1 214 ? 9.289 4.266 -13.555 1 98.69 214 VAL B N 1
ATOM 5878 C CA . VAL B 1 214 ? 9.57 5.426 -12.711 1 98.69 214 VAL B CA 1
ATOM 5879 C C . VAL B 1 214 ? 10.906 5.238 -12 1 98.69 214 VAL B C 1
ATOM 5881 O O . VAL B 1 214 ? 11.133 4.211 -11.352 1 98.69 214 VAL B O 1
ATOM 5884 N N . TYR B 1 215 ? 11.805 6.168 -12.164 1 98.62 215 TYR B N 1
ATOM 5885 C CA . TYR B 1 215 ? 13.039 6.246 -11.391 1 98.62 215 TYR B CA 1
ATOM 5886 C C . TYR B 1 215 ? 12.93 7.289 -10.289 1 98.62 215 TYR B C 1
ATOM 5888 O O . TYR B 1 215 ? 12.625 8.453 -10.555 1 98.62 215 TYR B O 1
ATOM 5896 N N . LEU B 1 216 ? 13.102 6.871 -9.055 1 98.69 216 LEU B N 1
ATOM 5897 C CA . LEU B 1 216 ? 13.039 7.754 -7.895 1 98.69 216 LEU B CA 1
ATOM 5898 C C . LEU B 1 216 ? 14.438 8.133 -7.43 1 98.69 216 LEU B C 1
ATOM 5900 O O . LEU B 1 216 ? 15.133 7.328 -6.797 1 98.69 216 LEU B O 1
ATOM 5904 N N . SER B 1 217 ? 14.805 9.328 -7.711 1 98.44 217 SER B N 1
ATOM 5905 C CA . SER B 1 217 ? 16.156 9.82 -7.418 1 98.44 217 SER B CA 1
ATOM 5906 C C . SER B 1 217 ? 16.188 10.531 -6.066 1 98.44 217 SER B C 1
ATOM 5908 O O . SER B 1 217 ? 15.289 11.289 -5.727 1 98.44 217 SER B O 1
ATOM 5910 N N . THR B 1 218 ? 17.203 10.266 -5.316 1 97.06 218 THR B N 1
ATOM 5911 C CA . THR B 1 218 ? 17.344 10.906 -4.012 1 97.06 218 THR B CA 1
ATOM 5912 C C . THR B 1 218 ? 18.828 11.078 -3.66 1 97.06 218 THR B C 1
ATOM 5914 O O . THR B 1 218 ? 19.656 10.242 -4.027 1 97.06 218 THR B O 1
ATOM 5917 N N . ARG B 1 219 ? 19.078 12.156 -3.025 1 93.94 219 ARG B N 1
ATOM 5918 C CA . ARG B 1 219 ? 20.453 12.453 -2.617 1 93.94 219 ARG B CA 1
ATOM 5919 C C . ARG B 1 219 ? 20.797 11.766 -1.298 1 93.94 219 ARG B C 1
ATOM 5921 O O . ARG B 1 219 ? 21.828 11.125 -1.176 1 93.94 219 ARG B O 1
ATOM 5928 N N . SER B 1 220 ? 19.875 11.852 -0.328 1 93.56 220 SER B N 1
ATOM 5929 C CA . SER B 1 220 ? 20.219 11.438 1.025 1 93.56 220 SER B CA 1
ATOM 5930 C C . SER B 1 220 ? 19.312 10.32 1.52 1 93.56 220 SER B C 1
ATOM 5932 O O . SER B 1 220 ? 19.375 9.93 2.688 1 93.56 220 SER B O 1
ATOM 5934 N N . GLY B 1 221 ? 18.484 9.734 0.697 1 94.12 221 GLY B N 1
ATOM 5935 C CA . GLY B 1 221 ? 17.562 8.711 1.144 1 94.12 221 GLY B CA 1
ATOM 5936 C C . GLY B 1 221 ? 16.578 9.211 2.184 1 94.12 221 GLY B C 1
ATOM 5937 O O . GLY B 1 221 ? 16.531 10.406 2.48 1 94.12 221 GLY B O 1
ATOM 5938 N N . ALA B 1 222 ? 15.727 8.328 2.662 1 95.31 222 ALA B N 1
ATOM 5939 C CA . ALA B 1 222 ? 14.742 8.695 3.68 1 95.31 222 ALA B CA 1
ATOM 5940 C C . ALA B 1 222 ? 14.203 7.457 4.391 1 95.31 222 ALA B C 1
ATOM 5942 O O . ALA B 1 222 ? 14.164 6.371 3.812 1 95.31 222 ALA B O 1
ATOM 5943 N N . HIS B 1 223 ? 13.945 7.648 5.684 1 96 223 HIS B N 1
ATOM 5944 C CA . HIS B 1 223 ? 13.117 6.684 6.398 1 96 223 HIS B CA 1
ATOM 5945 C C . HIS B 1 223 ? 11.641 6.902 6.094 1 96 223 HIS B C 1
ATOM 5947 O O . HIS B 1 223 ? 11.125 8.016 6.25 1 96 223 HIS B O 1
ATOM 5953 N N . VAL B 1 224 ? 10.938 5.867 5.621 1 96.81 224 VAL B N 1
ATOM 5954 C CA . VAL B 1 224 ? 9.562 6.035 5.168 1 96.81 224 VAL B CA 1
ATOM 5955 C C . VAL B 1 224 ? 8.609 5.355 6.152 1 96.81 224 VAL B C 1
ATOM 5957 O O . VAL B 1 224 ? 8.703 4.148 6.383 1 96.81 224 VAL B O 1
ATOM 5960 N N . PHE B 1 225 ? 7.738 6.164 6.766 1 95.62 225 PHE B N 1
ATOM 5961 C CA . PHE B 1 225 ? 6.652 5.645 7.586 1 95.62 225 PHE B CA 1
ATOM 5962 C C . PHE B 1 225 ? 5.438 5.316 6.727 1 95.62 225 PHE B C 1
ATOM 5964 O O . PHE B 1 225 ? 5.352 5.742 5.574 1 95.62 225 PHE B O 1
ATOM 5971 N N . GLN B 1 226 ? 4.555 4.52 7.309 1 96 226 GLN B N 1
ATOM 5972 C CA . GLN B 1 226 ? 3.266 4.242 6.688 1 96 226 GLN B CA 1
ATOM 5973 C C . GLN B 1 226 ? 2.123 4.863 7.484 1 96 226 GLN B C 1
ATOM 5975 O O . GLN B 1 226 ? 2.232 5.035 8.703 1 96 226 GLN B O 1
ATOM 5980 N N . ARG B 1 227 ? 1.074 5.27 6.801 1 97.44 227 ARG B N 1
ATOM 5981 C CA . ARG B 1 227 ? -0.149 5.668 7.488 1 97.44 227 ARG B CA 1
ATOM 5982 C C . ARG B 1 227 ? -0.752 4.5 8.258 1 97.44 227 ARG B C 1
ATOM 5984 O O . ARG B 1 227 ? -1.238 4.676 9.383 1 97.44 227 ARG B O 1
ATOM 5991 N N . VAL B 1 228 ? -0.661 3.336 7.594 1 96.62 228 VAL B N 1
ATOM 5992 C CA . VAL B 1 228 ? -1.147 2.119 8.234 1 96.62 228 VAL B CA 1
ATOM 5993 C C . VAL B 1 228 ? -0.182 1.693 9.336 1 96.62 228 VAL B C 1
ATOM 5995 O O . VAL B 1 228 ? 0.943 1.271 9.062 1 96.62 228 VAL B O 1
ATOM 5998 N N . GLY B 1 229 ? -0.624 1.809 10.57 1 94 229 GLY B N 1
ATOM 5999 C CA . GLY B 1 229 ? 0.205 1.416 11.695 1 94 229 GLY B CA 1
ATOM 6000 C C . GLY B 1 229 ? -0.039 -0.012 12.148 1 94 229 GLY B C 1
ATOM 6001 O O . GLY B 1 229 ? -0.713 -0.78 11.461 1 94 229 GLY B O 1
ATOM 6002 N N . PRO B 1 230 ? 0.554 -0.332 13.203 1 89.81 230 PRO B N 1
ATOM 6003 C CA . PRO B 1 230 ? 0.387 -1.684 13.742 1 89.81 230 PRO B CA 1
ATOM 6004 C C . PRO B 1 230 ? -1.078 -2.066 13.93 1 89.81 230 PRO B C 1
ATOM 6006 O O . PRO B 1 230 ? -1.883 -1.242 14.375 1 89.81 230 PRO B O 1
ATOM 6009 N N . HIS B 1 231 ? -1.439 -3.273 13.453 1 91.62 231 HIS B N 1
ATOM 6010 C CA . HIS B 1 231 ? -2.76 -3.877 13.602 1 91.62 231 HIS B CA 1
ATOM 6011 C C . HIS B 1 231 ? -3.811 -3.096 12.82 1 91.62 231 HIS B C 1
ATOM 6013 O O . HIS B 1 231 ? -5.012 -3.271 13.039 1 91.62 231 HIS B O 1
ATOM 6019 N N . GLY B 1 232 ? -3.361 -2.18 12.039 1 93.5 232 GLY B N 1
ATOM 6020 C CA . GLY B 1 232 ? -4.285 -1.471 11.164 1 93.5 232 GLY B CA 1
ATOM 6021 C C . GLY B 1 232 ? -4.695 -0.114 11.703 1 93.5 232 GLY B C 1
ATOM 6022 O O . GLY B 1 232 ? -5.41 0.634 11.039 1 93.5 232 GLY B O 1
ATOM 6023 N N . TYR B 1 233 ? -4.23 0.257 12.898 1 94.75 233 TYR B N 1
ATOM 6024 C CA . TYR B 1 233 ? -4.5 1.583 13.438 1 94.75 233 TYR B CA 1
ATOM 6025 C C . TYR B 1 233 ? -3.701 2.648 12.703 1 94.75 233 TYR B C 1
ATOM 6027 O O . TYR B 1 233 ? -2.645 2.359 12.133 1 94.75 233 TYR B O 1
ATOM 6035 N N . PRO B 1 234 ? -4.266 3.889 12.68 1 96.56 234 PRO B N 1
ATOM 6036 C CA . PRO B 1 234 ? -3.414 4.957 12.148 1 96.56 234 PRO B CA 1
ATOM 6037 C C . PRO B 1 234 ? -2.078 5.062 12.875 1 96.56 234 PRO B C 1
ATOM 6039 O O . PRO B 1 234 ? -2.035 5.02 14.109 1 96.56 234 PRO B O 1
ATOM 6042 N N . PHE B 1 235 ? -1.021 5.129 12.188 1 96.06 235 PHE B N 1
ATOM 6043 C CA . PHE B 1 235 ? 0.322 5.094 12.758 1 96.06 235 PHE B CA 1
ATOM 6044 C C . PHE B 1 235 ? 0.514 6.215 13.766 1 96.06 235 PHE B C 1
ATOM 6046 O O . PHE B 1 235 ? 1.081 5.996 14.844 1 96.06 235 PHE B O 1
ATOM 6053 N N . ASP B 1 236 ? 0.118 7.438 13.391 1 95.5 236 ASP B N 1
ATOM 6054 C CA . ASP B 1 236 ? 0.293 8.57 14.297 1 95.5 236 ASP B CA 1
ATOM 6055 C C . ASP B 1 236 ? -0.521 8.383 15.578 1 95.5 236 ASP B C 1
ATOM 6057 O O . ASP B 1 236 ? -0.103 8.812 16.656 1 95.5 236 ASP B O 1
ATOM 6061 N N . TYR B 1 237 ? -1.708 7.719 15.43 1 95.06 237 TYR B N 1
ATOM 6062 C CA . TYR B 1 237 ? -2.553 7.371 16.562 1 95.06 237 TYR B CA 1
ATOM 6063 C C . TYR B 1 237 ? -1.816 6.449 17.531 1 95.06 237 TYR B C 1
ATOM 6065 O O . TYR B 1 237 ? -2.039 6.504 18.75 1 95.06 237 TYR B O 1
ATOM 6073 N N . ILE B 1 238 ? -0.876 5.688 17 1 92.88 238 ILE B N 1
ATOM 6074 C CA . ILE B 1 238 ? -0.13 4.73 17.812 1 92.88 238 ILE B CA 1
ATOM 6075 C C . ILE B 1 238 ? 1.131 5.391 18.359 1 92.88 238 ILE B C 1
ATOM 6077 O O . ILE B 1 238 ? 1.495 5.18 19.516 1 92.88 238 ILE B O 1
ATOM 6081 N N . LEU B 1 239 ? 1.757 6.199 17.625 1 91.62 239 LEU B N 1
ATOM 6082 C CA . LEU B 1 239 ? 3.092 6.691 17.953 1 91.62 239 LEU B CA 1
ATOM 6083 C C . LEU B 1 239 ? 3.02 7.887 18.891 1 91.62 239 LEU B C 1
ATOM 6085 O O . LEU B 1 239 ? 3.805 7.984 19.844 1 91.62 239 LEU B O 1
ATOM 6089 N N . LEU B 1 240 ? 2.127 8.844 18.625 1 94.25 240 LEU B N 1
ATOM 6090 C CA . LEU B 1 240 ? 2.115 10.117 19.344 1 94.25 240 LEU B CA 1
ATOM 6091 C C . LEU B 1 240 ? 1.43 9.969 20.703 1 94.25 240 LEU B C 1
ATOM 6093 O O . LEU B 1 240 ? 0.24 10.266 20.828 1 94.25 240 LEU B O 1
ATOM 6097 N N . ARG B 1 241 ? 2.252 9.609 21.625 1 92.75 241 ARG B N 1
ATOM 6098 C CA . ARG B 1 241 ? 1.824 9.414 23 1 92.75 241 ARG B CA 1
ATOM 6099 C C . ARG B 1 241 ? 2.758 10.133 23.969 1 92.75 241 ARG B C 1
ATOM 6101 O O . ARG B 1 241 ? 3.975 10.148 23.766 1 92.75 241 ARG B O 1
ATOM 6108 N N . ARG B 1 242 ? 2.197 10.656 24.938 1 93.81 242 ARG B N 1
ATOM 6109 C CA . ARG B 1 242 ? 2.934 11.508 25.859 1 93.81 242 ARG B CA 1
ATOM 6110 C C . ARG B 1 242 ? 4.07 10.75 26.531 1 93.81 242 ARG B C 1
ATOM 6112 O O . ARG B 1 242 ? 5.191 11.25 26.641 1 93.81 242 ARG B O 1
ATOM 6119 N N . TRP B 1 243 ? 3.818 9.562 27.047 1 90 243 TRP B N 1
ATOM 6120 C CA . TRP B 1 243 ? 4.848 8.828 27.781 1 90 243 TRP B CA 1
ATOM 6121 C C . TRP B 1 243 ? 6.039 8.531 26.875 1 90 243 TRP B C 1
ATOM 6123 O O . TRP B 1 243 ? 7.188 8.555 27.312 1 90 243 TRP B O 1
ATOM 6133 N N . LEU B 1 244 ? 5.809 8.242 25.609 1 87.56 244 LEU B N 1
ATOM 6134 C CA . LEU B 1 244 ? 6.883 7.977 24.672 1 87.56 244 LEU B CA 1
ATOM 6135 C C . LEU B 1 244 ? 7.734 9.227 24.438 1 87.56 244 LEU B C 1
ATOM 6137 O O . LEU B 1 244 ? 8.961 9.133 24.344 1 87.56 244 LEU B O 1
ATOM 6141 N N . PHE B 1 245 ? 7.102 10.32 24.375 1 86.62 245 PHE B N 1
ATOM 6142 C CA . PHE B 1 245 ? 7.824 11.555 24.125 1 86.62 245 PHE B CA 1
ATOM 6143 C C . PHE B 1 245 ? 8.555 12.031 25.375 1 86.62 245 PHE B C 1
ATOM 6145 O O . PHE B 1 245 ? 9.531 12.773 25.281 1 86.62 245 PHE B O 1
ATOM 6152 N N . ILE B 1 246 ? 8.031 11.688 26.531 1 85.88 246 ILE B N 1
ATOM 6153 C CA . ILE B 1 246 ? 8.797 11.898 27.766 1 85.88 246 ILE B CA 1
ATOM 6154 C C . ILE B 1 246 ? 10.086 11.086 27.703 1 85.88 246 ILE B C 1
ATOM 6156 O O . ILE B 1 246 ? 11.156 11.594 28.047 1 85.88 246 ILE B O 1
ATOM 6160 N N . LEU B 1 247 ? 9.961 9.938 27.25 1 84.12 247 LEU B N 1
ATOM 6161 C CA . LEU B 1 247 ? 11.125 9.078 27.094 1 84.12 247 LEU B CA 1
ATOM 6162 C C . LEU B 1 247 ? 12.109 9.672 26.094 1 84.12 247 LEU B C 1
ATOM 6164 O O . LEU B 1 247 ? 13.328 9.609 26.297 1 84.12 247 LEU B O 1
ATOM 6168 N N . PHE B 1 248 ? 11.539 10.297 25.078 1 81.88 248 PHE B N 1
ATOM 6169 C CA . PHE B 1 248 ? 12.367 10.93 24.047 1 81.88 248 PHE B CA 1
ATOM 6170 C C . PHE B 1 248 ? 13.141 12.102 24.625 1 81.88 248 PHE B C 1
ATOM 6172 O O . PHE B 1 248 ? 14.25 12.414 24.172 1 81.88 248 PHE B O 1
ATOM 6179 N N . ASP B 1 249 ? 12.625 12.68 25.594 1 83.75 249 ASP B N 1
ATOM 6180 C CA . ASP B 1 249 ? 13.266 13.836 26.219 1 83.75 249 ASP B CA 1
ATOM 6181 C C . ASP B 1 249 ? 14.43 13.406 27.109 1 83.75 249 ASP B C 1
ATOM 6183 O O . ASP B 1 249 ? 15.367 14.172 27.328 1 83.75 249 ASP B O 1
ATOM 6187 N N . ILE B 1 250 ? 14.312 12.234 27.547 1 86.88 250 ILE B N 1
ATOM 6188 C CA . ILE B 1 250 ? 15.289 11.75 28.5 1 86.88 250 ILE B CA 1
ATOM 6189 C C . ILE B 1 250 ? 16.453 11.078 27.766 1 86.88 250 ILE B C 1
ATOM 6191 O O . ILE B 1 250 ? 17.609 11.242 28.141 1 86.88 250 ILE B O 1
ATOM 6195 N N . LEU B 1 251 ? 16.156 10.406 26.703 1 86.38 251 LEU B N 1
ATOM 6196 C CA . LEU B 1 251 ? 17.156 9.617 25.984 1 86.38 251 LEU B CA 1
ATOM 6197 C C . LEU B 1 251 ? 17.828 10.445 24.906 1 86.38 251 LEU B C 1
ATOM 6199 O O . LEU B 1 251 ? 17.234 11.367 24.344 1 86.38 251 LEU B O 1
ATOM 6203 N N . PRO B 1 252 ? 19.078 10.039 24.609 1 86.81 252 PRO B N 1
ATOM 6204 C CA . PRO B 1 252 ? 19.75 10.734 23.516 1 86.81 252 PRO B CA 1
ATOM 6205 C C . PRO B 1 252 ? 19.047 10.555 22.172 1 86.81 252 PRO B C 1
ATOM 6207 O O . PRO B 1 252 ? 18.516 9.477 21.891 1 86.81 252 PRO B O 1
ATOM 6210 N N . PRO B 1 253 ? 19.062 11.555 21.406 1 83.56 253 PRO B N 1
ATOM 6211 C CA . PRO B 1 253 ? 18.328 11.539 20.125 1 83.56 253 PRO B CA 1
ATOM 6212 C C . PRO B 1 253 ? 18.719 10.367 19.234 1 83.56 253 PRO B C 1
ATOM 6214 O O . PRO B 1 253 ? 17.875 9.789 18.562 1 83.56 253 PRO B O 1
ATOM 6217 N N . HIS B 1 254 ? 19.938 9.984 19.234 1 84.56 254 HIS B N 1
ATOM 6218 C CA . HIS B 1 254 ? 20.375 8.883 18.391 1 84.56 254 HIS B CA 1
ATOM 6219 C C . HIS B 1 254 ? 19.766 7.559 18.844 1 84.56 254 HIS B C 1
ATOM 6221 O O . HIS B 1 254 ? 19.453 6.699 18 1 84.56 254 HIS B O 1
ATOM 6227 N N . PHE B 1 255 ? 19.578 7.461 20.078 1 87.12 255 PHE B N 1
ATOM 6228 C CA . PHE B 1 255 ? 19.031 6.223 20.609 1 87.12 255 PHE B CA 1
ATOM 6229 C C . PHE B 1 255 ? 17.547 6.109 20.297 1 87.12 255 PHE B C 1
ATOM 6231 O O . PHE B 1 255 ? 17.078 5.047 19.891 1 87.12 255 PHE B O 1
ATOM 6238 N N . TYR B 1 256 ? 16.844 7.156 20.578 1 87.12 256 TYR B N 1
ATOM 6239 C CA . TYR B 1 256 ? 15.414 7.09 20.297 1 87.12 256 TYR B CA 1
ATOM 6240 C C . TYR B 1 256 ? 15.156 6.977 18.797 1 87.12 256 TYR B C 1
ATOM 6242 O O . TYR B 1 256 ? 14.195 6.316 18.375 1 87.12 256 TYR B O 1
ATOM 6250 N N . SER B 1 257 ? 15.984 7.609 18 1 90.12 257 SER B N 1
ATOM 6251 C CA . SER B 1 257 ? 15.867 7.441 16.562 1 90.12 257 SER B CA 1
ATOM 6252 C C . SER B 1 257 ? 16.094 5.988 16.156 1 90.12 257 SER B C 1
ATOM 6254 O O . SER B 1 257 ? 15.344 5.445 15.328 1 90.12 257 SER B O 1
ATOM 6256 N N . TRP B 1 258 ? 17.062 5.453 16.75 1 88.69 258 TRP B N 1
ATOM 6257 C CA . TRP B 1 258 ? 17.344 4.051 16.484 1 88.69 258 TRP B CA 1
ATOM 6258 C C . TRP B 1 258 ? 16.172 3.17 16.875 1 88.69 258 TRP B C 1
ATOM 6260 O O . TRP B 1 258 ? 15.812 2.24 16.141 1 88.69 258 TRP B O 1
ATOM 6270 N N . LEU B 1 259 ? 15.602 3.471 18 1 85.5 259 LEU B N 1
ATOM 6271 C CA . LEU B 1 259 ? 14.453 2.707 18.469 1 85.5 259 LEU B CA 1
ATOM 6272 C C . LEU B 1 259 ? 13.281 2.824 17.5 1 85.5 259 LEU B C 1
ATOM 6274 O O . LEU B 1 259 ? 12.656 1.819 17.156 1 85.5 259 LEU B O 1
ATOM 6278 N N . LEU B 1 260 ? 13.008 4.031 17.094 1 88.75 260 LEU B N 1
ATOM 6279 C CA . LEU B 1 260 ? 11.906 4.258 16.172 1 88.75 260 LEU B CA 1
ATOM 6280 C C . LEU B 1 260 ? 12.156 3.539 14.852 1 88.75 260 LEU B C 1
ATOM 6282 O O . LEU B 1 260 ? 11.242 2.924 14.289 1 88.75 260 LEU B O 1
ATOM 6286 N N . GLU B 1 261 ? 13.367 3.633 14.352 1 92.38 261 GLU B N 1
ATOM 6287 C CA . GLU B 1 261 ? 13.734 2.979 13.102 1 92.38 261 GLU B CA 1
ATOM 6288 C C . GLU B 1 261 ? 13.602 1.462 13.211 1 92.38 261 GLU B C 1
ATOM 6290 O O . GLU B 1 261 ? 13.023 0.818 12.344 1 92.38 261 GLU B O 1
ATOM 6295 N N . SER B 1 262 ? 14.016 0.918 14.336 1 87.69 262 SER B N 1
ATOM 6296 C CA . SER B 1 262 ? 14.07 -0.526 14.539 1 87.69 262 SER B CA 1
ATOM 6297 C C . SER B 1 262 ? 12.68 -1.11 14.758 1 87.69 262 SER B C 1
ATOM 6299 O O . SER B 1 262 ? 12.414 -2.252 14.375 1 87.69 262 SER B O 1
ATOM 6301 N N . VAL B 1 263 ? 11.82 -0.3 15.305 1 84.75 263 VAL B N 1
ATOM 6302 C CA . VAL B 1 263 ? 10.523 -0.83 15.711 1 84.75 263 VAL B CA 1
ATOM 6303 C C . VAL B 1 263 ? 9.484 -0.532 14.633 1 84.75 263 VAL B C 1
ATOM 6305 O O . VAL B 1 263 ? 8.602 -1.354 14.375 1 84.75 263 VAL B O 1
ATOM 6308 N N . PHE B 1 264 ? 9.648 0.621 14.008 1 87.94 264 PHE B N 1
ATOM 6309 C CA . PHE B 1 264 ? 8.508 1.047 13.203 1 87.94 264 PHE B CA 1
ATOM 6310 C C . PHE B 1 264 ? 8.891 1.164 11.734 1 87.94 264 PHE B C 1
ATOM 6312 O O . PHE B 1 264 ? 8.023 1.128 10.859 1 87.94 264 PHE B O 1
ATOM 6319 N N . VAL B 1 265 ? 10.148 1.291 11.414 1 92.38 265 VAL B N 1
ATOM 6320 C CA . VAL B 1 265 ? 10.547 1.553 10.039 1 92.38 265 VAL B CA 1
ATOM 6321 C C . VAL B 1 265 ? 11.148 0.289 9.422 1 92.38 265 VAL B C 1
ATOM 6323 O O . VAL B 1 265 ? 10.586 -0.28 8.484 1 92.38 265 VAL B O 1
ATOM 6326 N N . ASP B 1 266 ? 12.055 -0.309 10.055 1 91.75 266 ASP B N 1
ATOM 6327 C CA . ASP B 1 266 ? 12.844 -1.402 9.5 1 91.75 266 ASP B CA 1
ATOM 6328 C C . ASP B 1 266 ? 12 -2.666 9.344 1 91.75 266 ASP B C 1
ATOM 6330 O O . ASP B 1 266 ? 12.164 -3.41 8.375 1 91.75 266 ASP B O 1
ATOM 6334 N N . PRO B 1 267 ? 11.094 -2.908 10.266 1 88.31 267 PRO B N 1
ATOM 6335 C CA . PRO B 1 267 ? 10.289 -4.113 10.094 1 88.31 267 PRO B CA 1
ATOM 6336 C C . PRO B 1 267 ? 9.383 -4.043 8.859 1 88.31 267 PRO B C 1
ATOM 6338 O O . PRO B 1 267 ? 8.992 -5.078 8.312 1 88.31 267 PRO B O 1
ATOM 6341 N N . GLN B 1 268 ? 9.047 -2.854 8.438 1 89.69 268 GLN B N 1
ATOM 6342 C CA . GLN B 1 268 ? 8.195 -2.686 7.258 1 89.69 268 GLN B CA 1
ATOM 6343 C C . GLN B 1 268 ? 9.016 -2.768 5.973 1 89.69 268 GLN B C 1
ATOM 6345 O O . GLN B 1 268 ? 8.641 -3.467 5.031 1 89.69 268 GLN B O 1
ATOM 6350 N N . PHE B 1 269 ? 10.07 -2.096 5.961 1 93.94 269 PHE B N 1
ATOM 6351 C CA . PHE B 1 269 ? 11.031 -2.105 4.863 1 93.94 269 PHE B CA 1
ATOM 6352 C C . PHE B 1 269 ? 12.414 -1.682 5.348 1 93.94 269 PHE B C 1
ATOM 6354 O O . PHE B 1 269 ? 12.656 -0.495 5.57 1 93.94 269 PHE B O 1
ATOM 6361 N N . ASN B 1 270 ? 13.242 -2.576 5.426 1 92.75 270 ASN B N 1
ATOM 6362 C CA . ASN B 1 270 ? 14.547 -2.357 6.035 1 92.75 270 ASN B CA 1
ATOM 6363 C C . ASN B 1 270 ? 15.383 -1.367 5.23 1 92.75 270 ASN B C 1
ATOM 6365 O O . ASN B 1 270 ? 15.445 -1.457 4.004 1 92.75 270 ASN B O 1
ATOM 6369 N N . THR B 1 271 ? 16.094 -0.524 5.98 1 90.5 271 THR B N 1
ATOM 6370 C CA . THR B 1 271 ? 16.891 0.531 5.363 1 90.5 271 THR B CA 1
ATOM 6371 C C . THR B 1 271 ? 18 -0.063 4.5 1 90.5 271 THR B C 1
ATOM 6373 O O . THR B 1 271 ? 18.406 0.541 3.508 1 90.5 271 THR B O 1
ATOM 6376 N N . ASN B 1 272 ? 18.391 -1.214 4.824 1 87.81 272 ASN B N 1
ATOM 6377 C CA . ASN B 1 272 ? 19.5 -1.848 4.105 1 87.81 272 ASN B CA 1
ATOM 6378 C C . ASN B 1 272 ? 19.062 -2.346 2.732 1 87.81 272 ASN B C 1
ATOM 6380 O O . ASN B 1 272 ? 19.891 -2.686 1.893 1 87.81 272 ASN B O 1
ATOM 6384 N N . MET B 1 273 ? 17.766 -2.322 2.49 1 92 273 MET B N 1
ATOM 6385 C CA . MET B 1 273 ? 17.25 -2.811 1.214 1 92 273 MET B CA 1
ATOM 6386 C C . MET B 1 273 ? 17.203 -1.69 0.18 1 92 273 MET B C 1
ATOM 6388 O O . MET B 1 273 ? 17.078 -1.95 -1.017 1 92 273 MET B O 1
ATOM 6392 N N . TYR B 1 274 ? 17.422 -0.472 0.586 1 93.69 274 TYR B N 1
ATOM 6393 C CA . TYR B 1 274 ? 17.359 0.676 -0.312 1 93.69 274 TYR B CA 1
ATOM 6394 C C . TYR B 1 274 ? 18.641 0.806 -1.121 1 93.69 274 TYR B C 1
ATOM 6396 O O . TYR B 1 274 ? 19.734 0.492 -0.628 1 93.69 274 TYR B O 1
ATOM 6404 N N . ALA B 1 275 ? 18.484 1.247 -2.334 1 94.25 275 ALA B N 1
ATOM 6405 C CA . ALA B 1 275 ? 19.656 1.57 -3.145 1 94.25 275 ALA B CA 1
ATOM 6406 C C . ALA B 1 275 ? 20.422 2.748 -2.551 1 94.25 275 ALA B C 1
ATOM 6408 O O . ALA B 1 275 ? 21.656 2.791 -2.619 1 94.25 275 ALA B O 1
ATOM 6409 N N . VAL B 1 276 ? 19.688 3.67 -2.064 1 95.19 276 VAL B N 1
ATOM 6410 C CA . VAL B 1 276 ? 20.25 4.809 -1.344 1 95.19 276 VAL B CA 1
ATOM 6411 C C . VAL B 1 276 ? 19.766 4.793 0.104 1 95.19 276 VAL B C 1
ATOM 6413 O O . VAL B 1 276 ? 18.594 5.102 0.38 1 95.19 276 VAL B O 1
ATOM 6416 N N . LYS B 1 277 ? 20.688 4.477 0.965 1 93.88 277 LYS B N 1
ATOM 6417 C CA . LYS B 1 277 ? 20.359 4.422 2.387 1 93.88 277 LYS B CA 1
ATOM 6418 C C . LYS B 1 277 ? 20.172 5.82 2.965 1 93.88 277 LYS B C 1
ATOM 6420 O O . LYS B 1 277 ? 20.844 6.766 2.535 1 93.88 277 LYS B O 1
ATOM 6425 N N . PRO B 1 278 ? 19.297 5.922 3.93 1 94.25 278 PRO B N 1
ATOM 6426 C CA . PRO B 1 278 ? 19.156 7.23 4.57 1 94.25 278 PRO B CA 1
ATOM 6427 C C . PRO B 1 278 ? 20.453 7.719 5.211 1 94.25 278 PRO B C 1
ATOM 6429 O O . PRO B 1 278 ? 21.094 6.984 5.977 1 94.25 278 PRO B O 1
ATOM 6432 N N . GLN B 1 279 ? 20.75 8.953 4.91 1 92.75 279 GLN B N 1
ATOM 6433 C CA . GLN B 1 279 ? 21.984 9.562 5.43 1 92.75 279 GLN B CA 1
ATOM 6434 C C . GLN B 1 279 ? 21.812 9.992 6.879 1 92.75 279 GLN B C 1
ATOM 6436 O O . GLN B 1 279 ? 22.766 9.984 7.656 1 92.75 279 GLN B O 1
ATOM 6441 N N . TYR B 1 280 ? 20.641 10.359 7.262 1 92.19 280 TYR B N 1
ATOM 6442 C CA . TYR B 1 280 ? 20.344 10.898 8.578 1 92.19 280 TYR B CA 1
ATOM 6443 C C . TYR B 1 280 ? 19.359 10 9.328 1 92.19 280 TYR B C 1
ATOM 6445 O O . TYR B 1 280 ? 18.641 9.203 8.719 1 92.19 280 TYR B O 1
ATOM 6453 N N . HIS B 1 281 ? 19.375 10.148 10.633 1 91.88 281 HIS B N 1
ATOM 6454 C CA . HIS B 1 281 ? 18.438 9.359 11.414 1 91.88 281 HIS B CA 1
ATOM 6455 C C . HIS B 1 281 ? 17.016 9.859 11.227 1 91.88 281 HIS B C 1
ATOM 6457 O O . HIS B 1 281 ? 16.797 10.969 10.734 1 91.88 281 HIS B O 1
ATOM 6463 N N . VAL B 1 282 ? 16.062 9.102 11.609 1 91.81 282 VAL B N 1
ATOM 6464 C CA . VAL B 1 282 ? 14.656 9.258 11.242 1 91.81 282 VAL B CA 1
ATOM 6465 C C . VAL B 1 282 ? 14.117 10.57 11.805 1 91.81 282 VAL B C 1
ATOM 6467 O O . VAL B 1 282 ? 13.242 11.195 11.203 1 91.81 282 VAL B O 1
ATOM 6470 N N . LEU B 1 283 ? 14.562 11.039 12.938 1 89.38 283 LEU B N 1
ATOM 6471 C CA . LEU B 1 283 ? 14 12.219 13.578 1 89.38 283 LEU B CA 1
ATOM 6472 C C . LEU B 1 283 ? 14.773 13.477 13.18 1 89.38 283 LEU B C 1
ATOM 6474 O O . LEU B 1 283 ? 14.477 14.57 13.648 1 89.38 283 LEU B O 1
ATOM 6478 N N . ALA B 1 284 ? 15.727 13.289 12.273 1 89.5 284 ALA B N 1
ATOM 6479 C CA . ALA B 1 284 ? 16.547 14.414 11.852 1 89.5 284 ALA B CA 1
ATOM 6480 C C . ALA B 1 284 ? 15.844 15.234 10.773 1 89.5 284 ALA B C 1
ATOM 6482 O O . ALA B 1 284 ? 16.219 16.375 10.508 1 89.5 284 ALA B O 1
ATOM 6483 N N . LYS B 1 285 ? 14.844 14.625 10.195 1 87.62 285 LYS B N 1
ATOM 6484 C CA . LYS B 1 285 ? 14.109 15.281 9.125 1 87.62 285 LYS B CA 1
ATOM 6485 C C . LYS B 1 285 ? 12.602 15.133 9.312 1 87.62 285 LYS B C 1
ATOM 6487 O O . LYS B 1 285 ? 12.156 14.531 10.289 1 87.62 285 LYS B O 1
ATOM 6492 N N . ASP B 1 286 ? 11.906 15.797 8.391 1 86.31 286 ASP B N 1
ATOM 6493 C CA . ASP B 1 286 ? 10.453 15.641 8.398 1 86.31 286 ASP B CA 1
ATOM 6494 C C . ASP B 1 286 ? 10.055 14.188 8.133 1 86.31 286 ASP B C 1
ATOM 6496 O O . ASP B 1 286 ? 10.727 13.484 7.375 1 86.31 286 ASP B O 1
ATOM 6500 N N . PRO B 1 287 ? 9.031 13.867 8.859 1 89.12 287 PRO B N 1
ATOM 6501 C CA . PRO B 1 287 ? 8.578 12.5 8.586 1 89.12 287 PRO B CA 1
ATOM 6502 C C . PRO B 1 287 ? 8.156 12.305 7.129 1 89.12 287 PRO B C 1
ATOM 6504 O O . PRO B 1 287 ? 7.477 13.156 6.559 1 89.12 287 PRO B O 1
ATOM 6507 N N . VAL B 1 288 ? 8.609 11.266 6.527 1 95.38 288 VAL B N 1
ATOM 6508 C CA . VAL B 1 288 ? 8.219 10.859 5.184 1 95.38 288 VAL B CA 1
ATOM 6509 C C . VAL B 1 288 ? 7.227 9.703 5.262 1 95.38 288 VAL B C 1
ATOM 6511 O O . VAL B 1 288 ? 7.508 8.672 5.879 1 95.38 288 VAL B O 1
ATOM 6514 N N . VAL B 1 289 ? 6.055 9.969 4.672 1 97.12 289 VAL B N 1
ATOM 6515 C CA . VAL B 1 289 ? 4.977 8.992 4.828 1 97.12 289 VAL B CA 1
ATOM 6516 C C . VAL B 1 289 ? 4.52 8.508 3.455 1 97.12 289 VAL B C 1
ATOM 6518 O O . VAL B 1 289 ? 4.219 9.312 2.572 1 97.12 289 VAL B O 1
ATOM 6521 N N . ASN B 1 290 ? 4.449 7.23 3.27 1 97.44 290 ASN B N 1
ATOM 6522 C CA . ASN B 1 290 ? 3.891 6.594 2.082 1 97.44 290 ASN B CA 1
ATOM 6523 C C . ASN B 1 290 ? 3.58 5.121 2.332 1 97.44 290 ASN B C 1
ATOM 6525 O O . ASN B 1 290 ? 4.426 4.379 2.834 1 97.44 290 ASN B O 1
ATOM 6529 N N . ASP B 1 291 ? 2.404 4.684 1.936 1 96.94 291 ASP B N 1
ATOM 6530 C CA . ASP B 1 291 ? 1.966 3.33 2.254 1 96.94 291 ASP B CA 1
ATOM 6531 C C . ASP B 1 291 ? 2.391 2.346 1.168 1 96.94 291 ASP B C 1
ATOM 6533 O O . ASP B 1 291 ? 2.338 1.13 1.37 1 96.94 291 ASP B O 1
ATOM 6537 N N . HIS B 1 292 ? 2.879 2.818 0.03 1 97.12 292 HIS B N 1
ATOM 6538 C CA . HIS B 1 292 ? 2.869 1.938 -1.132 1 97.12 292 HIS B CA 1
ATOM 6539 C C . HIS B 1 292 ? 4.277 1.739 -1.686 1 97.12 292 HIS B C 1
ATOM 6541 O O . HIS B 1 292 ? 4.496 0.878 -2.541 1 97.12 292 HIS B O 1
ATOM 6547 N N . LEU B 1 293 ? 5.254 2.449 -1.19 1 97.88 293 LEU B N 1
ATOM 6548 C CA . LEU B 1 293 ? 6.574 2.473 -1.807 1 97.88 293 LEU B CA 1
ATOM 6549 C C . LEU B 1 293 ? 7.199 1.081 -1.809 1 97.88 293 LEU B C 1
ATOM 6551 O O . LEU B 1 293 ? 7.738 0.639 -2.826 1 97.88 293 LEU B O 1
ATOM 6555 N N . ALA B 1 294 ? 7.098 0.37 -0.714 1 97.31 294 ALA B N 1
ATOM 6556 C CA . ALA B 1 294 ? 7.73 -0.939 -0.582 1 97.31 294 ALA B CA 1
ATOM 6557 C C . ALA B 1 294 ? 7.25 -1.894 -1.671 1 97.31 294 ALA B C 1
ATOM 6559 O O . ALA B 1 294 ? 8.055 -2.564 -2.318 1 97.31 294 ALA B O 1
ATOM 6560 N N . SER B 1 295 ? 5.961 -1.914 -1.855 1 97.69 295 SER B N 1
ATOM 6561 C CA . SER B 1 295 ? 5.375 -2.777 -2.875 1 97.69 295 SER B CA 1
ATOM 6562 C C . SER B 1 295 ? 5.84 -2.383 -4.27 1 97.69 295 SER B C 1
ATOM 6564 O O . SER B 1 295 ? 6.129 -3.246 -5.102 1 97.69 295 SER B O 1
ATOM 6566 N N . LYS B 1 296 ? 5.934 -1.047 -4.523 1 98.19 296 LYS B N 1
ATOM 6567 C CA . LYS B 1 296 ? 6.352 -0.554 -5.832 1 98.19 296 LYS B CA 1
ATOM 6568 C C . LYS B 1 296 ? 7.82 -0.865 -6.098 1 98.19 296 LYS B C 1
ATOM 6570 O O . LYS B 1 296 ? 8.211 -1.128 -7.238 1 98.19 296 LYS B O 1
ATOM 6575 N N . LEU B 1 297 ? 8.602 -0.911 -5.035 1 98 297 LEU B N 1
ATOM 6576 C CA . LEU B 1 297 ? 10.016 -1.266 -5.172 1 98 297 LEU B CA 1
ATOM 6577 C C . LEU B 1 297 ? 10.172 -2.752 -5.473 1 98 297 LEU B C 1
ATOM 6579 O O . LEU B 1 297 ? 10.93 -3.129 -6.375 1 98 297 LEU B O 1
ATOM 6583 N N . LEU B 1 298 ? 9.406 -3.58 -4.824 1 98.06 298 LEU B N 1
ATOM 6584 C CA . LEU B 1 298 ? 9.523 -5.023 -4.98 1 98.06 298 LEU B CA 1
ATOM 6585 C C . LEU B 1 298 ? 9.023 -5.469 -6.352 1 98.06 298 LEU B C 1
ATOM 6587 O O . LEU B 1 298 ? 9.516 -6.453 -6.906 1 98.06 298 LEU B O 1
ATOM 6591 N N . SER B 1 299 ? 8.102 -4.727 -6.906 1 97.56 299 SER B N 1
ATOM 6592 C CA . SER B 1 299 ? 7.555 -5.082 -8.211 1 97.56 299 SER B CA 1
ATOM 6593 C C . SER B 1 299 ? 8.305 -4.379 -9.336 1 97.56 299 SER B C 1
ATOM 6595 O O . SER B 1 299 ? 8 -4.574 -10.516 1 97.56 299 SER B O 1
ATOM 6597 N N . GLY B 1 300 ? 9.258 -3.49 -8.961 1 96.94 300 GLY B N 1
ATOM 6598 C CA . GLY B 1 300 ? 10.102 -2.828 -9.945 1 96.94 300 GLY B CA 1
ATOM 6599 C C . GLY B 1 300 ? 9.406 -1.666 -10.641 1 96.94 300 GLY B C 1
ATOM 6600 O O . GLY B 1 300 ? 9.961 -1.073 -11.562 1 96.94 300 GLY B O 1
ATOM 6601 N N . LEU B 1 301 ? 8.195 -1.349 -10.195 1 97.5 301 LEU B N 1
ATOM 6602 C CA . LEU B 1 301 ? 7.48 -0.218 -10.773 1 97.5 301 LEU B CA 1
ATOM 6603 C C . LEU B 1 301 ? 8.195 1.094 -10.469 1 97.5 301 LEU B C 1
ATOM 6605 O O . LEU B 1 301 ? 8.133 2.039 -11.258 1 97.5 301 LEU B O 1
ATOM 6609 N N . VAL B 1 302 ? 8.789 1.108 -9.344 1 98.25 302 VAL B N 1
ATOM 6610 C CA . VAL B 1 302 ? 9.656 2.211 -8.945 1 98.25 302 VAL B CA 1
ATOM 6611 C C . VAL B 1 302 ? 11.062 1.686 -8.672 1 98.25 302 VAL B C 1
ATOM 6613 O O . VAL B 1 302 ? 11.234 0.65 -8.023 1 98.25 302 VAL B O 1
ATOM 6616 N N . LYS B 1 303 ? 12.016 2.285 -9.242 1 97.69 303 LYS B N 1
ATOM 6617 C CA . LYS B 1 303 ? 13.414 1.989 -8.961 1 97.69 303 LYS B CA 1
ATOM 6618 C C . LYS B 1 303 ? 14.109 3.176 -8.297 1 97.69 303 LYS B C 1
ATOM 6620 O O . LYS B 1 303 ? 14.117 4.281 -8.844 1 97.69 303 LYS B O 1
ATOM 6625 N N . GLN B 1 304 ? 14.633 2.947 -7.148 1 97.62 304 GLN B N 1
ATOM 6626 C CA . GLN B 1 304 ? 15.344 4.012 -6.445 1 97.62 304 GLN B CA 1
ATOM 6627 C C . GLN B 1 304 ? 16.734 4.234 -7.035 1 97.62 304 GLN B C 1
ATOM 6629 O O . GLN B 1 304 ? 17.438 3.271 -7.336 1 97.62 304 GLN B O 1
ATOM 6634 N N . MET B 1 305 ? 17.125 5.484 -7.219 1 97.06 305 MET B N 1
ATOM 6635 C CA . MET B 1 305 ? 18.391 5.859 -7.828 1 97.06 305 MET B CA 1
ATOM 6636 C C . MET B 1 305 ? 19.094 6.938 -7.008 1 97.06 305 MET B C 1
ATOM 6638 O O . MET B 1 305 ? 18.438 7.715 -6.309 1 97.06 305 MET B O 1
ATOM 6642 N N . PRO B 1 306 ? 20.422 6.98 -7.121 1 96.38 306 PRO B N 1
ATOM 6643 C CA . PRO B 1 306 ? 21.125 8.109 -6.508 1 96.38 306 PRO B CA 1
ATOM 6644 C C . PRO B 1 306 ? 20.75 9.445 -7.141 1 96.38 306 PRO B C 1
ATOM 6646 O O . PRO B 1 306 ? 19.938 9.492 -8.07 1 96.38 306 PRO B O 1
ATOM 6649 N N . ASP B 1 307 ? 21.344 10.461 -6.605 1 96.75 307 ASP B N 1
ATOM 6650 C CA . ASP B 1 307 ? 21.031 11.812 -7.055 1 96.75 307 ASP B CA 1
ATOM 6651 C C . ASP B 1 307 ? 21.422 12 -8.523 1 96.75 307 ASP B C 1
ATOM 6653 O O . ASP B 1 307 ? 22.125 11.18 -9.094 1 96.75 307 ASP B O 1
ATOM 6657 N N . LEU B 1 308 ? 20.859 13.078 -9.125 1 97.69 308 LEU B N 1
ATOM 6658 C CA . LEU B 1 308 ? 21.203 13.414 -10.508 1 97.69 308 LEU B CA 1
ATOM 6659 C C . LEU B 1 308 ? 22.594 14.039 -10.586 1 97.69 308 LEU B C 1
ATOM 6661 O O . LEU B 1 308 ? 22.938 14.906 -9.789 1 97.69 308 LEU B O 1
ATOM 6665 N N . GLN B 1 309 ? 23.328 13.531 -11.547 1 97.5 309 GLN B N 1
ATOM 6666 C CA . GLN B 1 309 ? 24.609 14.141 -11.844 1 97.5 309 GLN B CA 1
ATOM 6667 C C . GLN B 1 309 ? 24.484 15.188 -12.945 1 97.5 309 GLN B C 1
ATOM 6669 O O . GLN B 1 309 ? 25.078 16.266 -12.867 1 97.5 309 GLN B O 1
ATOM 6674 N N . ALA B 1 310 ? 23.719 14.789 -13.953 1 98.06 310 ALA B N 1
ATOM 6675 C CA . ALA B 1 310 ? 23.578 15.703 -15.078 1 98.06 310 ALA B CA 1
ATOM 6676 C C . ALA B 1 310 ? 22.375 15.32 -15.953 1 98.06 310 ALA B C 1
ATOM 6678 O O . ALA B 1 310 ? 21.859 14.203 -15.844 1 98.06 310 ALA B O 1
ATOM 6679 N N . PHE B 1 311 ? 21.906 16.328 -16.734 1 98.19 311 PHE B N 1
ATOM 6680 C CA . PHE B 1 311 ? 20.938 16.109 -17.797 1 98.19 311 PHE B CA 1
ATOM 6681 C C . PHE B 1 311 ? 21.625 15.922 -19.141 1 98.19 311 PHE B C 1
ATOM 6683 O O . PHE B 1 311 ? 22.75 16.375 -19.328 1 98.19 311 PHE B O 1
ATOM 6690 N N . THR B 1 312 ? 21.016 15.164 -19.953 1 98 312 THR B N 1
ATOM 6691 C CA . THR B 1 312 ? 21.344 15.094 -21.375 1 98 312 THR B CA 1
ATOM 6692 C C . THR B 1 312 ? 20.172 15.547 -22.234 1 98 312 THR B C 1
ATOM 6694 O O . THR B 1 312 ? 19.172 16.047 -21.703 1 98 312 THR B O 1
ATOM 6697 N N . GLU B 1 313 ? 20.297 15.445 -23.547 1 97.81 313 GLU B N 1
ATOM 6698 C CA . GLU B 1 313 ? 19.25 15.922 -24.453 1 97.81 313 GLU B CA 1
ATOM 6699 C C . GLU B 1 313 ? 17.938 15.172 -24.25 1 97.81 313 GLU B C 1
ATOM 6701 O O . GLU B 1 313 ? 16.859 15.742 -24.391 1 97.81 313 GLU B O 1
ATOM 6706 N N . ASP B 1 314 ? 18.094 13.898 -23.875 1 97.75 314 ASP B N 1
ATOM 6707 C CA . ASP B 1 314 ? 16.875 13.109 -23.812 1 97.75 314 ASP B CA 1
ATOM 6708 C C . ASP B 1 314 ? 16.812 12.281 -22.531 1 97.75 314 ASP B C 1
ATOM 6710 O O . ASP B 1 314 ? 16.016 11.344 -22.438 1 97.75 314 ASP B O 1
ATOM 6714 N N . GLY B 1 315 ? 17.703 12.641 -21.547 1 98.31 315 GLY B N 1
ATOM 6715 C CA . GLY B 1 315 ? 17.703 11.852 -20.328 1 98.31 315 GLY B CA 1
ATOM 6716 C C . GLY B 1 315 ? 18.547 12.453 -19.234 1 98.31 315 GLY B C 1
ATOM 6717 O O . GLY B 1 315 ? 18.75 13.664 -19.172 1 98.31 315 GLY B O 1
ATOM 6718 N N . VAL B 1 316 ? 18.922 11.539 -18.25 1 98.5 316 VAL B N 1
ATOM 6719 C CA . VAL B 1 316 ? 19.688 11.969 -17.094 1 98.5 316 VAL B CA 1
ATOM 6720 C C . VAL B 1 316 ? 20.797 10.961 -16.812 1 98.5 316 VAL B C 1
ATOM 6722 O O . VAL B 1 316 ? 20.75 9.828 -17.297 1 98.5 316 VAL B O 1
ATOM 6725 N N . ILE B 1 317 ? 21.781 11.414 -16.125 1 98.38 317 ILE B N 1
ATOM 6726 C CA . ILE B 1 317 ? 22.828 10.57 -15.578 1 98.38 317 ILE B CA 1
ATOM 6727 C C . ILE B 1 317 ? 22.797 10.625 -14.055 1 98.38 317 ILE B C 1
ATOM 6729 O O . ILE B 1 317 ? 22.859 11.711 -13.469 1 98.38 317 ILE B O 1
ATOM 6733 N N . PHE B 1 318 ? 22.625 9.492 -13.484 1 97.25 318 PHE B N 1
ATOM 6734 C CA . PHE B 1 318 ? 22.625 9.43 -12.023 1 97.25 318 PHE B CA 1
ATOM 6735 C C . PHE B 1 318 ? 24.062 9.406 -11.492 1 97.25 318 PHE B C 1
ATOM 6737 O O . PHE B 1 318 ? 24.984 8.984 -12.188 1 97.25 318 PHE B O 1
ATOM 6744 N N . GLU B 1 319 ? 24.203 9.859 -10.266 1 95.88 319 GLU B N 1
ATOM 6745 C CA . GLU B 1 319 ? 25.516 9.82 -9.633 1 95.88 319 GLU B CA 1
ATOM 6746 C C . GLU B 1 319 ? 26.078 8.398 -9.594 1 95.88 319 GLU B C 1
ATOM 6748 O O . GLU B 1 319 ? 25.391 7.469 -9.172 1 95.88 319 GLU B O 1
ATOM 6753 N N . GLY B 1 320 ? 27.266 8.227 -10.086 1 91.69 320 GLY B N 1
ATOM 6754 C CA . GLY B 1 320 ? 27.922 6.93 -10.078 1 91.69 320 GLY B CA 1
ATOM 6755 C C . GLY B 1 320 ? 27.703 6.145 -11.359 1 91.69 320 GLY B C 1
ATOM 6756 O O . GLY B 1 320 ? 28.375 5.133 -11.594 1 91.69 320 GLY B O 1
ATOM 6757 N N . ASP B 1 321 ? 26.734 6.613 -12.211 1 92.12 321 ASP B N 1
ATOM 6758 C CA . ASP B 1 321 ? 26.484 5.934 -13.477 1 92.12 321 ASP B CA 1
ATOM 6759 C C . ASP B 1 321 ? 27.234 6.602 -14.625 1 92.12 321 ASP B C 1
ATOM 6761 O O . ASP B 1 321 ? 27.609 7.77 -14.531 1 92.12 321 ASP B O 1
ATOM 6765 N N . THR B 1 322 ? 27.5 5.758 -15.633 1 91.62 322 THR B N 1
ATOM 6766 C CA . THR B 1 322 ? 28.125 6.293 -16.844 1 91.62 322 THR B CA 1
ATOM 6767 C C . THR B 1 322 ? 27.141 6.305 -18 1 91.62 322 THR B C 1
ATOM 6769 O O . THR B 1 322 ? 27.328 7.039 -18.984 1 91.62 322 THR B O 1
ATOM 6772 N N . GLU B 1 323 ? 26.125 5.613 -17.828 1 93.94 323 GLU B N 1
ATOM 6773 C CA . GLU B 1 323 ? 25.156 5.5 -18.922 1 93.94 323 GLU B CA 1
ATOM 6774 C C . GLU B 1 323 ? 23.969 6.434 -18.719 1 93.94 323 GLU B C 1
ATOM 6776 O O . GLU B 1 323 ? 23.594 6.73 -17.578 1 93.94 323 GLU B O 1
ATOM 6781 N N . VAL B 1 324 ? 23.5 6.863 -19.859 1 96.38 324 VAL B N 1
ATOM 6782 C CA . VAL B 1 324 ? 22.328 7.734 -19.859 1 96.38 324 VAL B CA 1
ATOM 6783 C C . VAL B 1 324 ? 21.078 6.91 -19.625 1 96.38 324 VAL B C 1
ATOM 6785 O O . VAL B 1 324 ? 20.891 5.855 -20.25 1 96.38 324 VAL B O 1
ATOM 6788 N N . THR B 1 325 ? 20.266 7.348 -18.688 1 97.25 325 THR B N 1
ATOM 6789 C CA . THR B 1 325 ? 18.891 6.844 -18.547 1 97.25 325 THR B CA 1
ATOM 6790 C C . THR B 1 325 ? 17.906 7.758 -19.281 1 97.25 325 THR B C 1
ATOM 6792 O O . THR B 1 325 ? 17.688 8.898 -18.875 1 97.25 325 THR B O 1
ATOM 6795 N N . LYS B 1 326 ? 17.375 7.273 -20.328 1 97.94 326 LYS B N 1
ATOM 6796 C CA . LYS B 1 326 ? 16.391 8.07 -21.062 1 97.94 326 LYS B CA 1
ATOM 6797 C C . LYS B 1 326 ? 15.18 8.375 -20.203 1 97.94 326 LYS B C 1
ATOM 6799 O O . LYS B 1 326 ? 14.727 7.531 -19.422 1 97.94 326 LYS B O 1
ATOM 6804 N N . ALA B 1 327 ? 14.703 9.602 -20.266 1 98.44 327 ALA B N 1
ATOM 6805 C CA . ALA B 1 327 ? 13.555 10.047 -19.469 1 98.44 327 ALA B CA 1
ATOM 6806 C C . ALA B 1 327 ? 12.656 10.977 -20.281 1 98.44 327 ALA B C 1
ATOM 6808 O O . ALA B 1 327 ? 13.133 11.969 -20.859 1 98.44 327 ALA B O 1
ATOM 6809 N N . ASP B 1 328 ? 11.391 10.648 -20.297 1 98.5 328 ASP B N 1
ATOM 6810 C CA . ASP B 1 328 ? 10.43 11.477 -21.016 1 98.5 328 ASP B CA 1
ATOM 6811 C C . ASP B 1 328 ? 10.055 12.711 -20.203 1 98.5 328 ASP B C 1
ATOM 6813 O O . ASP B 1 328 ? 9.695 13.75 -20.766 1 98.5 328 ASP B O 1
ATOM 6817 N N . VAL B 1 329 ? 10.078 12.57 -18.922 1 98.5 329 VAL B N 1
ATOM 6818 C CA . VAL B 1 329 ? 9.688 13.641 -18.016 1 98.5 329 VAL B CA 1
ATOM 6819 C C . VAL B 1 329 ? 10.523 13.555 -16.734 1 98.5 329 VAL B C 1
ATOM 6821 O O . VAL B 1 329 ? 10.828 12.461 -16.266 1 98.5 329 VAL B O 1
ATOM 6824 N N . VAL B 1 330 ? 10.922 14.648 -16.25 1 98.69 330 VAL B N 1
ATOM 6825 C CA . VAL B 1 330 ? 11.539 14.758 -14.93 1 98.69 330 VAL B CA 1
ATOM 6826 C C . VAL B 1 330 ? 10.648 15.586 -14.008 1 98.69 330 VAL B C 1
ATOM 6828 O O . VAL B 1 330 ? 10.289 16.719 -14.336 1 98.69 330 VAL B O 1
ATOM 6831 N N . ILE B 1 331 ? 10.242 15.047 -12.898 1 98.44 331 ILE B N 1
ATOM 6832 C CA . ILE B 1 331 ? 9.383 15.711 -11.922 1 98.44 331 ILE B CA 1
ATOM 6833 C C . ILE B 1 331 ? 10.195 16.031 -10.672 1 98.44 331 ILE B C 1
ATOM 6835 O O . ILE B 1 331 ? 10.711 15.141 -10 1 98.44 331 ILE B O 1
ATOM 6839 N N . MET B 1 332 ? 10.211 17.297 -10.352 1 98.25 332 MET B N 1
ATOM 6840 C CA . MET B 1 332 ? 10.961 17.766 -9.195 1 98.25 332 MET B CA 1
ATOM 6841 C C . MET B 1 332 ? 10.094 17.75 -7.941 1 98.25 332 MET B C 1
ATOM 6843 O O . MET B 1 332 ? 9.133 18.516 -7.836 1 98.25 332 MET B O 1
ATOM 6847 N N . GLY B 1 333 ? 10.344 16.797 -7.07 1 97.19 333 GLY B N 1
ATOM 6848 C CA . GLY B 1 333 ? 9.82 16.828 -5.711 1 97.19 333 GLY B CA 1
ATOM 6849 C C . GLY B 1 333 ? 10.805 17.391 -4.707 1 97.19 333 GLY B C 1
ATOM 6850 O O . GLY B 1 333 ? 11.109 16.75 -3.697 1 97.19 333 GLY B O 1
ATOM 6851 N N . THR B 1 334 ? 11.273 18.578 -4.977 1 95.56 334 THR B N 1
ATOM 6852 C CA . THR B 1 334 ? 12.438 19.156 -4.305 1 95.56 334 THR B CA 1
ATOM 6853 C C . THR B 1 334 ? 12 20.203 -3.293 1 95.56 334 THR B C 1
ATOM 6855 O O . THR B 1 334 ? 12.797 21.047 -2.881 1 95.56 334 THR B O 1
ATOM 6858 N N . GLY B 1 335 ? 10.789 20.219 -2.955 1 92.62 335 GLY B N 1
ATOM 6859 C CA . GLY B 1 335 ? 10.32 21.062 -1.859 1 92.62 335 GLY B CA 1
ATOM 6860 C C . GLY B 1 335 ? 9.992 22.469 -2.285 1 92.62 335 GLY B C 1
ATOM 6861 O O . GLY B 1 335 ? 9.719 22.734 -3.459 1 92.62 335 GLY B O 1
ATOM 6862 N N . TYR B 1 336 ? 9.836 23.359 -1.278 1 91.44 336 TYR B N 1
ATOM 6863 C CA . TYR B 1 336 ? 9.398 24.734 -1.476 1 91.44 336 TYR B CA 1
ATOM 6864 C C . TYR B 1 336 ? 10.312 25.719 -0.75 1 91.44 336 TYR B C 1
ATOM 6866 O O . TYR B 1 336 ? 11.031 25.328 0.175 1 91.44 336 TYR B O 1
ATOM 6874 N N . THR B 1 337 ? 10.227 26.875 -1.221 1 86.5 337 THR B N 1
ATOM 6875 C CA . THR B 1 337 ? 10.953 27.969 -0.572 1 86.5 337 THR B CA 1
ATOM 6876 C C . THR B 1 337 ? 10.016 28.797 0.304 1 86.5 337 THR B C 1
ATOM 6878 O O . THR B 1 337 ? 8.844 28.984 -0.034 1 86.5 337 THR B O 1
ATOM 6881 N N . CYS B 1 338 ? 10.555 29.188 1.484 1 82.81 338 CYS B N 1
ATOM 6882 C CA . CYS B 1 338 ? 9.766 30.031 2.377 1 82.81 338 CYS B CA 1
ATOM 6883 C C . CYS B 1 338 ? 10.078 31.5 2.162 1 82.81 338 CYS B C 1
ATOM 6885 O O . CYS B 1 338 ? 11.219 31.922 2.359 1 82.81 338 CYS B O 1
ATOM 6887 N N . LYS B 1 339 ? 9.141 32.25 1.678 1 83.56 339 LYS B N 1
ATOM 6888 C CA . LYS B 1 339 ? 9.305 33.688 1.516 1 83.56 339 LYS B CA 1
ATOM 6889 C C . LYS B 1 339 ? 8.055 34.438 1.96 1 83.56 339 LYS B C 1
ATOM 6891 O O . LYS B 1 339 ? 6.938 33.938 1.824 1 83.56 339 LYS B O 1
ATOM 6896 N N . PHE B 1 340 ? 8.344 35.594 2.547 1 91.19 340 PHE B N 1
ATOM 6897 C CA . PHE B 1 340 ? 7.285 36.5 2.939 1 91.19 340 PHE B CA 1
ATOM 6898 C C . PHE B 1 340 ? 7.508 37.875 2.326 1 91.19 340 PHE B C 1
ATOM 6900 O O . PHE B 1 340 ? 7.758 38.875 3.041 1 91.19 340 PHE B O 1
ATOM 6907 N N . PRO B 1 341 ? 7.301 37.969 1.057 1 90 341 PRO B N 1
ATOM 6908 C CA . PRO B 1 341 ? 7.676 39.188 0.348 1 90 341 PRO B CA 1
ATOM 6909 C C . PRO B 1 341 ? 6.836 40.406 0.765 1 90 341 PRO B C 1
ATOM 6911 O O . PRO B 1 341 ? 7.258 41.562 0.58 1 90 341 PRO B O 1
ATOM 6914 N N . PHE B 1 342 ? 5.711 40.219 1.338 1 95.38 342 PHE B N 1
ATOM 6915 C CA . PHE B 1 342 ? 4.801 41.281 1.715 1 95.38 342 PHE B CA 1
ATOM 6916 C C . PHE B 1 342 ? 5.246 41.938 3.014 1 95.38 342 PHE B C 1
ATOM 6918 O O . PHE B 1 342 ? 4.781 43.031 3.355 1 95.38 342 PHE B O 1
ATOM 6925 N N . LEU B 1 343 ? 6.07 41.281 3.723 1 96.19 343 LEU B N 1
ATOM 6926 C CA . LEU B 1 343 ? 6.465 41.781 5.035 1 96.19 343 LEU B CA 1
ATOM 6927 C C . LEU B 1 343 ? 7.555 42.844 4.906 1 96.19 343 LEU B C 1
ATOM 6929 O O . LEU B 1 343 ? 8.492 42.688 4.125 1 96.19 343 LEU B O 1
ATOM 6933 N N . GLU B 1 344 ? 7.418 43.875 5.684 1 96.06 344 GLU B N 1
ATOM 6934 C CA . GLU B 1 344 ? 8.461 44.875 5.785 1 96.06 344 GLU B CA 1
ATOM 6935 C C . GLU B 1 344 ? 9.82 44.25 6.082 1 96.06 344 GLU B C 1
ATOM 6937 O O . GLU B 1 344 ? 9.914 43.312 6.895 1 96.06 344 GLU B O 1
ATOM 6942 N N . GLU B 1 345 ? 10.836 44.75 5.367 1 92.5 345 GLU B N 1
ATOM 6943 C CA . GLU B 1 345 ? 12.18 44.25 5.582 1 92.5 345 GLU B CA 1
ATOM 6944 C C . GLU B 1 345 ? 12.594 44.344 7.047 1 92.5 345 GLU B C 1
ATOM 6946 O O . GLU B 1 345 ? 12.336 45.375 7.691 1 92.5 345 GLU B O 1
ATOM 6951 N N . GLY B 1 346 ? 13.055 43.281 7.562 1 91.31 346 GLY B N 1
ATOM 6952 C CA . GLY B 1 346 ? 13.57 43.312 8.922 1 91.31 346 GLY B CA 1
ATOM 6953 C C . GLY B 1 346 ? 12.602 42.75 9.938 1 91.31 346 GLY B C 1
ATOM 6954 O O . GLY B 1 346 ? 12.984 42.5 11.086 1 91.31 346 GLY B O 1
ATOM 6955 N N . ILE B 1 347 ? 11.406 42.594 9.547 1 93 347 ILE B N 1
ATOM 6956 C CA . ILE B 1 347 ? 10.453 42.031 10.5 1 93 347 ILE B CA 1
ATOM 6957 C C . ILE B 1 347 ? 10.82 40.562 10.805 1 93 347 ILE B C 1
ATOM 6959 O O . ILE B 1 347 ? 10.906 40.188 11.969 1 93 347 ILE B O 1
ATOM 6963 N N . LEU B 1 348 ? 10.953 39.781 9.75 1 90.25 348 LEU B N 1
ATOM 6964 C CA . LEU B 1 348 ? 11.461 38.438 9.945 1 90.25 348 LEU B CA 1
ATOM 6965 C C . LEU B 1 348 ? 12.977 38.406 9.836 1 90.25 348 LEU B C 1
ATOM 6967 O O . LEU B 1 348 ? 13.531 38.531 8.742 1 90.25 348 LEU B O 1
ATOM 6971 N N . VAL B 1 349 ? 13.602 38.25 10.938 1 83.5 349 VAL B N 1
ATOM 6972 C CA . VAL B 1 349 ? 15.062 38.312 11 1 83.5 349 VAL B CA 1
ATOM 6973 C C . VAL B 1 349 ? 15.633 36.875 10.914 1 83.5 349 VAL B C 1
ATOM 6975 O O . VAL B 1 349 ? 15.188 36 11.633 1 83.5 349 VAL B O 1
ATOM 6978 N N . ARG B 1 350 ? 16.484 36.812 9.945 1 83.88 350 ARG B N 1
ATOM 6979 C CA . ARG B 1 350 ? 17.266 35.562 9.812 1 83.88 350 ARG B CA 1
ATOM 6980 C C . ARG B 1 350 ? 18.734 35.812 10.18 1 83.88 350 ARG B C 1
ATOM 6982 O O . ARG B 1 350 ? 19.391 36.656 9.594 1 83.88 350 ARG B O 1
ATOM 6989 N N . LYS B 1 351 ? 19.141 35.188 11.188 1 80.25 351 LYS B N 1
ATOM 6990 C CA . LYS B 1 351 ? 20.516 35.312 11.633 1 80.25 351 LYS B CA 1
ATOM 6991 C C . LYS B 1 351 ? 21.172 33.938 11.828 1 80.25 351 LYS B C 1
ATOM 6993 O O . LYS B 1 351 ? 20.625 33.094 12.516 1 80.25 351 LYS B O 1
ATOM 6998 N N . GLN B 1 352 ? 22.297 33.719 11.219 1 77.56 352 GLN B N 1
ATOM 6999 C CA . GLN B 1 352 ? 23.078 32.5 11.367 1 77.56 352 GLN B CA 1
ATOM 7000 C C . GLN B 1 352 ? 22.25 31.266 11.039 1 77.56 352 GLN B C 1
ATOM 7002 O O . GLN B 1 352 ? 22.234 30.297 11.797 1 77.56 352 GLN B O 1
ATOM 7007 N N . GLY B 1 353 ? 21.328 31.5 10.086 1 76.19 353 GLY B N 1
ATOM 7008 C CA . GLY B 1 353 ? 20.594 30.344 9.594 1 76.19 353 GLY B CA 1
ATOM 7009 C C . GLY B 1 353 ? 19.328 30.078 10.383 1 76.19 353 GLY B C 1
ATOM 7010 O O . GLY B 1 353 ? 18.656 29.078 10.148 1 76.19 353 GLY B O 1
ATOM 7011 N N . ARG B 1 354 ? 19.031 30.984 11.352 1 85.75 354 ARG B N 1
ATOM 7012 C CA . ARG B 1 354 ? 17.828 30.766 12.148 1 85.75 354 ARG B CA 1
ATOM 7013 C C . ARG B 1 354 ? 16.844 31.906 12.008 1 85.75 354 ARG B C 1
ATOM 7015 O O . ARG B 1 354 ? 17.234 33.031 11.719 1 85.75 354 ARG B O 1
ATOM 7022 N N . PHE B 1 355 ? 15.609 31.625 12.211 1 90.5 355 PHE B N 1
ATOM 7023 C CA . PHE B 1 355 ? 14.57 32.656 12.352 1 90.5 355 PHE B CA 1
ATOM 7024 C C . PHE B 1 355 ? 14.453 33.094 13.805 1 90.5 355 PHE B C 1
ATOM 7026 O O . PHE B 1 355 ? 14.359 32.281 14.711 1 90.5 355 PHE B O 1
ATOM 7033 N N . ASP B 1 356 ? 14.547 34.312 14.039 1 93.56 356 ASP B N 1
ATOM 7034 C CA . ASP B 1 356 ? 14.422 34.844 15.391 1 93.56 356 ASP B CA 1
ATOM 7035 C C . ASP B 1 356 ? 12.961 35.031 15.781 1 93.56 356 ASP B C 1
ATOM 7037 O O . ASP B 1 356 ? 12.508 36.156 16 1 93.56 356 ASP B O 1
ATOM 7041 N N . LEU B 1 357 ? 12.328 33.938 15.922 1 95.88 357 LEU B N 1
ATOM 7042 C CA . LEU B 1 357 ? 10.922 33.906 16.312 1 95.88 357 LEU B CA 1
ATOM 7043 C C . LEU B 1 357 ? 10.758 33.188 17.656 1 95.88 357 LEU B C 1
ATOM 7045 O O . LEU B 1 357 ? 11.078 32.031 17.797 1 95.88 357 LEU B O 1
ATOM 7049 N N . TYR B 1 358 ? 10.305 34 18.656 1 97.19 358 TYR B N 1
ATOM 7050 C CA . TYR B 1 358 ? 9.969 33.375 19.938 1 97.19 358 TYR B CA 1
ATOM 7051 C C . TYR B 1 358 ? 8.867 32.344 19.781 1 97.19 358 TYR B C 1
ATOM 7053 O O . TYR B 1 358 ? 7.773 32.656 19.297 1 97.19 358 TYR B O 1
ATOM 7061 N N . LYS B 1 359 ? 9.148 31.047 20.109 1 97.38 359 LYS B N 1
ATOM 7062 C CA . LYS B 1 359 ? 8.258 29.891 20 1 97.38 359 LYS B CA 1
ATOM 7063 C C . LYS B 1 359 ? 7.727 29.734 18.578 1 97.38 359 LYS B C 1
ATOM 7065 O O . LYS B 1 359 ? 6.586 29.312 18.375 1 97.38 359 LYS B O 1
ATOM 7070 N N . CYS B 1 360 ? 8.43 30.219 17.578 1 95.94 360 CYS B N 1
ATOM 7071 C CA . CYS B 1 360 ? 8.133 30.125 16.156 1 95.94 360 CYS B CA 1
ATOM 7072 C C . CYS B 1 360 ? 6.938 30.984 15.789 1 95.94 360 CYS B C 1
ATOM 7074 O O . CYS B 1 360 ? 6.219 30.688 14.836 1 95.94 360 CYS B O 1
ATOM 7076 N N . MET B 1 361 ? 6.707 32.062 16.562 1 97.81 361 MET B N 1
ATOM 7077 C CA . MET B 1 361 ? 5.516 32.844 16.297 1 97.81 361 MET B CA 1
ATOM 7078 C C . MET B 1 361 ? 5.859 34.344 16.266 1 97.81 361 MET B C 1
ATOM 7080 O O . MET B 1 361 ? 5.477 35.062 15.32 1 97.81 361 MET B O 1
ATOM 7084 N N . TYR B 1 362 ? 6.59 34.781 17.266 1 98 362 TYR B N 1
ATOM 7085 C CA . TYR B 1 362 ? 6.715 36.219 17.469 1 98 362 TYR B CA 1
ATOM 7086 C C . TYR B 1 362 ? 8.141 36.688 17.188 1 98 362 TYR B C 1
ATOM 7088 O O . TYR B 1 362 ? 9.094 36.188 17.766 1 98 362 TYR B O 1
ATOM 7096 N N . PRO B 1 363 ? 8.305 37.688 16.297 1 97.06 363 PRO B N 1
ATOM 7097 C CA . PRO B 1 363 ? 9.633 38.281 16.141 1 97.06 363 PRO B CA 1
ATOM 7098 C C . PRO B 1 363 ? 10.172 38.875 17.438 1 97.06 363 PRO B C 1
ATOM 7100 O O . PRO B 1 363 ? 9.523 39.75 18.047 1 97.06 363 PRO B O 1
ATOM 7103 N N . VAL B 1 364 ? 11.328 38.531 17.797 1 96.31 364 VAL B N 1
ATOM 7104 C CA . VAL B 1 364 ? 11.891 38.812 19.109 1 96.31 364 VAL B CA 1
ATOM 7105 C C . VAL B 1 364 ? 12.133 40.312 19.266 1 96.31 364 VAL B C 1
ATOM 7107 O O . VAL B 1 364 ? 11.969 40.844 20.359 1 96.31 364 VAL B O 1
ATOM 7110 N N . HIS B 1 365 ? 12.516 41 18.25 1 94.94 365 HIS B N 1
ATOM 7111 C CA . HIS B 1 365 ? 12.992 42.375 18.344 1 94.94 365 HIS B CA 1
ATOM 7112 C C . HIS B 1 365 ? 11.828 43.375 18.375 1 94.94 365 HIS B C 1
ATOM 7114 O O . HIS B 1 365 ? 12.016 44.531 18.688 1 94.94 365 HIS B O 1
ATOM 7120 N N . LEU B 1 366 ? 10.625 42.906 18.094 1 95.75 366 LEU B N 1
ATOM 7121 C CA . LEU B 1 366 ? 9.477 43.812 18.094 1 95.75 366 LEU B CA 1
ATOM 7122 C C . LEU B 1 366 ? 9 44.062 19.516 1 95.75 366 LEU B C 1
ATOM 7124 O O . LEU B 1 366 ? 8.977 43.188 20.359 1 95.75 366 LEU B O 1
ATOM 7128 N N . HIS B 1 367 ? 8.555 45.281 19.766 1 92.31 367 HIS B N 1
ATOM 7129 C CA . HIS B 1 367 ? 8.133 45.719 21.094 1 92.31 367 HIS B CA 1
ATOM 7130 C C . HIS B 1 367 ? 6.727 45.219 21.422 1 92.31 367 HIS B C 1
ATOM 7132 O O . HIS B 1 367 ? 6.391 45.031 22.594 1 92.31 367 HIS B O 1
ATOM 7138 N N . HIS B 1 368 ? 5.93 45.156 20.406 1 95.56 368 HIS B N 1
ATOM 7139 C CA . HIS B 1 368 ? 4.535 44.781 20.594 1 95.56 368 HIS B CA 1
ATOM 7140 C C . HIS B 1 368 ? 4.277 43.375 20.062 1 95.56 368 HIS B C 1
ATOM 7142 O O . HIS B 1 368 ? 4.848 42.969 19.047 1 95.56 368 HIS B O 1
ATOM 7148 N N . GLY B 1 369 ? 3.559 42.594 20.734 1 96.81 369 GLY B N 1
ATOM 7149 C CA . GLY B 1 369 ? 3.166 41.281 20.312 1 96.81 369 GLY B CA 1
ATOM 7150 C C . GLY B 1 369 ? 1.962 41.281 19.391 1 96.81 369 GLY B C 1
ATOM 7151 O O . GLY B 1 369 ? 1.075 40.406 19.516 1 96.81 369 GLY B O 1
ATOM 7152 N N . THR B 1 370 ? 1.857 42.25 18.453 1 98.25 370 THR B N 1
ATOM 7153 C CA . THR B 1 370 ? 0.651 42.438 17.656 1 98.25 370 THR B CA 1
ATOM 7154 C C . THR B 1 370 ? 0.832 41.844 16.266 1 98.25 370 THR B C 1
ATOM 7156 O O . THR B 1 370 ? -0.039 41.969 15.398 1 98.25 370 THR B O 1
ATOM 7159 N N . LEU B 1 371 ? 1.956 41.156 15.977 1 98.5 371 LEU B N 1
ATOM 7160 C CA . LEU B 1 371 ? 2.182 40.375 14.766 1 98.5 371 LEU B CA 1
ATOM 7161 C C . LEU B 1 371 ? 2.66 38.969 15.117 1 98.5 371 LEU B C 1
ATOM 7163 O O . LEU B 1 371 ? 3.643 38.812 15.844 1 98.5 371 LEU B O 1
ATOM 7167 N N . ALA B 1 372 ? 1.972 38 14.648 1 98.5 372 ALA B N 1
ATOM 7168 C CA . ALA B 1 372 ? 2.326 36.625 14.953 1 98.5 372 ALA B CA 1
ATOM 7169 C C . ALA B 1 372 ? 2.303 35.75 13.695 1 98.5 372 ALA B C 1
ATOM 7171 O O . ALA B 1 372 ? 1.423 35.906 12.844 1 98.5 372 ALA B O 1
ATOM 7172 N N . PHE B 1 373 ? 3.295 34.906 13.57 1 97.38 373 PHE B N 1
ATOM 7173 C CA . PHE B 1 373 ? 3.291 33.875 12.547 1 97.38 373 PHE B CA 1
ATOM 7174 C C . PHE B 1 373 ? 2.525 32.625 13.023 1 97.38 373 PHE B C 1
ATOM 7176 O O . PHE B 1 373 ? 2.74 32.156 14.141 1 97.38 373 PHE B O 1
ATOM 7183 N N . ILE B 1 374 ? 1.623 32.156 12.18 1 97.81 374 ILE B N 1
ATOM 7184 C CA . ILE B 1 374 ? 0.808 31 12.531 1 97.81 374 ILE B CA 1
ATOM 7185 C C . ILE B 1 374 ? 1.136 29.828 11.602 1 97.81 374 ILE B C 1
ATOM 7187 O O . ILE B 1 374 ? 1.164 30 10.383 1 97.81 374 ILE B O 1
ATOM 7191 N N . GLY B 1 375 ? 1.382 28.688 12.164 1 95.25 375 GLY B N 1
ATOM 7192 C CA . GLY B 1 375 ? 1.607 27.469 11.383 1 95.25 375 GLY B CA 1
ATOM 7193 C C . GLY B 1 375 ? 2.992 27.406 10.766 1 95.25 375 GLY B C 1
ATOM 7194 O O . GLY B 1 375 ? 3.283 26.516 9.969 1 95.25 375 GLY B O 1
ATOM 7195 N N . PHE B 1 376 ? 3.842 28.406 11.062 1 93.81 376 PHE B N 1
ATOM 7196 C CA . PHE B 1 376 ? 5.199 28.422 10.523 1 93.81 376 PHE B CA 1
ATOM 7197 C C . PHE B 1 376 ? 6.117 27.531 11.359 1 93.81 376 PHE B C 1
ATOM 7199 O O . PHE B 1 376 ? 7.035 28.016 12.016 1 93.81 376 PHE B O 1
ATOM 7206 N N . VAL B 1 377 ? 5.852 26.234 11.305 1 93.31 377 VAL B N 1
ATOM 7207 C CA . VAL B 1 377 ? 6.551 25.203 12.055 1 93.31 377 VAL B CA 1
ATOM 7208 C C . VAL B 1 377 ? 6.664 23.938 11.211 1 93.31 377 VAL B C 1
ATOM 7210 O O . VAL B 1 377 ? 5.891 23.734 10.273 1 93.31 377 VAL B O 1
ATOM 7213 N N . LEU B 1 378 ? 7.633 23.188 11.445 1 91.88 378 LEU B N 1
ATOM 7214 C CA . LEU B 1 378 ? 7.801 21.844 10.883 1 91.88 378 LEU B CA 1
ATOM 7215 C C . LEU B 1 378 ? 7.812 20.781 11.977 1 91.88 378 LEU B C 1
ATOM 7217 O O . LEU B 1 378 ? 8.867 20.469 12.523 1 91.88 378 LEU B O 1
ATOM 7221 N N . PRO B 1 379 ? 6.664 20.234 12.211 1 91.25 379 PRO B N 1
ATOM 7222 C CA . PRO B 1 379 ? 6.555 19.297 13.328 1 91.25 379 PRO B CA 1
ATOM 7223 C C . PRO B 1 379 ? 6.723 17.844 12.898 1 91.25 379 PRO B C 1
ATOM 7225 O O . PRO B 1 379 ? 6.484 17.516 11.734 1 91.25 379 PRO B O 1
ATOM 7228 N N . PHE B 1 380 ? 7.211 17.016 13.812 1 89.25 380 PHE B N 1
ATOM 7229 C CA . PHE B 1 380 ? 6.977 15.586 13.719 1 89.25 380 PHE B CA 1
ATOM 7230 C C . PHE B 1 380 ? 5.609 15.219 14.289 1 89.25 380 PHE B C 1
ATOM 7232 O O . PHE B 1 380 ? 5.516 14.703 15.406 1 89.25 380 PHE B O 1
ATOM 7239 N N . GLY B 1 381 ? 4.609 15.516 13.602 1 92.62 381 GLY B N 1
ATOM 7240 C CA . GLY B 1 381 ? 3.219 15.398 14.016 1 92.62 381 GLY B CA 1
ATOM 7241 C C . GLY B 1 381 ? 2.277 16.266 13.203 1 92.62 381 GLY B C 1
ATOM 7242 O O . GLY B 1 381 ? 2.688 16.875 12.211 1 92.62 381 GLY B O 1
ATOM 7243 N N . PRO B 1 382 ? 1.019 16.25 13.617 1 95.75 382 PRO B N 1
ATOM 7244 C CA . PRO B 1 382 ? 0.012 16.984 12.859 1 95.75 382 PRO B CA 1
ATOM 7245 C C . PRO B 1 382 ? 0.159 18.5 13.016 1 95.75 382 PRO B C 1
ATOM 7247 O O . PRO B 1 382 ? 0.428 18.984 14.117 1 95.75 382 PRO B O 1
ATOM 7250 N N . GLY B 1 383 ? -0.057 19.219 11.953 1 94.81 383 GLY B N 1
ATOM 7251 C CA . GLY B 1 383 ? 0.147 20.656 11.953 1 94.81 383 GLY B CA 1
ATOM 7252 C C . GLY B 1 383 ? -1.087 21.438 12.375 1 94.81 383 GLY B C 1
ATOM 7253 O O . GLY B 1 383 ? -0.977 22.5 12.977 1 94.81 383 GLY B O 1
ATOM 7254 N N . PHE B 1 384 ? -2.312 20.938 12.172 1 95.5 384 PHE B N 1
ATOM 7255 C CA . PHE B 1 384 ? -3.543 21.688 12.383 1 95.5 384 PHE B CA 1
ATOM 7256 C C . PHE B 1 384 ? -3.725 22.016 13.859 1 95.5 384 PHE B C 1
ATOM 7258 O O . PHE B 1 384 ? -3.947 23.188 14.211 1 95.5 384 PHE B O 1
ATOM 7265 N N . PRO B 1 385 ? -3.52 21.031 14.727 1 96.75 385 PRO B N 1
ATOM 7266 C CA . PRO B 1 385 ? -3.66 21.359 16.141 1 96.75 385 PRO B CA 1
ATOM 7267 C C . PRO B 1 385 ? -2.637 22.375 16.625 1 96.75 385 PRO B C 1
ATOM 7269 O O . PRO B 1 385 ? -2.934 23.203 17.5 1 96.75 385 PRO B O 1
ATOM 7272 N N . ILE B 1 386 ? -1.474 22.328 16.031 1 97.44 386 ILE B N 1
ATOM 7273 C CA . ILE B 1 386 ? -0.426 23.266 16.406 1 97.44 386 ILE B CA 1
ATOM 7274 C C . ILE B 1 386 ? -0.848 24.688 16 1 97.44 386 ILE B C 1
ATOM 7276 O O . ILE B 1 386 ? -0.776 25.609 16.812 1 97.44 386 ILE B O 1
ATOM 7280 N N . GLY B 1 387 ? -1.257 24.781 14.766 1 97 387 GLY B N 1
ATOM 7281 C CA . GLY B 1 387 ? -1.723 26.094 14.312 1 97 387 GLY B CA 1
ATOM 7282 C C . GLY B 1 387 ? -2.861 26.641 15.148 1 97 387 GLY B C 1
ATOM 7283 O O . GLY B 1 387 ? -2.867 27.828 15.492 1 97 387 GLY B O 1
ATOM 7284 N N . GLU B 1 388 ? -3.783 25.828 15.492 1 97 388 GLU B N 1
ATOM 7285 C CA . GLU B 1 388 ? -4.922 26.25 16.297 1 97 388 GLU B CA 1
ATOM 7286 C C . GLU B 1 388 ? -4.469 26.719 17.688 1 97 388 GLU B C 1
ATOM 7288 O O . GLU B 1 388 ? -4.941 27.75 18.172 1 97 388 GLU B O 1
ATOM 7293 N N . LEU B 1 389 ? -3.6 25.969 18.25 1 97.94 389 LEU B N 1
ATOM 7294 C CA . LEU B 1 389 ? -3.096 26.344 19.578 1 97.94 389 LEU B CA 1
ATOM 7295 C C . LEU B 1 389 ? -2.344 27.672 19.516 1 97.94 389 LEU B C 1
ATOM 7297 O O . LEU B 1 389 ? -2.451 28.484 20.422 1 97.94 389 LEU B O 1
ATOM 7301 N N . GLN B 1 390 ? -1.573 27.828 18.484 1 98.5 390 GLN B N 1
ATOM 7302 C CA . GLN B 1 390 ? -0.882 29.094 18.266 1 98.5 390 GLN B CA 1
ATOM 7303 C C . GLN B 1 390 ? -1.871 30.266 18.188 1 98.5 390 GLN B C 1
ATOM 7305 O O . GLN B 1 390 ? -1.642 31.312 18.781 1 98.5 390 GLN B O 1
ATOM 7310 N N . ILE B 1 391 ? -2.947 30.062 17.516 1 98.19 391 ILE B N 1
ATOM 7311 C CA . ILE B 1 391 ? -3.951 31.094 17.328 1 98.19 391 ILE B CA 1
ATOM 7312 C C . ILE B 1 391 ? -4.621 31.422 18.656 1 98.19 391 ILE B C 1
ATOM 7314 O O . ILE B 1 391 ? -4.902 32.594 18.953 1 98.19 391 ILE B O 1
ATOM 7318 N N . ARG B 1 392 ? -4.898 30.406 19.406 1 98.19 392 ARG B N 1
ATOM 7319 C CA . ARG B 1 392 ? -5.488 30.625 20.719 1 98.19 392 ARG B CA 1
ATOM 7320 C C . ARG B 1 392 ? -4.578 31.469 21.609 1 98.19 392 ARG B C 1
ATOM 7322 O O . ARG B 1 392 ? -5.047 32.375 22.281 1 98.19 392 ARG B O 1
ATOM 7329 N N . TRP B 1 393 ? -3.309 31.141 21.562 1 98.69 393 TRP B N 1
ATOM 7330 C CA . TRP B 1 393 ? -2.357 31.938 22.344 1 98.69 393 TRP B CA 1
ATOM 7331 C C . TRP B 1 393 ? -2.271 33.344 21.812 1 98.69 393 TRP B C 1
ATOM 7333 O O . TRP B 1 393 ? -2.342 34.312 22.578 1 98.69 393 TRP B O 1
ATOM 7343 N N . ALA B 1 394 ? -2.146 33.531 20.516 1 98.69 394 ALA B N 1
ATOM 7344 C CA . ALA B 1 394 ? -2.066 34.844 19.891 1 98.69 394 ALA B CA 1
ATOM 7345 C C . ALA B 1 394 ? -3.287 35.688 20.234 1 98.69 394 ALA B C 1
ATOM 7347 O O . ALA B 1 394 ? -3.172 36.906 20.469 1 98.69 394 ALA B O 1
ATOM 7348 N N . THR B 1 395 ? -4.434 35.062 20.219 1 98.19 395 THR B N 1
ATOM 7349 C CA . THR B 1 395 ? -5.676 35.781 20.547 1 98.19 395 THR B CA 1
ATOM 7350 C C . THR B 1 395 ? -5.637 36.312 21.969 1 98.19 395 THR B C 1
ATOM 7352 O O . THR B 1 395 ? -6.047 37.438 22.234 1 98.19 395 THR B O 1
ATOM 7355 N N . GLN B 1 396 ? -5.137 35.5 22.891 1 98.12 396 GLN B N 1
ATOM 7356 C CA . GLN B 1 396 ? -5.043 35.938 24.281 1 98.12 396 GLN B CA 1
ATOM 7357 C C . GLN B 1 396 ? -4.035 37.062 24.422 1 98.12 396 GLN B C 1
ATOM 7359 O O . GLN B 1 396 ? -4.219 37.969 25.25 1 98.12 396 GLN B O 1
ATOM 7364 N N . VAL B 1 397 ? -2.967 37.031 23.672 1 98.19 397 VAL B N 1
ATOM 7365 C CA . VAL B 1 397 ? -1.988 38.094 23.688 1 98.19 397 VAL B CA 1
ATOM 7366 C C . VAL B 1 397 ? -2.623 39.375 23.141 1 98.19 397 VAL B C 1
ATOM 7368 O O . VAL B 1 397 ? -2.49 40.438 23.75 1 98.19 397 VAL B O 1
ATOM 7371 N N . LEU B 1 398 ? -3.334 39.312 22.062 1 97.94 398 LEU B N 1
ATOM 7372 C CA . LEU B 1 398 ? -3.99 40.438 21.438 1 97.94 398 LEU B CA 1
ATOM 7373 C C . LEU B 1 398 ? -5.062 41.031 22.344 1 97.94 398 LEU B C 1
ATOM 7375 O O . LEU B 1 398 ? -5.293 42.219 22.344 1 97.94 398 LEU B O 1
ATOM 7379 N N . ALA B 1 399 ? -5.695 40.125 23.094 1 96.5 399 ALA B N 1
ATOM 7380 C CA . ALA B 1 399 ? -6.754 40.562 24.016 1 96.5 399 ALA B CA 1
ATOM 7381 C C . ALA B 1 399 ? -6.168 41.219 25.266 1 96.5 399 ALA B C 1
ATOM 7383 O O . ALA B 1 399 ? -6.879 41.875 26.016 1 96.5 399 ALA B O 1
ATOM 7384 N N . GLY B 1 400 ? -4.898 40.969 25.531 1 95.25 400 GLY B N 1
ATOM 7385 C CA . GLY B 1 400 ? -4.25 41.531 26.703 1 95.25 400 GLY B CA 1
ATOM 7386 C C . GLY B 1 400 ? -4.301 40.625 27.906 1 95.25 400 GLY B C 1
ATOM 7387 O O . GLY B 1 400 ? -3.896 41.031 29.016 1 95.25 400 GLY B O 1
ATOM 7388 N N . ASN B 1 401 ? -4.75 39.406 27.703 1 95.62 401 ASN B N 1
ATOM 7389 C CA . ASN B 1 401 ? -4.867 38.469 28.797 1 95.62 401 ASN B CA 1
ATOM 7390 C C . ASN B 1 401 ? -3.541 37.75 29.078 1 95.62 401 ASN B C 1
ATOM 7392 O O . ASN B 1 401 ? -3.361 37.156 30.141 1 95.62 401 ASN B O 1
ATOM 7396 N N . CYS B 1 402 ? -2.666 37.719 28.062 1 94.12 402 CYS B N 1
ATOM 7397 C CA . CYS B 1 402 ? -1.326 37.156 28.172 1 94.12 402 CYS B CA 1
ATOM 7398 C C . CYS B 1 402 ? -0.271 38.156 27.719 1 94.12 402 CYS B C 1
ATOM 7400 O O . CYS B 1 402 ? -0.478 38.906 26.766 1 94.12 402 CYS B O 1
ATOM 7402 N N . LYS B 1 403 ? 0.799 38.188 28.484 1 93.94 403 LYS B N 1
ATOM 7403 C CA . LYS B 1 403 ? 1.899 39.094 28.109 1 93.94 403 LYS B CA 1
ATOM 7404 C C . LYS B 1 403 ? 3.113 38.281 27.641 1 93.94 403 LYS B C 1
ATOM 7406 O O . LYS B 1 403 ? 3.42 37.219 28.203 1 93.94 403 LYS B O 1
ATOM 7411 N N . LEU B 1 404 ? 3.76 38.812 26.609 1 97.44 404 LEU B N 1
ATOM 7412 C CA . LEU B 1 404 ? 5.008 38.188 26.156 1 97.44 404 LEU B CA 1
ATOM 7413 C C . LEU B 1 404 ? 6.156 38.562 27.094 1 97.44 404 LEU B C 1
ATOM 7415 O O . LEU B 1 404 ? 6.137 39.594 27.734 1 97.44 404 LEU B O 1
ATOM 7419 N N . PRO B 1 405 ? 7.051 37.688 27.203 1 96.69 405 PRO B N 1
ATOM 7420 C CA . PRO B 1 405 ? 8.219 38 28.031 1 96.69 405 PRO B CA 1
ATOM 7421 C C . PRO B 1 405 ? 9.086 39.094 27.406 1 96.69 405 PRO B C 1
ATOM 7423 O O . PRO B 1 405 ? 8.766 39.625 26.344 1 96.69 405 PRO B O 1
ATOM 7426 N N . SER B 1 406 ? 10.133 39.438 28.141 1 96.69 406 SER B N 1
ATOM 7427 C CA . SER B 1 406 ? 11.062 40.438 27.656 1 96.69 406 SER B CA 1
ATOM 7428 C C . SER B 1 406 ? 11.828 39.938 26.422 1 96.69 406 SER B C 1
ATOM 7430 O O . SER B 1 406 ? 11.891 38.75 26.188 1 96.69 406 SER B O 1
ATOM 7432 N N . LYS B 1 407 ? 12.359 40.906 25.703 1 96.38 407 LYS B N 1
ATOM 7433 C CA . LYS B 1 407 ? 13.156 40.562 24.516 1 96.38 407 LYS B CA 1
ATOM 7434 C C . LYS B 1 407 ? 14.297 39.625 24.859 1 96.38 407 LYS B C 1
ATOM 7436 O O . LYS B 1 407 ? 14.602 38.719 24.094 1 96.38 407 LYS B O 1
ATOM 7441 N N . GLU B 1 408 ? 14.906 39.844 25.969 1 96.56 408 GLU B N 1
ATOM 7442 C CA . GLU B 1 408 ? 16.031 39.031 26.391 1 96.56 408 GLU B CA 1
ATOM 7443 C C . GLU B 1 408 ? 15.609 37.594 26.656 1 96.56 408 GLU B C 1
ATOM 7445 O O . GLU B 1 408 ? 16.297 36.656 26.25 1 96.56 408 GLU B O 1
ATOM 7450 N N . VAL B 1 409 ? 14.523 37.469 27.297 1 97.38 409 VAL B N 1
ATOM 7451 C CA . VAL B 1 409 ? 14.008 36.156 27.609 1 97.38 409 VAL B CA 1
ATOM 7452 C C . VAL B 1 409 ? 13.602 35.438 26.312 1 97.38 409 VAL B C 1
ATOM 7454 O O . VAL B 1 409 ? 13.875 34.25 26.141 1 97.38 409 VAL B O 1
ATOM 7457 N N . MET B 1 410 ? 12.969 36.125 25.406 1 97.56 410 MET B N 1
ATOM 7458 C CA . MET B 1 410 ? 12.547 35.562 24.125 1 97.56 410 MET B CA 1
ATOM 7459 C C . MET B 1 410 ? 13.758 35.125 23.312 1 97.56 410 MET B C 1
ATOM 7461 O O . MET B 1 410 ? 13.75 34.031 22.719 1 97.56 410 MET B O 1
ATOM 7465 N N . LEU B 1 411 ? 14.75 35.969 23.297 1 95.88 411 LEU B N 1
ATOM 7466 C CA . LEU B 1 411 ? 15.953 35.656 22.531 1 95.88 411 LEU B CA 1
ATOM 7467 C C . LEU B 1 411 ? 16.656 34.406 23.109 1 95.88 411 LEU B C 1
ATOM 7469 O O . LEU B 1 411 ? 17.156 33.562 22.375 1 95.88 411 LEU B O 1
ATOM 7473 N N . LYS B 1 412 ? 16.703 34.375 24.438 1 96.69 412 LYS B N 1
ATOM 7474 C CA . LYS B 1 412 ? 17.312 33.219 25.094 1 96.69 412 LYS B CA 1
ATOM 7475 C C . LYS B 1 412 ? 16.594 31.938 24.703 1 96.69 412 LYS B C 1
ATOM 7477 O O . LYS B 1 412 ? 17.234 30.906 24.484 1 96.69 412 LYS B O 1
ATOM 7482 N N . ASP B 1 413 ? 15.32 31.984 24.688 1 95.69 413 ASP B N 1
ATOM 7483 C CA . ASP B 1 413 ? 14.516 30.844 24.281 1 95.69 413 ASP B CA 1
ATOM 7484 C C . ASP B 1 413 ? 14.828 30.438 22.844 1 95.69 413 ASP B C 1
ATOM 7486 O O . ASP B 1 413 ? 14.977 29.25 22.547 1 95.69 413 ASP B O 1
ATOM 7490 N N . VAL B 1 414 ? 14.906 31.391 21.906 1 94.94 414 VAL B N 1
ATOM 7491 C CA . VAL B 1 414 ? 15.195 31.141 20.5 1 94.94 414 VAL B CA 1
ATOM 7492 C C . VAL B 1 414 ? 16.578 30.5 20.359 1 94.94 414 VAL B C 1
ATOM 7494 O O . VAL B 1 414 ? 16.734 29.516 19.609 1 94.94 414 VAL B O 1
ATOM 7497 N N . LEU B 1 415 ? 17.531 31.016 21.078 1 94.25 415 LEU B N 1
ATOM 7498 C CA . LEU B 1 415 ? 18.891 30.516 21 1 94.25 415 LEU B CA 1
ATOM 7499 C C . LEU B 1 415 ? 18.984 29.094 21.562 1 94.25 415 LEU B C 1
ATOM 7501 O O . LEU B 1 415 ? 19.703 28.25 21.016 1 94.25 415 LEU B O 1
ATOM 7505 N N . LYS B 1 416 ? 18.297 28.906 22.625 1 93.81 416 LYS B N 1
ATOM 7506 C CA . LYS B 1 416 ? 18.281 27.562 23.203 1 93.81 416 LYS B CA 1
ATOM 7507 C C . LYS B 1 416 ? 17.703 26.547 22.234 1 93.81 416 LYS B C 1
ATOM 7509 O O . LYS B 1 416 ? 18.266 25.469 22.062 1 93.81 416 LYS B O 1
ATOM 7514 N N . ARG B 1 417 ? 16.594 26.828 21.609 1 92.06 417 ARG B N 1
ATOM 7515 C CA . ARG B 1 417 ? 15.984 25.938 20.641 1 92.06 417 ARG B CA 1
ATOM 7516 C C . ARG B 1 417 ? 16.906 25.719 19.453 1 92.06 417 ARG B C 1
ATOM 7518 O O . ARG B 1 417 ? 17.016 24.594 18.938 1 92.06 417 ARG B O 1
ATOM 7525 N N . HIS B 1 418 ? 17.5 26.781 18.984 1 91.12 418 HIS B N 1
ATOM 7526 C CA . HIS B 1 418 ? 18.406 26.688 17.859 1 91.12 418 HIS B CA 1
ATOM 7527 C C . HIS B 1 418 ? 19.562 25.75 18.172 1 91.12 418 HIS B C 1
ATOM 7529 O O . HIS B 1 418 ? 19.953 24.922 17.344 1 91.12 418 HIS B O 1
ATOM 7535 N N . SER B 1 419 ? 20.125 25.891 19.359 1 90.06 419 SER B N 1
ATOM 7536 C CA . SER B 1 419 ? 21.234 25.031 19.781 1 90.06 419 SER B CA 1
ATOM 7537 C C . SER B 1 419 ? 20.797 23.578 19.844 1 90.06 419 SER B C 1
ATOM 7539 O O . SER B 1 419 ? 21.547 22.672 19.438 1 90.06 419 SER B O 1
ATOM 7541 N N . TYR B 1 420 ? 19.656 23.422 20.359 1 87.81 420 TYR B N 1
ATOM 7542 C CA . TYR B 1 420 ? 19.109 22.078 20.422 1 87.81 420 TYR B CA 1
ATOM 7543 C C . TYR B 1 420 ? 18.922 21.5 19.016 1 87.81 420 TYR B C 1
ATOM 7545 O O . TYR B 1 420 ? 19.297 20.344 18.766 1 87.81 420 TYR B O 1
ATOM 7553 N N . ASN B 1 421 ? 18.375 22.219 18.109 1 90.38 421 ASN B N 1
ATOM 7554 C CA . ASN B 1 421 ? 18.078 21.781 16.75 1 90.38 421 ASN B CA 1
ATOM 7555 C C . ASN B 1 421 ? 19.359 21.484 15.969 1 90.38 421 ASN B C 1
ATOM 7557 O O . ASN B 1 421 ? 19.391 20.578 15.133 1 90.38 421 ASN B O 1
ATOM 7561 N N . LEU B 1 422 ? 20.375 22.234 16.234 1 88.19 422 LEU B N 1
ATOM 7562 C CA . LEU B 1 422 ? 21.656 22.031 15.555 1 88.19 422 LEU B CA 1
ATOM 7563 C C . LEU B 1 422 ? 22.203 20.641 15.867 1 88.19 422 LEU B C 1
ATOM 7565 O O . LEU B 1 422 ? 22.859 20.016 15.016 1 88.19 422 LEU B O 1
ATOM 7569 N N . GLY B 1 423 ? 21.922 20.172 17.016 1 83.94 423 GLY B N 1
ATOM 7570 C CA . GLY B 1 423 ? 22.438 18.875 17.406 1 83.94 423 GLY B CA 1
ATOM 7571 C C . GLY B 1 423 ? 21.531 17.719 17.031 1 83.94 423 GLY B C 1
ATOM 7572 O O . GLY B 1 423 ? 21.953 16.562 17.016 1 83.94 423 GLY B O 1
ATOM 7573 N N . ARG B 1 424 ? 20.406 18.078 16.656 1 86.38 424 ARG B N 1
ATOM 7574 C CA . ARG B 1 424 ? 19.406 17.016 16.5 1 86.38 424 ARG B CA 1
ATOM 7575 C C . ARG B 1 424 ? 19.031 16.844 15.031 1 86.38 424 ARG B C 1
ATOM 7577 O O . ARG B 1 424 ? 18.891 15.727 14.547 1 86.38 424 ARG B O 1
ATOM 7584 N N . TYR B 1 425 ? 18.922 17.891 14.328 1 87.81 425 TYR B N 1
ATOM 7585 C CA . TYR B 1 425 ? 18.344 17.844 12.984 1 87.81 425 TYR B CA 1
ATOM 7586 C C . TYR B 1 425 ? 19.422 17.953 11.922 1 87.81 425 TYR B C 1
ATOM 7588 O O . TYR B 1 425 ? 20.5 18.484 12.18 1 87.81 425 TYR B O 1
ATOM 7596 N N . ALA B 1 426 ? 19.078 17.391 10.758 1 86.44 426 ALA B N 1
ATOM 7597 C CA . ALA B 1 426 ? 19.938 17.578 9.594 1 86.44 426 ALA B CA 1
ATOM 7598 C C . ALA B 1 426 ? 20.031 19.062 9.219 1 86.44 426 ALA B C 1
ATOM 7600 O O . ALA B 1 426 ? 19.047 19.797 9.328 1 86.44 426 ALA B O 1
ATOM 7601 N N . PRO B 1 427 ? 21.172 19.422 8.781 1 82.62 427 PRO B N 1
ATOM 7602 C CA . PRO B 1 427 ? 21.344 20.828 8.406 1 82.62 427 PRO B CA 1
ATOM 7603 C C . PRO B 1 427 ? 20.375 21.266 7.301 1 82.62 427 PRO B C 1
ATOM 7605 O O . PRO B 1 427 ? 20.203 20.562 6.312 1 82.62 427 PRO B O 1
ATOM 7608 N N . SER B 1 428 ? 19.656 22.344 7.602 1 82.44 428 SER B N 1
ATOM 7609 C CA . SER B 1 428 ? 18.734 22.922 6.625 1 82.44 428 SER B CA 1
ATOM 7610 C C . SER B 1 428 ? 18.344 24.344 7.012 1 82.44 428 SER B C 1
ATOM 7612 O O . SER B 1 428 ? 18.5 24.734 8.172 1 82.44 428 SER B O 1
ATOM 7614 N N . GLU B 1 429 ? 17.828 25.031 6.031 1 76.56 429 GLU B N 1
ATOM 7615 C CA . GLU B 1 429 ? 17.344 26.375 6.285 1 76.56 429 GLU B CA 1
ATOM 7616 C C . GLU B 1 429 ? 16.125 26.375 7.188 1 76.56 429 GLU B C 1
ATOM 7618 O O . GLU B 1 429 ? 15.836 27.359 7.875 1 76.56 429 GLU B O 1
ATOM 7623 N N . LYS B 1 430 ? 15.492 25.219 7.238 1 79.69 430 LYS B N 1
ATOM 7624 C CA . LYS B 1 430 ? 14.227 25.141 7.961 1 79.69 430 LYS B CA 1
ATOM 7625 C C . LYS B 1 430 ? 14.406 24.484 9.328 1 79.69 430 LYS B C 1
ATOM 7627 O O . LYS B 1 430 ? 13.438 24.281 10.055 1 79.69 430 LYS B O 1
ATOM 7632 N N . MET B 1 431 ? 15.602 24.297 9.648 1 84.44 431 MET B N 1
ATOM 7633 C CA . MET B 1 431 ? 15.875 23.562 10.883 1 84.44 431 MET B CA 1
ATOM 7634 C C . MET B 1 431 ? 15.414 24.344 12.102 1 84.44 431 MET B C 1
ATOM 7636 O O . MET B 1 431 ? 14.977 23.766 13.094 1 84.44 431 MET B O 1
ATOM 7640 N N . SER B 1 432 ? 15.43 25.688 11.945 1 85 432 SER B N 1
ATOM 7641 C CA . SER B 1 432 ? 15.164 26.531 13.102 1 85 432 SER B CA 1
ATOM 7642 C C . SER B 1 432 ? 13.688 26.5 13.484 1 85 432 SER B C 1
ATOM 7644 O O . SER B 1 432 ? 13.312 26.891 14.594 1 85 432 SER B O 1
ATOM 7646 N N . ILE B 1 433 ? 12.836 25.984 12.594 1 89.06 433 ILE B N 1
ATOM 7647 C CA . ILE B 1 433 ? 11.414 26 12.914 1 89.06 433 ILE B CA 1
ATOM 7648 C C . ILE B 1 433 ? 10.922 24.562 13.133 1 89.06 433 ILE B C 1
ATOM 7650 O O . ILE B 1 433 ? 9.711 24.312 13.164 1 89.06 433 ILE B O 1
ATOM 7654 N N . ARG B 1 434 ? 11.789 23.672 13.25 1 91.31 434 ARG B N 1
ATOM 7655 C CA . ARG B 1 434 ? 11.438 22.297 13.578 1 91.31 434 ARG B CA 1
ATOM 7656 C C . ARG B 1 434 ? 11.102 22.156 15.062 1 91.31 434 ARG B C 1
ATOM 7658 O O . ARG B 1 434 ? 11.766 22.75 15.906 1 91.31 434 ARG B O 1
ATOM 7665 N N . ILE B 1 435 ? 10.062 21.422 15.312 1 91.56 435 ILE B N 1
ATOM 7666 C CA . ILE B 1 435 ? 9.633 21.266 16.703 1 91.56 435 ILE B CA 1
ATOM 7667 C C . ILE B 1 435 ? 9.164 19.828 16.938 1 91.56 435 ILE B C 1
ATOM 7669 O O . ILE B 1 435 ? 8.875 19.109 15.977 1 91.56 435 ILE B O 1
ATOM 7673 N N . ASP B 1 436 ? 9.125 19.469 18.188 1 90.31 436 ASP B N 1
ATOM 7674 C CA . ASP B 1 436 ? 8.484 18.219 18.625 1 90.31 436 ASP B CA 1
ATOM 7675 C C . ASP B 1 436 ? 7.016 18.453 18.969 1 90.31 436 ASP B C 1
ATOM 7677 O O . ASP B 1 436 ? 6.691 19.359 19.734 1 90.31 436 ASP B O 1
ATOM 7681 N N . PHE B 1 437 ? 6.219 17.688 18.5 1 94.38 437 PHE B N 1
ATOM 7682 C CA . PHE B 1 437 ? 4.781 17.922 18.484 1 94.38 437 PHE B CA 1
ATOM 7683 C C . PHE B 1 437 ? 4.234 18.078 19.891 1 94.38 437 PHE B C 1
ATOM 7685 O O . PHE B 1 437 ? 3.67 19.125 20.234 1 94.38 437 PHE B O 1
ATOM 7692 N N . ILE B 1 438 ? 4.391 17.094 20.734 1 96.19 438 ILE B N 1
ATOM 7693 C CA . ILE B 1 438 ? 3.74 17.062 22.047 1 96.19 438 ILE B CA 1
ATOM 7694 C C . ILE B 1 438 ? 4.363 18.125 22.953 1 96.19 438 ILE B C 1
ATOM 7696 O O . ILE B 1 438 ? 3.652 18.891 23.609 1 96.19 438 ILE B O 1
ATOM 7700 N N . GLN B 1 439 ? 5.66 18.234 22.906 1 94.19 439 GLN B N 1
ATOM 7701 C CA . GLN B 1 439 ? 6.363 19.203 23.734 1 94.19 439 GLN B CA 1
ATOM 7702 C C . GLN B 1 439 ? 5.98 20.625 23.359 1 94.19 439 GLN B C 1
ATOM 7704 O O . GLN B 1 439 ? 5.754 21.469 24.219 1 94.19 439 GLN B O 1
ATOM 7709 N N . TYR B 1 440 ? 5.965 20.828 22.125 1 96.5 440 TYR B N 1
ATOM 7710 C CA . TYR B 1 440 ? 5.617 22.172 21.641 1 96.5 440 TYR B CA 1
ATOM 7711 C C . TYR B 1 440 ? 4.176 22.516 22 1 96.5 440 TYR B C 1
ATOM 7713 O O . TYR B 1 440 ? 3.896 23.625 22.469 1 96.5 440 TYR B O 1
ATOM 7721 N N . CYS B 1 441 ? 3.215 21.594 21.781 1 98 441 CYS B N 1
ATOM 7722 C CA . CYS B 1 441 ? 1.817 21.844 22.125 1 98 441 CYS B CA 1
ATOM 7723 C C . CYS B 1 441 ? 1.665 22.156 23.609 1 98 441 CYS B C 1
ATOM 7725 O O . CYS B 1 441 ? 0.953 23.078 23.984 1 98 441 CYS B O 1
ATOM 7727 N N . ASP B 1 442 ? 2.34 21.391 24.406 1 97.25 442 ASP B N 1
ATOM 7728 C CA . ASP B 1 442 ? 2.295 21.609 25.844 1 97.25 442 ASP B CA 1
ATOM 7729 C C . ASP B 1 442 ? 2.857 22.984 26.203 1 97.25 442 ASP B C 1
ATOM 7731 O O . ASP B 1 442 ? 2.338 23.672 27.094 1 97.25 442 ASP B O 1
ATOM 7735 N N . ASP B 1 443 ? 3.926 23.312 25.531 1 97.12 443 ASP B N 1
ATOM 7736 C CA . ASP B 1 443 ? 4.566 24.609 25.781 1 97.12 443 ASP B CA 1
ATOM 7737 C C . ASP B 1 443 ? 3.623 25.766 25.453 1 97.12 443 ASP B C 1
ATOM 7739 O O . ASP B 1 443 ? 3.436 26.656 26.281 1 97.12 443 ASP B O 1
ATOM 7743 N N . ILE B 1 444 ? 3.02 25.734 24.297 1 98.31 444 ILE B N 1
ATOM 7744 C CA . ILE B 1 444 ? 2.109 26.781 23.875 1 98.31 444 ILE B CA 1
ATOM 7745 C C . ILE B 1 444 ? 0.859 26.766 24.75 1 98.31 444 ILE B C 1
ATOM 7747 O O . ILE B 1 444 ? 0.381 27.828 25.188 1 98.31 444 ILE B O 1
ATOM 7751 N N . ALA B 1 445 ? 0.309 25.594 25.062 1 98.44 445 ALA B N 1
ATOM 7752 C CA . ALA B 1 445 ? -0.874 25.484 25.906 1 98.44 445 ALA B CA 1
ATOM 7753 C C . ALA B 1 445 ? -0.617 26.062 27.297 1 98.44 445 ALA B C 1
ATOM 7755 O O . ALA B 1 445 ? -1.517 26.641 27.906 1 98.44 445 ALA B O 1
ATOM 7756 N N . SER B 1 446 ? 0.539 25.891 27.781 1 97.69 446 SER B N 1
ATOM 7757 C CA . SER B 1 446 ? 0.885 26.375 29.109 1 97.69 446 SER B CA 1
ATOM 7758 C C . SER B 1 446 ? 0.849 27.906 29.156 1 97.69 446 SER B C 1
ATOM 7760 O O . SER B 1 446 ? 0.581 28.484 30.203 1 97.69 446 SER B O 1
ATOM 7762 N N . GLN B 1 447 ? 1.132 28.531 28.031 1 97.38 447 GLN B N 1
ATOM 7763 C CA . GLN B 1 447 ? 1.122 29.984 27.984 1 97.38 447 GLN B CA 1
ATOM 7764 C C . GLN B 1 447 ? -0.264 30.547 28.312 1 97.38 447 GLN B C 1
ATOM 7766 O O . GLN B 1 447 ? -0.394 31.672 28.781 1 97.38 447 GLN B O 1
ATOM 7771 N N . ILE B 1 448 ? -1.299 29.766 28.109 1 97.44 448 ILE B N 1
ATOM 7772 C CA . ILE B 1 448 ? -2.654 30.281 28.297 1 97.44 448 ILE B CA 1
ATOM 7773 C C . ILE B 1 448 ? -3.361 29.469 29.375 1 97.44 448 ILE B C 1
ATOM 7775 O O . ILE B 1 448 ? -4.578 29.578 29.562 1 97.44 448 ILE B O 1
ATOM 7779 N N . GLY B 1 449 ? -2.617 28.594 30.016 1 97.12 449 GLY B N 1
ATOM 7780 C CA . GLY B 1 449 ? -3.188 27.812 31.109 1 97.12 449 GLY B CA 1
ATOM 7781 C C . GLY B 1 449 ? -4.078 26.688 30.625 1 97.12 449 GLY B C 1
ATOM 7782 O O . GLY B 1 449 ? -4.988 26.266 31.344 1 97.12 449 GLY B O 1
ATOM 7783 N N . ALA B 1 450 ? -3.852 26.234 29.438 1 98.06 450 ALA B N 1
ATOM 7784 C CA . ALA B 1 450 ? -4.711 25.203 28.875 1 98.06 450 ALA B CA 1
ATOM 7785 C C . ALA B 1 450 ? -4.066 23.828 28.984 1 98.06 450 ALA B C 1
ATOM 7787 O O . ALA B 1 450 ? -4.707 22.812 28.703 1 98.06 450 ALA B O 1
ATOM 7788 N N . LYS B 1 451 ? -2.816 23.719 29.328 1 98.25 451 LYS B N 1
ATOM 7789 C CA . LYS B 1 451 ? -2.182 22.422 29.547 1 98.25 451 LYS B CA 1
ATOM 7790 C C . LYS B 1 451 ? -2.83 21.672 30.703 1 98.25 451 LYS B C 1
ATOM 7792 O O . LYS B 1 451 ? -3.018 22.234 31.781 1 98.25 451 LYS B O 1
ATOM 7797 N N . PRO B 1 452 ? -3.156 20.438 30.469 1 97.31 452 PRO B N 1
ATOM 7798 C CA . PRO B 1 452 ? -3.789 19.688 31.562 1 97.31 452 PRO B CA 1
ATOM 7799 C C . PRO B 1 452 ? -2.898 19.594 32.812 1 97.31 452 PRO B C 1
ATOM 7801 O O . PRO B 1 452 ? -1.68 19.453 32.688 1 97.31 452 PRO B O 1
ATOM 7804 N N . SER B 1 453 ? -3.576 19.641 33.969 1 96.19 453 SER B N 1
ATOM 7805 C CA . SER B 1 453 ? -2.885 19.406 35.219 1 96.19 453 SER B CA 1
ATOM 7806 C C . SER B 1 453 ? -2.84 17.922 35.562 1 96.19 453 SER B C 1
ATOM 7808 O O . SER B 1 453 ? -3.73 17.406 36.25 1 96.19 453 SER B O 1
ATOM 7810 N N . PHE B 1 454 ? -1.772 17.359 35.312 1 95.44 454 PHE B N 1
ATOM 7811 C CA . PHE B 1 454 ? -1.67 15.898 35.406 1 95.44 454 PHE B CA 1
ATOM 7812 C C . PHE B 1 454 ? -1.754 15.438 36.844 1 95.44 454 PHE B C 1
ATOM 7814 O O . PHE B 1 454 ? -2.373 14.406 37.156 1 95.44 454 PHE B O 1
ATOM 7821 N N . VAL B 1 455 ? -1.15 16.203 37.75 1 95 455 VAL B N 1
ATOM 7822 C CA . VAL B 1 455 ? -1.199 15.852 39.188 1 95 455 VAL B CA 1
ATOM 7823 C C . VAL B 1 455 ? -2.641 15.914 39.688 1 95 455 VAL B C 1
ATOM 7825 O O . VAL B 1 455 ? -3.104 15 40.375 1 95 455 VAL B O 1
ATOM 7828 N N . LYS B 1 456 ? -3.266 16.922 39.375 1 96.5 456 LYS B N 1
ATOM 7829 C CA . LYS B 1 456 ? -4.664 17.078 39.75 1 96.5 456 LYS B CA 1
ATOM 7830 C C . LYS B 1 456 ? -5.523 15.953 39.156 1 96.5 456 LYS B C 1
ATOM 7832 O O . LYS B 1 456 ? -6.379 15.391 39.844 1 96.5 456 LYS B O 1
ATOM 7837 N N . LEU B 1 457 ? -5.301 15.648 37.938 1 96.81 457 LEU B N 1
ATOM 7838 C CA . LEU B 1 457 ? -6.102 14.641 37.25 1 96.81 457 LEU B CA 1
ATOM 7839 C C . LEU B 1 457 ? -5.836 13.258 37.844 1 96.81 457 LEU B C 1
ATOM 7841 O O . LEU B 1 457 ? -6.738 12.414 37.875 1 96.81 457 LEU B O 1
ATOM 7845 N N . LEU B 1 458 ? -4.543 12.984 38.188 1 96.69 458 LEU B N 1
ATOM 7846 C CA . LEU B 1 458 ? -4.211 11.711 38.844 1 96.69 458 LEU B CA 1
ATOM 7847 C C . LEU B 1 458 ? -5.074 11.469 40.062 1 96.69 458 LEU B C 1
ATOM 7849 O O . LEU B 1 458 ? -5.48 10.336 40.344 1 96.69 458 LEU B O 1
ATOM 7853 N N . LEU B 1 459 ? -5.457 12.562 40.75 1 96.62 459 LEU B N 1
ATOM 7854 C CA . LEU B 1 459 ? -6.191 12.469 42 1 96.62 459 LEU B CA 1
ATOM 7855 C C . LEU B 1 459 ? -7.695 12.523 41.75 1 96.62 459 LEU B C 1
ATOM 7857 O O . LEU B 1 459 ? -8.461 11.844 42.438 1 96.62 459 LEU B O 1
ATOM 7861 N N . THR B 1 460 ? -8.172 13.242 40.844 1 97.12 460 THR B N 1
ATOM 7862 C CA . THR B 1 460 ? -9.594 13.531 40.688 1 97.12 460 THR B CA 1
ATOM 7863 C C . THR B 1 460 ? -10.219 12.656 39.594 1 97.12 460 THR B C 1
ATOM 7865 O O . THR B 1 460 ? -11.414 12.367 39.625 1 97.12 460 THR B O 1
ATOM 7868 N N . ASP B 1 461 ? -9.477 12.289 38.562 1 97.62 461 ASP B N 1
ATOM 7869 C CA . ASP B 1 461 ? -9.961 11.5 37.438 1 97.62 461 ASP B CA 1
ATOM 7870 C C . ASP B 1 461 ? -8.852 10.609 36.875 1 97.62 461 ASP B C 1
ATOM 7872 O O . ASP B 1 461 ? -8.391 10.812 35.75 1 97.62 461 ASP B O 1
ATOM 7876 N N . PRO B 1 462 ? -8.539 9.523 37.562 1 96.81 462 PRO B N 1
ATOM 7877 C CA . PRO B 1 462 ? -7.426 8.656 37.188 1 96.81 462 PRO B CA 1
ATOM 7878 C C . PRO B 1 462 ? -7.613 8.023 35.812 1 96.81 462 PRO B C 1
ATOM 7880 O O . PRO B 1 462 ? -6.633 7.777 35.094 1 96.81 462 PRO B O 1
ATOM 7883 N N . LYS B 1 463 ? -8.844 7.762 35.406 1 96 463 LYS B N 1
ATOM 7884 C CA . LYS B 1 463 ? -9.102 7.195 34.094 1 96 463 LYS B CA 1
ATOM 7885 C C . LYS B 1 463 ? -8.664 8.156 32.969 1 96 463 LYS B C 1
ATOM 7887 O O . LYS B 1 463 ? -8.016 7.75 32.031 1 96 463 LYS B O 1
ATOM 7892 N N . LEU B 1 464 ? -9.102 9.367 33.125 1 97.12 464 LEU B N 1
ATOM 7893 C CA . LEU B 1 464 ? -8.703 10.383 32.156 1 97.12 464 LEU B CA 1
ATOM 7894 C C . LEU B 1 464 ? -7.188 10.57 32.156 1 97.12 464 LEU B C 1
ATOM 7896 O O . LEU B 1 464 ? -6.574 10.727 31.109 1 97.12 464 LEU B O 1
ATOM 7900 N N . PHE B 1 465 ? -6.625 10.562 33.375 1 97.06 465 PHE B N 1
ATOM 7901 C CA . PHE B 1 465 ? -5.18 10.688 33.531 1 97.06 465 PHE B CA 1
ATOM 7902 C C . PHE B 1 465 ? -4.461 9.625 32.719 1 97.06 465 PHE B C 1
ATOM 7904 O O . PHE B 1 465 ? -3.533 9.93 31.953 1 97.06 465 PHE B O 1
ATOM 7911 N N . LEU B 1 466 ? -4.871 8.406 32.812 1 95.56 466 LEU B N 1
ATOM 7912 C CA . LEU B 1 466 ? -4.242 7.305 32.094 1 95.56 466 LEU B CA 1
ATOM 7913 C C . LEU B 1 466 ? -4.371 7.484 30.594 1 95.56 466 LEU B C 1
ATOM 7915 O O . LEU B 1 466 ? -3.434 7.199 29.844 1 95.56 466 LEU B O 1
ATOM 7919 N N . LYS B 1 467 ? -5.531 7.965 30.109 1 95.81 467 LYS B N 1
ATOM 7920 C CA . LYS B 1 467 ? -5.742 8.211 28.688 1 95.81 467 LYS B CA 1
ATOM 7921 C C . LYS B 1 467 ? -4.828 9.32 28.172 1 95.81 467 LYS B C 1
ATOM 7923 O O . LYS B 1 467 ? -4.348 9.258 27.031 1 95.81 467 LYS B O 1
ATOM 7928 N N . LEU B 1 468 ? -4.605 10.273 28.969 1 97 468 LEU B N 1
ATOM 7929 C CA . LEU B 1 468 ? -3.799 11.414 28.547 1 97 468 LEU B CA 1
ATOM 7930 C C . LEU B 1 468 ? -2.32 11.039 28.484 1 97 468 LEU B C 1
ATOM 7932 O O . LEU B 1 468 ? -1.577 11.562 27.656 1 97 468 LEU B O 1
ATOM 7936 N N . VAL B 1 469 ? -1.877 10.18 29.391 1 94.81 469 VAL B N 1
ATOM 7937 C CA . VAL B 1 469 ? -0.458 9.859 29.5 1 94.81 469 VAL B CA 1
ATOM 7938 C C . VAL B 1 469 ? -0.11 8.727 28.531 1 94.81 469 VAL B C 1
ATOM 7940 O O . VAL B 1 469 ? 0.922 8.773 27.859 1 94.81 469 VAL B O 1
ATOM 7943 N N . PHE B 1 470 ? -0.995 7.715 28.438 1 92.69 470 PHE B N 1
ATOM 7944 C CA . PHE B 1 470 ? -0.628 6.504 27.703 1 92.69 470 PHE B CA 1
ATOM 7945 C C . PHE B 1 470 ? -1.398 6.398 26.406 1 92.69 470 PHE B C 1
ATOM 7947 O O . PHE B 1 470 ? -1.033 5.617 25.516 1 92.69 470 PHE B O 1
ATOM 7954 N N . GLY B 1 471 ? -2.508 7.148 26.25 1 94.25 471 GLY B N 1
ATOM 7955 C CA . GLY B 1 471 ? -3.271 7.168 25 1 94.25 471 GLY B CA 1
ATOM 7956 C C . GLY B 1 471 ? -2.709 8.125 23.969 1 94.25 471 GLY B C 1
ATOM 7957 O O . GLY B 1 471 ? -1.643 8.711 24.172 1 94.25 471 GLY B O 1
ATOM 7958 N N . PRO B 1 472 ? -3.395 8.164 22.828 1 96.06 472 PRO B N 1
ATOM 7959 C CA . PRO B 1 472 ? -2.961 9.125 21.812 1 96.06 472 PRO B CA 1
ATOM 7960 C C . PRO B 1 472 ? -3.047 10.57 22.281 1 96.06 472 PRO B C 1
ATOM 7962 O O . PRO B 1 472 ? -3.984 10.93 23 1 96.06 472 PRO B O 1
ATOM 7965 N N . SER B 1 473 ? -2.07 11.367 21.953 1 97.25 473 SER B N 1
ATOM 7966 C CA . SER B 1 473 ? -2.041 12.766 22.359 1 97.25 473 SER B CA 1
ATOM 7967 C C . SER B 1 473 ? -2.982 13.617 21.516 1 97.25 473 SER B C 1
ATOM 7969 O O . SER B 1 473 ? -2.543 14.32 20.609 1 97.25 473 SER B O 1
ATOM 7971 N N . LEU B 1 474 ? -4.223 13.641 21.922 1 98.25 474 LEU B N 1
ATOM 7972 C CA . LEU B 1 474 ? -5.281 14.32 21.188 1 98.25 474 LEU B CA 1
ATOM 7973 C C . LEU B 1 474 ? -5.336 15.797 21.531 1 98.25 474 LEU B C 1
ATOM 7975 O O . LEU B 1 474 ? -5.121 16.172 22.688 1 98.25 474 LEU B O 1
ATOM 7979 N N . SER B 1 475 ? -5.676 16.609 20.594 1 98.25 475 SER B N 1
ATOM 7980 C CA . SER B 1 475 ? -5.75 18.047 20.812 1 98.25 475 SER B CA 1
ATOM 7981 C C . SER B 1 475 ? -6.84 18.406 21.812 1 98.25 475 SER B C 1
ATOM 7983 O O . SER B 1 475 ? -6.781 19.453 22.453 1 98.25 475 SER B O 1
ATOM 7985 N N . TYR B 1 476 ? -7.82 17.531 22.016 1 98.56 476 TYR B N 1
ATOM 7986 C CA . TYR B 1 476 ? -8.945 17.766 22.922 1 98.56 476 TYR B CA 1
ATOM 7987 C C . TYR B 1 476 ? -8.469 18.047 24.344 1 98.56 476 TYR B C 1
ATOM 7989 O O . TYR B 1 476 ? -9.164 18.703 25.125 1 98.56 476 TYR B O 1
ATOM 7997 N N . GLN B 1 477 ? -7.312 17.562 24.688 1 98.62 477 GLN B N 1
ATOM 7998 C CA . GLN B 1 477 ? -6.793 17.672 26.047 1 98.62 477 GLN B CA 1
ATOM 7999 C C . GLN B 1 477 ? -6.582 19.125 26.422 1 98.62 477 GLN B C 1
ATOM 8001 O O . GLN B 1 477 ? -6.688 19.484 27.609 1 98.62 477 GLN B O 1
ATOM 8006 N N . TYR B 1 478 ? -6.375 19.953 25.438 1 98.62 478 TYR B N 1
ATOM 8007 C CA . TYR B 1 478 ? -6.09 21.359 25.703 1 98.62 478 TYR B CA 1
ATOM 8008 C C . TYR B 1 478 ? -7.375 22.172 25.844 1 98.62 478 TYR B C 1
ATOM 8010 O O . TYR B 1 478 ? -7.344 23.406 25.875 1 98.62 478 TYR B O 1
ATOM 8018 N N . ARG B 1 479 ? -8.5 21.5 25.859 1 98.44 479 ARG B N 1
ATOM 8019 C CA . ARG B 1 479 ? -9.805 22.109 26.109 1 98.44 479 ARG B CA 1
ATOM 8020 C C . ARG B 1 479 ? -10.375 21.656 27.453 1 98.44 479 ARG B C 1
ATOM 8022 O O . ARG B 1 479 ? -11.5 22.016 27.812 1 98.44 479 ARG B O 1
ATOM 8029 N N . LEU B 1 480 ? -9.641 20.875 28.188 1 98.31 480 LEU B N 1
ATOM 8030 C CA . LEU B 1 480 ? -10.094 20.391 29.484 1 98.31 480 LEU B CA 1
ATOM 8031 C C . LEU B 1 480 ? -10.117 21.531 30.5 1 98.31 480 LEU B C 1
ATOM 8033 O O . LEU B 1 480 ? -10.914 21.5 31.453 1 98.31 480 LEU B O 1
ATOM 8037 N N . GLN B 1 481 ? -9.266 22.469 30.344 1 97.69 481 GLN B N 1
ATOM 8038 C CA . GLN B 1 481 ? -9.18 23.609 31.234 1 97.69 481 GLN B CA 1
ATOM 8039 C C . GLN B 1 481 ? -8.648 24.844 30.5 1 97.69 481 GLN B C 1
ATOM 8041 O O . GLN B 1 481 ? -8.234 24.75 29.344 1 97.69 481 GLN B O 1
ATOM 8046 N N . GLY B 1 482 ? -8.703 25.984 31.172 1 96 482 GLY B N 1
ATOM 8047 C CA . GLY B 1 482 ? -8.211 27.219 30.562 1 96 482 GLY B CA 1
ATOM 8048 C C . GLY B 1 482 ? -9.25 27.922 29.719 1 96 482 GLY B C 1
ATOM 8049 O O . GLY B 1 482 ? -10.438 27.609 29.797 1 96 482 GLY B O 1
ATOM 8050 N N . PRO B 1 483 ? -8.766 28.875 28.906 1 96 483 PRO B N 1
ATOM 8051 C CA . PRO B 1 483 ? -9.711 29.641 28.094 1 96 483 PRO B CA 1
ATOM 8052 C C . PRO B 1 483 ? -10.414 28.781 27.047 1 96 483 PRO B C 1
ATOM 8054 O O . PRO B 1 483 ? -9.789 27.906 26.438 1 96 483 PRO B O 1
ATOM 8057 N N . HIS B 1 484 ? -11.781 29.031 27 1 94.69 484 HIS B N 1
ATOM 8058 C CA . HIS B 1 484 ? -12.625 28.375 26 1 94.69 484 HIS B CA 1
ATOM 8059 C C . HIS B 1 484 ? -12.594 26.859 26.172 1 94.69 484 HIS B C 1
ATOM 8061 O O . HIS B 1 484 ? -12.469 26.125 25.203 1 94.69 484 HIS B O 1
ATOM 8067 N N . SER B 1 485 ? -12.531 26.422 27.359 1 96.94 485 SER B N 1
ATOM 8068 C CA . SER B 1 485 ? -12.688 24.984 27.641 1 96.94 485 SER B CA 1
ATOM 8069 C C . SER B 1 485 ? -13.938 24.422 26.984 1 96.94 485 SER B C 1
ATOM 8071 O O . SER B 1 485 ? -14.891 25.172 26.703 1 96.94 485 SER B O 1
ATOM 8073 N N . TRP B 1 486 ? -13.906 23.172 26.656 1 97.12 486 TRP B N 1
ATOM 8074 C CA . TRP B 1 486 ? -14.977 22.484 25.938 1 97.12 486 TRP B CA 1
ATOM 8075 C C . TRP B 1 486 ? -15.547 21.344 26.781 1 97.12 486 TRP B C 1
ATOM 8077 O O . TRP B 1 486 ? -14.82 20.422 27.188 1 97.12 486 TRP B O 1
ATOM 8087 N N . ASN B 1 487 ? -16.859 21.391 27.062 1 96.69 487 ASN B N 1
ATOM 8088 C CA . ASN B 1 487 ? -17.516 20.406 27.906 1 96.69 487 ASN B CA 1
ATOM 8089 C C . ASN B 1 487 ? -17.391 19 27.328 1 96.69 487 ASN B C 1
ATOM 8091 O O . ASN B 1 487 ? -17.438 18 28.062 1 96.69 487 ASN B O 1
ATOM 8095 N N . GLY B 1 488 ? -17.25 18.891 26.031 1 97.19 488 GLY B N 1
ATOM 8096 C CA . GLY B 1 488 ? -17.188 17.609 25.359 1 97.19 488 GLY B CA 1
ATOM 8097 C C . GLY B 1 488 ? -15.773 17.047 25.281 1 97.19 488 GLY B C 1
ATOM 8098 O O . GLY B 1 488 ? -15.562 15.969 24.734 1 97.19 488 GLY B O 1
ATOM 8099 N N . ALA B 1 489 ? -14.789 17.734 25.891 1 98.31 489 ALA B N 1
ATOM 8100 C CA . ALA B 1 489 ? -13.383 17.359 25.734 1 98.31 489 ALA B CA 1
ATOM 8101 C C . ALA B 1 489 ? -13.109 15.977 26.328 1 98.31 489 ALA B C 1
ATOM 8103 O O . ALA B 1 489 ? -12.516 15.125 25.656 1 98.31 489 ALA B O 1
ATOM 8104 N N . ARG B 1 490 ? -13.523 15.766 27.594 1 98.19 490 ARG B N 1
ATOM 8105 C CA . ARG B 1 490 ? -13.289 14.477 28.234 1 98.19 490 ARG B CA 1
ATOM 8106 C C . ARG B 1 490 ? -13.922 13.344 27.438 1 98.19 490 ARG B C 1
ATOM 8108 O O . ARG B 1 490 ? -13.281 12.312 27.203 1 98.19 490 ARG B O 1
ATOM 8115 N N . GLU B 1 491 ? -15.188 13.547 27.078 1 97.69 491 GLU B N 1
ATOM 8116 C CA . GLU B 1 491 ? -15.891 12.516 26.312 1 97.69 491 GLU B CA 1
ATOM 8117 C C . GLU B 1 491 ? -15.18 12.219 25 1 97.69 491 GLU B C 1
ATOM 8119 O O . GLU B 1 491 ? -15.055 11.062 24.609 1 97.69 491 GLU B O 1
ATOM 8124 N N . ALA B 1 492 ? -14.758 13.266 24.312 1 98.06 492 ALA B N 1
ATOM 8125 C CA . ALA B 1 492 ? -14.047 13.094 23.031 1 98.06 492 ALA B CA 1
ATOM 8126 C C . ALA B 1 492 ? -12.789 12.258 23.219 1 98.06 492 ALA B C 1
ATOM 8128 O O . ALA B 1 492 ? -12.453 11.43 22.375 1 98.06 492 ALA B O 1
ATOM 8129 N N . ILE B 1 493 ? -12.07 12.469 24.297 1 98.19 493 ILE B N 1
ATOM 8130 C CA . ILE B 1 493 ? -10.844 11.734 24.594 1 98.19 493 ILE B CA 1
ATOM 8131 C C . ILE B 1 493 ? -11.172 10.281 24.906 1 98.19 493 ILE B C 1
ATOM 8133 O O . ILE B 1 493 ? -10.539 9.367 24.359 1 98.19 493 ILE B O 1
ATOM 8137 N N . MET B 1 494 ? -12.188 10.094 25.672 1 96.94 494 MET B N 1
ATOM 8138 C CA . MET B 1 494 ? -12.531 8.758 26.172 1 96.94 494 MET B CA 1
ATOM 8139 C C . MET B 1 494 ? -13.094 7.898 25.047 1 96.94 494 MET B C 1
ATOM 8141 O O . MET B 1 494 ? -12.945 6.676 25.062 1 96.94 494 MET B O 1
ATOM 8145 N N . THR B 1 495 ? -13.711 8.508 24.016 1 95.19 495 THR B N 1
ATOM 8146 C CA . THR B 1 495 ? -14.422 7.734 23 1 95.19 495 THR B CA 1
ATOM 8147 C C . THR B 1 495 ? -13.656 7.758 21.672 1 95.19 495 THR B C 1
ATOM 8149 O O . THR B 1 495 ? -14.203 7.383 20.641 1 95.19 495 THR B O 1
ATOM 8152 N N . CYS B 1 496 ? -12.453 8.211 21.703 1 96.06 496 CYS B N 1
ATOM 8153 C CA . CYS B 1 496 ? -11.664 8.406 20.484 1 96.06 496 CYS B CA 1
ATOM 8154 C C . CYS B 1 496 ? -11.555 7.102 19.703 1 96.06 496 CYS B C 1
ATOM 8156 O O . CYS B 1 496 ? -11.695 7.098 18.484 1 96.06 496 CYS B O 1
ATOM 8158 N N . GLU B 1 497 ? -11.273 5.992 20.328 1 93.31 497 GLU B N 1
ATOM 8159 C CA . GLU B 1 497 ? -11.078 4.711 19.656 1 93.31 497 GLU B CA 1
ATOM 8160 C C . GLU B 1 497 ? -12.336 4.301 18.891 1 93.31 497 GLU B C 1
ATOM 8162 O O . GLU B 1 497 ? -12.242 3.75 17.797 1 93.31 497 GLU B O 1
ATOM 8167 N N . GLU B 1 498 ? -13.508 4.57 19.469 1 93.19 498 GLU B N 1
ATOM 8168 C CA . GLU B 1 498 ? -14.758 4.273 18.781 1 93.19 498 GLU B CA 1
ATOM 8169 C C . GLU B 1 498 ? -14.859 5.035 17.469 1 93.19 498 GLU B C 1
ATOM 8171 O O . GLU B 1 498 ? -15.297 4.48 16.453 1 93.19 498 GLU B O 1
ATOM 8176 N N . ARG B 1 499 ? -14.453 6.254 17.484 1 95.44 499 ARG B N 1
ATOM 8177 C CA . ARG B 1 499 ? -14.523 7.082 16.281 1 95.44 499 ARG B CA 1
ATOM 8178 C C . ARG B 1 499 ? -13.508 6.629 15.25 1 95.44 499 ARG B C 1
ATOM 8180 O O . ARG B 1 499 ? -13.75 6.734 14.047 1 95.44 499 ARG B O 1
ATOM 8187 N N . VAL B 1 500 ? -12.344 6.094 15.734 1 95.75 500 VAL B N 1
ATOM 8188 C CA . VAL B 1 500 ? -11.312 5.59 14.828 1 95.75 500 VAL B CA 1
ATOM 8189 C C . VAL B 1 500 ? -11.805 4.32 14.141 1 95.75 500 VAL B C 1
ATOM 8191 O O . VAL B 1 500 ? -11.578 4.133 12.938 1 95.75 500 VAL B O 1
ATOM 8194 N N . LEU B 1 501 ? -12.547 3.453 14.812 1 94.44 501 LEU B N 1
ATOM 8195 C CA . LEU B 1 501 ? -12.945 2.145 14.312 1 94.44 501 LEU B CA 1
ATOM 8196 C C . LEU B 1 501 ? -14.242 2.24 13.508 1 94.44 501 LEU B C 1
ATOM 8198 O O . LEU B 1 501 ? -14.523 1.376 12.68 1 94.44 501 LEU B O 1
ATOM 8202 N N . TYR B 1 502 ? -15.008 3.322 13.688 1 95 502 TYR B N 1
ATOM 8203 C CA . TYR B 1 502 ? -16.359 3.422 13.164 1 95 502 TYR B CA 1
ATOM 8204 C C . TYR B 1 502 ? -16.375 3.348 11.641 1 95 502 TYR B C 1
ATOM 8206 O O . TYR B 1 502 ? -17.156 2.588 11.055 1 95 502 TYR B O 1
ATOM 8214 N N . PRO B 1 503 ? -15.562 4.102 10.961 1 95.12 503 PRO B N 1
ATOM 8215 C CA . PRO B 1 503 ? -15.648 4.078 9.492 1 95.12 503 PRO B CA 1
ATOM 8216 C C . PRO B 1 503 ? -15.25 2.73 8.898 1 95.12 503 PRO B C 1
ATOM 8218 O O . PRO B 1 503 ? -15.539 2.457 7.73 1 95.12 503 PRO B O 1
ATOM 8221 N N . LEU B 1 504 ? -14.547 1.895 9.602 1 95.19 504 LEU B N 1
ATOM 8222 C CA . LEU B 1 504 ? -14.117 0.584 9.125 1 95.19 504 LEU B CA 1
ATOM 8223 C C . LEU B 1 504 ? -15.219 -0.449 9.305 1 95.19 504 LEU B C 1
ATOM 8225 O O . LEU B 1 504 ? -15.445 -1.285 8.422 1 95.19 504 LEU B O 1
ATOM 8229 N N . LYS B 1 505 ? -15.977 -0.362 10.367 1 88.62 505 LYS B N 1
ATOM 8230 C CA . LYS B 1 505 ? -16.938 -1.4 10.742 1 88.62 505 LYS B CA 1
ATOM 8231 C C . LYS B 1 505 ? -18.359 -0.946 10.484 1 88.62 505 LYS B C 1
ATOM 8233 O O . LYS B 1 505 ? -19.266 -1.774 10.32 1 88.62 505 LYS B O 1
ATOM 8238 N N . LYS B 1 506 ? -18.641 0.221 10.148 1 72.88 506 LYS B N 1
ATOM 8239 C CA . LYS B 1 506 ? -19.953 0.814 9.977 1 72.88 506 LYS B CA 1
ATOM 8240 C C . LYS B 1 506 ? -20.938 0.313 11.039 1 72.88 506 LYS B C 1
ATOM 8242 O O . LYS B 1 506 ? -22.062 -0.065 10.727 1 72.88 506 LYS B O 1
ATOM 8247 N N . GLY B 1 507 ? -20.406 0.265 12.336 1 65.38 507 GLY B N 1
ATOM 8248 C CA . GLY B 1 507 ? -21.266 -0.117 13.445 1 65.38 507 GLY B CA 1
ATOM 8249 C C . GLY B 1 507 ? -21.594 -1.597 13.453 1 65.38 507 GLY B C 1
ATOM 8250 O O . GLY B 1 507 ? -22.438 -2.041 14.242 1 65.38 507 GLY B O 1
ATOM 8251 N N . ARG B 1 508 ? -21.172 -2.377 12.547 1 62.25 508 ARG B N 1
ATOM 8252 C CA . ARG B 1 508 ? -21.594 -3.756 12.344 1 62.25 508 ARG B CA 1
ATOM 8253 C C . ARG B 1 508 ? -20.859 -4.707 13.281 1 62.25 508 ARG B C 1
ATOM 8255 O O . ARG B 1 508 ? -21.375 -5.773 13.617 1 62.25 508 ARG B O 1
ATOM 8262 N N . SER B 1 509 ? -19.5 -4.629 13.391 1 59.03 509 SER B N 1
ATOM 8263 C CA . SER B 1 509 ? -18.797 -5.668 14.141 1 59.03 509 SER B CA 1
ATOM 8264 C C . SER B 1 509 ? -18.531 -5.227 15.578 1 59.03 509 SER B C 1
ATOM 8266 O O . SER B 1 509 ? -18.344 -4.039 15.844 1 59.03 509 SER B O 1
ATOM 8268 N N . GLU B 1 510 ? -18.953 -6.027 16.547 1 53.69 510 GLU B N 1
ATOM 8269 C CA . GLU B 1 510 ? -18.828 -5.832 17.984 1 53.69 510 GLU B CA 1
ATOM 8270 C C . GLU B 1 510 ? -17.391 -5.5 18.375 1 53.69 510 GLU B C 1
ATOM 8272 O O . GLU B 1 510 ? -16.453 -5.781 17.609 1 53.69 510 GLU B O 1
ATOM 8277 N N . GLU B 1 511 ? -17.094 -4.922 19.625 1 52.03 511 GLU B N 1
ATOM 8278 C CA . GLU B 1 511 ? -16.125 -4.145 20.391 1 52.03 511 GLU B CA 1
ATOM 8279 C C . GLU B 1 511 ? -14.836 -4.93 20.625 1 52.03 511 GLU B C 1
ATOM 8281 O O . GLU B 1 511 ? -13.883 -4.41 21.203 1 52.03 511 GLU B O 1
ATOM 8286 N N . THR B 1 512 ? -14.07 -5.605 19.781 1 50.53 512 THR B N 1
ATOM 8287 C CA . THR B 1 512 ? -13.023 -6.293 20.531 1 50.53 512 THR B CA 1
ATOM 8288 C C . THR B 1 512 ? -11.828 -5.367 20.766 1 50.53 512 THR B C 1
ATOM 8290 O O . THR B 1 512 ? -11.156 -4.961 19.828 1 50.53 512 THR B O 1
ATOM 8293 N N . SER B 1 513 ? -11.891 -4.441 21.672 1 48.25 513 SER B N 1
ATOM 8294 C CA . SER B 1 513 ? -10.781 -3.518 21.906 1 48.25 513 SER B CA 1
ATOM 8295 C C . SER B 1 513 ? -9.523 -4.266 22.328 1 48.25 513 SER B C 1
ATOM 8297 O O . SER B 1 513 ? -9.523 -4.957 23.359 1 48.25 513 SER B O 1
ATOM 8299 N N . GLU B 1 514 ? -8.781 -4.906 21.5 1 48.44 514 GLU B N 1
ATOM 8300 C CA . GLU B 1 514 ? -7.488 -5.301 22.062 1 48.44 514 GLU B CA 1
ATOM 8301 C C . GLU B 1 514 ? -6.691 -4.086 22.531 1 48.44 514 GLU B C 1
ATOM 8303 O O . GLU B 1 514 ? -6.781 -3.014 21.922 1 48.44 514 GLU B O 1
ATOM 8308 N N . ASN B 1 515 ? -6.18 -4.117 23.703 1 52 515 ASN B N 1
ATOM 8309 C CA . ASN B 1 515 ? -5.406 -3.07 24.359 1 52 515 ASN B CA 1
ATOM 8310 C C . ASN B 1 515 ? -4.168 -2.695 23.547 1 52 515 ASN B C 1
ATOM 8312 O O . ASN B 1 515 ? -3.168 -3.412 23.562 1 52 515 ASN B O 1
ATOM 8316 N N . ILE B 1 516 ? -4.211 -1.857 22.641 1 53.25 516 ILE B N 1
ATOM 8317 C CA . ILE B 1 516 ? -3.207 -1.262 21.766 1 53.25 516 ILE B CA 1
ATOM 8318 C C . ILE B 1 516 ? -1.932 -0.986 22.562 1 53.25 516 ILE B C 1
ATOM 8320 O O . ILE B 1 516 ? -0.824 -1.148 22.047 1 53.25 516 ILE B O 1
ATOM 8324 N N . PHE B 1 517 ? -2.156 -0.746 23.812 1 48.62 517 PHE B N 1
ATOM 8325 C CA . PHE B 1 517 ? -1.008 -0.478 24.672 1 48.62 517 PHE B CA 1
ATOM 8326 C C . PHE B 1 517 ? -0.127 -1.715 24.797 1 48.62 517 PHE B C 1
ATOM 8328 O O . PHE B 1 517 ? 1.101 -1.619 24.734 1 48.62 517 PHE B O 1
ATOM 8335 N N . VAL B 1 518 ? -0.806 -2.773 24.922 1 49.94 518 VAL B N 1
ATOM 8336 C CA . VAL B 1 518 ? -0.076 -4.027 25.094 1 49.94 518 VAL B CA 1
ATOM 8337 C C . VAL B 1 518 ? 0.685 -4.352 23.812 1 49.94 518 VAL B C 1
ATOM 8339 O O . VAL B 1 518 ? 1.836 -4.793 23.859 1 49.94 518 VAL B O 1
ATOM 8342 N N . THR B 1 519 ? 0.109 -3.842 22.797 1 52.75 519 THR B N 1
ATOM 8343 C CA . THR B 1 519 ? 0.735 -4.117 21.516 1 52.75 519 THR B CA 1
ATOM 8344 C C . THR B 1 519 ? 2.012 -3.297 21.344 1 52.75 519 THR B C 1
ATOM 8346 O O . THR B 1 519 ? 3.053 -3.832 20.953 1 52.75 519 THR B O 1
ATOM 8349 N N . ILE B 1 520 ? 1.969 -2.068 21.672 1 52.81 520 ILE B N 1
ATOM 8350 C CA . ILE B 1 520 ? 3.105 -1.163 21.531 1 52.81 520 ILE B CA 1
ATOM 8351 C C . ILE B 1 520 ? 4.203 -1.562 22.516 1 52.81 520 ILE B C 1
ATOM 8353 O O . ILE B 1 520 ? 5.379 -1.632 22.141 1 52.81 520 ILE B O 1
ATOM 8357 N N . PHE B 1 521 ? 3.693 -1.793 23.703 1 53.59 521 PHE B N 1
ATOM 8358 C CA . PHE B 1 521 ? 4.652 -2.18 24.734 1 53.59 521 PHE B CA 1
ATOM 8359 C C . PHE B 1 521 ? 5.387 -3.455 24.328 1 53.59 521 PHE B C 1
ATOM 8361 O O . PHE B 1 521 ? 6.605 -3.547 24.484 1 53.59 521 PHE B O 1
ATOM 8368 N N . LYS B 1 522 ? 4.715 -4.34 23.781 1 52.19 522 LYS B N 1
ATOM 8369 C CA . LYS B 1 522 ? 5.309 -5.594 23.328 1 52.19 522 LYS B CA 1
ATOM 8370 C C . LYS B 1 522 ? 6.285 -5.355 22.188 1 52.19 522 LYS B C 1
ATOM 8372 O O . LYS B 1 522 ? 7.355 -5.965 22.141 1 52.19 522 LYS B O 1
ATOM 8377 N N . LYS B 1 523 ? 5.992 -4.387 21.406 1 57.28 523 LYS B N 1
ATOM 8378 C CA . LYS B 1 523 ? 6.871 -4.07 20.281 1 57.28 523 LYS B CA 1
ATOM 8379 C C . LYS B 1 523 ? 8.156 -3.408 20.766 1 57.28 523 LYS B C 1
ATOM 8381 O O . LYS B 1 523 ? 9.242 -3.715 20.266 1 57.28 523 LYS B O 1
ATOM 8386 N N . ILE B 1 524 ? 7.98 -2.545 21.656 1 53.47 524 ILE B N 1
ATOM 8387 C CA . ILE B 1 524 ? 9.133 -1.854 22.234 1 53.47 524 ILE B CA 1
ATOM 8388 C C . ILE B 1 524 ? 10.023 -2.852 22.969 1 53.47 524 ILE B C 1
ATOM 8390 O O . ILE B 1 524 ? 11.242 -2.854 22.781 1 53.47 524 ILE B O 1
ATOM 8394 N N . LEU B 1 525 ? 9.359 -3.623 23.766 1 50 525 LEU B N 1
ATOM 8395 C CA . LEU B 1 525 ? 10.109 -4.617 24.516 1 50 525 LEU B CA 1
ATOM 8396 C C . LEU B 1 525 ? 10.875 -5.551 23.594 1 50 525 LEU B C 1
ATOM 8398 O O . LEU B 1 525 ? 12.023 -5.906 23.875 1 50 525 LEU B O 1
ATOM 8402 N N . ARG B 1 526 ? 10.297 -5.832 22.562 1 49.84 526 ARG B N 1
ATOM 8403 C CA . ARG B 1 526 ? 10.898 -6.719 21.562 1 49.84 526 ARG B CA 1
ATOM 8404 C C . ARG B 1 526 ? 12.125 -6.07 20.922 1 49.84 526 ARG B C 1
ATOM 8406 O O . ARG B 1 526 ? 13.133 -6.738 20.688 1 49.84 526 ARG B O 1
ATOM 8413 N N . ALA B 1 527 ? 12.055 -4.82 20.625 1 48.31 527 ALA B N 1
ATOM 8414 C CA . ALA B 1 527 ? 13.164 -4.094 20.016 1 48.31 527 ALA B CA 1
ATOM 8415 C C . ALA B 1 527 ? 14.344 -3.986 20.984 1 48.31 527 ALA B C 1
ATOM 8417 O O . ALA B 1 527 ? 15.5 -3.961 20.562 1 48.31 527 ALA B O 1
ATOM 8418 N N . LEU B 1 528 ? 13.992 -3.852 22.234 1 46.09 528 LEU B N 1
ATOM 8419 C CA . LEU B 1 528 ? 15.023 -3.729 23.266 1 46.09 528 LEU B CA 1
ATOM 8420 C C . LEU B 1 528 ? 15.703 -5.074 23.516 1 46.09 528 LEU B C 1
ATOM 8422 O O . LEU B 1 528 ? 16.859 -5.117 23.922 1 46.09 528 LEU B O 1
ATOM 8426 N N . VAL B 1 529 ? 14.969 -6.105 23.344 1 42.25 529 VAL B N 1
ATOM 8427 C CA . VAL B 1 529 ? 15.555 -7.414 23.625 1 42.25 529 VAL B CA 1
ATOM 8428 C C . VAL B 1 529 ? 16.344 -7.898 22.406 1 42.25 529 VAL B C 1
ATOM 8430 O O . VAL B 1 529 ? 17.281 -8.68 22.531 1 42.25 529 VAL B O 1
ATOM 8433 N N . LEU B 1 530 ? 15.922 -7.535 21.266 1 40.31 530 LEU B N 1
ATOM 8434 C CA . LEU B 1 530 ? 16.703 -8.016 20.125 1 40.31 530 LEU B CA 1
ATOM 8435 C C . LEU B 1 530 ? 17.906 -7.125 19.891 1 40.31 530 LEU B C 1
ATOM 8437 O O . LEU B 1 530 ? 17.781 -5.898 19.828 1 40.31 530 LEU B O 1
#

Radius of gyration: 32.64 Å; Cα contacts (8 Å, |Δi|>4): 2213; chains: 2; bounding box: 62×108×83 Å

Foldseek 3Di:
DPPAAFEEEEEAQALLRLLLLLLLVQVDRHQYAYEHQAADGHFQLPADLFQDAQGHHAEQFDWDLAFQQQQDAQQDRDFLQAARTHGSVSVSVSSVVVSVVRVSVVNYDYQKHWQAKAQDPCCVPQVKIKTWIARNPPRDIDIDIGSFYEYESDFFRADDDDDAAAPVLAPAAEAALRGHHDLVVQAQFEEEQEDQAQSSLVNLQVNLVGYVAYEYEYAADAQEAELQFPPRFGNLQLQAFQQLVVVCVVDDLVVSLVLCCLQTGCVVPRQVVAPHHHNDGHQQDFHGYDHCVVVCCVVRSYHYAYHWNHDHHAATDGPPDDDGDGGNYYYYHPGGGGDDNRYDPPLFDDDPLATLAQLQWHRLPRPALRYTYAQLARENGHRNLRRSLRSSLSSCSSVVNADDDHSVVSNVRLVVQVVVLVVNHDDDSSSSRYDYDPVSSQVSLVRQPQADDLVVCVPVPVPLSCLRRQGHPGSNSSLCDGPNRHPCSSVCSVCVVSSSCCNVQVPPDDDPDDPSSVVVVVSSVVSVVD/DPPAAFEEEEEAQALLSLLLQLLLVQVDRHQYAYEHQAADGHFQLPADLFQDAQGHHAEQFDWDLAFQQQQDAQFDRDFLQAARTHGSVSVSVSSVVVSVVSVSVVNYDHQKHWQAKAQDPCCVPQVKIKTWIARNPPRDIDIDIGSFYEYDSDFFRADDDDDAAAPVLAAAAEAALRGHHDQVVQAQFEEEQEDQAQSSLVNLQVNLVGYVAYEYEYAADAQEAELQFPPRFGNLQLQAFQQLVVVVVVDDLVVSLVLCCLQGGCVVPRQVVAPHHHNDGHQQDFHGYDHCVVVCCVVRSYHYFYHWNHDHHAATDGPPDDDGDGGNYYYYHPGGGGDDNRYDPPLFDDDPLATLAQLQWHRLPRPALRYTYAQLARENGHRNLRRSLSSNLSSCSSVVVADDDHSVVSNVRLVVQVVVLVVNHDDDSSSSRYDYDPVSSQVSLVRQPQADDLVVCVPVPVPLSCLRRQGHPGSNSSLCDGPNRHPCSSVCSVCVVSSSCCNVCVPPDDDPPDPSSVVVVVSSVVSVVD

Nearest PDB structures (foldseek):
  6sek-assembly1_B  TM=9.697E-01  e=2.724E-61  synthetic construct
  6sem-assembly2_A  TM=9.372E-01  e=4.488E-60  synthetic construct
  6sf0-assembly2_C-2  TM=9.248E-01  e=9.338E-59  synthetic construct
  7al4-assembly1_A  TM=9.434E-01  e=4.150E-57  Felis catus
  7al4-assembly2_C  TM=9.404E-01  e=5.556E-57  Felis catus

Secondary structure (DSSP, 8-state):
---PPEEEEEE--SHHHHHHHHHHHHH-SEEEEEE-SSSSS-GGGS--SS--TTS----TT-B-SS-TTTT-BTTBPPPTTS-SS-BHHHHHHHHHHHHHHTT-GGGEE-SEEEEEEEE-TTHHHH--EEEEEEETTT--EEEEEESEEEE---S-SSB-----TTGGG--SEEEEGGG---SGGGTT-EEEEE--SHHHHHHHHHHHTT-SEEEEE-SS---EE-SB-GGGSBHHHHH-BHHHHHHHHHS-HHHHHHHHIIIIITTTS-GGGSSS--SS-GGGSPPEE-SSHHHHHHTTSEEEE--EEEE-SSEEEETT--S-EE-SEEEE---B----TTBPTTSS-EETTEE-EETTTEETT-SS--EEE-S--EESS-SHHHHHHHHHHHHHHHHTSS----HHHHHHHHHHHHHHHHHHSPS-TTGGGEE-HHHHHHHHHHHTT-S--HHHHHHH-HHHHHHHHHSB--GGGGGSSSTT--TTHHHHHHTHHHHHHHHHHTT-S------HHHHHHHHHHHHHH-/---PPEEEEEE--SHHHHHHHHHHHHH-SEEEEEE-SSSSS-GGGS--SS--TTS----TT-B-SS-TTTT-BTTBPPPTTS-SS-BHHHHHHHHHHHHHHTT-GGGEE-SEEEEEEEE-TTHHHH--EEEEEEETTT--EEEEEESEEEE---S-SSB-----TTGGG--SEEEEGGG---SGGGTT-EEEEE--SHHHHHHHHHHHTT-SEEEEE-SS---EE-SB-GGGSBHHHHH-BHHHHHHHHHS-HHHHHHHHIIIIITTTS-GGGSSS--SS-GGGSPPEE-SSHHHHHHTTSEEEE--EEEE-SSEEEETT--S-EE-SEEEE---B----TTBPTTSS-EETTEE-EETTTEETT-SS--EEE-S--EESS-SHHHHHHHHHHHHHHHHTSS----HHHHHHHHHHHHHHHHHHS-S-TTGGGEE-HHHHHHHHHHHTT-S--HHHHHHH-HHHHHHHHHSB--GGGGGSSSTT--TTHHHHHHTHHHHHHHHHHTT-S------HHHHHHHHHHHHHH-

Sequence (1060 aa):
MAAPKKRIAILGGGFAGMCSIWTLLEEGGFEPVCFEKTDKPGGTWCYREEAIDGVPSIMPSTIINHSKEMGAISNWAPPKESSNFMRHNELYQYALDIANSKDALKHIQYNTEVIKVERAHDYEESGRWGVTVQNTITEQVSTDVYDGVLVCVGHINRPKMPSYPGQELYKNQIIHTHSLKEVEPYRNKTVVVVGMGCSGLDAAVEISSVAKQVYLSTRSGAHVFQRVGPHGYPFDYILLRRWLFILFDILPPHFYSWLLESVFVDPQFNTNMYAVKPQYHVLAKDPVVNDHLASKLLSGLVKQMPDLQAFTEDGVIFEGDTEVTKADVVIMGTGYTCKFPFLEEGILVRKQGRFDLYKCMYPVHLHHGTLAFIGFVLPFGPGFPIGELQIRWATQVLAGNCKLPSKEVMLKDVLKRHSYNLGRYAPSEKMSIRIDFIQYCDDIASQIGAKPSFVKLLLTDPKLFLKLVFGPSLSYQYRLQGPHSWNGAREAIMTCEERVLYPLKKGRSEETSENIFVTIFKKILRALVLMAAPKKRIAILGGGFAGMCSIWTLLEEGGFEPVCFEKTDKPGGTWCYREEAIDGVPSIMPSTIINHSKEMGAISNWAPPKESSNFMRHNELYQYALDIANSKDALKHIQYNTEVIKVERAHDYEESGRWGVTVQNTITEQVSTDVYDGVLVCVGHINRPKMPSYPGQELYKNQIIHTHSLKEVEPYRNKTVVVVGMGCSGLDAAVEISSVAKQVYLSTRSGAHVFQRVGPHGYPFDYILLRRWLFILFDILPPHFYSWLLESVFVDPQFNTNMYAVKPQYHVLAKDPVVNDHLASKLLSGLVKQMPDLQAFTEDGVIFEGDTEVTKADVVIMGTGYTCKFPFLEEGILVRKQGRFDLYKCMYPVHLHHGTLAFIGFVLPFGPGFPIGELQIRWATQVLAGNCKLPSKEVMLKDVLKRHSYNLGRYAPSEKMSIRIDFIQYCDDIASQIGAKPSFVKLLLTDPKLFLKLVFGPSLSYQYRLQGPHSWNGAREAIMTCEERVLYPLKKGRSEETSENIFVTIFKKILRALVL